Protein AF-A0A8U0QFJ5-F1 (afdb_monomer)

Radius of gyration: 44.59 Å; Cα contacts (8 Å, |Δi|>4): 1621; chains: 1; bounding box: 120×111×109 Å

InterPro domains:
  IPR001611 Leucine-rich repeat [PF13516] (862-878)
  IPR003961 Fibronectin type III [PS50853] (80-177)
  IPR003961 Fibronectin type III [PS50853] (178-276)
  IPR003961 Fibronectin type III [SM00060] (78-164)
  IPR003961 Fibronectin type III [SM00060] (176-258)
  IPR003961 Fibronectin type III [cd00063] (80-174)
  IPR003961 Fibronectin type III [cd00063] (177-267)
  IPR013783 Immunoglobulin-like fold [G3DSA:2.60.40.10] (76-176)
  IPR013783 Immunoglobulin-like fold [G3DSA:2.60.40.10] (177-271)
  IPR032675 Leucine-rich repeat domain superfamily [G3DSA:3.80.10.10] (723-910)
  IPR036116 Fibronectin type III superfamily [SSF49265] (83-261)
  IPR040581 SNTX, thioredoxin-like domain [PF18078] (7-76)
  IPR052090 Cytolytic pore-forming toxin [PTHR31594] (272-919)

Foldseek 3Di:
DDDDDDDDDDDDDDDDDDPDLVVVVVVVVVLVVVVVVVCPDPDPDDDDDDDDDDPPDPHDADWDDDPNHTPAGHADGPFEAEDWDFPDFAQFKTKTFGDDGPDDAFQKKKKWKDFDDPDPDRDDPDDTDIDIGGPPDRMDMDGGHHGQTKMWMWMWTDDDGYIYDIYDIDIDTHAFAFWADWDWDWDDDPPATKIKIFTHDGDDPPPQQFFWKWKWKDAPPDDDTDIDIDPGSHRMDIDRDDLAHKMWIWMWTHRDDVRIGDIDPTDIRDDQEGEDECLVHQLQVVQVVLVPDPAAHAYEYHNQDLALVSLVSNLSSLVRHQAYHYPDLCVLLSSLLSDPDPDPVVLVSNLSVCVNPVLEHEDEEAQDLSSLQSQLSSLQSHPDEHAYAYHYPYDDLNSVCNNVVHQRNYAEYEYELVRLQSVLVSDVVVPPPGQAHEYAEYEYDDDDDADPQVSVLSSLVSVLSSVVRHHYQEYEYQVHQHALVSCLSVLPRPDRYAYHYHLNNLQRVLVVCLVVLDLSSLASNCSRPVQENQSYADEPSSVLSSQVSYPAAHEYECVSHVNCLVVLVSCLVVLLRYAYDDQVSLLSNLLVCVVVVPLVSLVSNCNNDVLENANAQEEADPSSLVSVLSSLVSAAQGAYEQQLYHDDLVSLLSCLLSLLRHQAYHYALVVLLSNLLSLQVVCVVDVDPPDRLSLLSVCNNNVLEAAHPGDSDPDPDVVPPDDFAEQELSSLLSVLRSQVSNVVPDPDDLPQREYAAQRHDYDLNNLVSCLVCLQRHQYHHHLVVLLSNLLVLPPDDDPVSLVSLQSNCVSPVLEAANALAADALSSLLSVLSSLVSYAARAEDACHNHQDELNSNVSNLVRCLRYQEYHPAHYAYEPVSVVSNLVSVVVHDRHQAYEHENYHYPDCPSVVVPPRYHYD

Sequence (919 aa):
MNQSDLTGQQETQQPFKPPDLTQKIQSALRLFIKSYEDSRDGENIKFIAAVIPDISVPGSSIRLYQQGSLITTNFQLGLKPDTFQVAEVKQSCVLLKFPRSTIRRPERYRVEYRVMTTGVSKVSKRPWNVVDTLAPAETCLVPRLKPFALYQIRYSVIEHSGMSDFSKVIEVMTLRSPPEQLFVSRLLNKTKETVEVTWLQPESEDGASVLHYKVDYKEAGLEGWSTMVTEGPECKCIITPNRSTCYRVRVSAVYGEGDTSETTRETDVPVNVWYLDLSERKASLLLEVLKLQPEKKPVELKGWSNEESEVRSFLQCLSYISQLSCDDDRFFQTVCESIPVRSREEDQQLASLLQALGSTLSLGGELPRKTCRSVGRVLGLCASRVDLTLTPSKISLKGAALLLRHESKLHKLRLSVGMAVKLSRLVRRTGRGSTPLTVPELSLVLKSSQPPERVLSRALSSVASLLRLWRVQCLDLTDFQIQGHSLITLLCHQGPLSLRLNSDTLQHLTVVLYEAQDKDLTQWFLEKVGGDLTSCRLDWEVLLSLLQHSTHNITVDLRKNRLLEKNISDLLPFLGRVTLKSSSFVKSSIRHIYDSRDSDCVSSLLRSSDHWINLNSRELDRVDCTALCFTLQHSHQVKVNLLWTSIPPGEIESILPLLERVSQLSVDRMLLLSFLQCCAISQIQQGAPSSPPTAVWLLRSLHNMLDFSCSSSVDLSAQDQEKALCLTTDHCRAINSVLKQNQHSTQLVQNQVQLILRDCEVEDRALRELLPILHIVKLSPSKALLLQLLDLVCEGIEEGLLRHAESLCRSLDGELDLSETRLDRKACGSLALVLEHSEGLSELDLSHCQLTDHHLQPLITHLHKVQVLDLSHNDITDALTDKILQLVSTNTSIHTVRLFNNRIQDRRPFLTDKRFNIW

Mean predicted aligned error: 19.95 Å

Organism: Salvelinus namaycush (NCBI:txid8040)

Structure (mmCIF, N/CA/C/O backbone):
data_AF-A0A8U0QFJ5-F1
#
_entry.id   AF-A0A8U0QFJ5-F1
#
loop_
_atom_site.group_PDB
_atom_site.id
_atom_site.type_symbol
_atom_site.label_atom_id
_atom_site.label_alt_id
_atom_site.label_comp_id
_atom_site.label_asym_id
_atom_site.label_entity_id
_atom_site.label_seq_id
_atom_site.pdbx_PDB_ins_code
_atom_site.Cartn_x
_atom_site.Cartn_y
_atom_site.Cartn_z
_atom_site.occupancy
_atom_site.B_iso_or_equiv
_atom_site.auth_seq_id
_atom_site.auth_comp_id
_atom_site.auth_asym_id
_atom_site.auth_atom_id
_atom_site.pdbx_PDB_model_num
ATOM 1 N N . MET A 1 1 ? 79.818 -52.567 -39.993 1.00 31.44 1 MET A N 1
ATOM 2 C CA . MET A 1 1 ? 80.774 -53.326 -40.823 1.00 31.44 1 MET A CA 1
ATOM 3 C C . MET A 1 1 ? 80.065 -54.567 -41.355 1.00 31.44 1 MET A C 1
ATOM 5 O O . MET A 1 1 ? 79.590 -55.332 -40.533 1.00 31.44 1 MET A O 1
ATOM 9 N N . ASN A 1 2 ? 79.956 -54.636 -42.691 1.00 29.48 2 ASN A N 1
ATOM 10 C CA . ASN A 1 2 ? 79.805 -55.755 -43.655 1.00 29.48 2 ASN A CA 1
ATOM 11 C C . ASN A 1 2 ? 78.826 -56.915 -43.357 1.00 29.48 2 ASN A C 1
ATOM 13 O O . ASN A 1 2 ? 78.907 -57.533 -42.305 1.00 29.48 2 ASN A O 1
ATOM 17 N N . GLN A 1 3 ? 77.810 -57.175 -44.206 1.00 32.56 3 GLN A N 1
ATOM 18 C CA . GLN A 1 3 ? 77.845 -57.880 -45.524 1.00 32.56 3 GLN A CA 1
ATOM 19 C C . GLN A 1 3 ? 78.443 -59.298 -45.402 1.00 32.56 3 GLN A C 1
ATOM 21 O O . GLN A 1 3 ? 79.573 -59.430 -44.955 1.00 32.56 3 GLN A O 1
ATOM 26 N N . SER A 1 4 ? 77.797 -60.403 -45.801 1.00 34.38 4 SER A N 1
ATOM 27 C CA . SER A 1 4 ? 77.185 -60.677 -47.116 1.00 34.38 4 SER A CA 1
ATOM 28 C C . SER A 1 4 ? 76.456 -62.049 -47.132 1.00 34.38 4 SER A C 1
ATOM 30 O O . SER A 1 4 ? 76.995 -63.032 -46.639 1.00 34.38 4 SER A O 1
ATOM 32 N N . ASP A 1 5 ? 75.216 -62.077 -47.641 1.00 37.22 5 ASP A N 1
ATOM 33 C CA . ASP A 1 5 ? 74.724 -62.845 -48.810 1.00 37.22 5 ASP A CA 1
ATOM 34 C C . ASP A 1 5 ? 75.125 -64.326 -49.072 1.00 37.22 5 ASP A C 1
ATOM 36 O O . ASP A 1 5 ? 76.268 -64.604 -49.419 1.00 37.22 5 ASP A O 1
ATOM 40 N N . LEU A 1 6 ? 74.147 -65.263 -49.072 1.00 35.19 6 LEU A N 1
ATOM 41 C CA . LEU A 1 6 ? 73.489 -65.838 -50.284 1.00 35.19 6 LEU A CA 1
ATOM 42 C C . LEU A 1 6 ? 72.628 -67.104 -50.011 1.00 35.19 6 LEU A C 1
ATOM 44 O O . LEU A 1 6 ? 73.084 -68.070 -49.408 1.00 35.19 6 LEU A O 1
ATOM 48 N N . THR A 1 7 ? 71.430 -67.100 -50.627 1.00 32.38 7 THR A N 1
ATOM 49 C CA . THR A 1 7 ? 70.619 -68.223 -51.188 1.00 32.38 7 THR A CA 1
ATOM 50 C C . THR A 1 7 ? 70.075 -69.309 -50.242 1.00 32.38 7 THR A C 1
ATOM 52 O O . THR A 1 7 ? 70.837 -69.978 -49.569 1.00 32.38 7 THR A O 1
ATOM 55 N N . GLY A 1 8 ? 68.779 -69.635 -50.151 1.00 35.56 8 GLY A N 1
ATOM 56 C CA . GLY A 1 8 ? 67.606 -69.340 -50.980 1.00 35.56 8 GLY A CA 1
ATOM 57 C C . GLY A 1 8 ? 67.141 -70.573 -51.768 1.00 35.56 8 GLY A C 1
ATOM 58 O O . GLY A 1 8 ? 67.604 -70.759 -52.885 1.00 35.56 8 GLY A O 1
ATOM 59 N N . GLN A 1 9 ? 66.204 -71.365 -51.223 1.00 32.69 9 GLN A N 1
ATOM 60 C CA . GLN A 1 9 ? 65.253 -72.196 -51.983 1.00 32.69 9 GLN A CA 1
ATOM 61 C C . GLN A 1 9 ? 63.956 -72.424 -51.182 1.00 32.69 9 GLN A C 1
ATOM 63 O O . GLN A 1 9 ? 63.966 -72.521 -49.959 1.00 32.69 9 GLN A O 1
ATOM 68 N N . GLN A 1 10 ? 62.849 -72.394 -51.925 1.00 38.09 10 GLN A N 1
ATOM 69 C CA . GLN A 1 10 ? 61.451 -72.233 -51.524 1.00 38.09 10 GLN A CA 1
ATOM 70 C C . GLN A 1 10 ? 60.767 -73.547 -51.121 1.00 38.09 10 GLN A C 1
ATOM 72 O O . GLN A 1 10 ? 61.019 -74.576 -51.738 1.00 38.09 10 GLN A O 1
ATOM 77 N N . GLU A 1 11 ? 59.756 -73.446 -50.251 1.00 31.53 11 GLU A N 1
ATOM 78 C CA . GLU A 1 11 ? 58.540 -74.264 -50.334 1.00 31.53 11 GLU A CA 1
ATOM 79 C C . GLU A 1 11 ? 57.278 -73.379 -50.271 1.00 31.53 11 GLU A C 1
ATOM 81 O O . GLU A 1 11 ? 57.256 -72.280 -49.720 1.00 31.53 11 GLU A O 1
ATOM 86 N N . THR A 1 12 ? 56.255 -73.873 -50.956 1.00 40.03 12 THR A N 1
ATOM 87 C CA . THR A 1 12 ? 55.101 -73.245 -51.619 1.00 40.03 12 THR A CA 1
ATOM 88 C C . THR A 1 12 ? 53.938 -72.749 -50.743 1.00 40.03 12 THR A C 1
ATOM 90 O O . THR A 1 12 ? 53.458 -73.471 -49.875 1.00 40.03 12 THR A O 1
ATOM 93 N N . GLN A 1 13 ? 53.333 -71.610 -51.125 1.00 36.03 13 GLN A N 1
ATOM 94 C CA . GLN A 1 13 ? 51.901 -71.310 -50.929 1.00 36.03 13 GLN A CA 1
ATOM 95 C C . GLN A 1 13 ? 51.273 -70.815 -52.247 1.00 36.03 13 GLN A C 1
ATOM 97 O O . GLN A 1 13 ? 51.914 -70.119 -53.031 1.00 36.03 13 GLN A O 1
ATOM 102 N N . GLN A 1 14 ? 50.030 -71.232 -52.509 1.00 38.34 14 GLN A N 1
ATOM 103 C CA . GLN A 1 14 ? 49.283 -71.006 -53.756 1.00 38.34 14 GLN A CA 1
ATOM 104 C C . GLN A 1 14 ? 49.098 -69.512 -54.109 1.00 38.34 14 GLN A C 1
ATOM 106 O O . GLN A 1 14 ? 48.927 -68.691 -53.207 1.00 38.34 14 GLN A O 1
ATOM 111 N N . PRO A 1 15 ? 49.030 -69.142 -55.406 1.00 39.34 15 PRO A N 1
ATOM 112 C CA . PRO A 1 15 ? 48.749 -67.769 -55.811 1.00 39.34 15 PRO A CA 1
ATOM 113 C C . PRO A 1 15 ? 47.284 -67.399 -55.532 1.00 39.34 15 PRO A C 1
ATOM 115 O O . PRO A 1 15 ? 46.351 -67.927 -56.139 1.00 39.34 15 PRO A O 1
ATOM 118 N N . PHE A 1 16 ? 47.098 -66.447 -54.620 1.00 42.91 16 PHE A N 1
ATOM 119 C CA . PHE A 1 16 ? 45.839 -65.756 -54.346 1.00 42.91 16 PHE A CA 1
ATOM 120 C C . PHE A 1 16 ? 45.380 -65.023 -55.625 1.00 42.91 16 PHE A C 1
ATOM 122 O O . PHE A 1 16 ? 46.058 -64.107 -56.089 1.00 42.91 16 PHE A O 1
ATOM 129 N N . LYS A 1 17 ? 44.248 -65.412 -56.229 1.00 43.44 17 LYS A N 1
ATOM 130 C CA . LYS A 1 17 ? 43.615 -64.623 -57.305 1.00 43.44 17 LYS A CA 1
ATOM 131 C C . LYS A 1 17 ? 42.905 -63.413 -56.677 1.00 43.44 17 LYS A C 1
ATOM 133 O O . LYS A 1 17 ? 41.966 -63.633 -55.911 1.00 43.44 17 LYS A O 1
ATOM 138 N N . PRO A 1 18 ? 43.287 -62.157 -56.975 1.00 50.12 18 PRO A N 1
ATOM 139 C CA . PRO A 1 18 ? 42.519 -61.005 -56.518 1.00 50.12 18 PRO A CA 1
ATOM 140 C C . PRO A 1 18 ? 41.156 -60.963 -57.241 1.00 50.12 18 PRO A C 1
ATOM 142 O O . PRO A 1 18 ? 41.095 -61.274 -58.434 1.00 50.12 18 PRO A O 1
ATOM 145 N N . PRO A 1 19 ? 40.055 -60.602 -56.553 1.00 50.34 19 PRO A N 1
ATOM 146 C CA . PRO A 1 19 ? 38.758 -60.396 -57.193 1.00 50.34 19 PRO A CA 1
ATOM 147 C C . PRO A 1 19 ? 38.851 -59.285 -58.249 1.00 50.34 19 PRO A C 1
ATOM 149 O O . PRO A 1 19 ? 39.624 -58.339 -58.102 1.00 50.34 19 PRO A O 1
ATOM 152 N N . ASP A 1 20 ? 38.067 -59.431 -59.317 1.00 56.31 20 ASP A N 1
ATOM 153 C CA . ASP A 1 20 ? 38.145 -58.702 -60.589 1.00 56.31 20 ASP A CA 1
ATOM 154 C C . ASP A 1 20 ? 37.940 -57.174 -60.424 1.00 56.31 20 ASP A C 1
ATOM 156 O O . ASP A 1 20 ? 36.844 -56.633 -60.588 1.00 56.31 20 ASP A O 1
ATOM 160 N N . LEU A 1 21 ? 39.010 -56.461 -60.042 1.00 58.00 21 LEU A N 1
ATOM 161 C CA . LEU A 1 21 ? 39.033 -55.016 -59.763 1.00 58.00 21 LEU A CA 1
ATOM 162 C C . LEU A 1 21 ? 38.480 -54.197 -60.945 1.00 58.00 21 LEU A C 1
ATOM 164 O O . LEU A 1 21 ? 37.811 -53.178 -60.758 1.00 58.00 21 LEU A O 1
ATOM 168 N N . THR A 1 22 ? 38.715 -54.688 -62.162 1.00 60.06 22 THR A N 1
ATOM 169 C CA . THR A 1 22 ? 38.268 -54.094 -63.423 1.00 60.06 22 THR A CA 1
ATOM 170 C C . THR A 1 22 ? 36.744 -54.083 -63.547 1.00 60.06 22 THR A C 1
ATOM 172 O O . THR A 1 22 ? 36.184 -53.086 -64.001 1.00 60.06 22 THR A O 1
ATOM 175 N N . GLN A 1 23 ? 36.043 -55.127 -63.084 1.00 64.50 23 GLN A N 1
ATOM 176 C CA . GLN A 1 23 ? 34.575 -55.157 -63.108 1.00 64.50 23 GLN A CA 1
ATOM 177 C C . GLN A 1 23 ? 33.963 -54.131 -62.156 1.00 64.50 23 GLN A C 1
ATOM 179 O O . GLN A 1 23 ? 33.007 -53.455 -62.531 1.00 64.50 23 GLN A O 1
ATOM 184 N N . LYS A 1 24 ? 34.530 -53.966 -60.953 1.00 65.12 24 LYS A N 1
ATOM 185 C CA . LYS A 1 24 ? 34.052 -52.985 -59.962 1.00 65.12 24 LYS A CA 1
ATOM 186 C C . LYS A 1 24 ? 34.213 -51.548 -60.473 1.00 65.12 24 LYS A C 1
ATOM 188 O O . LYS A 1 24 ? 33.293 -50.737 -60.346 1.00 65.12 24 LYS A O 1
ATOM 193 N N . ILE A 1 25 ? 35.344 -51.263 -61.124 1.00 66.44 25 ILE A N 1
ATOM 194 C CA . ILE A 1 25 ? 35.610 -49.978 -61.788 1.00 66.44 25 ILE A CA 1
ATOM 195 C C . ILE A 1 25 ? 34.619 -49.751 -62.941 1.00 66.44 25 ILE A C 1
ATOM 197 O O . ILE A 1 25 ? 34.010 -48.686 -63.023 1.00 66.44 25 ILE A O 1
ATOM 201 N N . GLN A 1 26 ? 34.387 -50.757 -63.793 1.00 67.81 26 GLN A N 1
ATOM 202 C CA . GLN A 1 26 ? 33.424 -50.663 -64.897 1.00 67.81 26 GLN A CA 1
ATOM 203 C C . GLN A 1 26 ? 31.975 -50.496 -64.414 1.00 67.81 26 GLN A C 1
ATOM 205 O O . GLN A 1 26 ? 31.226 -49.721 -65.006 1.00 67.81 26 GLN A O 1
ATOM 210 N N . SER A 1 27 ? 31.563 -51.176 -63.339 1.00 70.31 27 SER A N 1
ATOM 211 C CA . SER A 1 27 ? 30.223 -51.014 -62.762 1.00 70.31 27 SER A CA 1
ATOM 212 C C . SER A 1 27 ? 30.028 -49.632 -62.147 1.00 70.31 27 SER A C 1
ATOM 214 O O . SER A 1 27 ? 28.984 -49.020 -62.365 1.00 70.31 27 SER A O 1
ATOM 216 N N . ALA A 1 28 ? 31.043 -49.111 -61.445 1.00 67.00 28 ALA A N 1
ATOM 217 C CA . ALA A 1 28 ? 31.009 -47.758 -60.907 1.00 67.00 28 ALA A CA 1
ATOM 218 C C . ALA A 1 28 ? 30.902 -46.735 -62.047 1.00 67.00 28 ALA A C 1
ATOM 220 O O . ALA A 1 28 ? 30.010 -45.897 -62.015 1.00 67.00 28 ALA A O 1
ATOM 221 N N . LEU A 1 29 ? 31.723 -46.861 -63.099 1.00 67.81 29 LEU A N 1
ATOM 222 C CA . LEU A 1 29 ? 31.673 -46.004 -64.292 1.00 67.81 29 LEU A CA 1
ATOM 223 C C . LEU A 1 29 ? 30.312 -46.043 -65.009 1.00 67.81 29 LEU A C 1
ATOM 225 O O . LEU A 1 29 ? 29.804 -44.998 -65.402 1.00 67.81 29 LEU A O 1
ATOM 229 N N . ARG A 1 30 ? 29.684 -47.219 -65.152 1.00 71.12 30 ARG A N 1
ATOM 230 C CA . ARG A 1 30 ? 28.337 -47.331 -65.748 1.00 71.12 30 ARG A CA 1
ATOM 231 C C . ARG A 1 30 ? 27.270 -46.635 -64.903 1.00 71.12 30 ARG A C 1
ATOM 233 O O . ARG A 1 30 ? 26.419 -45.948 -65.459 1.00 71.12 30 ARG A O 1
ATOM 240 N N . LEU A 1 31 ? 27.318 -46.795 -63.579 1.00 69.62 31 LEU A N 1
ATOM 241 C CA . LEU A 1 31 ? 26.413 -46.096 -62.660 1.00 69.62 31 LEU A CA 1
ATOM 242 C C . LEU A 1 31 ? 26.667 -44.580 -62.654 1.00 69.62 31 LEU A C 1
ATOM 244 O O . LEU A 1 31 ? 25.709 -43.815 -62.608 1.00 69.62 31 LEU A O 1
ATOM 248 N N . PHE A 1 32 ? 27.927 -44.148 -62.782 1.00 68.12 32 PHE A N 1
ATOM 249 C CA . PHE A 1 32 ? 28.316 -42.743 -62.955 1.00 68.12 32 PHE A CA 1
ATOM 250 C C . PHE A 1 32 ? 27.704 -42.118 -64.211 1.00 68.12 32 PHE A C 1
ATOM 252 O O . PHE A 1 32 ? 27.123 -41.039 -64.128 1.00 68.12 32 PHE A O 1
ATOM 259 N N . ILE A 1 33 ? 27.804 -42.797 -65.359 1.00 66.38 33 ILE A N 1
ATOM 260 C CA . ILE A 1 33 ? 27.241 -42.317 -66.631 1.00 66.38 33 ILE A CA 1
ATOM 261 C C . ILE A 1 33 ? 25.712 -42.277 -66.552 1.00 66.38 33 ILE A C 1
ATOM 263 O O . ILE A 1 33 ? 25.105 -41.265 -66.886 1.00 66.38 33 ILE A O 1
ATOM 267 N N . LYS A 1 34 ? 25.089 -43.334 -66.018 1.00 69.25 34 LYS A N 1
ATOM 268 C CA . LYS A 1 34 ? 23.635 -43.385 -65.843 1.00 69.25 34 LYS A CA 1
ATOM 269 C C . LYS A 1 34 ? 23.120 -42.274 -64.922 1.00 69.25 34 LYS A C 1
ATOM 271 O O . LYS A 1 34 ? 22.125 -41.633 -65.229 1.00 69.25 34 LYS A O 1
ATOM 276 N N . SER A 1 35 ? 23.814 -42.010 -63.813 1.00 64.88 35 SER A N 1
ATOM 277 C CA . SER A 1 35 ? 23.457 -40.919 -62.901 1.00 64.88 35 SER A CA 1
ATOM 278 C C . SER A 1 35 ? 23.571 -39.542 -63.557 1.00 64.88 35 SER A C 1
ATOM 280 O O . SER A 1 35 ? 22.788 -38.665 -63.204 1.00 64.88 35 SER A O 1
ATOM 282 N N . TYR A 1 36 ? 24.523 -39.345 -64.476 1.00 61.00 36 TYR A N 1
ATOM 283 C CA . TYR A 1 36 ? 24.672 -38.106 -65.246 1.00 61.00 36 TYR A CA 1
ATOM 284 C C . TYR A 1 36 ? 23.525 -37.905 -66.246 1.00 61.00 36 TYR A C 1
ATOM 286 O O . TYR A 1 36 ? 22.997 -36.803 -66.379 1.00 61.00 36 TYR A O 1
ATOM 294 N N . GLU A 1 37 ? 23.100 -38.977 -66.917 1.00 61.31 37 GLU A N 1
ATOM 295 C CA . GLU A 1 37 ? 21.962 -38.950 -67.846 1.00 61.31 37 GLU A CA 1
ATOM 296 C C . GLU A 1 37 ? 20.618 -38.743 -67.118 1.00 61.31 37 GLU A C 1
ATOM 298 O O . GLU A 1 37 ? 19.734 -38.044 -67.623 1.00 61.31 37 GLU A O 1
ATOM 303 N N . ASP A 1 38 ? 20.477 -39.307 -65.913 1.00 57.97 38 ASP A N 1
ATOM 304 C CA . ASP A 1 38 ? 19.287 -39.174 -65.064 1.00 57.97 38 ASP A CA 1
ATOM 305 C C . ASP A 1 38 ? 19.210 -37.810 -64.349 1.00 57.97 38 ASP A C 1
ATOM 307 O O . ASP A 1 38 ? 18.111 -37.342 -64.033 1.00 57.97 38 ASP A O 1
ATOM 311 N N . SER A 1 39 ? 20.347 -37.146 -64.095 1.00 54.22 39 SER A N 1
ATOM 312 C CA . SER A 1 39 ? 20.403 -35.806 -63.498 1.00 54.22 39 SER A CA 1
ATOM 313 C C . SER A 1 39 ? 20.039 -34.736 -64.528 1.00 54.22 39 SER A C 1
ATOM 315 O O . SER A 1 39 ? 20.874 -33.961 -64.986 1.00 54.22 39 SER A O 1
ATOM 317 N N . ARG A 1 40 ? 18.759 -34.671 -64.896 1.00 47.44 40 ARG A N 1
ATOM 318 C CA . ARG A 1 40 ? 18.178 -33.610 -65.733 1.00 47.44 40 ARG A CA 1
ATOM 319 C C . ARG A 1 40 ? 17.948 -32.302 -64.950 1.00 47.44 40 ARG A C 1
ATOM 321 O O . ARG A 1 40 ? 17.001 -31.576 -65.229 1.00 47.44 40 ARG A O 1
ATOM 328 N N . ASP A 1 41 ? 18.831 -32.010 -63.996 1.00 46.75 41 ASP A N 1
ATOM 329 C CA . ASP A 1 41 ? 18.847 -30.803 -63.173 1.00 46.75 41 ASP A CA 1
ATOM 330 C C . ASP A 1 41 ? 20.171 -30.077 -63.434 1.00 46.75 41 ASP A C 1
ATOM 332 O O . ASP A 1 41 ? 21.244 -30.589 -63.129 1.00 46.75 41 ASP A O 1
ATOM 336 N N . GLY A 1 42 ? 20.096 -28.900 -64.059 1.00 49.97 42 GLY A N 1
ATOM 337 C CA . GLY A 1 42 ? 21.226 -28.111 -64.568 1.00 49.97 42 GLY A CA 1
ATOM 338 C C . GLY A 1 42 ? 22.158 -27.493 -63.515 1.00 49.97 42 GLY A C 1
ATOM 339 O O . GLY A 1 42 ? 22.521 -26.324 -63.636 1.00 49.97 42 GLY A O 1
ATOM 340 N N . GLU A 1 43 ? 22.557 -28.242 -62.489 1.00 55.62 43 GLU A N 1
ATOM 341 C CA . GLU A 1 43 ? 23.652 -27.865 -61.595 1.00 55.62 43 GLU A CA 1
ATOM 342 C C . GLU A 1 43 ? 24.994 -28.344 -62.185 1.00 55.62 43 GLU A C 1
ATOM 344 O O . GLU A 1 43 ? 25.109 -29.454 -62.698 1.00 55.62 43 GLU A O 1
ATOM 349 N N . ASN A 1 44 ? 26.020 -27.483 -62.140 1.00 55.72 44 ASN A N 1
ATOM 350 C CA . ASN A 1 44 ? 27.384 -27.711 -62.647 1.00 55.72 44 ASN A CA 1
ATOM 351 C C . ASN A 1 44 ? 28.115 -28.835 -61.873 1.00 55.72 44 ASN A C 1
ATOM 353 O O . ASN A 1 44 ? 29.097 -28.581 -61.170 1.00 55.72 44 ASN A O 1
ATOM 357 N N . ILE A 1 45 ? 27.658 -30.081 -61.974 1.00 62.59 45 ILE A N 1
ATOM 358 C CA . ILE A 1 45 ? 28.371 -31.232 -61.421 1.00 62.59 45 ILE A CA 1
ATOM 359 C C . ILE A 1 45 ? 29.587 -31.490 -62.314 1.00 62.59 45 ILE A C 1
ATOM 361 O O . ILE A 1 45 ? 29.461 -31.820 -63.493 1.00 62.59 45 ILE A O 1
ATOM 365 N N . LYS A 1 46 ? 30.784 -31.302 -61.755 1.00 63.66 46 LYS A N 1
ATOM 366 C CA . LYS A 1 46 ? 32.052 -31.618 -62.419 1.00 63.66 46 LYS A CA 1
ATOM 367 C C . LYS A 1 46 ? 32.555 -32.959 -61.914 1.00 63.66 46 LYS A C 1
ATOM 369 O O . LYS A 1 46 ? 32.666 -33.167 -60.708 1.00 63.66 46 LYS A O 1
ATOM 374 N N . PHE A 1 47 ? 32.902 -33.839 -62.841 1.00 68.88 47 PHE A N 1
ATOM 375 C CA . PHE A 1 47 ? 33.428 -35.162 -62.530 1.00 68.88 47 PHE A CA 1
ATOM 376 C C . PHE A 1 47 ? 34.945 -35.161 -62.681 1.00 68.88 47 PHE A C 1
ATOM 378 O O . PHE A 1 47 ? 35.480 -34.624 -63.650 1.00 68.88 47 PHE A O 1
ATOM 385 N N . ILE A 1 48 ? 35.639 -35.763 -61.717 1.00 71.62 48 ILE A N 1
ATOM 386 C CA . ILE A 1 48 ? 37.093 -35.917 -61.728 1.00 71.62 48 ILE A CA 1
ATOM 387 C C . ILE A 1 48 ? 37.392 -37.384 -61.434 1.00 71.62 48 ILE A C 1
ATOM 389 O O . ILE A 1 48 ? 36.970 -37.910 -60.406 1.00 71.62 48 ILE A O 1
ATOM 393 N N . ALA A 1 49 ? 38.124 -38.037 -62.334 1.00 70.44 49 ALA A N 1
ATOM 394 C CA . ALA A 1 49 ? 38.688 -39.359 -62.099 1.00 70.44 49 ALA A CA 1
ATOM 395 C C . ALA A 1 49 ? 40.177 -39.204 -61.775 1.00 70.44 49 ALA A C 1
ATOM 397 O O . ALA A 1 49 ? 40.913 -38.566 -62.526 1.00 70.44 49 ALA A O 1
ATOM 398 N N . ALA A 1 50 ? 40.619 -39.777 -60.658 1.00 72.69 50 ALA A N 1
ATOM 399 C CA . ALA A 1 50 ? 42.016 -39.761 -60.244 1.00 72.69 50 ALA A CA 1
ATOM 400 C C . ALA A 1 50 ? 42.401 -41.125 -59.664 1.00 72.69 50 ALA A C 1
ATOM 402 O O . ALA A 1 50 ? 41.613 -41.749 -58.954 1.00 72.69 50 ALA A O 1
ATOM 403 N N . VAL A 1 51 ? 43.621 -41.575 -59.957 1.00 72.62 51 VAL A N 1
ATOM 404 C CA . VAL A 1 51 ? 44.207 -42.770 -59.341 1.00 72.62 51 VAL A CA 1
ATOM 405 C C . VAL A 1 51 ? 44.988 -42.308 -58.118 1.00 72.62 51 VAL A C 1
ATOM 407 O O . VAL A 1 51 ? 46.033 -41.676 -58.251 1.00 72.62 51 VAL A O 1
ATOM 410 N N . ILE A 1 52 ? 44.452 -42.576 -56.930 1.00 70.56 52 ILE A N 1
ATOM 411 C CA . ILE A 1 52 ? 45.034 -42.141 -55.658 1.00 70.56 52 ILE A CA 1
ATOM 412 C C . ILE A 1 52 ? 45.324 -43.394 -54.823 1.00 70.56 52 ILE A C 1
ATOM 414 O O . ILE A 1 52 ? 44.395 -44.171 -54.596 1.00 70.56 52 ILE A O 1
ATOM 418 N N . PRO A 1 53 ? 46.571 -43.617 -54.365 1.00 66.31 53 PRO A N 1
ATOM 419 C CA . PRO A 1 53 ? 46.877 -44.704 -53.442 1.00 66.31 53 PRO A CA 1
ATOM 420 C C . PRO A 1 53 ? 46.101 -44.511 -52.134 1.00 66.31 53 PRO A C 1
ATOM 422 O O . PRO A 1 53 ? 46.291 -43.512 -51.443 1.00 66.31 53 PRO A O 1
ATOM 425 N N . ASP A 1 54 ? 45.222 -45.452 -51.796 1.00 67.25 54 ASP A N 1
ATOM 426 C CA . ASP A 1 54 ? 44.436 -45.419 -50.564 1.00 67.25 54 ASP A CA 1
ATOM 427 C C . ASP A 1 54 ? 44.402 -46.818 -49.941 1.00 67.25 54 ASP A C 1
ATOM 429 O O . ASP A 1 54 ? 43.820 -47.757 -50.483 1.00 67.25 54 ASP A O 1
ATOM 433 N N . ILE A 1 55 ? 45.072 -46.956 -48.800 1.00 64.06 55 ILE A N 1
ATOM 434 C CA . ILE A 1 55 ? 45.221 -48.227 -48.079 1.00 64.06 55 ILE A CA 1
ATOM 435 C C . ILE A 1 55 ? 43.929 -48.584 -47.324 1.00 64.06 55 ILE A C 1
ATOM 437 O O . ILE A 1 55 ? 43.729 -49.737 -46.950 1.00 64.06 55 ILE A O 1
ATOM 441 N N . SER A 1 56 ? 43.049 -47.600 -47.099 1.00 61.78 56 SER A N 1
ATOM 442 C CA . SER A 1 56 ? 41.820 -47.763 -46.317 1.00 61.78 56 SER A CA 1
ATOM 443 C C . SER A 1 56 ? 40.644 -48.310 -47.135 1.00 61.78 56 SER A C 1
ATOM 445 O O . SER A 1 56 ? 39.719 -48.883 -46.561 1.00 61.78 56 SER A O 1
ATOM 447 N N . VAL A 1 57 ? 40.686 -48.195 -48.471 1.00 64.31 57 VAL A N 1
ATOM 448 C CA . VAL A 1 57 ? 39.627 -48.680 -49.372 1.00 64.31 57 VAL A CA 1
ATOM 449 C C . VAL A 1 57 ? 40.233 -49.437 -50.565 1.00 64.31 57 VAL A C 1
ATOM 451 O O . VAL A 1 57 ? 40.519 -48.830 -51.597 1.00 64.31 57 VAL A O 1
ATOM 454 N N . PRO A 1 58 ? 40.414 -50.770 -50.486 1.00 58.97 58 PRO A N 1
ATOM 455 C CA . PRO A 1 58 ? 40.946 -51.541 -51.607 1.00 58.97 58 PRO A CA 1
ATOM 456 C C . PRO A 1 58 ? 39.971 -51.548 -52.803 1.00 58.97 58 PRO A C 1
ATOM 458 O O . PRO A 1 58 ? 38.818 -51.987 -52.703 1.00 58.97 58 PRO A O 1
ATOM 461 N N . GLY A 1 59 ? 40.439 -51.067 -53.961 1.00 69.81 59 GLY A N 1
ATOM 462 C CA . GLY A 1 59 ? 39.681 -51.002 -55.219 1.00 69.81 59 GLY A CA 1
ATOM 463 C C . GLY A 1 59 ? 39.378 -49.569 -55.671 1.00 69.81 59 GLY A C 1
ATOM 464 O O . GLY A 1 59 ? 40.283 -48.751 -55.775 1.00 69.81 59 GLY A O 1
ATOM 465 N N . SER A 1 60 ? 38.110 -49.275 -55.983 1.00 69.94 60 SER A N 1
ATOM 466 C CA . SER A 1 60 ? 37.625 -47.946 -56.392 1.00 69.94 60 SER A CA 1
ATOM 467 C C . SER A 1 60 ? 36.636 -47.375 -55.373 1.00 69.94 60 SER A C 1
ATOM 469 O O . SER A 1 60 ? 35.758 -48.110 -54.909 1.00 69.94 60 SER A O 1
ATOM 471 N N . SER A 1 61 ? 36.724 -46.075 -55.088 1.00 72.50 61 SER A N 1
ATOM 472 C CA . SER A 1 61 ? 35.787 -45.324 -54.240 1.00 72.50 61 SER A CA 1
ATOM 473 C C . SER A 1 61 ? 35.277 -44.072 -54.954 1.00 72.50 61 SER A C 1
ATOM 475 O O . SER A 1 61 ? 35.916 -43.559 -55.874 1.00 72.50 61 SER A O 1
ATOM 477 N N . ILE A 1 62 ? 34.102 -43.591 -54.549 1.00 76.94 62 ILE A N 1
ATOM 478 C CA . ILE A 1 62 ? 33.494 -42.371 -55.087 1.00 76.94 62 ILE A CA 1
ATOM 479 C C . ILE A 1 62 ? 33.532 -41.313 -53.999 1.00 76.94 62 ILE A C 1
ATOM 481 O O . ILE A 1 62 ? 32.979 -41.508 -52.920 1.00 76.94 62 ILE A O 1
ATOM 485 N N . ARG A 1 63 ? 34.169 -40.180 -54.287 1.00 78.75 63 ARG A N 1
ATOM 486 C CA . ARG A 1 63 ? 34.259 -39.057 -53.354 1.00 78.75 63 ARG A CA 1
ATOM 487 C C . ARG A 1 63 ? 33.301 -37.955 -53.796 1.00 78.75 63 ARG A C 1
ATOM 489 O O . ARG A 1 63 ? 33.387 -37.496 -54.932 1.00 78.75 63 ARG A O 1
ATOM 496 N N . LEU A 1 64 ? 32.397 -37.542 -52.911 1.00 76.00 64 LEU A N 1
ATOM 497 C CA . LEU A 1 64 ? 31.457 -36.450 -53.175 1.00 76.00 64 LEU A CA 1
ATOM 498 C C . LEU A 1 64 ? 32.014 -35.156 -52.588 1.00 76.00 64 LEU A C 1
ATOM 500 O O . LEU A 1 64 ? 32.290 -35.095 -51.391 1.00 76.00 64 LEU A O 1
ATOM 504 N N . TYR A 1 65 ? 32.140 -34.124 -53.419 1.00 75.81 65 TYR A N 1
ATOM 505 C CA . TYR A 1 65 ? 32.541 -32.784 -53.001 1.00 75.81 65 TYR A CA 1
ATOM 506 C C . TYR A 1 65 ? 31.403 -31.797 -53.252 1.00 75.81 65 TYR A C 1
ATOM 508 O O . TYR A 1 65 ? 30.778 -31.825 -54.310 1.00 75.81 65 TYR A O 1
ATOM 516 N N . GLN A 1 66 ? 31.174 -30.887 -52.312 1.00 71.44 66 GLN A N 1
ATOM 517 C CA . GLN A 1 66 ? 30.205 -29.803 -52.442 1.00 71.44 66 GLN A CA 1
ATOM 518 C C . GLN A 1 66 ? 30.882 -28.495 -52.037 1.00 71.44 66 GLN A C 1
ATOM 520 O O . GLN A 1 66 ? 31.461 -28.405 -50.960 1.00 71.44 66 GLN A O 1
ATOM 525 N N . GLN A 1 67 ? 30.864 -27.501 -52.934 1.00 69.44 67 GLN A N 1
ATOM 526 C CA . GLN A 1 67 ? 31.522 -26.196 -52.739 1.00 69.44 67 GLN A CA 1
ATOM 527 C C . GLN A 1 67 ? 33.012 -26.293 -52.336 1.00 69.44 67 GLN A C 1
ATOM 529 O O . GLN A 1 67 ? 33.528 -25.454 -51.608 1.00 69.44 67 GLN A O 1
ATOM 534 N N . GLY A 1 68 ? 33.717 -27.324 -52.816 1.00 69.50 68 GLY A N 1
ATOM 535 C CA . GLY A 1 68 ? 35.131 -27.566 -52.500 1.00 69.50 68 GLY A CA 1
ATOM 536 C C . GLY A 1 68 ? 35.377 -28.362 -51.213 1.00 69.50 68 GLY A C 1
ATOM 537 O O . GLY A 1 68 ? 36.496 -28.819 -50.997 1.00 69.50 68 GLY A O 1
ATOM 538 N N . SER A 1 69 ? 34.350 -28.610 -50.395 1.00 73.62 69 SER A N 1
ATOM 539 C CA . SER A 1 69 ? 34.442 -29.451 -49.198 1.00 73.62 69 SER A CA 1
ATOM 540 C C . SER A 1 69 ? 34.112 -30.910 -49.513 1.00 73.62 69 SER A C 1
ATOM 542 O O . SER A 1 69 ? 33.149 -31.203 -50.221 1.00 73.62 69 SER A O 1
ATOM 544 N N . LEU A 1 70 ? 34.906 -31.839 -48.975 1.00 77.81 70 LEU A N 1
ATOM 545 C CA . LEU A 1 70 ? 34.655 -33.278 -49.075 1.00 77.81 70 LEU A CA 1
ATOM 546 C C . LEU A 1 70 ? 33.469 -33.662 -48.178 1.00 77.81 70 LEU A C 1
ATOM 548 O O . LEU A 1 70 ? 33.541 -33.518 -46.961 1.00 77.81 70 LEU A O 1
ATOM 552 N N . ILE A 1 71 ? 32.390 -34.159 -48.781 1.00 77.94 71 ILE A N 1
ATOM 553 C CA . ILE A 1 71 ? 31.161 -34.580 -48.095 1.00 77.94 71 ILE A CA 1
ATOM 554 C C . ILE A 1 71 ? 31.235 -36.046 -47.665 1.00 77.94 71 ILE A C 1
ATOM 556 O O . ILE A 1 71 ? 30.841 -36.385 -46.551 1.00 77.94 71 ILE A O 1
ATOM 560 N N . THR A 1 72 ? 31.745 -36.924 -48.531 1.00 77.94 72 THR A N 1
ATOM 561 C CA . THR A 1 72 ? 31.989 -38.336 -48.204 1.00 77.94 72 THR A CA 1
ATOM 562 C C . THR A 1 72 ? 33.086 -38.924 -49.087 1.00 77.94 72 THR A C 1
ATOM 564 O O . THR A 1 72 ? 33.251 -38.518 -50.239 1.00 77.94 72 THR A O 1
ATOM 567 N N . THR A 1 73 ? 33.838 -39.885 -48.550 1.00 73.31 73 THR A N 1
ATOM 568 C CA . THR A 1 73 ? 34.910 -40.609 -49.247 1.00 73.31 73 THR A CA 1
ATOM 569 C C . THR A 1 73 ? 34.435 -41.870 -49.975 1.00 73.31 73 THR A C 1
ATOM 571 O O . THR A 1 73 ? 35.207 -42.428 -50.753 1.00 73.31 73 THR A O 1
ATOM 574 N N . ASN A 1 74 ? 33.195 -42.319 -49.740 1.00 75.94 74 ASN A N 1
ATOM 575 C CA . ASN A 1 74 ? 32.650 -43.565 -50.292 1.00 75.94 74 ASN A CA 1
ATOM 576 C C . ASN A 1 74 ? 31.144 -43.438 -50.619 1.00 75.94 74 ASN A C 1
ATOM 578 O O . ASN A 1 74 ? 30.289 -44.113 -50.047 1.00 75.94 74 ASN A O 1
ATOM 582 N N . PHE A 1 75 ? 30.797 -42.517 -51.514 1.00 77.00 75 PHE A N 1
ATOM 583 C CA . PHE A 1 75 ? 29.429 -42.304 -51.989 1.00 77.00 75 PHE A CA 1
ATOM 584 C C . PHE A 1 75 ? 28.915 -43.509 -52.799 1.00 77.00 75 PHE A C 1
ATOM 586 O O . PHE A 1 75 ? 29.616 -44.044 -53.658 1.00 77.00 75 PHE A O 1
ATOM 593 N N . GLN A 1 76 ? 27.685 -43.942 -52.538 1.00 75.56 76 GLN A N 1
ATOM 594 C CA . GLN A 1 76 ? 27.074 -45.118 -53.152 1.00 75.56 76 GLN A CA 1
ATOM 595 C C . GLN A 1 76 ? 26.029 -44.697 -54.195 1.00 75.56 76 GLN A C 1
ATOM 597 O O . GLN A 1 76 ? 24.880 -44.415 -53.860 1.00 75.56 76 GLN A O 1
ATOM 602 N N . LEU A 1 77 ? 26.425 -44.689 -55.471 1.00 68.56 77 LEU A N 1
ATOM 603 C CA . LEU A 1 77 ? 25.532 -44.371 -56.593 1.00 68.56 77 LEU A CA 1
ATOM 604 C C . LEU A 1 77 ? 24.476 -45.463 -56.827 1.00 68.56 77 LEU A C 1
ATOM 606 O O . LEU A 1 77 ? 24.795 -46.653 -56.854 1.00 68.56 77 LEU A O 1
ATOM 610 N N . GLY A 1 78 ? 23.235 -45.051 -57.095 1.00 65.50 78 GLY A N 1
ATOM 611 C CA . GLY A 1 78 ? 22.128 -45.917 -57.514 1.00 65.50 78 GLY A CA 1
ATOM 612 C C . GLY A 1 78 ? 21.254 -46.451 -56.376 1.00 65.50 78 GLY A C 1
ATOM 613 O O . GLY A 1 78 ? 20.235 -47.089 -56.648 1.00 65.50 78 GLY A O 1
ATOM 614 N N . LEU A 1 79 ? 21.608 -46.180 -55.117 1.00 72.50 79 LEU A N 1
ATOM 615 C CA . LEU A 1 79 ? 20.808 -46.527 -53.941 1.00 72.50 79 LEU A CA 1
ATOM 616 C C . LEU A 1 79 ? 20.019 -45.296 -53.483 1.00 72.50 79 LEU A C 1
ATOM 618 O O . LEU A 1 79 ? 20.515 -44.501 -52.692 1.00 72.50 79 LEU A O 1
ATOM 622 N N . LYS A 1 80 ? 18.792 -45.128 -53.990 1.00 76.25 80 LYS A N 1
ATOM 623 C CA . LYS A 1 80 ? 17.886 -44.040 -53.585 1.00 76.25 80 LYS A CA 1
ATOM 624 C C . LYS A 1 80 ? 16.952 -44.507 -52.463 1.00 76.25 80 LYS A C 1
ATOM 626 O O . LYS A 1 80 ? 16.220 -45.473 -52.678 1.00 76.25 80 LYS A O 1
ATOM 631 N N . PRO A 1 81 ? 16.944 -43.840 -51.295 1.00 83.38 81 PRO A N 1
ATOM 632 C CA . PRO A 1 81 ? 15.954 -44.085 -50.256 1.00 83.38 81 PRO A CA 1
ATOM 633 C C . PRO A 1 81 ? 14.536 -43.808 -50.759 1.00 83.38 81 PRO A C 1
ATOM 635 O O . PRO A 1 81 ? 14.319 -42.933 -51.608 1.00 83.38 81 PRO A O 1
ATOM 638 N N . ASP A 1 82 ? 13.569 -44.531 -50.197 1.00 84.56 82 ASP A N 1
ATOM 639 C CA . ASP A 1 82 ? 12.152 -44.277 -50.439 1.00 84.56 82 ASP A CA 1
ATOM 640 C C . ASP A 1 82 ? 11.754 -42.865 -49.991 1.00 84.56 82 ASP A C 1
ATOM 642 O O . ASP A 1 82 ? 12.455 -42.188 -49.250 1.00 84.56 82 ASP A O 1
ATOM 646 N N . THR A 1 83 ? 10.620 -42.371 -50.475 1.00 84.62 83 THR A N 1
ATOM 647 C CA . THR A 1 83 ? 10.179 -41.010 -50.141 1.00 84.62 83 THR A CA 1
ATOM 648 C C . THR A 1 83 ? 9.609 -40.971 -48.718 1.00 84.62 83 THR A C 1
ATOM 650 O O . THR A 1 83 ? 8.834 -41.847 -48.334 1.00 84.62 83 THR A O 1
ATOM 653 N N . PHE A 1 84 ? 9.995 -39.967 -47.928 1.00 88.31 84 PHE A N 1
ATOM 654 C CA . PHE A 1 84 ? 9.474 -39.761 -46.573 1.00 88.31 84 PHE A CA 1
ATOM 655 C C . PHE A 1 84 ? 8.027 -39.258 -46.589 1.00 88.31 84 PHE A C 1
ATOM 657 O O . PHE A 1 84 ? 7.555 -38.705 -47.580 1.00 88.31 84 PHE A O 1
ATOM 664 N N . GLN A 1 85 ? 7.323 -39.435 -45.473 1.00 91.44 85 GLN A N 1
ATOM 665 C CA . GLN A 1 85 ? 5.994 -38.867 -45.258 1.00 91.44 85 GLN A CA 1
ATOM 666 C C . GLN A 1 85 ? 6.111 -37.616 -44.390 1.00 91.44 85 GLN A C 1
ATOM 668 O O . GLN A 1 85 ? 6.854 -37.605 -43.409 1.00 91.44 85 GLN A O 1
ATOM 673 N N . VAL A 1 86 ? 5.377 -36.562 -44.731 1.00 91.62 86 VAL A N 1
ATOM 674 C CA . VAL A 1 86 ? 5.255 -35.382 -43.869 1.00 91.62 86 VAL A CA 1
ATOM 675 C C . VAL A 1 86 ? 4.210 -35.704 -42.806 1.00 91.62 86 VAL A C 1
ATOM 677 O O . VAL A 1 86 ? 3.038 -35.879 -43.127 1.00 91.62 86 VAL A O 1
ATOM 680 N N . ALA A 1 87 ? 4.652 -35.858 -41.561 1.00 90.56 87 ALA A N 1
ATOM 681 C CA . ALA A 1 87 ? 3.797 -36.250 -40.445 1.00 90.56 87 ALA A CA 1
ATOM 682 C C . ALA A 1 87 ? 3.070 -35.051 -39.827 1.00 90.56 87 ALA A C 1
ATOM 684 O O . ALA A 1 87 ? 1.900 -35.161 -39.478 1.00 90.56 87 ALA A O 1
ATOM 685 N N . GLU A 1 88 ? 3.756 -33.914 -39.698 1.00 90.88 88 GLU A N 1
ATOM 686 C CA . GLU A 1 88 ? 3.200 -32.686 -39.126 1.00 90.88 88 GLU A CA 1
ATOM 687 C C . GLU A 1 88 ? 3.883 -31.470 -39.760 1.00 90.88 88 GLU A C 1
ATOM 689 O O . GLU A 1 88 ? 5.094 -31.477 -39.998 1.00 90.88 88 GLU A O 1
ATOM 694 N N . VAL A 1 89 ? 3.114 -30.417 -40.023 1.00 90.62 89 VAL A N 1
ATOM 695 C CA . VAL A 1 89 ? 3.614 -29.131 -40.515 1.00 90.62 89 VAL A CA 1
ATOM 696 C C . VAL A 1 89 ? 3.176 -28.063 -39.527 1.00 90.62 89 VAL A C 1
ATOM 698 O O . VAL A 1 89 ? 1.986 -27.940 -39.265 1.00 90.62 89 VAL A O 1
ATOM 701 N N . LYS A 1 90 ? 4.130 -27.296 -38.996 1.00 88.56 90 LYS A N 1
ATOM 702 C CA . LYS A 1 90 ? 3.883 -26.128 -38.139 1.00 88.56 90 LYS A CA 1
ATOM 703 C C . LYS A 1 90 ? 4.379 -24.863 -38.825 1.00 88.56 90 LYS A C 1
ATOM 705 O O . LYS A 1 90 ? 4.980 -24.904 -39.900 1.00 88.56 90 LYS A O 1
ATOM 710 N N . GLN A 1 91 ? 4.175 -23.726 -38.172 1.00 86.56 91 GLN A N 1
ATOM 711 C CA . GLN A 1 91 ? 4.705 -22.436 -38.620 1.00 86.56 91 GLN A CA 1
ATOM 712 C C . GLN A 1 91 ? 6.242 -22.386 -38.720 1.00 86.56 91 GLN A C 1
ATOM 714 O O . GLN A 1 91 ? 6.777 -21.746 -39.617 1.00 86.56 91 GLN A O 1
ATOM 719 N N . SER A 1 92 ? 6.972 -23.079 -37.835 1.00 88.00 92 SER A N 1
ATOM 720 C CA . SER A 1 92 ? 8.439 -22.968 -37.735 1.00 88.00 92 SER A CA 1
ATOM 721 C C . SER A 1 92 ? 9.189 -24.297 -37.825 1.00 88.00 92 SER A C 1
ATOM 723 O O . SER A 1 92 ? 10.417 -24.338 -37.687 1.00 88.00 92 SER A O 1
ATOM 725 N N . CYS A 1 93 ? 8.482 -25.400 -38.068 1.00 91.44 93 CYS A N 1
ATOM 726 C CA . CYS A 1 93 ? 9.096 -26.708 -38.248 1.00 91.44 93 CYS A CA 1
ATOM 727 C C . CYS A 1 93 ? 8.212 -27.669 -39.045 1.00 91.44 93 CYS A C 1
ATOM 729 O O . CYS A 1 93 ? 7.000 -27.490 -39.155 1.00 91.44 93 CYS A O 1
ATOM 731 N N . VAL A 1 94 ? 8.839 -28.711 -39.585 1.00 94.44 94 VAL A N 1
ATOM 732 C CA . VAL A 1 94 ? 8.162 -29.821 -40.264 1.00 94.44 94 VAL A CA 1
ATOM 733 C C . VAL A 1 94 ? 8.678 -31.132 -39.679 1.00 94.44 94 VAL A C 1
ATOM 735 O O . VAL A 1 94 ? 9.889 -31.336 -39.582 1.00 94.44 94 VAL A O 1
ATOM 738 N N . LEU A 1 95 ? 7.769 -32.022 -39.286 1.00 94.06 95 LEU A N 1
ATOM 739 C CA . LEU A 1 95 ? 8.089 -33.364 -38.815 1.00 94.06 95 LEU A CA 1
ATOM 740 C C . LEU A 1 95 ? 7.993 -34.353 -39.976 1.00 94.06 95 LEU A C 1
ATOM 742 O O . LEU A 1 95 ? 6.944 -34.522 -40.597 1.00 94.06 95 LEU A O 1
ATOM 746 N N . LEU A 1 96 ? 9.099 -35.031 -40.246 1.00 93.75 96 LEU A N 1
ATOM 747 C CA . LEU A 1 96 ? 9.221 -36.058 -41.270 1.00 93.75 96 LEU A CA 1
ATOM 748 C C . LEU A 1 96 ? 9.127 -37.429 -40.619 1.00 93.75 96 LEU A C 1
ATOM 750 O O . LEU A 1 96 ? 9.689 -37.641 -39.546 1.00 93.75 96 LEU A O 1
ATOM 754 N N . LYS A 1 97 ? 8.477 -38.372 -41.293 1.00 91.88 97 LYS A N 1
ATOM 755 C CA . LYS A 1 97 ? 8.445 -39.786 -40.935 1.00 91.88 97 LYS A CA 1
ATOM 756 C C . LYS A 1 97 ? 9.125 -40.596 -42.027 1.00 91.88 97 LYS A C 1
ATOM 758 O O . LYS A 1 97 ? 8.713 -40.556 -43.190 1.00 91.88 97 LYS A O 1
ATOM 763 N N . PHE A 1 98 ? 10.176 -41.315 -41.654 1.00 88.38 98 PHE A N 1
ATOM 764 C CA . PHE A 1 98 ? 10.945 -42.110 -42.598 1.00 88.38 98 PHE A CA 1
ATOM 765 C C . PHE A 1 98 ? 10.285 -43.475 -42.834 1.00 88.38 98 PHE A C 1
ATOM 767 O O . PHE A 1 98 ? 9.789 -44.098 -41.891 1.00 88.38 98 PHE A O 1
ATOM 774 N N . PRO A 1 99 ? 10.278 -43.968 -44.082 1.00 83.38 99 PRO A N 1
ATOM 775 C CA . PRO A 1 99 ? 9.913 -45.346 -44.369 1.00 83.38 99 PRO A CA 1
ATOM 776 C C . PRO A 1 99 ? 10.971 -46.299 -43.800 1.00 83.38 99 PRO A C 1
ATOM 778 O O . PRO A 1 99 ? 12.091 -45.903 -43.468 1.00 83.38 99 PRO A O 1
ATOM 781 N N . ARG A 1 100 ? 10.628 -47.588 -43.704 1.00 78.62 100 ARG A N 1
ATOM 782 C CA . ARG A 1 100 ? 11.606 -48.616 -43.326 1.00 78.62 100 ARG A CA 1
ATOM 783 C C . ARG A 1 100 ? 12.766 -48.589 -44.322 1.00 78.62 100 ARG A C 1
ATOM 785 O O . ARG A 1 100 ? 12.548 -48.742 -45.518 1.00 78.62 100 ARG A O 1
ATOM 792 N N . SER A 1 101 ? 13.980 -48.391 -43.812 1.00 69.38 101 SER A N 1
ATOM 793 C CA . SER A 1 101 ? 15.185 -48.287 -44.635 1.00 69.38 101 SER A CA 1
ATOM 794 C C . SER A 1 101 ? 15.369 -49.531 -45.510 1.00 69.38 101 SER A C 1
ATOM 796 O O . SER A 1 101 ? 15.384 -50.656 -45.011 1.00 69.38 101 SER A O 1
ATOM 798 N N . THR A 1 102 ? 15.565 -49.322 -46.813 1.00 66.44 102 THR A N 1
ATOM 799 C CA . THR A 1 102 ? 15.997 -50.353 -47.773 1.00 66.44 102 THR A CA 1
ATOM 800 C C . THR A 1 102 ? 17.470 -50.741 -47.584 1.00 66.44 102 THR A C 1
ATOM 802 O O . THR A 1 102 ? 17.899 -51.805 -48.034 1.00 66.44 102 THR A O 1
ATOM 805 N N . ILE A 1 103 ? 18.240 -49.907 -46.878 1.00 71.31 103 ILE A N 1
ATOM 806 C CA . ILE A 1 103 ? 19.641 -50.141 -46.512 1.00 71.31 103 ILE A CA 1
ATOM 807 C C . ILE A 1 103 ? 19.701 -50.943 -45.212 1.00 71.31 103 ILE A C 1
ATOM 809 O O . ILE A 1 103 ? 18.980 -50.640 -44.260 1.00 71.31 103 ILE A O 1
ATOM 813 N N . ARG A 1 104 ? 20.560 -51.973 -45.183 1.00 68.19 104 ARG A N 1
ATOM 814 C CA . ARG A 1 104 ? 20.578 -53.015 -44.141 1.00 68.19 104 ARG A CA 1
ATOM 815 C C . ARG A 1 104 ? 21.076 -52.534 -42.775 1.00 68.19 104 ARG A C 1
ATOM 817 O O . ARG A 1 104 ? 20.617 -53.074 -41.772 1.00 68.19 104 ARG A O 1
ATOM 824 N N . ARG A 1 105 ? 22.011 -51.575 -42.717 1.00 76.50 105 ARG A N 1
ATOM 825 C CA . ARG A 1 105 ? 22.563 -51.026 -41.461 1.00 76.50 105 ARG A CA 1
ATOM 826 C C . ARG A 1 105 ? 22.731 -49.500 -41.531 1.00 76.50 105 ARG A C 1
ATOM 828 O O . ARG A 1 105 ? 23.853 -49.010 -41.606 1.00 76.50 105 ARG A O 1
ATOM 835 N N . PRO A 1 106 ? 21.631 -48.729 -41.533 1.00 81.12 106 PRO A N 1
ATOM 836 C CA . PRO A 1 106 ? 21.731 -47.277 -41.477 1.00 81.12 106 PRO A CA 1
ATOM 837 C C . PRO A 1 106 ? 22.316 -46.851 -40.122 1.00 81.12 106 PRO A C 1
ATOM 839 O O . PRO A 1 106 ? 21.889 -47.351 -39.084 1.00 81.12 106 PRO A O 1
ATOM 842 N N . GLU A 1 107 ? 23.264 -45.917 -40.127 1.00 84.31 107 GLU A N 1
ATOM 843 C CA . GLU A 1 107 ? 23.813 -45.274 -38.921 1.00 84.31 107 GLU A CA 1
ATOM 844 C C . GLU A 1 107 ? 23.188 -43.901 -38.678 1.00 84.31 107 GLU A C 1
ATOM 846 O O . GLU A 1 107 ? 22.945 -43.511 -37.536 1.00 84.31 107 GLU A O 1
ATOM 851 N N . ARG A 1 108 ? 22.911 -43.156 -39.753 1.00 86.56 108 ARG A N 1
ATOM 852 C CA . ARG A 1 108 ? 22.266 -41.841 -39.685 1.00 86.56 108 ARG A CA 1
ATOM 853 C C . ARG A 1 108 ? 21.525 -41.504 -40.975 1.00 86.56 108 ARG A C 1
ATOM 855 O O . ARG A 1 108 ? 21.913 -41.923 -42.063 1.00 86.56 108 ARG A O 1
ATOM 862 N N . TYR A 1 109 ? 20.478 -40.707 -40.838 1.00 89.19 109 TYR A N 1
ATOM 863 C CA . TYR A 1 109 ? 19.768 -40.044 -41.920 1.00 89.19 109 TYR A CA 1
ATOM 864 C C . TYR A 1 109 ? 20.257 -38.603 -42.019 1.00 89.19 109 TYR A C 1
ATOM 866 O O . TYR A 1 109 ? 20.287 -37.891 -41.016 1.00 89.19 109 TYR A O 1
ATOM 874 N N . ARG A 1 110 ? 20.620 -38.170 -43.224 1.00 90.06 110 ARG A N 1
ATOM 875 C CA . ARG A 1 110 ? 20.976 -36.782 -43.518 1.00 90.06 110 ARG A CA 1
ATOM 876 C C . ARG A 1 110 ? 19.852 -36.142 -44.317 1.00 90.06 110 ARG A C 1
ATOM 878 O O . ARG A 1 110 ? 19.650 -36.499 -45.478 1.00 90.06 110 ARG A O 1
ATOM 885 N N . VAL A 1 111 ? 19.132 -35.213 -43.700 1.00 92.12 111 VAL A N 1
ATOM 886 C CA . VAL A 1 111 ? 18.048 -34.436 -44.309 1.00 92.12 111 VAL A CA 1
ATOM 887 C C . VAL A 1 111 ? 18.599 -33.108 -44.805 1.00 92.12 111 VAL A C 1
ATOM 889 O O . VAL A 1 111 ? 19.275 -32.392 -44.074 1.00 92.12 111 VAL A O 1
ATOM 892 N N . GLU A 1 112 ? 18.278 -32.765 -46.044 1.00 91.38 112 GLU A N 1
ATOM 893 C CA . GLU A 1 112 ? 18.592 -31.486 -46.656 1.00 91.38 112 GLU A CA 1
ATOM 894 C C . GLU A 1 112 ? 17.320 -30.700 -46.952 1.00 91.38 112 GLU A C 1
ATOM 896 O O . GLU A 1 112 ? 16.348 -31.252 -47.471 1.00 91.38 112 GLU A O 1
ATOM 901 N N . TYR A 1 113 ? 17.335 -29.400 -46.662 1.00 92.06 113 TYR A N 1
ATOM 902 C CA . TYR A 1 113 ? 16.205 -28.514 -46.923 1.00 92.06 113 TYR A CA 1
ATOM 903 C C . TYR A 1 113 ? 16.633 -27.127 -47.411 1.00 92.06 113 TYR A C 1
ATOM 905 O O . TYR A 1 113 ? 17.663 -26.591 -46.999 1.00 92.06 113 TYR A O 1
ATOM 913 N N . ARG A 1 114 ? 15.827 -26.505 -48.276 1.00 89.12 114 ARG A N 1
ATOM 914 C CA . ARG A 1 114 ? 16.043 -25.124 -48.739 1.00 89.12 114 ARG A CA 1
ATOM 915 C C . ARG A 1 114 ? 14.728 -24.392 -48.976 1.00 89.12 114 ARG A C 1
ATOM 917 O O . ARG A 1 114 ? 13.742 -25.002 -49.376 1.00 89.12 114 ARG A O 1
ATOM 924 N N . VAL A 1 115 ? 14.733 -23.080 -48.750 1.00 88.00 115 VAL A N 1
ATOM 925 C CA . VAL A 1 115 ? 13.582 -22.207 -49.026 1.00 88.00 115 VAL A CA 1
ATOM 926 C C . VAL A 1 115 ? 13.525 -21.843 -50.512 1.00 88.00 115 VAL A C 1
ATOM 928 O O . VAL A 1 115 ? 14.562 -21.598 -51.145 1.00 88.00 115 VAL A O 1
ATOM 931 N N . MET A 1 116 ? 12.318 -21.798 -51.068 1.00 81.94 116 MET A N 1
ATOM 932 C CA . MET A 1 116 ? 12.049 -21.365 -52.437 1.00 81.94 116 MET A CA 1
ATOM 933 C C . MET A 1 116 ? 11.786 -19.857 -52.473 1.00 81.94 116 MET A C 1
ATOM 935 O O . MET A 1 116 ? 11.063 -19.324 -51.638 1.00 81.94 116 MET A O 1
ATOM 939 N N . THR A 1 117 ? 12.377 -19.150 -53.438 1.00 67.75 117 THR A N 1
ATOM 940 C CA . THR A 1 117 ? 12.048 -17.740 -53.702 1.00 67.75 117 THR A CA 1
ATOM 941 C C . THR A 1 117 ? 10.826 -17.663 -54.608 1.00 67.75 117 THR A C 1
ATOM 943 O O . THR A 1 117 ? 10.796 -18.322 -55.645 1.00 67.75 117 THR A O 1
ATOM 946 N N . THR A 1 118 ? 9.849 -16.838 -54.245 1.00 56.81 118 THR A N 1
ATOM 947 C CA . THR A 1 118 ? 8.539 -16.657 -54.897 1.00 56.81 118 THR A CA 1
ATOM 948 C C . THR A 1 118 ? 8.608 -15.874 -56.224 1.00 56.81 118 THR A C 1
ATOM 950 O O . THR A 1 118 ? 7.814 -14.975 -56.476 1.00 56.81 118 THR A O 1
ATOM 953 N N . GLY A 1 119 ? 9.568 -16.201 -57.095 1.00 53.91 119 GLY A N 1
ATOM 954 C CA . GLY A 1 119 ? 9.714 -15.626 -58.438 1.00 53.91 119 GLY A CA 1
ATOM 955 C C . GLY A 1 119 ? 9.495 -16.659 -59.548 1.00 53.91 119 GLY A C 1
ATOM 956 O O . GLY A 1 119 ? 9.574 -17.859 -59.312 1.00 53.91 119 GLY A O 1
ATOM 957 N N . VAL A 1 120 ? 9.278 -16.188 -60.782 1.00 48.53 120 VAL A N 1
ATOM 958 C CA . VAL A 1 120 ? 8.895 -16.950 -62.002 1.00 48.53 120 VAL A CA 1
ATOM 959 C C . VAL A 1 120 ? 9.841 -18.119 -62.373 1.00 48.53 120 VAL A C 1
ATOM 961 O O . VAL A 1 120 ? 9.527 -18.925 -63.245 1.00 48.53 120 VAL A O 1
ATOM 964 N N . SER A 1 121 ? 10.980 -18.279 -61.694 1.00 49.09 121 SER A N 1
ATOM 965 C CA . SER A 1 121 ? 11.907 -19.395 -61.899 1.00 49.09 121 SER A CA 1
ATOM 966 C C . SER A 1 121 ? 11.795 -20.427 -60.770 1.00 49.09 121 SER A C 1
ATOM 968 O O . SER A 1 121 ? 12.140 -20.140 -59.626 1.00 49.09 121 SER A O 1
ATOM 970 N N . LYS A 1 122 ? 11.368 -21.658 -61.098 1.00 53.53 122 LYS A N 1
ATOM 971 C CA . LYS A 1 122 ? 11.206 -22.804 -60.169 1.00 53.53 122 LYS A CA 1
ATOM 972 C C . LYS A 1 122 ? 12.524 -23.372 -59.604 1.00 53.53 122 LYS A C 1
ATOM 974 O O . LYS A 1 122 ? 12.543 -24.486 -59.089 1.00 53.53 122 LYS A O 1
ATOM 979 N N . VAL A 1 123 ? 13.636 -22.643 -59.691 1.00 54.66 123 VAL A N 1
ATOM 980 C CA . VAL A 1 123 ? 14.947 -23.108 -59.217 1.00 54.66 123 VAL A CA 1
ATOM 981 C C . VAL A 1 123 ? 15.476 -22.142 -58.163 1.00 54.66 123 VAL A C 1
ATOM 983 O O . VAL A 1 123 ? 15.938 -21.045 -58.478 1.00 54.66 123 VAL A O 1
ATOM 986 N N . SER A 1 124 ? 15.427 -22.559 -56.894 1.00 58.44 124 SER A N 1
ATOM 987 C CA . SER A 1 124 ? 16.103 -21.840 -55.812 1.00 58.44 124 SER A CA 1
ATOM 988 C C . SER A 1 124 ? 17.615 -22.005 -55.959 1.00 58.44 124 SER A C 1
ATOM 990 O O . SER A 1 124 ? 18.132 -23.118 -55.898 1.00 58.44 124 SER A O 1
ATOM 992 N N . LYS A 1 125 ? 18.335 -20.888 -56.123 1.00 63.09 125 LYS A N 1
ATOM 993 C CA . LYS A 1 125 ? 19.811 -20.853 -56.124 1.00 63.09 125 LYS A CA 1
ATOM 994 C C . LYS A 1 125 ? 20.414 -20.892 -54.709 1.00 63.09 125 LYS A C 1
ATOM 996 O O . LYS A 1 125 ? 21.622 -20.725 -54.560 1.00 63.09 125 LYS A O 1
ATOM 1001 N N . ARG A 1 126 ? 19.592 -21.045 -53.660 1.00 74.00 126 ARG A N 1
ATOM 1002 C CA . ARG A 1 126 ? 20.066 -21.062 -52.269 1.00 74.00 126 ARG A CA 1
ATOM 1003 C C . ARG A 1 126 ? 20.721 -22.406 -51.923 1.00 74.00 126 ARG A C 1
ATOM 1005 O O . ARG A 1 126 ? 20.254 -23.442 -52.404 1.00 74.00 126 ARG A O 1
ATOM 1012 N N . PRO A 1 127 ? 21.771 -22.402 -51.081 1.00 79.69 127 PRO A N 1
ATOM 1013 C CA . PRO A 1 127 ? 22.389 -23.634 -50.611 1.00 79.69 127 PRO A CA 1
ATOM 1014 C C . PRO A 1 127 ? 21.403 -24.461 -49.774 1.00 79.69 127 PRO A C 1
ATOM 1016 O O . PRO A 1 127 ? 20.503 -23.918 -49.129 1.00 79.69 127 PRO A O 1
ATOM 1019 N N . TRP A 1 128 ? 21.585 -25.780 -49.795 1.00 85.25 128 TRP A N 1
ATOM 1020 C CA . TRP A 1 128 ? 20.854 -26.709 -48.938 1.00 85.25 128 TRP A CA 1
ATOM 1021 C C . TRP A 1 128 ? 21.362 -26.605 -47.498 1.00 85.25 128 TRP A C 1
ATOM 1023 O O . TRP A 1 128 ? 22.566 -26.662 -47.254 1.00 85.25 128 TRP A O 1
ATOM 1033 N N . ASN A 1 129 ? 20.442 -26.468 -46.549 1.00 88.00 129 ASN A N 1
ATOM 1034 C CA . ASN A 1 129 ? 20.720 -26.620 -45.124 1.00 88.00 129 ASN A CA 1
ATOM 1035 C C . ASN A 1 129 ? 20.603 -28.093 -44.739 1.00 88.00 129 ASN A C 1
ATOM 1037 O O . ASN A 1 129 ? 19.850 -28.830 -45.373 1.00 88.00 129 ASN A O 1
ATOM 1041 N N . VAL A 1 130 ? 21.310 -28.509 -43.690 1.00 89.00 130 VAL A N 1
ATOM 1042 C CA . VAL A 1 130 ? 21.453 -29.923 -43.325 1.00 89.00 130 VAL A CA 1
ATOM 1043 C C . VAL A 1 130 ? 20.986 -30.174 -41.890 1.00 89.00 130 VAL A C 1
ATOM 1045 O O . VAL A 1 130 ? 21.334 -29.419 -40.983 1.00 89.00 130 VAL A O 1
ATOM 1048 N N . VAL A 1 131 ? 20.244 -31.263 -41.684 1.00 91.06 131 VAL A N 1
ATOM 1049 C CA . VAL A 1 131 ? 19.913 -31.844 -40.376 1.00 91.06 131 VAL A CA 1
ATOM 1050 C C . VAL A 1 131 ? 20.286 -33.323 -40.400 1.00 91.06 131 VAL A C 1
ATOM 1052 O O . VAL A 1 131 ? 19.770 -34.082 -41.216 1.00 91.06 131 VAL A O 1
ATOM 1055 N N . ASP A 1 132 ? 21.172 -33.745 -39.501 1.00 88.62 132 ASP A N 1
ATOM 1056 C CA . ASP A 1 132 ? 21.524 -35.156 -39.332 1.00 88.62 132 ASP A CA 1
ATOM 1057 C C . ASP A 1 132 ? 20.704 -35.767 -38.177 1.00 88.62 132 ASP A C 1
ATOM 1059 O O . ASP A 1 132 ? 20.450 -35.126 -37.159 1.00 88.62 132 ASP A O 1
ATOM 1063 N N . THR A 1 133 ? 20.255 -37.012 -38.327 1.00 87.50 133 THR A N 1
ATOM 1064 C CA . THR A 1 133 ? 19.479 -37.759 -37.320 1.00 87.50 133 THR A CA 1
ATOM 1065 C C . THR A 1 133 ? 20.012 -39.184 -37.220 1.00 87.50 133 THR A C 1
ATOM 1067 O O . THR A 1 133 ? 20.189 -39.841 -38.239 1.00 87.50 133 THR A O 1
ATOM 1070 N N . LEU A 1 134 ? 20.278 -39.682 -36.012 1.00 88.06 134 LEU A N 1
ATOM 1071 C CA . LEU A 1 134 ? 20.808 -41.037 -35.810 1.00 88.06 134 LEU A CA 1
ATOM 1072 C C . LEU A 1 134 ? 19.778 -42.103 -36.204 1.00 88.06 134 LEU A C 1
ATOM 1074 O O . LEU A 1 134 ? 18.590 -41.965 -35.926 1.00 88.06 134 LEU A O 1
ATOM 1078 N N . ALA A 1 135 ? 20.228 -43.177 -36.842 1.00 80.00 135 ALA A N 1
ATOM 1079 C CA . ALA A 1 135 ? 19.403 -44.343 -37.112 1.00 80.00 135 ALA A CA 1
ATOM 1080 C C . ALA A 1 135 ? 19.459 -45.334 -35.926 1.00 80.00 135 ALA A C 1
ATOM 1082 O O . ALA A 1 135 ? 20.487 -45.408 -35.251 1.00 80.00 135 ALA A O 1
ATOM 1083 N N . PRO A 1 136 ? 18.391 -46.112 -35.661 1.00 76.81 136 PRO A N 1
ATOM 1084 C CA . PRO A 1 136 ? 17.116 -46.159 -36.378 1.00 76.81 136 PRO A CA 1
ATOM 1085 C C . PRO A 1 136 ? 16.087 -45.155 -35.814 1.00 76.81 136 PRO A C 1
ATOM 1087 O O . PRO A 1 136 ? 15.275 -45.502 -34.963 1.00 76.81 136 PRO A O 1
ATOM 1090 N N . ALA A 1 137 ? 16.076 -43.913 -36.304 1.00 78.81 137 ALA A N 1
ATOM 1091 C CA . ALA A 1 137 ? 14.987 -42.976 -36.043 1.00 78.81 137 ALA A CA 1
ATOM 1092 C C . ALA A 1 137 ? 13.831 -43.191 -37.026 1.00 78.81 137 ALA A C 1
ATOM 1094 O O . ALA A 1 137 ? 14.042 -43.287 -38.235 1.00 78.81 137 ALA A O 1
ATOM 1095 N N . GLU A 1 138 ? 12.603 -43.216 -36.511 1.00 85.19 138 GLU A N 1
ATOM 1096 C CA . GLU A 1 138 ? 11.388 -43.255 -37.336 1.00 85.19 138 GLU A CA 1
ATOM 1097 C C . GLU A 1 138 ? 10.972 -41.862 -37.829 1.00 85.19 138 GLU A C 1
ATOM 1099 O O . GLU A 1 138 ? 10.240 -41.743 -38.812 1.00 85.19 138 GLU A O 1
ATOM 1104 N N . THR A 1 139 ? 11.446 -40.800 -37.169 1.00 90.81 139 THR A N 1
ATOM 1105 C CA . THR A 1 139 ? 11.071 -39.415 -37.467 1.00 90.81 139 THR A CA 1
ATOM 1106 C C . THR A 1 139 ? 12.252 -38.453 -37.388 1.00 90.81 139 THR A C 1
ATOM 1108 O O . THR A 1 139 ? 13.161 -38.650 -36.584 1.00 90.81 139 THR A O 1
ATOM 1111 N N . CYS A 1 140 ? 12.199 -37.368 -38.159 1.00 90.69 140 CYS A N 1
ATOM 1112 C CA . CYS A 1 140 ? 13.147 -36.256 -38.099 1.00 90.69 140 CYS A CA 1
ATOM 1113 C C . CYS A 1 140 ? 12.397 -34.925 -38.072 1.00 90.69 140 CYS A C 1
ATOM 1115 O O . CYS A 1 140 ? 11.528 -34.682 -38.906 1.00 90.69 140 CYS A O 1
ATOM 1117 N N . LEU A 1 141 ? 12.740 -34.060 -37.119 1.00 93.88 141 LEU A N 1
ATOM 1118 C CA . LEU A 1 141 ? 12.222 -32.699 -37.060 1.00 93.88 141 LEU A CA 1
ATOM 1119 C C . LEU A 1 141 ? 13.150 -31.774 -37.849 1.00 93.88 141 LEU A C 1
ATOM 1121 O O . LEU A 1 141 ? 14.342 -31.712 -37.554 1.00 93.88 141 LEU A O 1
ATOM 1125 N N . VAL A 1 142 ? 12.597 -31.015 -38.792 1.00 93.62 142 VAL A N 1
ATOM 1126 C CA . VAL A 1 142 ? 13.289 -29.923 -39.485 1.00 93.62 142 VAL A CA 1
ATOM 1127 C C . VAL A 1 142 ? 12.900 -28.604 -38.804 1.00 93.62 142 VAL A C 1
ATOM 1129 O O . VAL A 1 142 ? 11.774 -28.144 -39.005 1.00 93.62 142 VAL A O 1
ATOM 1132 N N . PRO A 1 143 ? 13.764 -28.008 -37.960 1.00 91.25 143 PRO A N 1
ATOM 1133 C CA . PRO A 1 143 ? 13.418 -26.837 -37.157 1.00 91.25 143 PRO A CA 1
ATOM 1134 C C . PRO A 1 143 ? 13.794 -25.513 -37.845 1.00 91.25 143 PRO A C 1
ATOM 1136 O O . PRO A 1 143 ? 14.521 -25.494 -38.839 1.00 91.25 143 PRO A O 1
ATOM 1139 N N . ARG A 1 144 ? 13.382 -24.390 -37.234 1.00 87.19 144 ARG A N 1
ATOM 1140 C CA . ARG A 1 144 ? 13.772 -23.013 -37.611 1.00 87.19 144 ARG A CA 1
ATOM 1141 C C . ARG A 1 144 ? 13.401 -22.643 -39.053 1.00 87.19 144 ARG A C 1
ATOM 1143 O O . ARG A 1 144 ? 14.160 -21.972 -39.752 1.00 87.19 144 ARG A O 1
ATOM 1150 N N . LEU A 1 145 ? 12.242 -23.108 -39.500 1.00 90.06 145 LEU A N 1
ATOM 1151 C CA . LEU A 1 145 ? 11.643 -22.700 -40.764 1.00 90.06 145 LEU A CA 1
ATOM 1152 C C . LEU A 1 145 ? 10.939 -21.348 -40.600 1.00 90.06 145 LEU A C 1
ATOM 1154 O O . LEU A 1 145 ? 10.510 -20.997 -39.503 1.00 90.06 145 LEU A O 1
ATOM 1158 N N . LYS A 1 146 ? 10.839 -20.586 -41.690 1.00 86.81 146 LYS A N 1
ATOM 1159 C CA . LYS A 1 146 ? 10.045 -19.360 -41.733 1.00 86.81 146 LYS A CA 1
ATOM 1160 C C . LYS A 1 146 ? 8.553 -19.712 -41.845 1.00 86.81 146 LYS A C 1
ATOM 1162 O O . LYS A 1 146 ? 8.244 -20.652 -42.583 1.00 86.81 146 LYS A O 1
ATOM 1167 N N . PRO A 1 147 ? 7.654 -18.963 -41.188 1.00 86.50 147 PRO A N 1
ATOM 1168 C CA . PRO A 1 147 ? 6.211 -19.076 -41.395 1.00 86.50 147 PRO A CA 1
ATOM 1169 C C . PRO A 1 147 ? 5.809 -18.793 -42.843 1.00 86.50 147 PRO A C 1
ATOM 1171 O O . PRO A 1 147 ? 6.464 -18.007 -43.527 1.00 86.50 147 PRO A O 1
ATOM 1174 N N . PHE A 1 148 ? 4.738 -19.447 -43.298 1.00 86.25 148 PHE A N 1
ATOM 1175 C CA . PHE A 1 148 ? 4.139 -19.279 -44.629 1.00 86.25 148 PHE A CA 1
ATOM 1176 C C . PHE A 1 148 ? 5.144 -19.291 -45.801 1.00 86.25 148 PHE A C 1
ATOM 1178 O O . PHE A 1 148 ? 5.057 -18.509 -46.747 1.00 86.25 148 PHE A O 1
ATOM 1185 N N . ALA A 1 149 ? 6.126 -20.192 -45.751 1.00 87.00 149 ALA A N 1
ATOM 1186 C CA . ALA A 1 149 ? 7.186 -20.297 -46.746 1.00 87.00 149 ALA A CA 1
ATOM 1187 C C . ALA A 1 149 ? 7.252 -21.705 -47.351 1.00 87.00 149 ALA A C 1
ATOM 1189 O O . ALA A 1 149 ? 7.086 -22.715 -46.665 1.00 87.00 149 ALA A O 1
ATOM 1190 N N . LEU A 1 150 ? 7.521 -21.769 -48.658 1.00 89.12 150 LEU A N 1
ATOM 1191 C CA . LEU A 1 150 ? 7.660 -23.025 -49.393 1.00 89.12 150 LEU A CA 1
ATOM 1192 C C . LEU A 1 150 ? 9.096 -23.558 -49.288 1.00 89.12 150 LEU A C 1
ATOM 1194 O O . LEU A 1 150 ? 10.056 -22.882 -49.672 1.00 89.12 150 LEU A O 1
ATOM 1198 N N . TYR A 1 151 ? 9.237 -24.791 -48.812 1.00 90.19 151 TYR A N 1
ATOM 1199 C CA . TYR A 1 151 ? 10.507 -25.490 -48.643 1.00 90.19 151 TYR A CA 1
ATOM 1200 C C . TYR A 1 151 ? 10.588 -26.729 -49.524 1.00 90.19 151 TYR A C 1
ATOM 1202 O O . TYR A 1 151 ? 9.642 -27.502 -49.607 1.00 90.19 151 TYR A O 1
ATOM 1210 N N . GLN A 1 152 ? 11.755 -26.951 -50.123 1.00 91.56 152 GLN A N 1
ATOM 1211 C CA . GLN A 1 152 ? 12.133 -28.225 -50.727 1.00 91.56 152 GLN A CA 1
ATOM 1212 C C . GLN A 1 152 ? 12.926 -29.044 -49.711 1.00 91.56 152 GLN A C 1
ATOM 1214 O O . GLN A 1 152 ? 13.860 -28.513 -49.111 1.00 91.56 152 GLN A O 1
ATOM 1219 N N . ILE A 1 153 ? 12.572 -30.317 -49.532 1.00 92.56 153 ILE A N 1
ATOM 1220 C CA . ILE A 1 153 ? 13.184 -31.229 -48.557 1.00 92.56 153 ILE A CA 1
ATOM 1221 C C . ILE A 1 153 ? 13.524 -32.565 -49.233 1.00 92.56 153 ILE A C 1
ATOM 1223 O O . ILE A 1 153 ? 12.715 -33.115 -49.980 1.00 92.56 153 ILE A O 1
ATOM 1227 N N . ARG A 1 154 ? 14.716 -33.104 -48.963 1.00 90.88 154 ARG A N 1
ATOM 1228 C CA . ARG A 1 154 ? 15.185 -34.430 -49.407 1.00 90.88 154 ARG A CA 1
ATOM 1229 C C . ARG A 1 154 ? 16.034 -35.081 -48.319 1.00 90.88 154 ARG A C 1
ATOM 1231 O O . ARG A 1 154 ? 16.540 -34.379 -47.453 1.00 90.88 154 ARG A O 1
ATOM 1238 N N . TYR A 1 155 ? 16.236 -36.395 -48.348 1.00 90.69 155 TYR A N 1
ATOM 1239 C CA . TYR A 1 155 ? 17.142 -37.047 -47.395 1.00 90.69 155 TYR A CA 1
ATOM 1240 C C . TYR A 1 155 ? 17.971 -38.160 -48.025 1.00 90.69 155 TYR A C 1
ATOM 1242 O O . TYR A 1 155 ? 17.655 -38.655 -49.100 1.00 90.69 155 TYR A O 1
ATOM 1250 N N . SER A 1 156 ? 19.042 -38.543 -47.346 1.00 87.81 156 SER A N 1
ATOM 1251 C CA . SER A 1 156 ? 19.931 -39.649 -47.703 1.00 87.81 156 SER A CA 1
ATOM 1252 C C . SER A 1 156 ? 20.252 -40.475 -46.459 1.00 87.81 156 SER A C 1
ATOM 1254 O O . SER A 1 156 ? 20.023 -40.039 -45.326 1.00 87.81 156 SER A O 1
ATOM 1256 N N . VAL A 1 157 ? 20.765 -41.681 -46.666 1.00 87.12 157 VAL A N 1
ATOM 1257 C CA . VAL A 1 157 ? 21.090 -42.639 -45.609 1.00 87.12 157 VAL A CA 1
ATOM 1258 C C . VAL A 1 157 ? 22.598 -42.865 -45.596 1.00 87.12 157 VAL A C 1
ATOM 1260 O O . VAL A 1 157 ? 23.221 -43.004 -46.648 1.00 87.12 157 VAL A O 1
ATOM 1263 N N . ILE A 1 158 ? 23.193 -42.901 -44.408 1.00 85.19 158 ILE A N 1
ATOM 1264 C CA . ILE A 1 158 ? 24.634 -43.073 -44.210 1.00 85.19 158 ILE A CA 1
ATOM 1265 C C . ILE A 1 158 ? 24.871 -44.359 -43.415 1.00 85.19 158 ILE A C 1
ATOM 1267 O O . ILE A 1 158 ? 24.216 -44.585 -42.398 1.00 85.19 158 ILE A O 1
ATOM 1271 N N . GLU A 1 159 ? 25.802 -45.189 -43.882 1.00 82.25 159 GLU A N 1
ATOM 1272 C CA . GLU A 1 159 ? 26.177 -46.496 -43.320 1.00 82.25 159 GLU A CA 1
ATOM 1273 C C . GLU A 1 159 ? 27.706 -46.600 -43.255 1.00 82.25 159 GLU A C 1
ATOM 1275 O O . GLU A 1 159 ? 28.332 -46.421 -44.294 1.00 82.25 159 GLU A O 1
ATOM 1280 N N . HIS A 1 160 ? 28.281 -46.946 -42.090 1.00 68.12 160 HIS A N 1
ATOM 1281 C CA . HIS A 1 160 ? 29.687 -47.276 -41.750 1.00 68.12 160 HIS A CA 1
ATOM 1282 C C . HIS A 1 160 ? 30.817 -46.449 -42.400 1.00 68.12 160 HIS A C 1
ATOM 1284 O O . HIS A 1 160 ? 31.678 -45.910 -41.713 1.00 68.12 160 HIS A O 1
ATOM 1290 N N . SER A 1 161 ? 30.877 -46.392 -43.728 1.00 64.62 161 SER A N 1
ATOM 1291 C CA . SER A 1 161 ? 31.862 -45.631 -44.499 1.00 64.62 161 SER A CA 1
ATOM 1292 C C . SER A 1 161 ? 31.282 -44.860 -45.689 1.00 64.62 161 SER A C 1
ATOM 1294 O O . SER A 1 161 ? 32.025 -44.085 -46.280 1.00 64.62 161 SER A O 1
ATOM 1296 N N . GLY A 1 162 ? 30.001 -45.028 -46.048 1.00 72.88 162 GLY A N 1
ATOM 1297 C CA . GLY A 1 162 ? 29.400 -44.488 -47.270 1.00 72.88 162 GLY A CA 1
ATOM 1298 C C . GLY A 1 162 ? 28.016 -43.856 -47.108 1.00 72.88 162 GLY A C 1
ATOM 1299 O O . GLY A 1 162 ? 27.359 -43.990 -46.079 1.00 72.88 162 GLY A O 1
ATOM 1300 N N . MET A 1 163 ? 27.590 -43.122 -48.137 1.00 81.56 163 MET A N 1
ATOM 1301 C CA . MET A 1 163 ? 26.336 -42.354 -48.174 1.00 81.56 163 MET A CA 1
ATOM 1302 C C . MET A 1 163 ? 25.560 -42.691 -49.448 1.00 81.56 163 MET A C 1
ATOM 1304 O O . MET A 1 163 ? 26.163 -42.748 -50.518 1.00 81.56 163 MET A O 1
ATOM 1308 N N . SER A 1 164 ? 24.253 -42.918 -49.321 1.00 84.25 164 SER A N 1
ATOM 1309 C CA . SER A 1 164 ? 23.339 -43.219 -50.428 1.00 84.25 164 SER A CA 1
ATOM 1310 C C . SER A 1 164 ? 23.066 -41.997 -51.315 1.00 84.25 164 SER A C 1
ATOM 1312 O O . SER A 1 164 ? 23.369 -40.863 -50.934 1.00 84.25 164 SER A O 1
ATOM 1314 N N . ASP A 1 165 ? 22.379 -42.203 -52.441 1.00 81.81 165 ASP A N 1
ATOM 1315 C CA . ASP A 1 165 ? 21.757 -41.098 -53.177 1.00 81.81 165 ASP A CA 1
ATOM 1316 C C . ASP A 1 165 ? 20.666 -40.423 -52.327 1.00 81.81 165 ASP A C 1
ATOM 1318 O O . ASP A 1 165 ? 20.172 -40.980 -51.339 1.00 81.81 165 ASP A O 1
ATOM 1322 N N . PHE A 1 166 ? 20.259 -39.215 -52.723 1.00 85.25 166 PHE A N 1
ATOM 1323 C CA . PHE A 1 166 ? 19.121 -38.536 -52.109 1.00 85.25 166 PHE A CA 1
ATOM 1324 C C . PHE A 1 166 ? 17.779 -39.116 -52.580 1.00 85.25 166 PHE A C 1
ATOM 1326 O O . PHE A 1 166 ? 17.621 -39.543 -53.729 1.00 85.25 166 PHE A O 1
ATOM 1333 N N . SER A 1 167 ? 16.788 -39.065 -51.691 1.00 88.12 167 SER A N 1
ATOM 1334 C CA . SER A 1 167 ? 15.378 -39.304 -51.986 1.00 88.12 167 SER A CA 1
ATOM 1335 C C . SER A 1 167 ? 14.844 -38.302 -53.014 1.00 88.12 167 SER A C 1
ATOM 1337 O O . SER A 1 167 ? 15.469 -37.281 -53.319 1.00 88.12 167 SER A O 1
ATOM 1339 N N . LYS A 1 168 ? 13.617 -38.535 -53.492 1.00 85.75 168 LYS A N 1
ATOM 1340 C CA . LYS A 1 168 ? 12.872 -37.502 -54.224 1.00 85.75 168 LYS A CA 1
ATOM 1341 C C . LYS A 1 168 ? 12.698 -36.255 -53.349 1.00 85.75 168 LYS A C 1
ATOM 1343 O O . LYS A 1 168 ? 12.530 -36.372 -52.133 1.00 85.75 168 LYS A O 1
ATOM 1348 N N . VAL A 1 169 ? 12.752 -35.087 -53.986 1.00 87.69 169 VAL A N 1
ATOM 1349 C CA . VAL A 1 169 ? 12.486 -33.795 -53.345 1.00 87.69 169 VAL A CA 1
ATOM 1350 C C . VAL A 1 169 ? 10.982 -33.664 -53.109 1.00 87.69 169 VAL A C 1
ATOM 1352 O O . VAL A 1 169 ? 10.199 -33.898 -54.029 1.00 87.69 169 VAL A O 1
ATOM 1355 N N . ILE A 1 170 ? 10.587 -33.287 -51.894 1.00 90.31 170 ILE A N 1
ATOM 1356 C CA . ILE A 1 170 ? 9.205 -32.948 -51.536 1.00 90.31 170 ILE A CA 1
ATOM 1357 C C . ILE A 1 170 ? 9.123 -31.451 -51.255 1.00 90.31 170 ILE A C 1
ATOM 1359 O O . ILE A 1 170 ? 10.001 -30.894 -50.595 1.00 90.31 170 ILE A O 1
ATOM 1363 N N . GLU A 1 171 ? 8.062 -30.817 -51.743 1.00 91.88 171 GLU A N 1
ATOM 1364 C CA . GLU A 1 171 ? 7.734 -29.425 -51.450 1.00 91.88 171 GLU A CA 1
ATOM 1365 C C . GLU A 1 171 ? 6.713 -29.352 -50.309 1.00 91.88 171 GLU A C 1
ATOM 1367 O O . GLU A 1 171 ? 5.690 -30.034 -50.340 1.00 91.88 171 GLU A O 1
ATOM 1372 N N . VAL A 1 172 ? 7.006 -28.545 -49.288 1.00 91.56 172 VAL A N 1
ATOM 1373 C CA . VAL A 1 172 ? 6.166 -28.366 -48.095 1.00 91.56 172 VAL A CA 1
ATOM 1374 C C . VAL A 1 172 ? 6.035 -26.881 -47.795 1.00 91.56 172 VAL A C 1
ATOM 1376 O O . VAL A 1 172 ? 7.037 -26.169 -47.747 1.00 91.56 172 VAL A O 1
ATOM 1379 N N . MET A 1 173 ? 4.808 -26.416 -47.582 1.00 89.88 173 MET A N 1
ATOM 1380 C CA . MET A 1 173 ? 4.517 -25.043 -47.181 1.00 89.88 173 MET A CA 1
ATOM 1381 C C . MET A 1 173 ? 4.255 -24.994 -45.678 1.00 89.88 173 MET A C 1
ATOM 1383 O O . MET A 1 173 ? 3.387 -25.718 -45.198 1.00 89.88 173 MET A O 1
ATOM 1387 N N . THR A 1 174 ? 5.010 -24.183 -44.937 1.00 89.38 174 THR A N 1
ATOM 1388 C CA . THR A 1 174 ? 4.790 -23.980 -43.496 1.00 89.38 174 THR A CA 1
ATOM 1389 C C . THR A 1 174 ? 3.511 -23.187 -43.229 1.00 89.38 174 THR A C 1
ATOM 1391 O O . THR A 1 174 ? 3.044 -22.427 -44.078 1.00 89.38 174 THR A O 1
ATOM 1394 N N . LEU A 1 175 ? 2.933 -23.363 -42.037 1.00 88.31 175 LEU A N 1
ATOM 1395 C CA . LEU A 1 175 ? 1.715 -22.651 -41.635 1.00 88.31 175 LEU A CA 1
ATOM 1396 C C . LEU A 1 175 ? 1.996 -21.171 -41.313 1.00 88.31 175 LEU A C 1
ATOM 1398 O O . LEU A 1 175 ? 3.147 -20.767 -41.130 1.00 88.31 175 LEU A O 1
ATOM 1402 N N . ARG A 1 176 ? 0.935 -20.358 -41.242 1.00 87.62 176 ARG A N 1
ATOM 1403 C CA . ARG A 1 176 ? 1.009 -18.962 -40.782 1.00 87.62 176 ARG A CA 1
ATOM 1404 C C . ARG A 1 176 ? 1.212 -18.882 -39.270 1.00 87.62 176 ARG A C 1
ATOM 1406 O O . ARG A 1 176 ? 0.742 -19.754 -38.535 1.00 87.62 176 ARG A O 1
ATOM 1413 N N . SER A 1 177 ? 1.858 -17.811 -38.818 1.00 87.19 177 SER A N 1
ATOM 1414 C CA . SER A 1 177 ? 2.058 -17.555 -37.393 1.00 87.19 177 SER A CA 1
ATOM 1415 C C . SER A 1 177 ? 0.733 -17.279 -36.674 1.00 87.19 177 SER A C 1
ATOM 1417 O O . SER A 1 177 ? -0.113 -16.566 -37.223 1.00 87.19 177 SER A O 1
ATOM 1419 N N . PRO A 1 178 ? 0.523 -17.822 -35.461 1.00 88.50 178 PRO A N 1
ATOM 1420 C CA . PRO A 1 178 ? -0.574 -17.404 -34.606 1.00 88.50 178 PRO A CA 1
ATOM 1421 C C . PRO A 1 178 ? -0.353 -15.954 -34.138 1.00 88.50 178 PRO A C 1
ATOM 1423 O O . PRO A 1 178 ? 0.778 -15.467 -34.166 1.00 88.50 178 PRO A O 1
ATOM 1426 N N . PRO A 1 179 ? -1.407 -15.273 -33.658 1.00 89.69 179 PRO A N 1
ATOM 1427 C CA . PRO A 1 179 ? -1.273 -13.988 -32.976 1.00 89.69 179 PRO A CA 1
ATOM 1428 C C . PRO A 1 179 ? -0.289 -14.047 -31.805 1.00 89.69 179 PRO A C 1
ATOM 1430 O O . PRO A 1 179 ? -0.147 -15.080 -31.142 1.00 89.69 179 PRO A O 1
ATOM 1433 N N . GLU A 1 180 ? 0.374 -12.930 -31.530 1.00 85.75 180 GLU A N 1
ATOM 1434 C CA . GLU A 1 180 ? 1.385 -12.846 -30.477 1.00 85.75 180 GLU A CA 1
ATOM 1435 C C . GLU A 1 180 ? 0.837 -12.178 -29.213 1.00 85.75 180 GLU A C 1
ATOM 1437 O O . GLU A 1 180 ? -0.178 -11.492 -29.255 1.00 85.75 180 GLU A O 1
ATOM 1442 N N . GLN A 1 181 ? 1.505 -12.414 -28.078 1.00 81.44 181 GLN A N 1
ATOM 1443 C CA . GLN A 1 181 ? 1.261 -11.769 -26.777 1.00 81.44 181 GLN A CA 1
ATOM 1444 C C . GLN A 1 181 ? -0.223 -11.553 -26.436 1.00 81.44 181 GLN A C 1
ATOM 1446 O O . GLN A 1 181 ? -0.760 -10.453 -26.531 1.00 81.44 181 GLN A O 1
ATOM 1451 N N . LEU A 1 182 ? -0.892 -12.626 -26.017 1.00 85.50 182 LEU A N 1
ATOM 1452 C CA . LEU A 1 182 ? -2.286 -12.543 -25.607 1.00 85.50 182 LEU A CA 1
ATOM 1453 C C . LEU A 1 182 ? -2.404 -11.977 -24.184 1.00 85.50 182 LEU A C 1
ATOM 1455 O O . LEU A 1 182 ? -1.991 -12.622 -23.218 1.00 85.50 182 LEU A O 1
ATOM 1459 N N . PHE A 1 183 ? -3.006 -10.798 -24.066 1.00 83.88 183 PHE A N 1
ATOM 1460 C CA . PHE A 1 183 ? -3.294 -10.119 -22.809 1.00 83.88 183 PHE A CA 1
ATOM 1461 C C . PHE A 1 183 ? -4.778 -10.222 -22.468 1.00 83.88 183 PHE A C 1
ATOM 1463 O O . PHE A 1 183 ? -5.651 -10.154 -23.334 1.00 83.88 183 PHE A O 1
ATOM 1470 N N . VAL A 1 184 ? -5.064 -10.376 -21.177 1.00 80.62 184 VAL A N 1
ATOM 1471 C CA . VAL A 1 184 ? -6.429 -10.496 -20.667 1.00 80.62 184 VAL A CA 1
ATOM 1472 C C . VAL A 1 184 ? -6.627 -9.486 -19.544 1.00 80.62 184 VAL A C 1
ATOM 1474 O O . VAL A 1 184 ? -6.021 -9.607 -18.479 1.00 80.62 184 VAL A O 1
ATOM 1477 N N . SER A 1 185 ? -7.487 -8.498 -19.778 1.00 69.69 185 SER A N 1
ATOM 1478 C CA . SER A 1 185 ? -7.842 -7.439 -18.834 1.00 69.69 185 SER A CA 1
ATOM 1479 C C . SER A 1 185 ? -9.311 -7.559 -18.418 1.00 69.69 185 SER A C 1
ATOM 1481 O O . SER A 1 185 ? -10.194 -7.961 -19.179 1.00 69.69 185 SER A O 1
ATOM 1483 N N . ARG A 1 186 ? -9.599 -7.220 -17.158 1.00 66.00 186 ARG A N 1
ATOM 1484 C CA . ARG A 1 186 ? -10.970 -7.204 -16.636 1.00 66.00 186 ARG A CA 1
ATOM 1485 C C . ARG A 1 186 ? -11.536 -5.795 -16.710 1.00 66.00 186 ARG A C 1
ATOM 1487 O O . ARG A 1 186 ? -10.966 -4.874 -16.131 1.00 66.00 186 ARG A O 1
ATOM 1494 N N . LEU A 1 187 ? -12.714 -5.656 -17.312 1.00 60.12 187 LEU A N 1
ATOM 1495 C CA . LEU A 1 187 ? -13.477 -4.412 -17.303 1.00 60.12 187 LEU A CA 1
ATOM 1496 C C . LEU A 1 187 ? -14.618 -4.533 -16.281 1.00 60.12 187 LEU A C 1
ATOM 1498 O O . LEU A 1 187 ? -15.567 -5.299 -16.463 1.00 60.12 187 LEU A O 1
ATOM 1502 N N . LEU A 1 188 ? -14.504 -3.795 -15.173 1.00 52.56 188 LEU A N 1
ATOM 1503 C CA . LEU A 1 188 ? -15.517 -3.726 -14.117 1.00 52.56 188 LEU A CA 1
ATOM 1504 C C . LEU A 1 188 ? -16.548 -2.643 -14.459 1.00 52.56 188 LEU A C 1
ATOM 1506 O O . LEU A 1 188 ? -16.328 -1.466 -14.187 1.00 52.56 188 LEU A O 1
ATOM 1510 N N . ASN A 1 189 ? -17.696 -3.040 -15.010 1.00 46.47 189 ASN A N 1
ATOM 1511 C CA . ASN A 1 189 ? -18.862 -2.166 -15.134 1.00 46.47 189 ASN A CA 1
ATOM 1512 C C . ASN A 1 189 ? -19.923 -2.545 -14.094 1.00 46.47 189 ASN A C 1
ATOM 1514 O O . ASN A 1 189 ? -20.151 -3.723 -13.827 1.00 46.47 189 ASN A O 1
ATOM 1518 N N . LYS A 1 190 ? -20.617 -1.542 -13.531 1.00 44.25 190 LYS A N 1
ATOM 1519 C CA . LYS A 1 190 ? -21.565 -1.666 -12.396 1.00 44.25 190 LYS A CA 1
ATOM 1520 C C . LYS A 1 190 ? -22.726 -2.665 -12.592 1.00 44.25 190 LYS A C 1
ATOM 1522 O O . LYS A 1 190 ? -23.490 -2.879 -11.657 1.00 44.25 190 LYS A O 1
ATOM 1527 N N . THR A 1 191 ? -22.886 -3.270 -13.772 1.00 46.75 191 THR A N 1
ATOM 1528 C CA . THR A 1 191 ? -23.983 -4.201 -14.090 1.00 46.75 191 THR A CA 1
ATOM 1529 C C . THR A 1 191 ? -23.560 -5.505 -14.792 1.00 46.75 191 THR A C 1
ATOM 1531 O O . THR A 1 191 ? -24.323 -6.473 -14.730 1.00 46.75 191 THR A O 1
ATOM 1534 N N . LYS A 1 192 ? -22.364 -5.606 -15.401 1.00 57.06 192 LYS A N 1
ATOM 1535 C CA . LYS A 1 192 ? -21.852 -6.829 -16.063 1.00 57.06 192 LYS A CA 1
ATOM 1536 C C . LYS A 1 192 ? -20.321 -6.902 -15.979 1.00 57.06 192 LYS A C 1
ATOM 1538 O O . LYS A 1 192 ? -19.656 -5.898 -16.221 1.00 57.06 192 LYS A O 1
ATOM 1543 N N . GLU A 1 193 ? -19.784 -8.082 -15.667 1.00 62.06 193 GLU A N 1
ATOM 1544 C CA . GLU A 1 193 ? -18.352 -8.363 -15.810 1.00 62.06 193 GLU A CA 1
ATOM 1545 C C . GLU A 1 193 ? -18.061 -8.710 -17.273 1.00 62.06 193 GLU A C 1
ATOM 1547 O O . GLU A 1 193 ? -18.674 -9.617 -17.835 1.00 62.06 193 GLU A O 1
ATOM 1552 N N . THR A 1 194 ? -17.145 -7.975 -17.895 1.00 73.50 194 THR A N 1
ATOM 1553 C CA . THR A 1 194 ? -16.668 -8.249 -19.255 1.00 73.50 194 THR A CA 1
ATOM 1554 C C . THR A 1 194 ? -15.159 -8.429 -19.232 1.00 73.50 194 THR A C 1
ATOM 1556 O O . THR A 1 194 ? -14.453 -7.742 -18.488 1.00 73.50 194 THR A O 1
ATOM 1559 N N . VAL A 1 195 ? -14.669 -9.355 -20.046 1.00 79.06 195 VAL A N 1
ATOM 1560 C CA . VAL A 1 195 ? -13.247 -9.655 -20.204 1.00 79.06 195 VAL A CA 1
ATOM 1561 C C . VAL A 1 195 ? -12.808 -9.095 -21.542 1.00 79.06 195 VAL A C 1
ATOM 1563 O O . VAL A 1 195 ? -13.358 -9.451 -22.578 1.00 79.06 195 VAL A O 1
ATOM 1566 N N . GLU A 1 196 ? -11.832 -8.206 -21.521 1.00 85.69 196 GLU A N 1
ATOM 1567 C CA . GLU A 1 196 ? -11.188 -7.716 -22.725 1.00 85.69 196 GLU A CA 1
ATOM 1568 C C . GLU A 1 196 ? -9.958 -8.584 -22.995 1.00 85.69 196 GLU A C 1
ATOM 1570 O O . GLU A 1 196 ? -9.115 -8.804 -22.127 1.00 85.69 196 GLU A O 1
ATOM 1575 N N . VAL A 1 197 ? -9.901 -9.134 -24.202 1.00 88.12 197 VAL A N 1
ATOM 1576 C CA . VAL A 1 197 ? -8.784 -9.935 -24.690 1.00 88.12 197 VAL A CA 1
ATOM 1577 C C . VAL A 1 197 ? -8.135 -9.146 -25.809 1.00 88.12 197 VAL A C 1
ATOM 1579 O O . VAL A 1 197 ? -8.800 -8.812 -26.790 1.00 88.12 197 VAL A O 1
ATOM 1582 N N . THR A 1 198 ? -6.857 -8.832 -25.653 1.00 90.06 198 THR A N 1
ATOM 1583 C CA . THR A 1 198 ? -6.053 -8.128 -26.653 1.00 90.06 198 THR A CA 1
ATOM 1584 C C . THR A 1 198 ? -4.855 -8.977 -27.042 1.00 90.06 198 THR A C 1
ATOM 1586 O O . THR A 1 198 ? -4.401 -9.832 -26.285 1.00 90.06 198 THR A O 1
ATOM 1589 N N . TRP A 1 199 ? -4.375 -8.796 -28.262 1.00 93.38 199 TRP A N 1
ATOM 1590 C CA . TRP A 1 199 ? -3.218 -9.517 -28.787 1.00 93.38 199 TRP A CA 1
ATOM 1591 C C . TRP A 1 199 ? -2.439 -8.622 -29.744 1.00 93.38 199 TRP A C 1
ATOM 1593 O O . TRP A 1 199 ? -2.858 -7.508 -30.058 1.00 93.38 199 TRP A O 1
ATOM 1603 N N . LEU A 1 200 ? -1.296 -9.107 -30.207 1.00 89.50 200 LEU A N 1
ATOM 1604 C CA . LEU A 1 200 ? -0.520 -8.490 -31.270 1.00 89.50 200 LEU A CA 1
ATOM 1605 C C . LEU A 1 200 ? -0.766 -9.221 -32.590 1.00 89.50 200 LEU A C 1
ATOM 1607 O O . LEU A 1 200 ? -0.938 -10.446 -32.634 1.00 89.50 200 LEU A O 1
ATOM 1611 N N . GLN A 1 201 ? -0.802 -8.449 -33.674 1.00 85.31 201 GLN A N 1
ATOM 1612 C CA . GLN A 1 201 ? -0.949 -8.978 -35.024 1.00 85.31 201 GLN A CA 1
ATOM 1613 C C . GLN A 1 201 ? 0.248 -9.888 -35.372 1.00 85.31 201 GLN A C 1
ATOM 1615 O O . GLN A 1 201 ? 1.380 -9.514 -35.070 1.00 85.31 201 GLN A O 1
ATOM 1620 N N . PRO A 1 202 ? 0.034 -11.052 -36.018 1.00 82.94 202 PRO A N 1
ATOM 1621 C CA . PRO A 1 202 ? 1.133 -11.911 -36.458 1.00 82.94 202 PRO A CA 1
ATOM 1622 C C . PRO A 1 202 ? 2.021 -11.213 -37.499 1.00 82.94 202 PRO A C 1
ATOM 1624 O O . PRO A 1 202 ? 1.503 -10.582 -38.424 1.00 82.94 202 PRO A O 1
ATOM 1627 N N . GLU A 1 203 ? 3.343 -11.376 -37.402 1.00 70.69 203 GLU A N 1
ATOM 1628 C CA . GLU A 1 203 ? 4.282 -10.881 -38.417 1.00 70.69 203 GLU A CA 1
ATOM 1629 C C . GLU A 1 203 ? 4.050 -11.567 -39.780 1.00 70.69 203 GLU A C 1
ATOM 1631 O O . GLU A 1 203 ? 4.015 -12.798 -39.878 1.00 70.69 203 GLU A O 1
ATOM 1636 N N . SER A 1 204 ? 3.915 -10.777 -40.852 1.00 68.75 204 SER A N 1
ATOM 1637 C CA . SER A 1 204 ? 3.675 -11.271 -42.216 1.00 68.75 204 SER A CA 1
ATOM 1638 C C . SER A 1 204 ? 4.624 -10.619 -43.237 1.00 68.75 204 SER A C 1
ATOM 1640 O O . SER A 1 204 ? 4.437 -9.461 -43.612 1.00 68.75 204 SER A O 1
ATOM 1642 N N . GLU A 1 205 ? 5.631 -11.359 -43.723 1.00 63.44 205 GLU A N 1
ATOM 1643 C CA . GLU A 1 205 ? 6.550 -10.907 -44.795 1.00 63.44 205 GLU A CA 1
ATOM 1644 C C . GLU A 1 205 ? 5.908 -10.960 -46.204 1.00 63.44 205 GLU A C 1
ATOM 1646 O O . GLU A 1 205 ? 6.440 -10.385 -47.152 1.00 63.44 205 GLU A O 1
ATOM 1651 N N . ASP A 1 206 ? 4.780 -11.657 -46.369 1.00 68.06 206 ASP A N 1
ATOM 1652 C CA . ASP A 1 206 ? 4.093 -11.886 -47.650 1.00 68.06 206 ASP A CA 1
ATOM 1653 C C . ASP A 1 206 ? 3.111 -10.766 -48.043 1.00 68.06 206 ASP A C 1
ATOM 1655 O O . ASP A 1 206 ? 2.512 -10.817 -49.118 1.00 68.06 206 ASP A O 1
ATOM 1659 N N . GLY A 1 207 ? 2.947 -9.750 -47.188 1.00 66.00 207 GLY A N 1
ATOM 1660 C CA . GLY A 1 207 ? 2.030 -8.627 -47.403 1.00 66.00 207 GLY A CA 1
ATOM 1661 C C . GLY A 1 207 ? 0.546 -8.979 -47.244 1.00 66.00 207 GLY A C 1
ATOM 1662 O O . GLY A 1 207 ? -0.309 -8.149 -47.558 1.00 66.00 207 GLY A O 1
ATOM 1663 N N . ALA A 1 208 ? 0.216 -10.185 -46.764 1.00 75.38 208 ALA A N 1
ATOM 1664 C CA . ALA A 1 208 ? -1.161 -10.596 -46.523 1.00 75.38 208 ALA A CA 1
ATOM 1665 C C . ALA A 1 208 ? -1.724 -9.898 -45.275 1.00 75.38 208 ALA A C 1
ATOM 1667 O O . ALA A 1 208 ? -1.201 -10.035 -44.172 1.00 75.38 208 ALA A O 1
ATOM 1668 N N . SER A 1 209 ? -2.819 -9.158 -45.441 1.00 81.19 209 SER A N 1
ATOM 1669 C CA . SER A 1 209 ? -3.507 -8.511 -44.319 1.00 81.19 209 SER A CA 1
ATOM 1670 C C . SER A 1 209 ? -4.475 -9.483 -43.650 1.00 81.19 209 SER A C 1
ATOM 1672 O O . SER A 1 209 ? -5.216 -10.192 -44.331 1.00 81.19 209 SER A O 1
ATOM 1674 N N . VAL A 1 210 ? -4.489 -9.499 -42.316 1.00 88.19 210 VAL A N 1
ATOM 1675 C CA . VAL A 1 210 ? -5.499 -10.239 -41.548 1.00 88.19 210 VAL A CA 1
ATOM 1676 C C . VAL A 1 210 ? -6.875 -9.639 -41.845 1.00 88.19 210 VAL A C 1
ATOM 1678 O O . VAL A 1 210 ? -7.025 -8.420 -41.848 1.00 88.19 210 VAL A O 1
ATOM 1681 N N . LEU A 1 211 ? -7.882 -10.478 -42.091 1.00 89.38 211 LEU A N 1
ATOM 1682 C CA . LEU A 1 211 ? -9.264 -10.036 -42.304 1.00 89.38 211 LEU A CA 1
ATOM 1683 C C . LEU A 1 211 ? -9.993 -9.851 -40.970 1.00 89.38 211 LEU A C 1
ATOM 1685 O O . LEU A 1 211 ? -10.619 -8.823 -40.733 1.00 89.38 211 LEU A O 1
ATOM 1689 N N . HIS A 1 212 ? -9.911 -10.866 -40.112 1.00 90.94 212 HIS A N 1
ATOM 1690 C CA . HIS A 1 212 ? -10.476 -10.889 -38.765 1.00 90.94 212 HIS A CA 1
ATOM 1691 C C . HIS A 1 212 ? -9.790 -11.971 -37.923 1.00 90.94 212 HIS A C 1
ATOM 1693 O O . HIS A 1 212 ? -9.007 -12.780 -38.430 1.00 90.94 212 HIS A O 1
ATOM 1699 N N . TYR A 1 213 ? -10.116 -12.021 -36.636 1.00 93.19 213 TYR A N 1
ATOM 1700 C CA . TYR A 1 213 ? -9.630 -13.027 -35.702 1.00 93.19 213 TYR A CA 1
ATOM 1701 C C . TYR A 1 213 ? -10.773 -13.895 -35.185 1.00 93.19 213 TYR A C 1
ATOM 1703 O O . TYR A 1 213 ? -11.901 -13.429 -35.013 1.00 93.19 213 TYR A O 1
ATOM 1711 N N . LYS A 1 214 ? -10.462 -15.162 -34.904 1.00 93.38 214 LYS A N 1
ATOM 1712 C CA . LYS A 1 214 ? -11.333 -16.079 -34.162 1.00 93.38 214 LYS A CA 1
ATOM 1713 C C . LYS A 1 214 ? -10.823 -16.199 -32.734 1.00 93.38 214 LYS A C 1
ATOM 1715 O O . LYS A 1 214 ? -9.698 -16.652 -32.519 1.00 93.38 214 LYS A O 1
ATOM 1720 N N . VAL A 1 215 ? -11.655 -15.803 -31.779 1.00 92.06 215 VAL A N 1
ATOM 1721 C CA . VAL A 1 215 ? -11.398 -15.882 -30.340 1.00 92.06 215 VAL A CA 1
ATOM 1722 C C . VAL A 1 215 ? -12.174 -17.066 -29.783 1.00 92.06 215 VAL A C 1
ATOM 1724 O O . VAL A 1 215 ? -13.397 -17.010 -29.648 1.00 92.06 215 VAL A O 1
ATOM 1727 N N . ASP A 1 216 ? -11.458 -18.139 -29.471 1.00 91.62 216 ASP A N 1
ATOM 1728 C CA . ASP A 1 216 ? -12.021 -19.321 -28.835 1.00 91.62 216 ASP A CA 1
ATOM 1729 C C . ASP A 1 216 ? -11.888 -19.191 -27.319 1.00 91.62 216 ASP A C 1
ATOM 1731 O O . ASP A 1 216 ? -10.788 -18.999 -26.797 1.00 91.62 216 ASP A O 1
ATOM 1735 N N . TYR A 1 217 ? -12.986 -19.362 -26.596 1.00 87.38 217 TYR A N 1
ATOM 1736 C CA . TYR A 1 217 ? -12.985 -19.430 -25.143 1.00 87.38 217 TYR A CA 1
ATOM 1737 C C . TYR A 1 217 ? -13.783 -20.633 -24.654 1.00 87.38 217 TYR A C 1
ATOM 1739 O O . TYR A 1 217 ? -14.787 -21.036 -25.242 1.00 87.38 217 TYR A O 1
ATOM 1747 N N . LYS A 1 218 ? -13.306 -21.240 -23.574 1.00 83.31 218 LYS A N 1
ATOM 1748 C CA . LYS A 1 218 ? -13.990 -22.335 -22.892 1.00 83.31 218 LYS A CA 1
ATOM 1749 C C . LYS A 1 218 ? -13.853 -22.166 -21.401 1.00 83.31 218 LYS A C 1
ATOM 1751 O O . LYS A 1 218 ? -12.943 -21.504 -20.906 1.00 83.31 218 LYS A O 1
ATOM 1756 N N . GLU A 1 219 ? -14.730 -22.831 -20.693 1.00 74.62 219 GLU A N 1
ATOM 1757 C CA . GLU A 1 219 ? -14.624 -22.942 -19.260 1.00 74.62 219 GLU A CA 1
ATOM 1758 C C . GLU A 1 219 ? -13.576 -23.986 -18.855 1.00 74.62 219 GLU A C 1
ATOM 1760 O O . GLU A 1 219 ? -13.446 -25.044 -19.479 1.00 74.62 219 GLU A O 1
ATOM 1765 N N . ALA A 1 220 ? -12.807 -23.698 -17.809 1.00 63.03 220 ALA A N 1
ATOM 1766 C CA . ALA A 1 220 ? -11.781 -24.594 -17.307 1.00 63.03 220 ALA A CA 1
ATOM 1767 C C . ALA A 1 220 ? -12.411 -25.894 -16.773 1.00 63.03 220 ALA A C 1
ATOM 1769 O O . ALA A 1 220 ? -13.085 -25.894 -15.748 1.00 63.03 220 ALA A O 1
ATOM 1770 N N . GLY A 1 221 ? -12.144 -27.014 -17.453 1.00 58.47 221 GLY A N 1
ATOM 1771 C CA . GLY A 1 221 ? -12.615 -28.349 -17.061 1.00 58.47 221 GLY A CA 1
ATOM 1772 C C . GLY A 1 221 ? -13.819 -28.877 -17.848 1.00 58.47 221 GLY A C 1
ATOM 1773 O O . GLY A 1 221 ? -14.186 -30.031 -17.644 1.00 58.47 221 GLY A O 1
ATOM 1774 N N . LEU A 1 222 ? -14.397 -28.089 -18.764 1.00 66.19 222 LEU A N 1
ATOM 1775 C CA . LEU A 1 222 ? -15.425 -28.553 -19.703 1.00 66.19 222 LEU A CA 1
ATOM 1776 C C . LEU A 1 222 ? -14.836 -28.856 -21.090 1.00 66.19 222 LEU A C 1
ATOM 1778 O O . LEU A 1 222 ? -13.841 -28.260 -21.515 1.00 66.19 222 LEU A O 1
ATOM 1782 N N . GLU A 1 223 ? -15.467 -29.789 -21.806 1.00 65.62 223 GLU A N 1
ATOM 1783 C CA . GLU A 1 223 ? -15.150 -30.099 -23.202 1.00 65.62 223 GLU A CA 1
ATOM 1784 C C . GLU A 1 223 ? -15.972 -29.215 -24.152 1.00 65.62 223 GLU A C 1
ATOM 1786 O O . GLU A 1 223 ? -17.182 -29.071 -23.990 1.00 65.62 223 GLU A O 1
ATOM 1791 N N . GLY A 1 224 ? -15.312 -28.640 -25.163 1.00 76.75 224 GLY A N 1
ATOM 1792 C CA . GLY A 1 224 ? -15.935 -27.784 -26.180 1.00 76.75 224 GLY A CA 1
ATOM 1793 C C . GLY A 1 224 ? -15.524 -26.312 -26.077 1.00 76.75 224 GLY A C 1
ATOM 1794 O O . GLY A 1 224 ? -15.480 -25.734 -24.995 1.00 76.75 224 GLY A O 1
ATOM 1795 N N . TRP A 1 225 ? -15.202 -25.705 -27.221 1.00 84.81 225 TRP A N 1
ATOM 1796 C CA . TRP A 1 225 ? -14.861 -24.284 -27.333 1.00 84.81 225 TRP A CA 1
ATOM 1797 C C . TRP A 1 225 ? -16.052 -23.495 -27.869 1.00 84.81 225 TRP A C 1
ATOM 1799 O O . TRP A 1 225 ? -16.738 -23.951 -28.782 1.00 84.81 225 TRP A O 1
ATOM 1809 N N . SER A 1 226 ? -16.265 -22.302 -27.325 1.00 85.44 226 SER A N 1
ATOM 1810 C CA . SER A 1 226 ? -17.121 -21.282 -27.929 1.00 85.44 226 SER A CA 1
ATOM 1811 C C . SER A 1 226 ? -16.254 -20.331 -28.744 1.00 85.44 226 SER A C 1
ATOM 1813 O O . SER A 1 226 ? -15.197 -19.924 -28.271 1.00 85.44 226 SER A O 1
ATOM 1815 N N . THR A 1 227 ? -16.697 -19.958 -29.942 1.00 89.69 227 THR A N 1
ATOM 1816 C CA . THR A 1 227 ? -15.924 -19.106 -30.858 1.00 89.69 227 THR A CA 1
ATOM 1817 C C . THR A 1 227 ? -16.642 -17.782 -31.085 1.00 89.69 227 THR A C 1
ATOM 1819 O O . THR A 1 227 ? -17.836 -17.757 -31.380 1.00 89.69 227 THR A O 1
ATOM 1822 N N . MET A 1 228 ? -15.905 -16.678 -30.996 1.00 88.62 228 MET A N 1
ATOM 1823 C CA . MET A 1 228 ? -16.325 -15.358 -31.465 1.00 88.62 228 MET A CA 1
ATOM 1824 C C . MET A 1 228 ? -15.418 -14.870 -32.586 1.00 88.62 228 MET A C 1
ATOM 1826 O O . MET A 1 228 ? -14.255 -15.258 -32.671 1.00 88.62 228 MET A O 1
ATOM 1830 N N . VAL A 1 229 ? -15.961 -14.011 -33.442 1.00 90.94 229 VAL A N 1
ATOM 1831 C CA . VAL A 1 229 ? -15.265 -13.445 -34.598 1.00 90.94 229 VAL A CA 1
ATOM 1832 C C . VAL A 1 229 ? -15.228 -11.928 -34.452 1.00 90.94 229 VAL A C 1
ATOM 1834 O O . VAL A 1 229 ? -16.245 -11.331 -34.104 1.00 90.94 229 VAL A O 1
ATOM 1837 N N . THR A 1 230 ? -14.070 -11.307 -34.677 1.00 89.69 230 THR A N 1
ATOM 1838 C CA . THR A 1 230 ? -13.948 -9.840 -34.670 1.00 89.69 230 THR A CA 1
ATOM 1839 C C . THR A 1 230 ? -14.570 -9.232 -35.930 1.00 89.69 230 THR A C 1
ATOM 1841 O O . THR A 1 230 ? -14.580 -9.855 -36.989 1.00 89.69 230 THR A O 1
ATOM 1844 N N . GLU A 1 231 ? -15.076 -7.999 -35.841 1.00 82.81 231 GLU A N 1
ATOM 1845 C CA . GLU A 1 231 ? -15.708 -7.305 -36.981 1.00 82.81 231 GLU A CA 1
ATOM 1846 C C . GLU A 1 231 ? -14.697 -6.866 -38.063 1.00 82.81 231 GLU A C 1
ATOM 1848 O O . GLU A 1 231 ? -15.083 -6.516 -39.176 1.00 82.81 231 GLU A O 1
ATOM 1853 N N . GLY A 1 232 ? -13.398 -6.932 -37.760 1.00 87.06 232 GLY A N 1
ATOM 1854 C CA . GLY A 1 232 ? -12.303 -6.601 -38.670 1.00 87.06 232 GLY A CA 1
ATOM 1855 C C . GLY A 1 232 ? -10.933 -7.004 -38.104 1.00 87.06 232 GLY A C 1
ATOM 1856 O O . GLY A 1 232 ? -10.874 -7.834 -37.187 1.00 87.06 232 GLY A O 1
ATOM 1857 N N . PRO A 1 233 ? -9.826 -6.403 -38.584 1.00 87.44 233 PRO A N 1
ATOM 1858 C CA . PRO A 1 233 ? -8.453 -6.730 -38.174 1.00 87.44 233 PRO A CA 1
ATOM 1859 C C . PRO A 1 233 ? -8.066 -6.174 -36.793 1.00 87.44 233 PRO A C 1
ATOM 1861 O O . PRO A 1 233 ? -6.885 -6.104 -36.451 1.00 87.44 233 PRO A O 1
ATOM 1864 N N . GLU A 1 234 ? -9.039 -5.745 -35.992 1.00 87.38 234 GLU A N 1
ATOM 1865 C CA . GLU A 1 234 ? -8.791 -5.230 -34.652 1.00 87.38 234 GLU A CA 1
ATOM 1866 C C . GLU A 1 234 ? -8.239 -6.333 -33.745 1.00 87.38 234 GLU A C 1
ATOM 1868 O O . GLU A 1 234 ? -8.810 -7.420 -33.630 1.00 87.38 234 GLU A O 1
ATOM 1873 N N . CYS A 1 235 ? -7.133 -6.044 -33.060 1.00 89.94 235 CYS A N 1
ATOM 1874 C CA . CYS A 1 235 ? -6.473 -6.998 -32.167 1.00 89.94 235 CYS A CA 1
ATOM 1875 C C . CYS A 1 235 ? -7.056 -6.958 -30.745 1.00 89.94 235 CYS A C 1
ATOM 1877 O O . CYS A 1 235 ? -6.335 -6.914 -29.745 1.00 89.94 235 CYS A O 1
ATOM 1879 N N . LYS A 1 236 ? -8.388 -6.898 -30.669 1.00 89.88 236 LYS A N 1
ATOM 1880 C CA . LYS A 1 236 ? -9.157 -6.786 -29.434 1.00 89.88 236 LYS A CA 1
ATOM 1881 C C . LYS A 1 236 ? -10.509 -7.474 -29.586 1.00 89.88 236 LYS A C 1
ATOM 1883 O O . LYS A 1 236 ? -11.184 -7.334 -30.600 1.00 89.88 236 LYS A O 1
ATOM 1888 N N . CYS A 1 237 ? -10.945 -8.164 -28.538 1.00 88.88 237 CYS A N 1
ATOM 1889 C CA . CYS A 1 237 ? -12.293 -8.706 -28.421 1.00 88.88 237 CYS A CA 1
ATOM 1890 C C . CYS A 1 237 ? -12.793 -8.583 -26.982 1.00 88.88 237 CYS A C 1
ATOM 1892 O O . CYS A 1 237 ? -12.050 -8.825 -26.032 1.00 88.88 237 CYS A O 1
ATOM 1894 N N . ILE A 1 238 ? -14.065 -8.220 -26.819 1.00 86.44 238 ILE A N 1
ATOM 1895 C CA . ILE A 1 238 ? -14.720 -8.184 -25.513 1.00 86.44 238 ILE A CA 1
ATOM 1896 C C . ILE A 1 238 ? -15.587 -9.431 -25.378 1.00 86.44 238 ILE A C 1
ATOM 1898 O O . ILE A 1 238 ? -16.591 -9.594 -26.069 1.00 86.44 238 ILE A O 1
ATOM 1902 N N . ILE A 1 239 ? -15.205 -10.300 -24.451 1.00 82.12 239 ILE A N 1
ATOM 1903 C CA . ILE A 1 239 ? -15.947 -11.492 -24.068 1.00 82.12 239 ILE A CA 1
ATOM 1904 C C . ILE A 1 239 ? -16.861 -11.131 -22.904 1.00 82.12 239 ILE A C 1
ATOM 1906 O O . ILE A 1 239 ? -16.450 -10.503 -21.928 1.00 82.12 239 ILE A O 1
ATOM 1910 N N . THR A 1 240 ? -18.116 -11.558 -22.994 1.00 74.56 240 THR A N 1
ATOM 1911 C CA . THR A 1 240 ? -19.036 -11.540 -21.854 1.00 74.56 240 THR A CA 1
ATOM 1912 C C . THR A 1 240 ? -19.195 -12.978 -21.375 1.00 74.56 240 THR A C 1
ATOM 1914 O O . THR A 1 240 ? -20.136 -13.647 -21.804 1.00 74.56 240 THR A O 1
ATOM 1917 N N . PRO A 1 241 ? -18.251 -13.505 -20.572 1.00 66.94 241 PRO A N 1
ATOM 1918 C CA . PRO A 1 241 ? -18.390 -14.857 -20.060 1.00 66.94 241 PRO A CA 1
ATOM 1919 C C . PRO A 1 241 ? -19.653 -14.960 -19.201 1.00 66.94 241 PRO A C 1
ATOM 1921 O O . PRO A 1 241 ? -20.013 -14.022 -18.480 1.00 66.94 241 PRO A O 1
ATOM 1924 N N . ASN A 1 242 ? -20.319 -16.114 -19.250 1.00 61.22 242 ASN A N 1
ATOM 1925 C CA . ASN A 1 242 ? -21.342 -16.423 -18.259 1.00 61.22 242 ASN A CA 1
ATOM 1926 C C . ASN A 1 242 ? -20.669 -16.454 -16.883 1.00 61.22 242 ASN A C 1
ATOM 1928 O O . ASN A 1 242 ? -19.507 -16.837 -16.758 1.00 61.22 242 ASN A O 1
ATOM 1932 N N . ARG A 1 243 ? -21.370 -16.006 -15.841 1.00 60.75 243 ARG A N 1
ATOM 1933 C CA . ARG A 1 243 ? -20.755 -15.707 -14.535 1.00 60.75 243 ARG A CA 1
ATOM 1934 C C . ARG A 1 243 ? -20.113 -16.920 -13.848 1.00 60.75 243 ARG A C 1
ATOM 1936 O O . ARG A 1 243 ? -19.521 -16.761 -12.800 1.00 60.75 243 ARG A O 1
ATOM 1943 N N . SER A 1 244 ? -20.186 -18.121 -14.403 1.00 56.06 244 SER A N 1
ATOM 1944 C CA . SER A 1 244 ? -19.651 -19.342 -13.820 1.00 56.06 244 SER A CA 1
ATOM 1945 C C . SER A 1 244 ? -18.201 -19.640 -14.256 1.00 56.06 244 SER A C 1
ATOM 1947 O O . SER A 1 244 ? -17.945 -20.142 -15.344 1.00 56.06 244 SER A O 1
ATOM 1949 N N . THR A 1 245 ? -17.263 -19.441 -13.315 1.00 61.12 245 THR A N 1
ATOM 1950 C CA . THR A 1 245 ? -15.894 -20.026 -13.225 1.00 61.12 245 THR A CA 1
ATOM 1951 C C . THR A 1 245 ? -14.749 -19.493 -14.122 1.00 61.12 245 THR A C 1
ATOM 1953 O O . THR A 1 245 ? -14.882 -18.503 -14.833 1.00 61.12 245 THR A O 1
ATOM 1956 N N . CYS A 1 246 ? -13.549 -20.086 -13.975 1.00 66.19 246 CYS A N 1
ATOM 1957 C CA . CYS A 1 246 ? -12.330 -19.762 -14.727 1.00 66.19 246 CYS A CA 1
ATOM 1958 C C . CYS A 1 246 ? -12.490 -20.091 -16.214 1.00 66.19 246 CYS A C 1
ATOM 1960 O O . CYS A 1 246 ? -12.855 -21.210 -16.560 1.00 66.19 246 CYS A O 1
ATOM 1962 N N . TYR A 1 247 ? -12.111 -19.160 -17.085 1.00 76.50 247 TYR A N 1
ATOM 1963 C CA . TYR A 1 247 ? -12.105 -19.365 -18.531 1.00 76.50 247 TYR A CA 1
ATOM 1964 C C . TYR A 1 247 ? -10.683 -19.529 -19.051 1.00 76.50 247 TYR A C 1
ATOM 1966 O O . TYR A 1 247 ? -9.741 -18.959 -18.502 1.00 76.50 247 TYR A O 1
ATOM 1974 N N . ARG A 1 248 ? -10.543 -20.276 -20.141 1.00 83.69 248 ARG A N 1
ATOM 1975 C CA . ARG A 1 248 ? -9.356 -20.271 -20.992 1.00 83.69 248 ARG A CA 1
ATOM 1976 C C . ARG A 1 248 ? -9.701 -19.663 -22.327 1.00 83.69 248 ARG A C 1
ATOM 1978 O O . ARG A 1 248 ? -10.774 -19.938 -22.860 1.00 83.69 248 ARG A O 1
ATOM 1985 N N . VAL A 1 249 ? -8.777 -18.885 -22.869 1.00 88.06 249 VAL A N 1
ATOM 1986 C CA . VAL A 1 249 ? -8.922 -18.238 -24.170 1.00 88.06 249 VAL A CA 1
ATOM 1987 C C . VAL A 1 249 ? -7.727 -18.547 -25.066 1.00 88.06 249 VAL A C 1
ATOM 1989 O O . VAL A 1 249 ? -6.604 -18.719 -24.588 1.00 88.06 249 VAL A O 1
ATOM 1992 N N . ARG A 1 250 ? -7.977 -18.637 -26.370 1.00 92.38 250 ARG A N 1
ATOM 1993 C CA . ARG A 1 250 ? -6.966 -18.709 -27.427 1.00 92.38 250 ARG A CA 1
ATOM 1994 C C . ARG A 1 250 ? -7.468 -17.975 -28.668 1.00 92.38 250 ARG A C 1
ATOM 1996 O O . ARG A 1 250 ? -8.675 -17.877 -28.883 1.00 92.38 250 ARG A O 1
ATOM 2003 N N . VAL A 1 251 ? -6.558 -17.474 -29.494 1.00 93.12 251 VAL A N 1
ATOM 2004 C CA . VAL A 1 251 ? -6.916 -16.671 -30.676 1.00 93.12 251 VAL A CA 1
ATOM 2005 C C . VAL A 1 251 ? -6.219 -17.207 -31.921 1.00 93.12 251 VAL A C 1
ATOM 2007 O O . VAL A 1 251 ? -5.096 -17.694 -31.839 1.00 93.12 251 VAL A O 1
ATOM 2010 N N . SER A 1 252 ? -6.880 -17.138 -33.075 1.00 92.88 252 SER A N 1
ATOM 2011 C CA . SER A 1 252 ? -6.293 -17.421 -34.393 1.00 92.88 252 SER A CA 1
ATOM 2012 C C . SER A 1 252 ? -6.612 -16.297 -35.381 1.00 92.88 252 SER A C 1
ATOM 2014 O O . SER A 1 252 ? -7.653 -15.646 -35.272 1.00 92.88 252 SER A O 1
ATOM 2016 N N . ALA A 1 253 ? -5.708 -16.052 -36.328 1.00 91.25 253 ALA A N 1
ATOM 2017 C CA . ALA A 1 253 ? -5.845 -15.045 -37.377 1.00 91.25 253 ALA A CA 1
ATOM 2018 C C . ALA A 1 253 ? -6.408 -15.668 -38.660 1.00 91.25 253 ALA A C 1
ATOM 2020 O O . ALA A 1 253 ? -6.003 -16.767 -39.044 1.00 91.25 253 ALA A O 1
ATOM 2021 N N .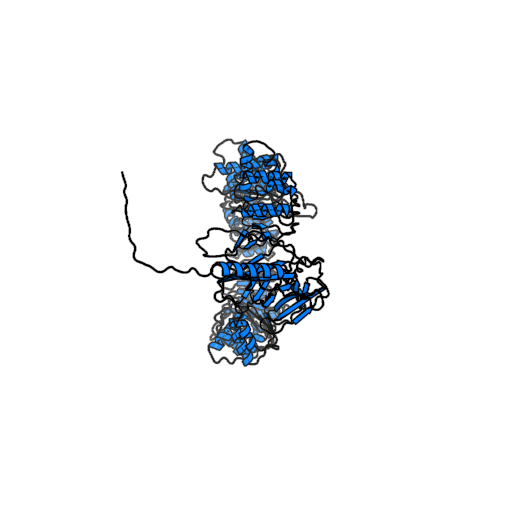 VAL A 1 254 ? -7.318 -14.966 -39.337 1.00 90.62 254 VAL A N 1
ATOM 2022 C CA . VAL A 1 254 ? -7.959 -15.420 -40.580 1.00 90.62 254 VAL A CA 1
ATOM 2023 C C . VAL A 1 254 ? -7.579 -14.491 -41.731 1.00 90.62 254 VAL A C 1
ATOM 2025 O O . VAL A 1 254 ? -7.775 -13.280 -41.644 1.00 90.62 254 VAL A O 1
ATOM 2028 N N . TYR A 1 255 ? -7.071 -15.064 -42.822 1.00 87.06 255 TYR A N 1
ATOM 2029 C CA . TYR A 1 255 ? -6.579 -14.340 -44.006 1.00 87.06 255 TYR A CA 1
ATOM 2030 C C . TYR A 1 255 ? -7.456 -14.562 -45.247 1.00 87.06 255 TYR A C 1
ATOM 2032 O O . TYR A 1 255 ? -7.362 -13.822 -46.223 1.00 87.06 255 TYR A O 1
ATOM 2040 N N . GLY A 1 256 ? -8.335 -15.564 -45.213 1.00 82.88 256 GLY A N 1
ATOM 2041 C CA . GLY A 1 256 ? -9.227 -15.917 -46.311 1.00 82.88 256 GLY A CA 1
ATOM 2042 C C . GLY A 1 256 ? -9.989 -17.206 -46.020 1.00 82.88 256 GLY A C 1
ATOM 2043 O O . GLY A 1 256 ? -9.866 -17.799 -44.947 1.00 82.88 256 GLY A O 1
ATOM 2044 N N . GLU A 1 257 ? -10.792 -17.654 -46.978 1.00 76.25 257 GLU A N 1
ATOM 2045 C CA . GLU A 1 257 ? -11.565 -18.887 -46.838 1.00 76.25 257 GLU A CA 1
ATOM 2046 C C . GLU A 1 257 ? -10.623 -20.104 -46.764 1.00 76.25 257 GLU A C 1
ATOM 2048 O O . GLU A 1 257 ? -9.870 -20.385 -47.692 1.00 76.25 257 GLU A O 1
ATOM 2053 N N . GLY A 1 258 ? -10.615 -20.791 -45.617 1.00 75.75 258 GLY A N 1
ATOM 2054 C CA . GLY A 1 258 ? -9.706 -21.913 -45.345 1.00 75.75 258 GLY A CA 1
ATOM 2055 C C . GLY A 1 258 ? -8.268 -21.527 -44.961 1.00 75.75 258 GLY A C 1
ATOM 2056 O O . GLY A 1 258 ? -7.505 -22.412 -44.583 1.00 75.75 258 GLY A O 1
ATOM 2057 N N . ASP A 1 259 ? -7.908 -20.239 -44.987 1.00 84.25 259 ASP A N 1
ATOM 2058 C CA . ASP A 1 259 ? -6.582 -19.735 -44.602 1.00 84.25 259 ASP A CA 1
ATOM 2059 C C . ASP A 1 259 ? -6.640 -19.124 -43.192 1.00 84.25 259 ASP A C 1
ATOM 2061 O O . ASP A 1 259 ? -6.986 -17.955 -42.995 1.00 84.25 259 ASP A O 1
ATOM 2065 N N . THR A 1 260 ? -6.399 -19.964 -42.182 1.00 87.12 260 THR A N 1
ATOM 2066 C CA . THR A 1 260 ? -6.408 -19.600 -40.756 1.00 87.12 260 THR A CA 1
ATOM 2067 C C . THR A 1 260 ? -5.102 -20.052 -40.108 1.00 87.12 260 THR A C 1
ATOM 2069 O O . THR A 1 260 ? -4.637 -21.165 -40.359 1.00 87.12 260 THR A O 1
ATOM 2072 N N . SER A 1 261 ? -4.509 -19.199 -39.273 1.00 89.12 261 SER A N 1
ATOM 2073 C CA . SER A 1 261 ? -3.312 -19.545 -38.505 1.00 89.12 261 SER A CA 1
ATOM 2074 C C . SER A 1 261 ? -3.595 -20.635 -37.468 1.00 89.12 261 SER A C 1
ATOM 2076 O O . SER A 1 261 ? -4.742 -20.924 -37.122 1.00 89.12 261 SER A O 1
ATOM 2078 N N . GLU A 1 262 ? -2.535 -21.176 -36.870 1.00 87.69 262 GLU A N 1
ATOM 2079 C CA . GLU A 1 262 ? -2.680 -21.902 -35.607 1.00 87.69 262 GLU A CA 1
ATOM 2080 C C . GLU A 1 262 ? -3.258 -20.983 -34.511 1.00 87.69 262 GLU A C 1
ATOM 2082 O O . GLU A 1 262 ? -3.270 -19.752 -34.632 1.00 87.69 262 GLU A O 1
ATOM 2087 N N . THR A 1 263 ? -3.759 -21.583 -33.431 1.00 89.50 263 THR A N 1
ATOM 2088 C CA . THR A 1 263 ? -4.211 -20.832 -32.256 1.00 89.50 263 THR A CA 1
ATOM 2089 C C . THR A 1 263 ? -3.034 -20.468 -31.356 1.00 89.50 263 THR A C 1
ATOM 2091 O O . THR A 1 263 ? -2.082 -21.242 -31.234 1.00 89.50 263 THR A O 1
ATOM 2094 N N . THR A 1 264 ? -3.135 -19.351 -30.636 1.00 89.31 264 THR A N 1
ATOM 2095 C CA . THR A 1 264 ? -2.236 -19.042 -29.515 1.00 89.31 264 THR A CA 1
ATOM 2096 C C . THR A 1 264 ? -2.246 -20.157 -28.463 1.00 89.31 264 THR A C 1
ATOM 2098 O O . THR A 1 264 ? -3.141 -21.011 -28.428 1.00 89.31 264 THR A O 1
ATOM 2101 N N . ARG A 1 265 ? -1.267 -20.134 -27.549 1.00 85.25 265 ARG A N 1
ATOM 2102 C CA . ARG A 1 265 ? -1.344 -20.951 -26.328 1.00 85.25 265 ARG A CA 1
ATOM 2103 C C . ARG A 1 265 ? -2.617 -20.598 -25.554 1.00 85.25 265 ARG A C 1
ATOM 2105 O O . ARG A 1 265 ? -3.071 -19.456 -25.608 1.00 85.25 265 ARG A O 1
ATOM 2112 N N . GLU A 1 266 ? -3.181 -21.588 -24.863 1.00 87.56 266 GLU A N 1
ATOM 2113 C CA . GLU A 1 266 ? -4.304 -21.352 -23.955 1.00 87.56 266 GLU A CA 1
ATOM 2114 C C . GLU A 1 266 ? -3.836 -20.430 -22.819 1.00 87.56 266 GLU A C 1
ATOM 2116 O O . GLU A 1 266 ? -2.858 -20.745 -22.138 1.00 87.56 266 GLU A O 1
ATOM 2121 N N . THR A 1 267 ? -4.539 -19.319 -22.611 1.00 81.75 267 THR A N 1
ATOM 2122 C CA . THR A 1 267 ? -4.284 -18.391 -21.504 1.00 81.75 267 THR A CA 1
ATOM 2123 C C . THR A 1 267 ? -5.446 -18.444 -20.526 1.00 81.75 267 THR A C 1
ATOM 2125 O O . THR A 1 267 ? -6.609 -18.344 -20.930 1.00 81.75 267 THR A O 1
ATOM 2128 N N . ASP A 1 268 ? -5.137 -18.599 -19.240 1.00 76.06 268 ASP A N 1
ATOM 2129 C CA . ASP A 1 268 ? -6.136 -18.530 -18.179 1.00 76.06 268 ASP A CA 1
ATOM 2130 C C . ASP A 1 268 ? -6.600 -17.079 -17.993 1.00 76.06 268 ASP A C 1
ATOM 2132 O O . ASP A 1 268 ? -5.797 -16.150 -17.889 1.00 76.06 268 ASP A O 1
ATOM 2136 N N . VAL A 1 269 ? -7.911 -16.881 -17.910 1.00 71.81 269 VAL A N 1
ATOM 2137 C CA . VAL A 1 269 ? -8.501 -15.599 -17.529 1.00 71.81 269 VAL A CA 1
ATOM 2138 C C . VAL A 1 269 ? -8.358 -15.455 -16.007 1.00 71.81 269 VAL A C 1
ATOM 2140 O O . VAL A 1 269 ? -8.925 -16.273 -15.273 1.00 71.81 269 VAL A O 1
ATOM 2143 N N . PRO A 1 270 ? -7.619 -14.454 -15.489 1.00 60.62 270 PRO A N 1
ATOM 2144 C CA . PRO A 1 270 ? -7.416 -14.300 -14.054 1.00 60.62 270 PRO A CA 1
ATOM 2145 C C . PRO A 1 270 ? -8.739 -13.959 -13.356 1.00 60.62 270 PRO A C 1
ATOM 2147 O O . PRO A 1 270 ? -9.385 -12.935 -13.618 1.00 60.62 270 PRO A O 1
ATOM 2150 N N . VAL A 1 271 ? -9.155 -14.843 -12.444 1.00 59.59 271 VAL A N 1
ATOM 2151 C CA . VAL A 1 271 ? -10.357 -14.656 -11.631 1.00 59.59 271 VAL A CA 1
ATOM 2152 C C . VAL A 1 271 ? -9.991 -14.487 -10.158 1.00 59.59 271 VAL A C 1
ATOM 2154 O O . VAL A 1 271 ? -9.588 -15.451 -9.517 1.00 59.59 271 VAL A O 1
ATOM 2157 N N . ASN A 1 272 ? -10.173 -13.271 -9.620 1.00 58.66 272 ASN A N 1
ATOM 2158 C CA . ASN A 1 272 ? -9.913 -12.963 -8.204 1.00 58.66 272 ASN A CA 1
ATOM 2159 C C . ASN A 1 272 ? -10.950 -13.572 -7.245 1.00 58.66 272 ASN A C 1
ATOM 2161 O O . ASN A 1 272 ? -10.630 -13.758 -6.079 1.00 58.66 272 ASN A O 1
ATOM 2165 N N . VAL A 1 273 ? -12.169 -13.869 -7.715 1.00 62.22 273 VAL A N 1
ATOM 2166 C CA . VAL A 1 273 ? -13.258 -14.500 -6.945 1.00 62.22 273 VAL A CA 1
ATOM 2167 C C . VAL A 1 273 ? -14.032 -15.455 -7.845 1.00 62.22 273 VAL A C 1
ATOM 2169 O O . VAL A 1 273 ? -14.545 -15.051 -8.884 1.00 62.22 273 VAL A O 1
ATOM 2172 N N . TRP A 1 274 ? -14.104 -16.727 -7.469 1.00 70.06 274 TRP A N 1
ATOM 2173 C CA . TRP A 1 274 ? -14.840 -17.753 -8.199 1.00 70.06 274 TRP A CA 1
ATOM 2174 C C . TRP A 1 274 ? -16.331 -17.624 -7.968 1.00 70.06 274 TRP A C 1
ATOM 2176 O O . TRP A 1 274 ? -16.822 -17.956 -6.899 1.00 70.06 274 TRP A O 1
ATOM 2186 N N . TYR A 1 275 ? -17.064 -17.211 -8.987 1.00 69.31 275 TYR A N 1
ATOM 2187 C CA . TYR A 1 275 ? -18.512 -17.234 -8.929 1.00 69.31 275 TYR A CA 1
ATOM 2188 C C . TYR A 1 275 ? -19.035 -18.617 -9.325 1.00 69.31 275 TYR A C 1
ATOM 2190 O O . TYR A 1 275 ? -18.663 -19.177 -10.363 1.00 69.31 275 TYR A O 1
ATOM 2198 N N . LEU A 1 276 ? -19.892 -19.168 -8.472 1.00 72.38 276 LEU A N 1
ATOM 2199 C CA . LEU A 1 276 ? -20.479 -20.486 -8.617 1.00 72.38 276 LEU A CA 1
ATOM 2200 C C . LEU A 1 276 ? -21.991 -20.417 -8.425 1.00 72.38 276 LEU A C 1
ATOM 2202 O O . LEU A 1 276 ? -22.470 -20.084 -7.343 1.00 72.38 276 LEU A O 1
ATOM 2206 N N . ASP A 1 277 ? -22.728 -20.832 -9.451 1.00 72.50 277 ASP A N 1
ATOM 2207 C CA . ASP A 1 277 ? -24.167 -21.052 -9.369 1.00 72.50 277 ASP A CA 1
ATOM 2208 C C . ASP A 1 277 ? -24.472 -22.558 -9.287 1.00 72.50 277 ASP A C 1
ATOM 2210 O O . ASP A 1 277 ? -24.229 -23.310 -10.234 1.00 72.50 277 ASP A O 1
ATOM 2214 N N . LEU A 1 278 ? -24.979 -23.008 -8.137 1.00 74.81 278 LEU A N 1
ATOM 2215 C CA . LEU A 1 278 ? -25.369 -24.404 -7.911 1.00 74.81 278 LEU A CA 1
ATOM 2216 C C . LEU A 1 278 ? -26.755 -24.755 -8.482 1.00 74.81 278 LEU A C 1
ATOM 2218 O O . LEU A 1 278 ? -27.127 -25.926 -8.491 1.00 74.81 278 LEU A O 1
ATOM 2222 N N . SER A 1 279 ? -27.520 -23.785 -8.990 1.00 73.75 279 SER A N 1
ATOM 2223 C CA . SER A 1 279 ? -28.775 -24.080 -9.696 1.00 73.75 279 SER A CA 1
ATOM 2224 C C . SER A 1 279 ? -28.510 -24.622 -11.101 1.00 73.75 279 SER A C 1
ATOM 2226 O O . SER A 1 279 ? -29.292 -25.410 -11.631 1.00 73.75 279 SER A O 1
ATOM 2228 N N . GLU A 1 280 ? -27.363 -24.256 -11.675 1.00 69.31 280 GLU A N 1
ATOM 2229 C CA . GLU A 1 280 ? -26.910 -24.712 -12.987 1.00 69.31 280 GLU A CA 1
ATOM 2230 C C . GLU A 1 280 ? -26.029 -25.970 -12.897 1.00 69.31 280 GLU A C 1
ATOM 2232 O O . GLU A 1 280 ? -25.793 -26.634 -13.909 1.00 69.31 280 GLU A O 1
ATOM 2237 N N . ARG A 1 281 ? -25.498 -26.304 -11.705 1.00 69.50 281 ARG A N 1
ATOM 2238 C CA . ARG A 1 281 ? -24.475 -27.351 -11.518 1.00 69.50 281 ARG A CA 1
ATOM 2239 C C . ARG A 1 281 ? -24.560 -28.052 -10.172 1.00 69.50 281 ARG A C 1
ATOM 2241 O O . ARG A 1 281 ? -24.703 -27.419 -9.136 1.00 69.50 281 ARG A O 1
ATOM 2248 N N . LYS A 1 282 ? -24.323 -29.364 -10.173 1.00 70.06 282 LYS A N 1
ATOM 2249 C CA . LYS A 1 282 ? -24.248 -30.155 -8.935 1.00 70.06 282 LYS A CA 1
ATOM 2250 C C . LYS A 1 282 ? -22.956 -29.888 -8.167 1.00 70.06 282 LYS A C 1
ATOM 2252 O O . LYS A 1 282 ? -21.873 -29.881 -8.760 1.00 70.06 282 LYS A O 1
ATOM 2257 N N . ALA A 1 283 ? -23.045 -29.801 -6.839 1.00 72.62 283 ALA A N 1
ATOM 2258 C CA . ALA A 1 283 ? -21.876 -29.593 -5.979 1.00 72.62 283 ALA A CA 1
ATOM 2259 C C . ALA A 1 283 ? -20.852 -30.749 -6.047 1.00 72.62 283 ALA A C 1
ATOM 2261 O O . ALA A 1 283 ? -19.670 -30.553 -5.777 1.00 72.62 283 ALA A O 1
ATOM 2262 N N . SER A 1 284 ? -21.270 -31.952 -6.453 1.00 72.56 284 SER A N 1
ATOM 2263 C CA . SER A 1 284 ? -20.376 -33.107 -6.635 1.00 72.56 284 SER A CA 1
ATOM 2264 C C . SER A 1 284 ? -19.370 -32.933 -7.778 1.00 72.56 284 SER A C 1
ATOM 2266 O O . SER A 1 284 ? -18.226 -33.361 -7.647 1.00 72.56 284 SER A O 1
ATOM 2268 N N . LEU A 1 285 ? -19.755 -32.266 -8.871 1.00 67.88 285 LEU A N 1
ATOM 2269 C CA . LEU A 1 285 ? -18.847 -31.962 -9.985 1.00 67.88 285 LEU A CA 1
ATOM 2270 C C . LEU A 1 285 ? -17.841 -30.871 -9.600 1.00 67.88 285 LEU A C 1
ATOM 2272 O O . LEU A 1 285 ? -16.675 -30.940 -9.981 1.00 67.88 285 LEU A O 1
ATOM 2276 N N . LEU A 1 286 ? -18.273 -29.899 -8.790 1.00 72.81 286 LEU A N 1
ATOM 2277 C CA . LEU A 1 286 ? -17.402 -28.851 -8.259 1.00 72.81 286 LEU A CA 1
ATOM 2278 C C . LEU A 1 286 ? -16.243 -29.432 -7.442 1.00 72.81 286 LEU A C 1
ATOM 2280 O O . LEU A 1 286 ? -15.114 -28.962 -7.567 1.00 72.81 286 LEU A O 1
ATOM 2284 N N . LEU A 1 287 ? -16.509 -30.445 -6.614 1.00 76.56 287 LEU A N 1
ATOM 2285 C CA . LEU A 1 287 ? -15.484 -31.065 -5.778 1.00 76.56 287 LEU A CA 1
ATOM 2286 C C . LEU A 1 287 ? -14.329 -31.629 -6.618 1.00 76.56 287 LEU A C 1
ATOM 2288 O O . LEU A 1 287 ? -13.167 -31.439 -6.265 1.00 76.56 287 LEU A O 1
ATOM 2292 N N . GLU A 1 288 ? -14.637 -32.286 -7.737 1.00 78.56 288 GLU A N 1
ATOM 2293 C CA . GLU A 1 288 ? -13.619 -32.822 -8.648 1.00 78.56 288 GLU A CA 1
ATOM 2294 C C . GLU A 1 288 ? -12.811 -31.703 -9.319 1.00 78.56 288 GLU A C 1
ATOM 2296 O O . GLU A 1 288 ? -11.587 -31.785 -9.391 1.00 78.56 288 GLU A O 1
ATOM 2301 N N . VAL A 1 289 ? -13.463 -30.603 -9.712 1.00 71.50 289 VAL A N 1
ATOM 2302 C CA . VAL A 1 289 ? -12.778 -29.423 -10.272 1.00 71.50 289 VAL A CA 1
ATOM 2303 C C . VAL A 1 289 ? -11.846 -28.772 -9.245 1.00 71.50 289 VAL A C 1
ATOM 2305 O O . VAL A 1 289 ? -10.719 -28.402 -9.582 1.00 71.50 289 VAL A O 1
ATOM 2308 N N . LEU A 1 290 ? -12.287 -28.649 -7.989 1.00 71.75 290 LEU A N 1
ATOM 2309 C CA . LEU A 1 290 ? -11.510 -28.043 -6.905 1.00 71.75 290 LEU A CA 1
ATOM 2310 C C . LEU A 1 290 ? -10.295 -28.889 -6.500 1.00 71.75 290 LEU A C 1
ATOM 2312 O O . LEU A 1 290 ? -9.253 -28.322 -6.178 1.00 71.75 290 LEU A O 1
ATOM 2316 N N . LYS A 1 291 ? -10.384 -30.225 -6.570 1.00 77.06 291 LYS A N 1
ATOM 2317 C CA . LYS A 1 291 ? -9.245 -31.132 -6.322 1.00 77.06 291 LYS A CA 1
ATOM 2318 C C . LYS A 1 291 ? -8.096 -30.945 -7.313 1.00 77.06 291 LYS A C 1
ATOM 2320 O O . LYS A 1 291 ? -6.952 -31.220 -6.963 1.00 77.06 291 LYS A O 1
ATOM 2325 N N . LEU A 1 292 ? -8.395 -30.509 -8.536 1.00 70.06 292 LEU A N 1
ATOM 2326 C CA . LEU A 1 292 ? -7.405 -30.298 -9.596 1.00 70.06 292 LEU A CA 1
ATOM 2327 C C . LEU A 1 292 ? -6.706 -28.932 -9.505 1.00 70.06 292 LEU A C 1
ATOM 2329 O O . LEU A 1 292 ? -5.792 -28.665 -10.284 1.00 70.06 292 LEU A O 1
ATOM 2333 N N . GLN A 1 293 ? -7.128 -28.053 -8.589 1.00 66.38 293 GLN A N 1
ATOM 2334 C CA . GLN A 1 293 ? -6.533 -26.727 -8.443 1.00 66.38 293 GLN A CA 1
ATOM 2335 C C . GLN A 1 293 ? -5.250 -26.778 -7.593 1.00 66.38 293 GLN A C 1
ATOM 2337 O O . GLN A 1 293 ? -5.235 -27.437 -6.551 1.00 66.38 293 GLN A O 1
ATOM 2342 N N . PRO A 1 294 ? -4.190 -26.042 -7.979 1.00 65.50 294 PRO A N 1
ATOM 2343 C CA . PRO A 1 294 ? -2.950 -25.972 -7.203 1.00 65.50 294 PRO A CA 1
ATOM 2344 C C . PRO A 1 294 ? -3.089 -25.134 -5.920 1.00 65.50 294 PRO A C 1
ATOM 2346 O O . PRO A 1 294 ? -2.336 -25.336 -4.970 1.00 65.50 294 PRO A O 1
ATOM 2349 N N . GLU A 1 295 ? -4.056 -24.212 -5.872 1.00 74.88 295 GLU A N 1
ATOM 2350 C CA . GLU A 1 295 ? -4.258 -23.261 -4.774 1.00 74.88 295 GLU A CA 1
ATOM 2351 C C . GLU A 1 295 ? -5.743 -23.091 -4.428 1.00 74.88 295 GLU A C 1
ATOM 2353 O O . GLU A 1 295 ? -6.624 -23.268 -5.275 1.00 74.88 295 GLU A O 1
ATOM 2358 N N . LYS A 1 296 ? -6.024 -22.701 -3.178 1.00 80.56 296 LYS A N 1
ATOM 2359 C CA . LYS A 1 296 ? -7.386 -22.403 -2.712 1.00 80.56 296 LYS A CA 1
ATOM 2360 C C . LYS A 1 296 ? -7.834 -21.030 -3.198 1.00 80.56 296 LYS A C 1
ATOM 2362 O O . LYS A 1 296 ? -7.128 -20.044 -2.993 1.00 80.56 296 LYS A O 1
ATOM 2367 N N . LYS A 1 297 ? -9.046 -20.943 -3.744 1.00 73.44 297 LYS A N 1
ATOM 2368 C CA . LYS A 1 297 ? -9.608 -19.691 -4.275 1.00 73.44 297 LYS A CA 1
ATOM 2369 C C . LYS A 1 297 ? -10.813 -19.213 -3.453 1.00 73.44 297 LYS A C 1
ATOM 2371 O O . LYS A 1 297 ? -11.498 -20.049 -2.852 1.00 73.44 297 LYS A O 1
ATOM 2376 N N . PRO A 1 298 ? -11.064 -17.892 -3.382 1.00 79.31 298 PRO A N 1
ATOM 2377 C CA . PRO A 1 298 ? -12.274 -17.361 -2.764 1.00 79.31 298 PRO A CA 1
ATOM 2378 C C . PRO A 1 298 ? -13.473 -17.594 -3.693 1.00 79.31 298 PRO A C 1
ATOM 2380 O O . PRO A 1 298 ? -13.323 -17.500 -4.910 1.00 79.31 298 PRO A O 1
ATOM 2383 N N . VAL A 1 299 ? -14.643 -17.912 -3.137 1.00 81.56 299 VAL A N 1
ATOM 2384 C CA . VAL A 1 299 ? -15.847 -18.339 -3.868 1.00 81.56 299 VAL A CA 1
ATOM 2385 C C . VAL A 1 299 ? -17.053 -17.470 -3.503 1.00 81.56 299 VAL A C 1
ATOM 2387 O O . VAL A 1 299 ? -17.347 -17.307 -2.323 1.00 81.56 299 VAL A O 1
ATOM 2390 N N . GLU A 1 300 ? -17.783 -16.984 -4.507 1.00 81.31 300 GLU A N 1
ATOM 2391 C CA . GLU A 1 300 ? -19.118 -16.385 -4.399 1.00 81.31 300 GLU A CA 1
ATOM 2392 C C . GLU A 1 300 ? -20.169 -17.409 -4.847 1.00 81.31 300 GLU A C 1
ATOM 2394 O O . GLU A 1 300 ? -20.166 -17.857 -5.993 1.00 81.31 300 GLU A O 1
ATOM 2399 N N . LEU A 1 301 ? -21.057 -17.803 -3.936 1.00 82.56 301 LEU A N 1
ATOM 2400 C CA . LEU A 1 301 ? -22.042 -18.863 -4.135 1.00 82.56 301 LEU A CA 1
ATOM 2401 C C . LEU A 1 301 ? -23.446 -18.301 -4.401 1.00 82.56 301 LEU A C 1
ATOM 2403 O O . LEU A 1 301 ? -23.953 -17.508 -3.604 1.00 82.56 301 LEU A O 1
ATOM 2407 N N . LYS A 1 302 ? -24.111 -18.785 -5.460 1.00 80.81 302 LYS A N 1
ATOM 2408 C CA . LYS A 1 302 ? -25.533 -18.532 -5.773 1.00 80.81 302 LYS A CA 1
ATOM 2409 C C . LYS A 1 302 ? -26.280 -19.807 -6.152 1.00 80.81 302 LYS A C 1
ATOM 2411 O O . LYS A 1 302 ? -25.683 -20.869 -6.314 1.00 80.81 302 LYS A O 1
ATOM 2416 N N . GLY A 1 303 ? -27.610 -19.700 -6.207 1.00 72.75 303 GLY A N 1
ATOM 2417 C CA . GLY A 1 303 ? -28.507 -20.772 -6.658 1.00 72.75 303 GLY A CA 1
ATOM 2418 C C . GLY A 1 303 ? -28.414 -22.078 -5.864 1.00 72.75 303 GLY A C 1
ATOM 2419 O O . GLY A 1 303 ? -28.754 -23.139 -6.371 1.00 72.75 303 GLY A O 1
ATOM 2420 N N . TRP A 1 304 ? -27.930 -22.022 -4.624 1.00 79.38 304 TRP A N 1
ATOM 2421 C CA . TRP A 1 304 ? -27.723 -23.199 -3.788 1.00 79.38 304 TRP A CA 1
ATOM 2422 C C . TRP A 1 304 ? -29.046 -23.853 -3.346 1.00 79.38 304 TRP A C 1
ATOM 2424 O O . TRP A 1 304 ? -30.062 -23.180 -3.163 1.00 79.38 304 TRP A O 1
ATOM 2434 N N . SER A 1 305 ? -29.027 -25.178 -3.161 1.00 79.06 305 SER A N 1
ATOM 2435 C CA . SER A 1 305 ? -30.185 -25.975 -2.733 1.00 79.06 305 SER A CA 1
ATOM 2436 C C . SER A 1 305 ? -30.125 -26.317 -1.242 1.00 79.06 305 SER A C 1
ATOM 2438 O O . SER A 1 305 ? -29.064 -26.641 -0.709 1.00 79.06 305 SER A O 1
ATOM 2440 N N . ASN A 1 306 ? -31.283 -26.314 -0.574 1.00 77.88 306 ASN A N 1
ATOM 2441 C CA . ASN A 1 306 ? -31.428 -26.764 0.814 1.00 77.88 306 ASN A CA 1
ATOM 2442 C C . ASN A 1 306 ? -31.561 -28.295 0.951 1.00 77.88 306 ASN A C 1
ATOM 2444 O O . ASN A 1 306 ? -31.801 -28.796 2.052 1.00 77.88 306 ASN A O 1
ATOM 2448 N N . GLU A 1 307 ? -31.420 -29.045 -0.144 1.00 83.50 307 GLU A N 1
ATOM 2449 C CA . GLU A 1 307 ? -31.392 -30.505 -0.117 1.00 83.50 307 GLU A CA 1
ATOM 2450 C C . GLU A 1 307 ? -30.156 -31.023 0.630 1.00 83.50 307 GLU A C 1
ATOM 2452 O O . GLU A 1 307 ? -29.016 -30.682 0.317 1.00 83.50 307 GLU A O 1
ATOM 2457 N N . GLU A 1 308 ? -30.374 -31.908 1.605 1.00 83.00 308 GLU A N 1
ATOM 2458 C CA . GLU A 1 308 ? -29.328 -32.428 2.496 1.00 83.00 308 GLU A CA 1
ATOM 2459 C C . GLU A 1 308 ? -28.132 -33.039 1.733 1.00 83.00 308 GLU A C 1
ATOM 2461 O O . GLU A 1 308 ? -26.984 -32.880 2.153 1.00 83.00 308 GLU A O 1
ATOM 2466 N N . SER A 1 309 ? -28.372 -33.703 0.596 1.00 82.69 309 SER A N 1
ATOM 2467 C CA . SER A 1 309 ? -27.327 -34.285 -0.261 1.00 82.69 309 SER A CA 1
ATOM 2468 C C . SER A 1 309 ? -26.447 -33.241 -0.952 1.00 82.69 309 SER A C 1
ATOM 2470 O O . SER A 1 309 ? -25.227 -33.420 -1.012 1.00 82.69 309 SER A O 1
ATOM 2472 N N . GLU A 1 310 ? -27.034 -32.149 -1.446 1.00 81.81 310 GLU A N 1
ATOM 2473 C CA . GLU A 1 310 ? -26.292 -31.052 -2.083 1.00 81.81 310 GLU A CA 1
ATOM 2474 C C . GLU A 1 310 ? -25.493 -30.272 -1.036 1.00 81.81 310 GLU A C 1
ATOM 2476 O O . GLU A 1 310 ? -24.302 -30.024 -1.228 1.00 81.81 310 GLU A O 1
ATOM 2481 N N . VAL A 1 311 ? -26.086 -29.997 0.133 1.00 84.75 311 VAL A N 1
ATOM 2482 C CA . VAL A 1 311 ? -25.380 -29.335 1.241 1.00 84.75 311 VAL A CA 1
ATOM 2483 C C . VAL A 1 311 ? -24.188 -30.171 1.711 1.00 84.75 311 VAL A C 1
ATOM 2485 O O . VAL A 1 311 ? -23.098 -29.630 1.892 1.00 84.75 311 VAL A O 1
ATOM 2488 N N . ARG A 1 312 ? -24.343 -31.496 1.865 1.00 85.12 312 ARG A N 1
ATOM 2489 C CA . ARG A 1 312 ? -23.219 -32.381 2.221 1.00 85.12 312 ARG A CA 1
ATOM 2490 C C . ARG A 1 312 ? -22.112 -32.368 1.170 1.00 85.12 312 ARG A C 1
ATOM 2492 O O . ARG A 1 312 ? -20.941 -32.292 1.534 1.00 85.12 312 ARG A O 1
ATOM 2499 N N . SER A 1 313 ? -22.477 -32.425 -0.109 1.00 84.69 313 SER A N 1
ATOM 2500 C CA . SER A 1 313 ? -21.514 -32.379 -1.216 1.00 84.69 313 SER A CA 1
ATOM 2501 C C . SER A 1 313 ? -20.748 -31.051 -1.227 1.00 84.69 313 SER A C 1
ATOM 2503 O O . SER A 1 313 ? -19.527 -31.030 -1.372 1.00 84.69 313 SER A O 1
ATOM 2505 N N . PHE A 1 314 ? -21.440 -29.939 -0.969 1.00 85.88 314 PHE A N 1
ATOM 2506 C CA . PHE A 1 314 ? -20.818 -28.623 -0.856 1.00 85.88 314 PHE A CA 1
ATOM 2507 C C . PHE A 1 314 ? -19.886 -28.507 0.359 1.00 85.88 314 PHE A C 1
ATOM 2509 O O . PHE A 1 314 ? -18.780 -27.986 0.231 1.00 85.88 314 PHE A O 1
ATOM 2516 N N . LEU A 1 315 ? -20.267 -29.026 1.533 1.00 86.50 315 LEU A N 1
ATOM 2517 C CA . LEU A 1 315 ? -19.397 -28.973 2.717 1.00 86.50 315 LEU A CA 1
ATOM 2518 C C . LEU A 1 315 ? -18.053 -29.686 2.503 1.00 86.50 315 LEU A C 1
ATOM 2520 O O . LEU A 1 315 ? -17.046 -29.256 3.065 1.00 86.50 315 LEU A O 1
ATOM 2524 N N . GLN A 1 316 ? -18.005 -30.727 1.666 1.00 86.50 316 GLN A N 1
ATOM 2525 C CA . GLN A 1 316 ? -16.748 -31.390 1.290 1.00 86.50 316 GLN A CA 1
ATOM 2526 C C . GLN A 1 316 ? -15.822 -30.485 0.463 1.00 86.50 316 GLN A C 1
ATOM 2528 O O . GLN A 1 316 ? -14.607 -30.655 0.497 1.00 86.50 316 GLN A O 1
ATOM 2533 N N . CYS A 1 317 ? -16.372 -29.495 -0.242 1.00 85.75 317 CYS A N 1
ATOM 2534 C CA . CYS A 1 317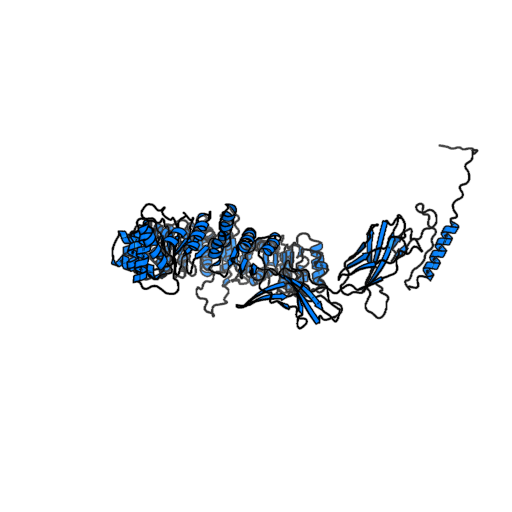 ? -15.602 -28.548 -1.044 1.00 85.75 317 CYS A CA 1
ATOM 2535 C C . CYS A 1 317 ? -14.866 -27.504 -0.187 1.00 85.75 317 CYS A C 1
ATOM 2537 O O . CYS A 1 317 ? -13.871 -26.938 -0.637 1.00 85.75 317 CYS A O 1
ATOM 2539 N N . LEU A 1 318 ? -15.305 -27.267 1.059 1.00 86.81 318 LEU A N 1
ATOM 2540 C CA . LEU A 1 318 ? -14.764 -26.212 1.929 1.00 86.81 318 LEU A CA 1
ATOM 2541 C C . LEU A 1 318 ? -13.261 -26.345 2.198 1.00 86.81 318 LEU A C 1
ATOM 2543 O O . LEU A 1 318 ? -12.590 -25.336 2.398 1.00 86.81 318 LEU A O 1
ATOM 2547 N N . SER A 1 319 ? -12.696 -27.558 2.167 1.00 84.06 319 SER A N 1
ATOM 2548 C CA . SER A 1 319 ? -11.250 -27.752 2.337 1.00 84.06 319 SER A CA 1
ATOM 2549 C C . SER A 1 319 ? -10.417 -27.110 1.225 1.00 84.06 319 SER A C 1
ATOM 2551 O O . SER A 1 319 ? -9.244 -26.814 1.460 1.00 84.06 319 SER A O 1
ATOM 2553 N N . TYR A 1 320 ? -11.011 -26.859 0.058 1.00 83.38 320 TYR A N 1
ATOM 2554 C CA . TYR A 1 320 ? -10.370 -26.287 -1.130 1.00 83.38 320 TYR A CA 1
ATOM 2555 C C . TYR A 1 320 ? -10.718 -24.805 -1.352 1.00 83.38 320 TYR A C 1
ATOM 2557 O O . TYR A 1 320 ? -10.194 -24.179 -2.270 1.00 83.38 320 TYR A O 1
ATOM 2565 N N . ILE A 1 321 ? -11.571 -24.226 -0.503 1.00 84.38 321 ILE A N 1
ATOM 2566 C CA . ILE A 1 321 ? -12.027 -22.835 -0.596 1.00 84.38 321 ILE A CA 1
ATOM 2567 C C . ILE A 1 321 ? -11.273 -21.998 0.442 1.00 84.38 321 ILE A C 1
ATOM 2569 O O . ILE A 1 321 ? -11.122 -22.415 1.591 1.00 84.38 321 ILE A O 1
ATOM 2573 N N . SER A 1 322 ? -10.766 -20.827 0.047 1.00 84.75 322 SER A N 1
ATOM 2574 C CA . SER A 1 322 ? -10.065 -19.924 0.974 1.00 84.75 322 SER A CA 1
ATOM 2575 C C . SER A 1 322 ? -11.018 -18.965 1.689 1.00 84.75 322 SER A C 1
ATOM 2577 O O . SER A 1 322 ? -10.855 -18.727 2.884 1.00 84.75 322 SER A O 1
ATOM 2579 N N . GLN A 1 323 ? -12.020 -18.445 0.978 1.00 85.44 323 GLN A N 1
ATOM 2580 C CA . GLN A 1 323 ? -13.087 -17.593 1.511 1.00 85.44 323 GLN A CA 1
ATOM 2581 C C . GLN A 1 323 ? -14.400 -17.895 0.791 1.00 85.44 323 GLN A C 1
ATOM 2583 O O . GLN A 1 323 ? -14.386 -18.238 -0.387 1.00 85.44 323 GLN A O 1
ATOM 2588 N N . LEU A 1 324 ? -15.525 -17.756 1.482 1.00 87.19 324 LEU A N 1
ATOM 2589 C CA . LEU A 1 324 ? -16.861 -17.977 0.945 1.00 87.19 324 LEU A CA 1
ATOM 2590 C C . LEU A 1 324 ? -17.712 -16.719 1.146 1.00 87.19 324 LEU A C 1
ATOM 2592 O O . LEU A 1 324 ? -17.807 -16.207 2.260 1.00 87.19 324 LEU A O 1
ATOM 2596 N N . SER A 1 325 ? -18.368 -16.257 0.088 1.00 83.12 325 SER A N 1
ATOM 2597 C CA . SER A 1 325 ? -19.445 -15.269 0.125 1.00 83.12 325 SER A CA 1
ATOM 2598 C C . SER A 1 325 ? -20.710 -15.865 -0.495 1.00 83.12 325 SER A C 1
ATOM 2600 O O . SER A 1 325 ? -20.646 -16.741 -1.354 1.00 83.12 325 SER A O 1
ATOM 2602 N N . CYS A 1 326 ? -21.878 -15.438 -0.023 1.00 82.50 326 CYS A N 1
ATOM 2603 C CA . CYS A 1 326 ? -23.169 -15.892 -0.531 1.00 82.50 326 CYS A CA 1
ATOM 2604 C C . CYS A 1 326 ? -24.168 -14.737 -0.449 1.00 82.50 326 CYS A C 1
ATOM 2606 O O . CYS A 1 326 ? -24.219 -14.048 0.569 1.00 82.50 326 CYS A O 1
ATOM 2608 N N . ASP A 1 327 ? -24.967 -14.555 -1.500 1.00 72.62 327 ASP A N 1
ATOM 2609 C CA . ASP A 1 327 ? -25.966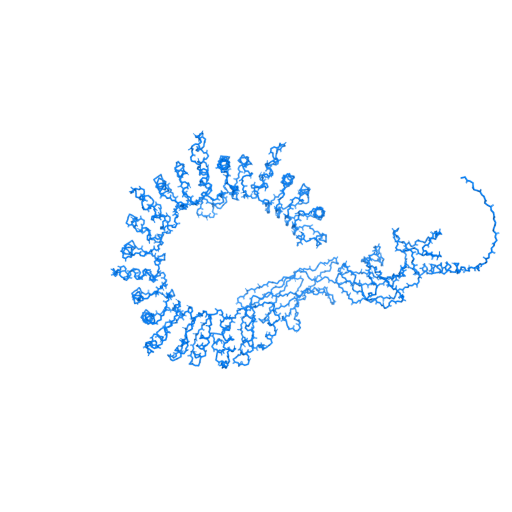 -13.476 -1.598 1.00 72.62 327 ASP A CA 1
ATOM 2610 C C . ASP A 1 327 ? -27.196 -13.699 -0.703 1.00 72.62 327 ASP A C 1
ATOM 2612 O O . ASP A 1 327 ? -27.992 -12.787 -0.483 1.00 72.62 327 ASP A O 1
ATOM 2616 N N . ASP A 1 328 ? -27.385 -14.921 -0.204 1.00 79.75 328 ASP A N 1
ATOM 2617 C CA . ASP A 1 328 ? -28.497 -15.264 0.677 1.00 79.75 328 ASP A CA 1
ATOM 2618 C C . ASP A 1 328 ? -28.130 -15.059 2.156 1.00 79.75 328 ASP A C 1
ATOM 2620 O O . ASP A 1 328 ? -27.407 -15.858 2.756 1.00 79.75 328 ASP A O 1
ATOM 2624 N N . ASP A 1 329 ? -28.723 -14.034 2.773 1.00 73.81 329 ASP A N 1
ATOM 2625 C CA . ASP A 1 329 ? -28.621 -13.720 4.208 1.00 73.81 329 ASP A CA 1
ATOM 2626 C C . ASP A 1 329 ? -29.048 -14.874 5.142 1.00 73.81 329 ASP A C 1
ATOM 2628 O O . ASP A 1 329 ? -28.769 -14.843 6.349 1.00 73.81 329 ASP A O 1
ATOM 2632 N N . ARG A 1 330 ? -29.778 -15.875 4.625 1.00 81.50 330 ARG A N 1
ATOM 2633 C CA . ARG A 1 330 ? -30.201 -17.076 5.360 1.00 81.50 330 ARG A CA 1
ATOM 2634 C C . ARG A 1 330 ? -29.410 -18.332 5.007 1.00 81.50 330 ARG A C 1
ATOM 2636 O O . ARG A 1 330 ? -29.763 -19.407 5.505 1.00 81.50 330 ARG A O 1
ATOM 2643 N N . PHE A 1 331 ? -28.356 -18.220 4.202 1.00 86.25 331 PHE A N 1
ATOM 2644 C CA . PHE A 1 331 ? -27.525 -19.345 3.777 1.00 86.25 331 PHE A CA 1
ATOM 2645 C C . PHE A 1 331 ? -27.042 -20.178 4.969 1.00 86.25 331 PHE A C 1
ATOM 2647 O O . PHE A 1 331 ? -27.380 -21.355 5.097 1.00 86.25 331 PHE A O 1
ATOM 2654 N N . PHE A 1 332 ? -26.336 -19.547 5.910 1.00 87.50 332 PHE A N 1
ATOM 2655 C CA . PHE A 1 332 ? -25.762 -20.243 7.062 1.00 87.50 332 PHE A CA 1
ATOM 2656 C C . PHE A 1 332 ? -26.838 -20.913 7.931 1.00 87.50 332 PHE A C 1
ATOM 2658 O O . PHE A 1 332 ? -26.706 -22.068 8.334 1.00 87.50 332 PHE A O 1
ATOM 2665 N N . GLN A 1 333 ? -27.940 -20.202 8.186 1.00 87.75 333 GLN A N 1
ATOM 2666 C CA . GLN A 1 333 ? -29.086 -20.674 8.960 1.00 87.75 333 GLN A CA 1
ATOM 2667 C C . GLN A 1 333 ? -29.675 -21.935 8.327 1.00 87.75 333 GLN A C 1
ATOM 2669 O O . GLN A 1 333 ? -29.930 -22.918 9.021 1.00 87.75 333 GLN A O 1
ATOM 2674 N N . THR A 1 334 ? -29.858 -21.910 7.011 1.00 86.81 334 THR A N 1
ATOM 2675 C CA . THR A 1 334 ? -30.487 -22.990 6.256 1.00 86.81 334 THR A CA 1
ATOM 2676 C C . THR A 1 334 ? -29.553 -24.200 6.149 1.00 86.81 334 THR A C 1
ATOM 2678 O O . THR A 1 334 ? -30.007 -25.327 6.347 1.00 86.81 334 THR A O 1
ATOM 2681 N N . VAL A 1 335 ? -28.241 -23.999 5.971 1.00 87.19 335 VAL A N 1
ATOM 2682 C CA . VAL A 1 335 ? -27.240 -25.082 6.023 1.00 87.19 335 VAL A CA 1
ATOM 2683 C C . VAL A 1 335 ? -27.243 -25.770 7.395 1.00 87.19 335 VAL A C 1
ATOM 2685 O O . VAL A 1 335 ? -27.342 -26.995 7.474 1.00 87.19 335 VAL A O 1
ATOM 2688 N N . CYS A 1 336 ? -27.238 -25.000 8.490 1.00 85.62 336 CYS A N 1
ATOM 2689 C CA . CYS A 1 336 ? -27.321 -25.551 9.847 1.00 85.62 336 CYS A CA 1
ATOM 2690 C C . CYS A 1 336 ? -28.640 -26.297 10.127 1.00 85.62 336 CYS A C 1
ATOM 2692 O O . CYS A 1 336 ? -28.689 -27.175 10.990 1.00 85.62 336 CYS A O 1
ATOM 2694 N N . GLU A 1 337 ? -29.738 -25.927 9.468 1.00 85.12 337 GLU A N 1
ATOM 2695 C CA . GLU A 1 337 ? -31.032 -26.600 9.620 1.00 85.12 337 GLU A CA 1
ATOM 2696 C C . GLU A 1 337 ? -31.164 -27.887 8.805 1.00 85.12 337 GLU A C 1
ATOM 2698 O O . GLU A 1 337 ? -31.940 -28.762 9.205 1.00 85.12 337 GLU A O 1
ATOM 2703 N N . SER A 1 338 ? -30.440 -27.972 7.688 1.00 83.62 338 SER A N 1
ATOM 2704 C CA . SER A 1 338 ? -30.526 -29.067 6.715 1.00 83.62 338 SER A CA 1
ATOM 2705 C C . SER A 1 338 ? -29.685 -30.275 7.121 1.00 83.62 338 SER A C 1
ATOM 2707 O O . SER A 1 338 ? -30.010 -31.392 6.739 1.00 83.62 338 SER A O 1
ATOM 2709 N N . ILE A 1 339 ? -28.643 -30.079 7.938 1.00 79.06 339 ILE A N 1
ATOM 2710 C CA . ILE A 1 339 ? -27.776 -31.166 8.409 1.00 79.06 339 ILE A CA 1
ATOM 2711 C C . ILE A 1 339 ? -28.140 -31.554 9.849 1.00 79.06 339 ILE A C 1
ATOM 2713 O O . ILE A 1 339 ? -27.826 -30.823 10.797 1.00 79.06 339 ILE A O 1
ATOM 2717 N N . PRO A 1 340 ? -28.779 -32.718 10.066 1.00 69.81 340 PRO A N 1
ATOM 2718 C CA . PRO A 1 340 ? -28.936 -33.270 11.399 1.00 69.81 340 PRO A CA 1
ATOM 2719 C C . PRO A 1 340 ? -27.589 -33.837 11.843 1.00 69.81 340 PRO A C 1
ATOM 2721 O O . PRO A 1 340 ? -27.227 -34.936 11.445 1.00 69.81 340 PRO A O 1
ATOM 2724 N N . VAL A 1 341 ? -26.845 -33.102 12.668 1.00 64.38 341 VAL A N 1
ATOM 2725 C CA . VAL A 1 341 ? -25.495 -33.535 13.041 1.00 64.38 341 VAL A CA 1
ATOM 2726 C C . VAL A 1 341 ? -25.529 -34.798 13.908 1.00 64.38 341 VAL A C 1
ATOM 2728 O O . VAL A 1 341 ? -25.982 -34.758 15.064 1.00 64.38 341 VAL A O 1
ATOM 2731 N N . ARG A 1 342 ? -25.051 -35.903 13.331 1.00 66.88 342 ARG A N 1
ATOM 2732 C CA . ARG A 1 342 ? -25.013 -37.267 13.880 1.00 66.88 342 ARG A CA 1
ATOM 2733 C C . ARG A 1 342 ? -23.588 -37.745 14.176 1.00 66.88 342 ARG A C 1
ATOM 2735 O O . ARG A 1 342 ? -23.447 -38.727 14.901 1.00 66.88 342 ARG A O 1
ATOM 2742 N N . SER A 1 343 ? -22.556 -37.065 13.666 1.00 72.62 343 SER A N 1
ATOM 2743 C CA . SER A 1 343 ? -21.143 -37.426 13.860 1.00 72.62 343 SER A CA 1
ATOM 2744 C C . SER A 1 343 ? -20.227 -36.233 14.186 1.00 72.62 343 SER A C 1
ATOM 2746 O O . SER A 1 343 ? -20.553 -35.078 13.919 1.00 72.62 343 SER A O 1
ATOM 2748 N N . ARG A 1 344 ? -19.036 -36.522 14.738 1.00 71.75 344 ARG A N 1
ATOM 2749 C CA . ARG A 1 344 ? -18.006 -35.509 15.048 1.00 71.75 344 ARG A CA 1
ATOM 2750 C C . ARG A 1 344 ? -17.382 -34.892 13.787 1.00 71.75 344 ARG A C 1
ATOM 2752 O O . ARG A 1 344 ? -16.872 -33.777 13.833 1.00 71.75 344 ARG A O 1
ATOM 2759 N N . GLU A 1 345 ? -17.419 -35.615 12.672 1.00 74.75 345 GLU A N 1
ATOM 2760 C CA . GLU A 1 345 ? -16.928 -35.146 11.371 1.00 74.75 345 GLU A CA 1
ATOM 2761 C C . GLU A 1 345 ? -17.833 -34.041 10.816 1.00 74.75 345 GLU A C 1
ATOM 2763 O O . GLU A 1 345 ? -17.344 -32.996 10.395 1.00 74.75 345 GLU A O 1
ATOM 2768 N N . GLU A 1 346 ? -19.153 -34.221 10.910 1.00 74.25 346 GLU A N 1
ATOM 2769 C CA . GLU A 1 346 ? -20.144 -33.204 10.544 1.00 74.25 346 GLU A CA 1
ATOM 2770 C C . GLU A 1 346 ? -20.034 -31.951 11.438 1.00 74.25 346 GLU A C 1
ATOM 2772 O O . GLU A 1 346 ? -20.135 -30.827 10.939 1.00 74.25 346 GLU A O 1
ATOM 2777 N N . ASP A 1 347 ? -19.760 -32.119 12.742 1.00 74.00 347 ASP A N 1
ATOM 2778 C CA . ASP A 1 347 ? -19.486 -30.994 13.654 1.00 74.00 347 ASP A CA 1
ATOM 2779 C C . ASP A 1 347 ? -18.255 -30.182 13.178 1.00 74.00 347 ASP A C 1
ATOM 2781 O O . ASP A 1 347 ? -18.277 -28.947 13.184 1.00 74.00 347 ASP A O 1
ATOM 2785 N N . GLN A 1 348 ? -17.195 -30.860 12.720 1.00 78.06 348 GLN A N 1
ATOM 2786 C CA . GLN A 1 348 ? -15.979 -30.219 12.209 1.00 78.06 348 GLN A CA 1
ATOM 2787 C C . GLN A 1 348 ? -16.213 -29.516 10.863 1.00 78.06 348 GLN A C 1
ATOM 2789 O O . GLN A 1 348 ? -15.714 -28.409 10.661 1.00 78.06 348 GLN A O 1
ATOM 2794 N N . GLN A 1 349 ? -16.999 -30.112 9.963 1.00 82.12 349 GLN A N 1
ATOM 2795 C CA . GLN A 1 349 ? -17.330 -29.522 8.660 1.00 82.12 349 GLN A CA 1
ATOM 2796 C C . GLN A 1 349 ? -18.165 -28.240 8.797 1.00 82.12 349 GLN A C 1
ATOM 2798 O O . GLN A 1 349 ? -17.888 -27.245 8.126 1.00 82.12 349 GLN A O 1
ATOM 2803 N N . LEU A 1 350 ? -19.148 -28.219 9.704 1.00 83.50 350 LEU A N 1
ATOM 2804 C CA . LEU A 1 350 ? -19.938 -27.014 9.984 1.00 83.50 350 LEU A CA 1
ATOM 2805 C C . LEU A 1 350 ? -19.105 -25.908 10.649 1.00 83.50 350 LEU A C 1
ATOM 2807 O O . LEU A 1 350 ? -19.332 -24.728 10.385 1.00 83.50 350 LEU A O 1
ATOM 2811 N N . ALA A 1 351 ? -18.114 -26.264 11.472 1.00 80.69 351 ALA A N 1
ATOM 2812 C CA . ALA A 1 351 ? -17.159 -25.290 11.999 1.00 80.69 351 ALA A CA 1
ATOM 2813 C C . ALA A 1 351 ? -16.263 -24.712 10.884 1.00 80.69 351 ALA A C 1
ATOM 2815 O O . ALA A 1 351 ? -16.018 -23.504 10.857 1.00 80.69 351 ALA A O 1
ATOM 2816 N N . SER A 1 352 ? -15.828 -25.543 9.929 1.00 86.00 352 SER A N 1
ATOM 2817 C CA . SER A 1 352 ? -15.076 -25.099 8.746 1.00 86.00 352 SER A CA 1
ATOM 2818 C C . SER A 1 352 ? -15.885 -24.166 7.839 1.00 86.00 352 SER A C 1
ATOM 2820 O O . SER A 1 352 ? -15.306 -23.255 7.251 1.00 86.00 352 SER A O 1
ATOM 2822 N N . LEU A 1 353 ? -17.215 -24.311 7.775 1.00 88.56 353 LEU A N 1
ATOM 2823 C CA . LEU A 1 353 ? -18.083 -23.379 7.044 1.00 88.56 353 LEU A CA 1
ATOM 2824 C C . LEU A 1 353 ? -17.986 -21.958 7.607 1.00 88.56 353 LEU A C 1
ATOM 2826 O O . LEU A 1 353 ? -17.838 -20.998 6.855 1.00 88.56 353 LEU A O 1
ATOM 2830 N N . LEU A 1 354 ? -18.040 -21.818 8.934 1.00 84.56 354 LEU A N 1
ATOM 2831 C CA . LEU A 1 354 ? -17.934 -20.508 9.572 1.00 84.56 354 LEU A CA 1
ATOM 2832 C C . LEU A 1 354 ? -16.542 -19.890 9.370 1.00 84.56 354 LEU A C 1
ATOM 2834 O O . LEU A 1 354 ? -16.429 -18.677 9.208 1.00 84.56 354 LEU A O 1
ATOM 2838 N N . GLN A 1 355 ? -15.490 -20.713 9.335 1.00 84.38 355 GLN A N 1
ATOM 2839 C CA . GLN A 1 355 ? -14.138 -20.255 9.003 1.00 84.38 355 GLN A CA 1
ATOM 2840 C C . GLN A 1 355 ? -14.053 -19.736 7.564 1.00 84.38 355 GLN A C 1
ATOM 2842 O O . GLN A 1 355 ? -13.499 -18.659 7.354 1.00 84.38 355 GLN A O 1
ATOM 2847 N N . ALA A 1 356 ? -14.653 -20.444 6.600 1.00 86.69 356 ALA A N 1
ATOM 2848 C CA . ALA A 1 356 ? -14.707 -20.008 5.205 1.00 86.69 356 ALA A CA 1
ATOM 2849 C C . ALA A 1 356 ? -15.477 -18.682 5.038 1.00 86.69 356 ALA A C 1
ATOM 2851 O O . ALA A 1 356 ? -15.074 -17.844 4.241 1.00 86.69 356 ALA A O 1
ATOM 2852 N N . LEU A 1 357 ? -16.519 -18.439 5.844 1.00 86.00 357 LEU A N 1
ATOM 2853 C CA . LEU A 1 357 ? -17.265 -17.168 5.899 1.00 86.00 357 LEU A CA 1
ATOM 2854 C C . LEU A 1 357 ? -16.523 -16.039 6.658 1.00 86.00 357 LEU A C 1
ATOM 2856 O O . LEU A 1 357 ? -17.121 -15.030 7.030 1.00 86.00 357 LEU A O 1
ATOM 2860 N N . GLY A 1 358 ? -15.231 -16.204 6.962 1.00 83.31 358 GLY A N 1
ATOM 2861 C CA . GLY A 1 358 ? -14.429 -15.190 7.655 1.00 83.31 358 GLY A CA 1
ATOM 2862 C C . GLY A 1 358 ? -14.732 -15.062 9.151 1.00 83.31 358 GLY A C 1
ATOM 2863 O O . GLY A 1 358 ? -14.525 -14.003 9.738 1.00 83.31 358 GLY A O 1
ATOM 2864 N N . SER A 1 359 ? -15.259 -16.118 9.783 1.00 84.81 359 SER A N 1
ATOM 2865 C CA . SER A 1 359 ? -15.673 -16.137 11.199 1.00 84.81 359 SER A CA 1
ATOM 2866 C C . SER A 1 359 ? -16.649 -15.020 11.595 1.00 84.81 359 SER A C 1
ATOM 2868 O O . SER A 1 359 ? -16.799 -14.718 12.779 1.00 84.81 359 SER A O 1
ATOM 2870 N N . THR A 1 360 ? -17.341 -14.433 10.615 1.00 84.50 360 THR A N 1
ATOM 2871 C CA . THR A 1 360 ? -18.329 -13.372 10.810 1.00 84.50 360 THR A CA 1
ATOM 2872 C C . THR A 1 360 ? -19.702 -13.897 10.420 1.00 84.50 360 THR A C 1
ATOM 2874 O O . THR A 1 360 ? -19.893 -14.411 9.323 1.00 84.50 360 THR A O 1
ATOM 2877 N N . LEU A 1 361 ? -20.678 -13.767 11.316 1.00 88.12 361 LEU A N 1
ATOM 2878 C CA . LEU A 1 361 ? -22.034 -14.261 11.105 1.00 88.12 361 LEU A CA 1
ATOM 2879 C C . LEU A 1 361 ? -23.061 -13.165 11.374 1.00 88.12 361 LEU A C 1
ATOM 2881 O O . LEU A 1 361 ? -23.078 -12.568 12.450 1.00 88.12 361 LEU A O 1
ATOM 2885 N N . SER A 1 362 ? -23.971 -12.955 10.426 1.00 88.44 362 SER A N 1
ATOM 2886 C CA . SER A 1 362 ? -25.083 -12.013 10.555 1.00 88.44 362 SER A CA 1
ATOM 2887 C C . SER A 1 362 ? -26.416 -12.753 10.544 1.00 88.44 362 SER A C 1
ATOM 2889 O O . SER A 1 362 ? -26.774 -13.399 9.569 1.00 88.44 362 SER A O 1
ATOM 2891 N N . LEU A 1 363 ? -27.165 -12.663 11.644 1.00 89.50 363 LEU A N 1
ATOM 2892 C CA . LEU A 1 363 ? -28.468 -13.304 11.812 1.00 89.50 363 LEU A CA 1
ATOM 2893 C C . LEU A 1 363 ? -29.575 -12.243 11.849 1.00 89.50 363 LEU A C 1
ATOM 2895 O O . LEU A 1 363 ? -29.870 -11.649 12.896 1.00 89.50 363 LEU A O 1
ATOM 2899 N N . GLY A 1 364 ? -30.185 -12.024 10.685 1.00 86.06 364 GLY A N 1
ATOM 2900 C CA . GLY A 1 364 ? -31.361 -11.177 10.484 1.00 86.06 364 GLY A CA 1
ATOM 2901 C C . GLY A 1 364 ? -32.671 -11.968 10.364 1.00 86.06 364 GLY A C 1
ATOM 2902 O O . GLY A 1 364 ? -32.706 -13.186 10.526 1.00 86.06 364 GLY A O 1
ATOM 2903 N N . GLY A 1 365 ? -33.769 -11.260 10.080 1.00 86.00 365 GLY A N 1
ATOM 2904 C CA . GLY A 1 365 ? -35.071 -11.871 9.776 1.00 86.00 365 GLY A CA 1
ATOM 2905 C C . GLY A 1 365 ? -35.771 -12.559 10.957 1.00 86.00 365 GLY A C 1
ATOM 2906 O O . GLY A 1 365 ? -35.532 -12.244 12.130 1.00 86.00 365 GLY A O 1
ATOM 2907 N N . GLU A 1 366 ? -36.698 -13.469 10.650 1.00 88.94 366 GLU A N 1
ATOM 2908 C CA . GLU A 1 366 ? -37.336 -14.303 11.668 1.00 88.94 366 GLU A CA 1
ATOM 2909 C C . GLU A 1 366 ? -36.399 -15.445 12.074 1.00 88.94 366 GLU A C 1
ATOM 2911 O O . GLU A 1 366 ? -35.928 -16.199 11.227 1.00 88.94 366 GLU A O 1
ATOM 2916 N N . LEU A 1 367 ? -36.170 -15.603 13.381 1.00 90.00 367 LEU A N 1
ATOM 2917 C CA . LEU A 1 367 ? -35.354 -16.674 13.959 1.00 90.00 367 LEU A CA 1
ATOM 2918 C C . LEU A 1 367 ? -36.230 -17.627 14.797 1.00 90.00 367 LEU A C 1
ATOM 2920 O O . LEU A 1 367 ? -36.420 -17.421 16.009 1.00 90.00 367 LEU A O 1
ATOM 2924 N N . PRO A 1 368 ? -36.802 -18.671 14.164 1.00 90.62 368 PRO A N 1
ATOM 2925 C CA . PRO A 1 368 ? -37.487 -19.762 14.841 1.00 90.62 368 PRO A CA 1
ATOM 2926 C C . PRO A 1 368 ? -36.605 -20.487 15.862 1.00 90.62 368 PRO A C 1
ATOM 2928 O O . PRO A 1 368 ? -35.377 -20.487 15.809 1.00 90.62 368 PRO A O 1
ATOM 2931 N N . ARG A 1 369 ? -37.248 -21.206 16.792 1.00 89.06 369 ARG A N 1
ATOM 2932 C CA . ARG A 1 369 ? -36.529 -21.986 17.817 1.00 89.06 369 ARG A CA 1
ATOM 2933 C C . ARG A 1 369 ? -35.639 -23.083 17.225 1.00 89.06 369 ARG A C 1
ATOM 2935 O O . ARG A 1 369 ? -34.624 -23.397 17.840 1.00 89.06 369 ARG A O 1
ATOM 2942 N N . LYS A 1 370 ? -36.031 -23.671 16.087 1.00 87.31 370 LYS A N 1
ATOM 2943 C CA . LYS A 1 370 ? -35.246 -24.697 15.383 1.00 87.31 370 LYS A CA 1
ATOM 2944 C C . LYS A 1 370 ? -33.921 -24.098 14.899 1.00 87.31 370 LYS A C 1
ATOM 2946 O O . LYS A 1 370 ? -32.875 -24.570 15.326 1.00 87.31 370 LYS A O 1
ATOM 2951 N N . THR A 1 371 ? -33.987 -22.988 14.165 1.00 88.06 371 THR A N 1
ATOM 2952 C CA . THR A 1 371 ? -32.836 -22.210 13.686 1.00 88.06 371 THR A CA 1
ATOM 2953 C C . THR A 1 371 ? -31.894 -21.830 14.819 1.00 88.06 371 THR A C 1
ATOM 2955 O O . THR A 1 371 ? -30.707 -22.131 14.766 1.00 88.06 371 THR A O 1
ATOM 2958 N N . CYS A 1 372 ? -32.421 -21.239 15.902 1.00 89.25 372 CYS A N 1
ATOM 2959 C CA . CYS A 1 372 ? -31.591 -20.839 17.038 1.00 89.25 372 CYS A CA 1
ATOM 2960 C C . CYS A 1 372 ? -30.869 -22.021 17.696 1.00 89.25 372 CYS A C 1
ATOM 2962 O O . CYS A 1 372 ? -29.748 -21.857 18.163 1.00 89.25 372 CYS A O 1
ATOM 2964 N N . ARG A 1 373 ? -31.506 -23.199 17.754 1.00 87.19 373 ARG A N 1
ATOM 2965 C CA . ARG A 1 373 ? -30.886 -24.411 18.301 1.00 87.19 373 ARG A CA 1
ATOM 2966 C C . ARG A 1 373 ? -29.765 -24.913 17.395 1.00 87.19 373 ARG A C 1
ATOM 2968 O O . ARG A 1 373 ? -28.696 -25.223 17.906 1.00 87.19 373 ARG A O 1
ATOM 2975 N N . SER A 1 374 ? -30.017 -24.998 16.090 1.00 86.38 374 SER A N 1
ATOM 2976 C CA . SER A 1 374 ? -29.031 -25.473 15.117 1.00 86.38 374 SER A CA 1
ATOM 2977 C C . SER A 1 374 ? -27.817 -24.547 15.055 1.00 86.38 374 SER A C 1
ATOM 2979 O O . SER A 1 374 ? -26.695 -24.995 15.263 1.00 86.38 374 SER A O 1
ATOM 2981 N N . VAL A 1 375 ? -28.042 -23.242 14.885 1.00 88.25 375 VAL A N 1
ATOM 2982 C CA . VAL A 1 375 ? -26.966 -22.242 14.838 1.00 88.25 375 VAL A CA 1
ATOM 2983 C C . VAL A 1 375 ? -26.223 -22.160 16.174 1.00 88.25 375 VAL A C 1
ATOM 2985 O O . VAL A 1 375 ? -24.997 -22.160 16.194 1.00 88.25 375 VAL A O 1
ATOM 2988 N N . GLY A 1 376 ? -26.944 -22.155 17.303 1.00 86.62 376 GLY A N 1
ATOM 2989 C CA . GLY A 1 376 ? -26.331 -22.119 18.636 1.00 86.62 376 GLY A CA 1
ATOM 2990 C C . GLY A 1 376 ? -25.441 -23.328 18.927 1.00 86.62 376 GLY A C 1
ATOM 2991 O O . GLY A 1 376 ? -24.417 -23.188 19.594 1.00 86.62 376 GLY A O 1
ATOM 2992 N N . ARG A 1 377 ? -25.784 -24.507 18.389 1.00 83.06 377 ARG A N 1
ATOM 2993 C CA . ARG A 1 377 ? -24.924 -25.696 18.453 1.00 83.06 377 ARG A CA 1
ATOM 2994 C C . ARG A 1 377 ? -23.621 -25.474 17.684 1.00 83.06 377 ARG A C 1
ATOM 2996 O O . ARG A 1 377 ? -22.564 -25.703 18.256 1.00 83.06 377 ARG A O 1
ATOM 3003 N N . VAL A 1 378 ? -23.685 -24.996 16.437 1.00 83.56 378 VAL A N 1
ATOM 3004 C CA . VAL A 1 378 ? -22.487 -24.739 15.609 1.00 83.56 378 VAL A CA 1
ATOM 3005 C C . VAL A 1 378 ? -21.575 -23.695 16.254 1.00 83.56 378 VAL A C 1
ATOM 3007 O O . VAL A 1 378 ? -20.372 -23.919 16.359 1.00 83.56 378 VAL A O 1
ATOM 3010 N N . LEU A 1 379 ? -22.140 -22.611 16.795 1.00 83.62 379 LEU A N 1
ATOM 3011 C CA . LEU A 1 379 ? -21.378 -21.606 17.549 1.00 83.62 379 LEU A CA 1
ATOM 3012 C C . LEU A 1 379 ? -20.651 -22.199 18.769 1.00 83.62 379 LEU A C 1
ATOM 3014 O O . LEU A 1 379 ? -19.561 -21.746 19.108 1.00 83.62 379 LEU A O 1
ATOM 3018 N N . GLY A 1 380 ? -21.230 -23.216 19.413 1.00 79.25 380 GLY A N 1
ATOM 3019 C CA . GLY A 1 380 ? -20.608 -23.932 20.530 1.00 79.25 380 GLY A CA 1
ATOM 3020 C C . GLY A 1 380 ? -19.465 -24.873 20.134 1.00 79.25 380 GLY A C 1
ATOM 3021 O O . GLY A 1 380 ? -18.654 -25.222 20.985 1.00 79.25 380 GLY A O 1
ATOM 3022 N N . LEU A 1 381 ? -19.389 -25.278 18.865 1.00 77.81 381 LEU A N 1
ATOM 3023 C CA . LEU A 1 381 ? -18.359 -26.183 18.338 1.00 77.81 381 LEU A CA 1
ATOM 3024 C C . LEU A 1 381 ? -17.135 -25.431 17.797 1.00 77.81 381 LEU A C 1
ATOM 3026 O O . LEU A 1 381 ? -16.084 -26.027 17.563 1.00 77.81 381 LEU A O 1
ATOM 3030 N N . CYS A 1 382 ? -17.255 -24.119 17.601 1.00 75.19 382 CYS A N 1
ATOM 3031 C CA . CYS A 1 382 ? -16.203 -23.305 17.012 1.00 75.19 382 CYS A CA 1
ATOM 3032 C C . CYS A 1 382 ? -15.030 -23.119 17.984 1.00 75.19 382 CYS A C 1
ATOM 3034 O O . CYS A 1 382 ? -15.156 -22.527 19.057 1.00 75.19 382 CYS A O 1
ATOM 3036 N N . ALA A 1 383 ? -13.850 -23.597 17.581 1.00 64.88 383 ALA A N 1
ATOM 3037 C CA . ALA A 1 383 ? -12.617 -23.390 18.335 1.00 64.88 383 ALA A CA 1
ATOM 3038 C C . ALA A 1 383 ? -12.058 -21.960 18.190 1.00 64.88 383 ALA A C 1
ATOM 3040 O O . ALA A 1 383 ? -11.304 -21.529 19.069 1.00 64.88 383 ALA A O 1
ATOM 3041 N N . SER A 1 384 ? -12.416 -21.255 17.109 1.00 72.31 384 SER A N 1
ATOM 3042 C CA . SER A 1 384 ? -11.972 -19.900 16.768 1.00 72.31 384 SER A CA 1
ATOM 3043 C C . SER A 1 384 ? -12.867 -18.811 17.362 1.00 72.31 384 SER A C 1
ATOM 3045 O O . SER A 1 384 ? -13.979 -19.061 17.826 1.00 72.31 384 SER A O 1
ATOM 3047 N N . ARG A 1 385 ? -12.341 -17.584 17.353 1.00 82.62 385 ARG A N 1
ATOM 3048 C CA . ARG A 1 385 ? -13.064 -16.371 17.727 1.00 82.62 385 ARG A CA 1
ATOM 3049 C C . ARG A 1 385 ? -14.109 -16.025 16.664 1.00 82.62 385 ARG A C 1
ATOM 3051 O O . ARG A 1 385 ? -13.763 -16.002 15.490 1.00 82.62 385 ARG A O 1
ATOM 3058 N N . VAL A 1 386 ? -15.354 -15.775 17.075 1.00 87.00 386 VAL A N 1
ATOM 3059 C CA . VAL A 1 386 ? -16.481 -15.506 16.158 1.00 87.00 386 VAL A CA 1
ATOM 3060 C C . VAL A 1 386 ? -17.060 -14.113 16.382 1.00 87.00 386 VAL A C 1
ATOM 3062 O O . VAL A 1 386 ? -17.327 -13.733 17.525 1.00 87.00 386 VAL A O 1
ATOM 3065 N N . ASP A 1 387 ? -17.332 -13.407 15.287 1.00 89.75 387 ASP A N 1
ATOM 3066 C CA . ASP A 1 387 ? -18.012 -12.116 15.277 1.00 89.75 387 ASP A CA 1
ATOM 3067 C C . ASP A 1 387 ? -19.480 -12.294 14.885 1.00 89.75 387 ASP A C 1
ATOM 3069 O O . ASP A 1 387 ? -19.811 -12.637 13.752 1.00 89.75 387 ASP A O 1
ATOM 3073 N N . LEU A 1 388 ? -20.389 -12.068 15.831 1.00 91.19 388 LEU A N 1
ATOM 3074 C CA . LEU A 1 388 ? -21.813 -12.354 15.674 1.00 91.19 388 LEU A CA 1
ATOM 3075 C C . LEU A 1 388 ? -22.645 -11.071 15.649 1.00 91.19 388 LEU A C 1
ATOM 3077 O O . LEU A 1 388 ? -22.622 -10.290 16.594 1.00 91.19 388 LEU A O 1
ATOM 3081 N N . THR A 1 389 ? -23.463 -10.894 14.616 1.00 91.69 389 THR A N 1
ATOM 3082 C CA . THR A 1 389 ? -24.401 -9.774 14.462 1.00 91.69 389 THR A CA 1
ATOM 3083 C C . THR A 1 389 ? -25.835 -10.278 14.581 1.00 91.69 389 THR A C 1
ATOM 3085 O O . THR A 1 389 ? -26.283 -11.076 13.767 1.00 91.69 389 THR A O 1
ATOM 3088 N N . LEU A 1 390 ? -26.582 -9.819 15.589 1.00 91.62 390 LEU A N 1
ATOM 3089 C CA . LEU A 1 390 ? -27.958 -10.241 15.871 1.00 91.62 390 LEU A CA 1
ATOM 3090 C C . LEU A 1 390 ? -28.954 -9.099 15.662 1.00 91.62 390 LEU A C 1
ATOM 3092 O O . LEU A 1 390 ? -29.174 -8.239 16.528 1.00 91.62 390 LEU A O 1
ATOM 3096 N N . THR A 1 391 ? -29.643 -9.144 14.526 1.00 90.38 391 THR A N 1
ATOM 3097 C CA . THR A 1 391 ? -30.624 -8.137 14.108 1.00 90.38 391 THR A CA 1
ATOM 3098 C C . THR A 1 391 ? -32.011 -8.722 13.774 1.00 90.38 391 THR A C 1
ATOM 3100 O O . THR A 1 391 ? -32.668 -8.224 12.853 1.00 90.38 391 THR A O 1
ATOM 3103 N N . PRO A 1 392 ? -32.553 -9.700 14.534 1.00 90.00 392 PRO A N 1
ATOM 3104 C CA . PRO A 1 392 ? -33.791 -10.384 14.159 1.00 90.00 392 PRO A CA 1
ATOM 3105 C C . PRO A 1 392 ? -35.015 -9.460 14.156 1.00 90.00 392 PRO A C 1
ATOM 3107 O O . PRO A 1 392 ? -35.171 -8.615 15.042 1.00 90.00 392 PRO A O 1
ATOM 3110 N N . SER A 1 393 ? -35.931 -9.668 13.208 1.00 86.88 393 SER A N 1
ATOM 3111 C CA . SER A 1 393 ? -37.285 -9.096 13.250 1.00 86.88 393 SER A CA 1
ATOM 3112 C C . SER A 1 393 ? -38.129 -9.794 14.324 1.00 86.88 393 SER A C 1
ATOM 3114 O O . SER A 1 393 ? -38.845 -9.146 15.091 1.00 86.88 393 SER A O 1
ATOM 3116 N N . LYS A 1 394 ? -37.972 -11.118 14.466 1.00 88.44 394 LYS A N 1
ATOM 3117 C CA . LYS A 1 394 ? -38.712 -11.941 15.430 1.00 88.44 394 LYS A CA 1
ATOM 3118 C C . LYS A 1 394 ? -37.826 -13.029 16.028 1.00 88.44 394 LYS A C 1
ATOM 3120 O O . LYS A 1 394 ? -37.228 -13.825 15.322 1.00 88.44 394 LYS A O 1
ATOM 3125 N N . ILE A 1 395 ? -37.773 -13.080 17.357 1.00 91.31 395 ILE A N 1
ATOM 3126 C CA . ILE A 1 395 ? -37.084 -14.126 18.126 1.00 91.31 395 ILE A CA 1
ATOM 3127 C C . ILE A 1 395 ? -37.750 -14.267 19.496 1.00 91.31 395 ILE A C 1
ATOM 3129 O O . ILE A 1 395 ? -38.125 -13.263 20.121 1.00 91.31 395 ILE A O 1
ATOM 3133 N N . SER A 1 396 ? -37.914 -15.511 19.952 1.00 90.50 396 SER A N 1
ATOM 3134 C CA . SER A 1 396 ? -38.449 -15.831 21.283 1.00 90.50 396 SER A CA 1
ATOM 3135 C C . SER A 1 396 ? -37.342 -15.858 22.342 1.00 90.50 396 SER A C 1
ATOM 3137 O O . SER A 1 396 ? -36.205 -16.187 22.021 1.00 90.50 396 SER A O 1
ATOM 3139 N N . LEU A 1 397 ? -37.664 -15.595 23.617 1.00 86.56 397 LEU A N 1
ATOM 3140 C CA . LEU A 1 397 ? -36.675 -15.658 24.711 1.00 86.56 397 LEU A CA 1
ATOM 3141 C C . LEU A 1 397 ? -35.998 -17.036 24.805 1.00 86.56 397 LEU A C 1
ATOM 3143 O O . LEU A 1 397 ? -34.784 -17.111 24.935 1.00 86.56 397 LEU A O 1
ATOM 3147 N N . LYS A 1 398 ? -36.772 -18.123 24.659 1.00 85.69 398 LYS A N 1
ATOM 3148 C CA . LYS A 1 398 ? -36.226 -19.492 24.606 1.00 85.69 398 LYS A CA 1
ATOM 3149 C C . LYS A 1 398 ? -35.312 -19.706 23.391 1.00 85.69 398 LYS A C 1
ATOM 3151 O O . LYS A 1 398 ? -34.325 -20.414 23.508 1.00 85.69 398 LYS A O 1
ATOM 3156 N N . GLY A 1 399 ? -35.629 -19.104 22.242 1.00 87.81 399 GLY A N 1
ATOM 3157 C CA . GLY A 1 399 ? -34.769 -19.147 21.052 1.00 87.81 399 GLY A CA 1
ATOM 3158 C C . GLY A 1 399 ? -33.439 -18.431 21.287 1.00 87.81 399 GLY A C 1
ATOM 3159 O O . GLY A 1 399 ? -32.390 -19.025 21.086 1.00 87.81 399 GLY A O 1
ATOM 3160 N N . ALA A 1 400 ? -33.481 -17.205 21.818 1.00 87.94 400 ALA A N 1
ATOM 3161 C CA . ALA A 1 400 ? -32.278 -16.451 22.176 1.00 87.94 400 ALA A CA 1
ATOM 3162 C C . ALA A 1 400 ? -31.397 -17.199 23.195 1.00 87.94 400 ALA A C 1
ATOM 3164 O O . ALA A 1 400 ? -30.179 -17.210 23.054 1.00 87.94 400 ALA A O 1
ATOM 3165 N N . ALA A 1 401 ? -32.013 -17.875 24.172 1.00 86.12 401 ALA A N 1
ATOM 3166 C CA . ALA A 1 401 ? -31.302 -18.708 25.140 1.00 86.12 401 ALA A CA 1
ATOM 3167 C C . ALA A 1 401 ? -30.601 -19.910 24.497 1.00 86.12 401 ALA A C 1
ATOM 3169 O O . ALA A 1 401 ? -29.505 -20.253 24.907 1.00 86.12 401 ALA A O 1
ATOM 3170 N N . LEU A 1 402 ? -31.222 -20.550 23.499 1.00 85.88 402 LEU A N 1
ATOM 3171 C CA . LEU A 1 402 ? -30.616 -21.669 22.771 1.00 85.88 402 LEU A CA 1
ATOM 3172 C C . LEU A 1 402 ? -29.452 -21.215 21.883 1.00 85.88 402 LEU A C 1
ATOM 3174 O O . LEU A 1 402 ? -28.473 -21.943 21.770 1.00 85.88 402 LEU A O 1
ATOM 3178 N N . LEU A 1 403 ? -29.557 -20.021 21.294 1.00 87.19 403 LEU A N 1
ATOM 3179 C CA . LEU A 1 403 ? -28.528 -19.455 20.424 1.00 87.19 403 LEU A CA 1
ATOM 3180 C C . LEU A 1 403 ? -27.230 -19.147 21.185 1.00 87.19 403 LEU A C 1
ATOM 3182 O O . LEU A 1 403 ? -26.150 -19.408 20.675 1.00 87.19 403 LEU A O 1
ATOM 3186 N N . LEU A 1 404 ? -27.351 -18.622 22.408 1.00 83.12 404 LEU A N 1
ATOM 3187 C CA . LEU A 1 404 ? -26.230 -18.237 23.276 1.00 83.12 404 LEU A CA 1
ATOM 3188 C C . LEU A 1 404 ? -25.991 -19.250 24.412 1.00 83.12 404 LEU A C 1
ATOM 3190 O O . LEU A 1 404 ? -25.466 -18.891 25.461 1.00 83.12 404 LEU A O 1
ATOM 3194 N N . ARG A 1 405 ? -26.457 -20.498 24.250 1.00 75.75 405 ARG A N 1
ATOM 3195 C CA . ARG A 1 405 ? -26.422 -21.515 25.315 1.00 75.75 405 ARG A CA 1
ATOM 3196 C C . ARG A 1 405 ? -25.009 -21.998 25.620 1.00 75.75 405 ARG A C 1
ATOM 3198 O O . ARG A 1 405 ? -24.698 -22.284 26.771 1.00 75.75 405 ARG A O 1
ATOM 3205 N N . HIS A 1 406 ? -24.222 -22.205 24.573 1.00 69.88 406 HIS A N 1
ATOM 3206 C CA . HIS A 1 406 ? -22.859 -22.700 24.687 1.00 69.88 406 HIS A CA 1
ATOM 3207 C C . HIS A 1 406 ? -21.923 -21.520 24.951 1.00 69.88 406 HIS A C 1
ATOM 3209 O O . HIS A 1 406 ? -22.204 -20.417 24.483 1.00 69.88 406 HIS A O 1
ATOM 3215 N N . GLU A 1 407 ? -20.827 -21.746 25.684 1.00 62.12 407 GLU A N 1
ATOM 3216 C CA . GLU A 1 407 ? -19.737 -20.772 25.837 1.00 62.12 407 GLU A CA 1
ATOM 3217 C C . GLU A 1 407 ? -19.033 -20.587 24.487 1.00 62.12 407 GLU A C 1
ATOM 3219 O O . GLU A 1 407 ? -17.938 -21.081 24.234 1.00 62.12 407 GLU A O 1
ATOM 3224 N N . SER A 1 408 ? -19.719 -19.918 23.566 1.00 63.78 408 SER A N 1
ATOM 3225 C CA . SER A 1 408 ? -19.193 -19.530 22.273 1.00 63.78 408 SER A CA 1
ATOM 3226 C C . SER A 1 408 ? -18.037 -18.575 22.524 1.00 63.78 408 SER A C 1
ATOM 3228 O O . SER A 1 408 ? -18.213 -17.580 23.234 1.00 63.78 408 SER A O 1
ATOM 3230 N N . LYS A 1 409 ? -16.874 -18.860 21.931 1.00 74.69 409 LYS A N 1
ATOM 3231 C CA . LYS A 1 409 ? -15.695 -17.982 21.918 1.00 74.69 409 LYS A CA 1
ATOM 3232 C C . LYS A 1 409 ? -15.975 -16.733 21.068 1.00 74.69 409 LYS A C 1
ATOM 3234 O O . LYS A 1 409 ? -15.311 -16.483 20.069 1.00 74.69 409 LYS A O 1
ATOM 3239 N N . LEU A 1 410 ? -17.005 -15.967 21.414 1.00 85.50 410 LEU A N 1
ATOM 3240 C CA . LEU A 1 410 ? -17.360 -14.737 20.721 1.00 85.50 410 LEU A CA 1
ATOM 3241 C C . LEU A 1 410 ? -16.261 -13.711 20.959 1.00 85.50 410 LEU A C 1
ATOM 3243 O O . LEU A 1 410 ? -15.821 -13.515 22.091 1.00 85.50 410 LEU A O 1
ATOM 3247 N N . HIS A 1 411 ? -15.828 -13.062 19.888 1.00 89.00 411 HIS A N 1
ATOM 3248 C CA . HIS A 1 411 ? -14.901 -11.945 19.968 1.00 89.00 411 HIS A CA 1
ATOM 3249 C C . HIS A 1 411 ? -15.654 -10.623 19.933 1.00 89.00 411 HIS A C 1
ATOM 3251 O O . HIS A 1 411 ? -15.517 -9.830 20.868 1.00 89.00 411 HIS A O 1
ATOM 3257 N N . LYS A 1 412 ? -16.523 -10.452 18.933 1.00 91.50 412 LYS A N 1
ATOM 3258 C CA . LYS A 1 412 ? -17.439 -9.319 18.830 1.00 91.50 412 LYS A CA 1
ATOM 3259 C C . LYS A 1 412 ? -18.895 -9.776 18.793 1.00 91.50 412 LYS A C 1
ATOM 3261 O O . LYS A 1 412 ? -19.269 -10.663 18.031 1.00 91.50 412 LYS A O 1
ATOM 3266 N N . LEU A 1 413 ? -19.751 -9.146 19.592 1.00 92.81 413 LEU A N 1
ATOM 3267 C CA . LEU A 1 413 ? -21.201 -9.328 19.543 1.00 92.81 413 LEU A CA 1
ATOM 3268 C C . LEU A 1 413 ? -21.861 -7.998 19.191 1.00 92.81 413 LEU A C 1
ATOM 3270 O O . LEU A 1 413 ? -21.780 -7.037 19.950 1.00 92.81 413 LEU A O 1
ATOM 3274 N N . ARG A 1 414 ? -22.547 -7.940 18.053 1.00 93.31 414 ARG A N 1
ATOM 3275 C CA . ARG A 1 414 ? -23.295 -6.762 17.610 1.00 93.31 414 ARG A CA 1
ATOM 3276 C C . ARG A 1 414 ? -24.786 -7.009 17.760 1.00 93.31 414 ARG A C 1
ATOM 3278 O O . ARG A 1 414 ? -25.310 -7.995 17.245 1.00 93.31 414 ARG A O 1
ATOM 3285 N N . LEU A 1 415 ? -25.493 -6.138 18.467 1.00 93.00 415 LEU A N 1
ATOM 3286 C CA . LEU A 1 415 ? -26.909 -6.319 18.784 1.00 93.00 415 LEU A CA 1
ATOM 3287 C C . LEU A 1 415 ? -27.744 -5.162 18.252 1.00 93.00 415 LEU A C 1
ATOM 3289 O O . LEU A 1 415 ? -27.438 -3.999 18.480 1.00 93.00 415 LEU A O 1
ATOM 3293 N N . SER A 1 416 ? -28.894 -5.459 17.655 1.00 91.19 416 SER A N 1
ATOM 3294 C CA . SER A 1 416 ? -29.927 -4.423 17.524 1.00 91.19 416 SER A CA 1
ATOM 3295 C C . SER A 1 416 ? -30.452 -3.981 18.901 1.00 91.19 416 SER A C 1
ATOM 3297 O O . SER A 1 416 ? -30.544 -4.783 19.836 1.00 91.19 416 SER A O 1
ATOM 3299 N N . VAL A 1 417 ? -30.895 -2.725 19.003 1.00 89.50 417 VAL A N 1
ATOM 3300 C CA . VAL A 1 417 ? -31.492 -2.126 20.217 1.00 89.50 417 VAL A CA 1
ATOM 3301 C C . VAL A 1 417 ? -32.577 -3.025 20.833 1.00 89.50 417 VAL A C 1
ATOM 3303 O O . VAL A 1 417 ? -32.573 -3.317 22.032 1.00 89.50 417 VAL A O 1
ATOM 3306 N N . GLY A 1 418 ? -33.489 -3.544 20.003 1.00 88.50 418 GLY A N 1
ATOM 3307 C CA . GLY A 1 418 ? -34.550 -4.450 20.450 1.00 88.50 418 GLY A CA 1
ATOM 3308 C C . GLY A 1 418 ? -34.028 -5.792 20.979 1.00 88.50 418 GLY A C 1
ATOM 3309 O O . GLY A 1 418 ? -34.607 -6.355 21.914 1.00 88.50 418 GLY A O 1
ATOM 3310 N N . MET A 1 419 ? -32.923 -6.297 20.425 1.00 90.06 419 MET A N 1
ATOM 3311 C CA . MET A 1 419 ? -32.300 -7.537 20.881 1.00 90.06 419 MET A CA 1
ATOM 3312 C C . MET A 1 419 ? -31.614 -7.360 22.239 1.00 90.06 419 MET A C 1
ATOM 3314 O O . MET A 1 419 ? -31.801 -8.207 23.113 1.00 90.06 419 MET A O 1
ATOM 3318 N N . ALA A 1 420 ? -30.921 -6.240 22.469 1.00 90.94 420 ALA A N 1
ATOM 3319 C CA . ALA A 1 420 ? -30.317 -5.922 23.767 1.00 90.94 420 ALA A CA 1
ATOM 3320 C C . ALA A 1 420 ? -31.364 -5.909 24.901 1.00 90.94 420 ALA A C 1
ATOM 3322 O O . ALA A 1 420 ? -31.165 -6.508 25.962 1.00 90.94 420 ALA A O 1
ATOM 3323 N N . VAL A 1 421 ? -32.543 -5.321 24.655 1.00 90.31 421 VAL A N 1
ATOM 3324 C CA . VAL A 1 421 ? -33.664 -5.328 25.615 1.00 90.31 421 VAL A CA 1
ATOM 3325 C C . VAL A 1 421 ? -34.218 -6.740 25.846 1.00 90.31 421 VAL A C 1
ATOM 3327 O O . VAL A 1 421 ? -34.575 -7.093 26.972 1.00 90.31 421 VAL A O 1
ATOM 3330 N N . LYS A 1 422 ? -34.315 -7.576 24.804 1.00 89.12 422 LYS A N 1
ATOM 3331 C CA . LYS A 1 422 ? -34.773 -8.969 24.953 1.00 89.12 422 LYS A CA 1
ATOM 3332 C C . LYS A 1 422 ? -33.779 -9.812 25.750 1.00 89.12 422 LYS A C 1
ATOM 3334 O O . LYS A 1 422 ? -34.206 -10.544 26.643 1.00 89.12 422 LYS A O 1
ATOM 3339 N N . LEU A 1 423 ? -32.483 -9.688 25.470 1.00 89.12 423 LEU A N 1
ATOM 3340 C CA . LEU A 1 423 ? -31.430 -10.401 26.193 1.00 89.12 423 LEU A CA 1
ATOM 3341 C C . LEU A 1 423 ? -31.372 -9.971 27.658 1.00 89.12 423 LEU A C 1
ATOM 3343 O O . LEU A 1 423 ? -31.320 -10.830 28.532 1.00 89.12 423 LEU A O 1
ATOM 3347 N N . SER A 1 424 ? -31.520 -8.679 27.964 1.00 89.31 424 SER A N 1
ATOM 3348 C CA . SER A 1 424 ? -31.554 -8.225 29.362 1.00 89.31 424 SER A CA 1
ATOM 3349 C C . SER A 1 424 ? -32.740 -8.807 30.143 1.00 89.31 424 SER A C 1
ATOM 3351 O O . SER A 1 424 ? -32.644 -9.061 31.343 1.00 89.31 424 SER A O 1
ATOM 3353 N N . ARG A 1 425 ? -33.889 -9.040 29.491 1.00 87.69 425 ARG A N 1
ATOM 3354 C CA . ARG A 1 425 ? -35.034 -9.744 30.103 1.00 87.69 425 ARG A CA 1
ATOM 3355 C C . ARG A 1 425 ? -34.765 -11.234 30.276 1.00 87.69 425 ARG A C 1
ATOM 3357 O O . ARG A 1 425 ? -35.202 -11.798 31.275 1.00 87.69 425 ARG A O 1
ATOM 3364 N N . LEU A 1 426 ? -34.089 -11.862 29.313 1.00 85.38 426 LEU A N 1
ATOM 3365 C CA . LEU A 1 426 ? -33.712 -13.270 29.393 1.00 85.38 426 LEU A CA 1
ATOM 3366 C C . LEU A 1 426 ? -32.795 -13.505 30.594 1.00 85.38 426 LEU A C 1
ATOM 3368 O O . LEU A 1 426 ? -33.140 -14.291 31.467 1.00 85.38 426 LEU A O 1
ATOM 3372 N N . VAL A 1 427 ? -31.696 -12.755 30.662 1.00 81.62 427 VAL A N 1
ATOM 3373 C CA . VAL A 1 427 ? -30.671 -12.903 31.697 1.00 81.62 427 VAL A CA 1
ATOM 3374 C C . VAL A 1 427 ? -31.252 -12.642 33.098 1.00 81.62 427 VAL A C 1
ATOM 3376 O O . VAL A 1 427 ? -30.962 -13.377 34.039 1.00 81.62 427 VAL A O 1
ATOM 3379 N N . ARG A 1 428 ? -32.163 -11.666 33.237 1.00 80.44 428 ARG A N 1
ATOM 3380 C CA . ARG A 1 428 ? -32.886 -11.424 34.501 1.00 80.44 428 ARG A CA 1
ATOM 3381 C C . ARG A 1 428 ? -33.790 -12.583 34.926 1.00 80.44 428 ARG A C 1
ATOM 3383 O O . ARG A 1 428 ? -33.960 -12.798 36.118 1.00 80.44 428 ARG A O 1
ATOM 3390 N N . ARG A 1 429 ? -34.388 -13.311 33.975 1.00 78.19 429 ARG A N 1
ATOM 3391 C CA . ARG A 1 429 ? -35.279 -14.449 34.263 1.00 78.19 429 ARG A CA 1
ATOM 3392 C C . ARG A 1 429 ? -34.528 -15.738 34.570 1.00 78.19 429 ARG A C 1
ATOM 3394 O O . ARG A 1 429 ? -35.063 -16.570 35.290 1.00 78.19 429 ARG A O 1
ATOM 3401 N N . THR A 1 430 ? -33.342 -15.928 34.002 1.00 67.69 430 THR A N 1
ATOM 3402 C CA . THR A 1 430 ? -32.575 -17.171 34.159 1.00 67.69 430 THR A CA 1
ATOM 3403 C C . THR A 1 430 ? -31.759 -17.226 35.453 1.00 67.69 430 THR A C 1
ATOM 3405 O O . THR A 1 430 ? -31.388 -18.321 35.860 1.00 67.69 430 THR A O 1
ATOM 3408 N N . GLY A 1 431 ? -31.547 -16.096 36.144 1.00 59.00 431 GLY A N 1
ATOM 3409 C CA . GLY A 1 431 ? -30.934 -16.055 37.481 1.00 59.00 431 GLY A CA 1
ATOM 3410 C C . GLY A 1 431 ? -29.488 -16.581 37.544 1.00 59.00 431 GLY A C 1
ATOM 3411 O O . GLY A 1 431 ? -28.929 -17.016 36.542 1.00 59.00 431 GLY A O 1
ATOM 3412 N N . ARG A 1 432 ? -28.873 -16.538 38.739 1.00 52.03 432 ARG A N 1
ATOM 3413 C CA . ARG A 1 432 ? -27.447 -16.835 39.053 1.00 52.03 432 ARG A CA 1
ATOM 3414 C C . ARG A 1 432 ? -26.887 -18.204 38.590 1.00 52.03 432 ARG A C 1
ATOM 3416 O O . ARG A 1 432 ? -25.720 -18.467 38.840 1.00 52.03 432 ARG A O 1
ATOM 3423 N N . GLY A 1 433 ? -27.680 -19.070 37.956 1.00 47.25 433 GLY A N 1
ATOM 3424 C CA . GLY A 1 433 ? -27.271 -20.415 37.525 1.00 47.25 433 GLY A CA 1
ATOM 3425 C C . GLY A 1 433 ? -26.764 -20.531 36.080 1.00 47.25 433 GLY A C 1
ATOM 3426 O O . GLY A 1 433 ? -26.345 -21.613 35.685 1.00 47.25 433 GLY A O 1
ATOM 3427 N N . SER A 1 434 ? -26.816 -19.462 35.276 1.00 57.59 434 SER A N 1
ATOM 3428 C CA . SER A 1 434 ? -26.252 -19.454 33.913 1.00 57.59 434 SER A CA 1
ATOM 3429 C C . SER A 1 434 ? -24.791 -19.017 33.946 1.00 57.59 434 SER A C 1
ATOM 3431 O O . SER A 1 434 ? -24.475 -18.021 34.598 1.00 57.59 434 SER A O 1
ATOM 3433 N N . THR A 1 435 ? -23.915 -19.705 33.209 1.00 60.41 435 THR A N 1
ATOM 3434 C CA . THR A 1 435 ? -22.527 -19.263 33.035 1.00 60.41 435 THR A CA 1
ATOM 3435 C C . THR A 1 435 ? -22.500 -17.862 32.403 1.00 60.41 435 THR A C 1
ATOM 3437 O O . THR A 1 435 ? -23.292 -17.577 31.493 1.00 60.41 435 THR A O 1
ATOM 3440 N N . PRO A 1 436 ? -21.675 -16.935 32.924 1.00 72.81 436 PRO A N 1
ATOM 3441 C CA . PRO A 1 436 ? -21.602 -15.574 32.413 1.00 72.81 436 PRO A CA 1
ATOM 3442 C C . PRO A 1 436 ? -20.949 -15.572 31.028 1.00 72.81 436 PRO A C 1
ATOM 3444 O O . PRO A 1 436 ? -19.830 -16.054 30.856 1.00 72.81 436 PRO A O 1
ATOM 3447 N N . LEU A 1 437 ? -21.634 -14.999 30.035 1.00 81.88 437 LEU A N 1
ATOM 3448 C CA . LEU A 1 437 ? -21.075 -14.853 28.694 1.00 81.88 437 LEU A CA 1
ATOM 3449 C C . LEU A 1 437 ? -19.877 -13.894 28.746 1.00 81.88 437 LEU A C 1
ATOM 3451 O O . LEU A 1 437 ? -19.979 -12.793 29.293 1.00 81.88 437 LEU A O 1
ATOM 3455 N N . THR A 1 438 ? -18.751 -14.310 28.171 1.00 85.88 438 THR A N 1
ATOM 3456 C CA . THR A 1 438 ? -17.562 -13.465 28.011 1.00 85.88 438 THR A CA 1
ATOM 3457 C C . THR A 1 438 ? -17.465 -13.034 26.555 1.00 85.88 438 THR A C 1
ATOM 3459 O O . THR A 1 438 ? -17.373 -13.883 25.674 1.00 85.88 438 THR A O 1
ATOM 3462 N N . VAL A 1 439 ? -17.503 -11.725 26.307 1.00 87.75 439 VAL A N 1
ATOM 3463 C CA . VAL A 1 439 ? -17.385 -11.140 24.966 1.00 87.75 439 VAL A CA 1
ATOM 3464 C C . VAL A 1 439 ? -16.434 -9.947 25.046 1.00 87.75 439 VAL A C 1
ATOM 3466 O O . VAL A 1 439 ? -16.792 -8.959 25.677 1.00 87.75 439 VAL A O 1
ATOM 3469 N N . PRO A 1 440 ? -15.244 -9.993 24.428 1.00 89.69 440 PRO A N 1
ATOM 3470 C CA . PRO A 1 440 ? -14.316 -8.865 24.417 1.00 89.69 440 PRO A CA 1
ATOM 3471 C C . PRO A 1 440 ? -14.961 -7.556 23.949 1.00 89.69 440 PRO A C 1
ATOM 3473 O O . PRO A 1 440 ? -14.827 -6.546 24.637 1.00 89.69 440 PRO A O 1
ATOM 3476 N N . GLU A 1 441 ? -15.717 -7.580 22.848 1.00 93.00 441 GLU A N 1
ATOM 3477 C CA . GLU A 1 441 ? -16.362 -6.390 22.290 1.00 93.00 441 GLU A CA 1
ATOM 3478 C C . GLU A 1 441 ? -17.879 -6.570 22.110 1.00 93.00 441 GLU A C 1
ATOM 3480 O O . GLU A 1 441 ? -18.348 -7.455 21.394 1.00 93.00 441 GLU A O 1
ATOM 3485 N N . LEU A 1 442 ? -18.668 -5.703 22.742 1.00 93.81 442 LEU A N 1
ATOM 3486 C CA . LEU A 1 442 ? -20.111 -5.586 22.544 1.00 93.81 442 LEU A CA 1
ATOM 3487 C C . LEU A 1 442 ? -20.395 -4.300 21.768 1.00 93.81 442 LEU A C 1
ATOM 3489 O O . LEU A 1 442 ? -19.882 -3.248 22.120 1.00 93.81 442 LEU A O 1
ATOM 3493 N N . SER A 1 443 ? -21.251 -4.349 20.755 1.00 93.94 443 SER A N 1
ATOM 3494 C CA . SER A 1 443 ? -21.693 -3.147 20.037 1.00 93.94 443 SER A CA 1
ATOM 3495 C C . SER A 1 443 ? -23.197 -3.155 19.819 1.00 93.94 443 SER A C 1
ATOM 3497 O O . SER A 1 443 ? -23.836 -4.214 19.757 1.00 93.94 443 SER A O 1
ATOM 3499 N N . LEU A 1 444 ? -23.781 -1.965 19.716 1.00 91.88 444 LEU A N 1
ATOM 3500 C CA . LEU A 1 444 ? -25.155 -1.802 19.257 1.00 91.88 444 LEU A CA 1
ATOM 3501 C C . LEU A 1 444 ? -25.154 -1.445 17.768 1.00 91.88 444 LEU A C 1
ATOM 3503 O O . LEU A 1 444 ? -24.293 -0.705 17.324 1.00 91.88 444 LEU A O 1
ATOM 3507 N N . VAL A 1 445 ? -26.123 -1.961 17.009 1.00 87.00 445 VAL A N 1
ATOM 3508 C CA . VAL A 1 445 ? -26.234 -1.738 15.556 1.00 87.00 445 VAL A CA 1
ATOM 3509 C C . VAL A 1 445 ? -27.398 -0.808 15.246 1.00 87.00 445 VAL A C 1
ATOM 3511 O O . VAL A 1 445 ? -28.543 -1.086 15.641 1.00 87.00 445 VAL A O 1
ATOM 3514 N N . LEU A 1 446 ? -27.120 0.248 14.483 1.00 83.00 446 LEU A N 1
ATOM 3515 C CA . LEU A 1 446 ? -28.122 1.134 13.899 1.00 83.00 446 LEU A CA 1
ATOM 3516 C C . LEU A 1 446 ? -28.677 0.523 12.597 1.00 83.00 446 LEU A C 1
ATOM 3518 O O . LEU A 1 446 ? -27.923 0.174 11.698 1.00 83.00 446 LEU A O 1
ATOM 3522 N N . LYS A 1 447 ? -30.003 0.341 12.494 1.00 71.19 447 LYS A N 1
ATOM 3523 C CA . LYS A 1 447 ? -30.624 -0.346 11.337 1.00 71.19 447 LYS A CA 1
ATOM 3524 C C . LYS A 1 447 ? -30.945 0.560 10.143 1.00 71.19 447 LYS A C 1
ATOM 3526 O O . LYS A 1 447 ? -30.878 0.092 9.016 1.00 71.19 447 LYS A O 1
ATOM 3531 N N . SER A 1 448 ? -31.382 1.795 10.382 1.00 67.00 448 SER A N 1
ATOM 3532 C CA . SER A 1 448 ? -31.816 2.709 9.310 1.00 67.00 448 SER A CA 1
ATOM 3533 C C . SER A 1 448 ? -31.862 4.163 9.768 1.00 67.00 448 SER A C 1
ATOM 3535 O O . SER A 1 448 ? -31.420 5.051 9.054 1.00 67.00 448 SER A O 1
ATOM 3537 N N . SER A 1 449 ? -32.390 4.410 10.968 1.00 78.62 449 SER A N 1
ATOM 3538 C CA . SER A 1 449 ? -32.525 5.746 11.550 1.00 78.62 449 SER A CA 1
ATOM 3539 C C . SER A 1 449 ? -32.321 5.705 13.060 1.00 78.62 449 SER A C 1
ATOM 3541 O O . SER A 1 449 ? -32.548 4.671 13.702 1.00 78.62 449 SER A O 1
ATOM 3543 N N . GLN A 1 450 ? -31.918 6.838 13.633 1.00 82.06 450 GLN A N 1
ATOM 3544 C CA . GLN A 1 450 ? -31.721 6.978 15.071 1.00 82.06 450 GLN A CA 1
ATOM 3545 C C . GLN A 1 450 ? -33.031 6.696 15.826 1.00 82.06 450 GLN A C 1
ATOM 3547 O O . GLN A 1 450 ? -34.074 7.266 15.489 1.00 82.06 450 GLN A O 1
ATOM 3552 N N . PRO A 1 451 ? -33.027 5.784 16.815 1.00 83.81 451 PRO A N 1
ATOM 3553 C CA . PRO A 1 451 ? -34.210 5.527 17.619 1.00 83.81 451 PRO A CA 1
ATOM 3554 C C . PRO A 1 451 ? -34.520 6.740 18.513 1.00 83.81 451 PRO A C 1
ATOM 3556 O O . PRO A 1 451 ? -33.599 7.450 18.912 1.00 83.81 451 PRO A O 1
ATOM 3559 N N . PRO A 1 452 ? -35.790 6.953 18.906 1.00 86.88 452 PRO A N 1
ATOM 3560 C CA . PRO A 1 452 ? -36.136 7.991 19.873 1.00 86.88 452 PRO A CA 1
ATOM 3561 C C . PRO A 1 452 ? -35.347 7.826 21.178 1.00 86.88 452 PRO A C 1
ATOM 3563 O O . PRO A 1 452 ? -35.209 6.699 21.664 1.00 86.88 452 PRO A O 1
ATOM 3566 N N . GLU A 1 453 ? -34.924 8.932 21.797 1.00 85.06 453 GLU A N 1
ATOM 3567 C CA . GLU A 1 453 ? -34.052 8.922 22.987 1.00 85.06 453 GLU A CA 1
ATOM 3568 C C . GLU A 1 453 ? -34.594 8.019 24.106 1.00 85.06 453 GLU A C 1
ATOM 3570 O O . GLU A 1 453 ? -33.876 7.185 24.642 1.00 85.06 453 GLU A O 1
ATOM 3575 N N . ARG A 1 454 ? -35.908 8.048 24.374 1.00 85.81 454 ARG A N 1
ATOM 3576 C CA . ARG A 1 454 ? -36.547 7.170 25.378 1.00 85.81 454 ARG A CA 1
ATOM 3577 C C . ARG A 1 454 ? -36.294 5.675 25.135 1.00 85.81 454 ARG A C 1
ATOM 3579 O O . ARG A 1 454 ? -36.194 4.892 26.082 1.00 85.81 454 ARG A O 1
ATOM 3586 N N . VAL A 1 455 ? -36.245 5.255 23.871 1.00 86.19 455 VAL A N 1
ATOM 3587 C CA . VAL A 1 455 ? -35.966 3.865 23.483 1.00 86.19 455 VAL A CA 1
ATOM 3588 C C . VAL A 1 455 ? -34.484 3.559 23.682 1.00 86.19 455 VAL A C 1
ATOM 3590 O O . VAL A 1 455 ? -34.151 2.482 24.184 1.00 86.19 455 VAL A O 1
ATOM 3593 N N . LEU A 1 456 ? -33.616 4.513 23.345 1.00 86.81 456 LEU A N 1
ATOM 3594 C CA . LEU A 1 456 ? -32.171 4.415 23.504 1.00 86.81 456 LEU A CA 1
ATOM 3595 C C . LEU A 1 456 ? -31.771 4.344 24.983 1.00 86.81 456 LEU A C 1
ATOM 3597 O O . LEU A 1 456 ? -31.118 3.379 25.370 1.00 86.81 456 LEU A O 1
ATOM 3601 N N . SER A 1 457 ? -32.275 5.227 25.851 1.00 86.81 457 SER A N 1
ATOM 3602 C CA . SER A 1 457 ? -32.026 5.178 27.302 1.00 86.81 457 SER A CA 1
ATOM 3603 C C . SER A 1 457 ? -32.497 3.852 27.917 1.00 86.81 457 SER A C 1
ATOM 3605 O O . SER A 1 457 ? -31.813 3.247 28.746 1.00 86.81 457 SER A O 1
ATOM 3607 N N . ARG A 1 458 ? -33.647 3.320 27.469 1.00 86.94 458 ARG A N 1
ATOM 3608 C CA . ARG A 1 458 ? -34.135 1.998 27.906 1.00 86.94 458 ARG A CA 1
ATOM 3609 C C . ARG A 1 458 ? -33.219 0.859 27.448 1.00 86.94 458 ARG A C 1
ATOM 3611 O O . ARG A 1 458 ? -33.076 -0.146 28.158 1.00 86.94 458 ARG A O 1
ATOM 3618 N N . ALA A 1 459 ? -32.634 0.982 26.263 1.00 88.44 459 ALA A N 1
ATOM 3619 C CA . ALA A 1 459 ? -31.669 0.025 25.750 1.00 88.44 459 ALA A CA 1
ATOM 3620 C C . ALA A 1 459 ? -30.335 0.118 26.495 1.00 88.44 459 ALA A C 1
ATOM 3622 O O . ALA A 1 459 ? -29.838 -0.920 26.914 1.00 88.44 459 ALA A O 1
ATOM 3623 N N . LEU A 1 460 ? -29.824 1.316 26.779 1.00 91.31 460 LEU A N 1
ATOM 3624 C CA . LEU A 1 460 ? -28.609 1.527 27.573 1.00 91.31 460 LEU A CA 1
ATOM 3625 C C . LEU A 1 460 ? -28.768 0.984 28.999 1.00 91.31 460 LEU A C 1
ATOM 3627 O O . LEU A 1 460 ? -27.927 0.221 29.457 1.00 91.31 460 LEU A O 1
ATOM 3631 N N . SER A 1 461 ? -29.913 1.213 29.651 1.00 90.31 461 SER A N 1
ATOM 3632 C CA . SER A 1 461 ? -30.245 0.578 30.940 1.00 90.31 461 SER A CA 1
ATOM 3633 C C . SER A 1 461 ? -30.302 -0.960 30.849 1.00 90.31 461 SER A C 1
ATOM 3635 O O . SER A 1 461 ? -29.919 -1.692 31.772 1.00 90.31 461 SER A O 1
ATOM 3637 N N . SER A 1 462 ? -30.757 -1.485 29.706 1.00 90.44 462 SER A N 1
ATOM 3638 C CA . SER A 1 462 ? -30.738 -2.924 29.428 1.00 90.44 462 SER A CA 1
ATOM 3639 C C . SER A 1 462 ? -29.317 -3.452 29.224 1.00 90.44 462 SER A C 1
ATOM 3641 O O . SER A 1 462 ? -29.015 -4.518 29.754 1.00 90.44 462 SER A O 1
ATOM 3643 N N . VAL A 1 463 ? -28.451 -2.711 28.529 1.00 92.12 463 VAL A N 1
ATOM 3644 C CA . VAL A 1 463 ? -27.027 -3.026 28.351 1.00 92.12 463 VAL A CA 1
ATOM 3645 C C . VAL A 1 463 ? -26.299 -2.971 29.691 1.00 92.12 463 VAL A C 1
ATOM 3647 O O . VAL A 1 463 ? -25.659 -3.949 30.050 1.00 92.12 463 VAL A O 1
ATOM 3650 N N . ALA A 1 464 ? -26.500 -1.936 30.509 1.00 90.81 464 ALA A N 1
ATOM 3651 C CA . ALA A 1 464 ? -25.965 -1.860 31.872 1.00 90.81 464 ALA A CA 1
ATOM 3652 C C . ALA A 1 464 ? -26.387 -3.070 32.729 1.00 90.81 464 ALA A C 1
ATOM 3654 O O . ALA A 1 464 ? -25.630 -3.586 33.551 1.00 90.81 464 ALA A O 1
ATOM 3655 N N . SER A 1 465 ? -27.606 -3.579 32.520 1.00 88.94 465 SER A N 1
ATOM 3656 C CA . SER A 1 465 ? -28.073 -4.806 33.175 1.00 88.94 465 SER A CA 1
ATOM 3657 C C . SER A 1 465 ? -27.397 -6.074 32.644 1.00 88.94 465 SER A C 1
ATOM 3659 O O . SER A 1 465 ? -27.213 -7.008 33.418 1.00 88.94 465 SER A O 1
ATOM 3661 N N . LEU A 1 466 ? -27.018 -6.113 31.363 1.00 89.25 466 LEU A N 1
ATOM 3662 C CA . LEU A 1 466 ? -26.223 -7.201 30.785 1.00 89.25 466 LEU A CA 1
ATOM 3663 C C . LEU A 1 466 ? -24.783 -7.169 31.301 1.00 89.25 466 LEU A C 1
ATOM 3665 O O . LEU A 1 466 ? -24.298 -8.197 31.754 1.00 89.25 466 LEU A O 1
ATOM 3669 N N . LEU A 1 467 ? -24.139 -5.999 31.323 1.00 89.81 467 LEU A N 1
ATOM 3670 C CA . LEU A 1 467 ? -22.761 -5.811 31.802 1.00 89.81 467 LEU A CA 1
ATOM 3671 C C . LEU A 1 467 ? -22.569 -6.239 33.264 1.00 89.81 467 LEU A C 1
ATOM 3673 O O . LEU A 1 467 ? -21.491 -6.662 33.653 1.00 89.81 467 LEU A O 1
ATOM 3677 N N . ARG A 1 468 ? -23.623 -6.194 34.089 1.00 87.69 468 ARG A N 1
ATOM 3678 C CA . ARG A 1 468 ? -23.579 -6.723 35.466 1.00 87.69 468 ARG A CA 1
ATOM 3679 C C . ARG A 1 468 ? -23.403 -8.242 35.549 1.00 87.69 468 ARG A C 1
ATOM 3681 O O . ARG A 1 468 ? -23.045 -8.744 36.609 1.00 87.69 468 ARG A O 1
ATOM 3688 N N . LEU A 1 469 ? -23.714 -8.971 34.480 1.00 85.44 469 LEU A N 1
ATOM 3689 C CA . LEU A 1 469 ? -23.711 -10.436 34.449 1.00 85.44 469 LEU A CA 1
ATOM 3690 C C . LEU A 1 469 ? -22.797 -11.003 33.360 1.00 85.44 469 LEU A C 1
ATOM 3692 O O . LEU A 1 469 ? -22.430 -12.170 33.431 1.00 85.44 469 LEU A O 1
ATOM 3696 N N . TRP A 1 470 ? -22.440 -10.209 32.355 1.00 87.50 470 TRP A N 1
ATOM 3697 C CA . TRP A 1 470 ? -21.545 -10.579 31.264 1.00 87.50 470 TRP A CA 1
ATOM 3698 C C . TRP A 1 470 ? -20.185 -9.915 31.447 1.00 87.50 470 TRP A C 1
ATOM 3700 O O . TRP A 1 470 ? -20.101 -8.785 31.918 1.00 87.50 470 TRP A O 1
ATOM 3710 N N . ARG A 1 471 ? -19.117 -10.602 31.038 1.00 88.06 471 ARG A N 1
ATOM 3711 C CA . ARG A 1 471 ? -17.762 -10.039 31.036 1.00 88.06 471 ARG A CA 1
ATOM 3712 C C . ARG A 1 471 ? -17.501 -9.395 29.681 1.00 88.06 471 ARG A C 1
ATOM 3714 O O . ARG A 1 471 ? -17.244 -10.107 28.711 1.00 88.06 471 ARG A O 1
ATOM 3721 N N . VAL A 1 472 ? -17.592 -8.069 29.629 1.00 90.50 472 VAL A N 1
ATOM 3722 C CA . VAL A 1 472 ? -17.361 -7.266 28.422 1.00 90.50 472 VAL A CA 1
ATOM 3723 C C . VAL A 1 472 ? -16.229 -6.284 28.668 1.00 90.50 472 VAL A C 1
ATOM 3725 O O . VAL A 1 472 ? -16.280 -5.550 29.648 1.00 90.50 472 VAL A O 1
ATOM 3728 N N . GLN A 1 473 ? -15.223 -6.277 27.791 1.00 91.38 473 GLN A N 1
ATOM 3729 C CA . GLN A 1 473 ? -14.067 -5.381 27.919 1.00 91.38 473 GLN A CA 1
ATOM 3730 C C . GLN A 1 473 ? -14.290 -4.055 27.199 1.00 91.38 473 GLN A C 1
ATOM 3732 O O . GLN A 1 473 ? -13.841 -3.024 27.681 1.00 91.38 473 GLN A O 1
ATOM 3737 N N . CYS A 1 474 ? -14.988 -4.062 26.063 1.00 94.25 474 CYS A N 1
ATOM 3738 C CA . CYS A 1 474 ? -15.263 -2.871 25.275 1.00 94.25 474 CYS A CA 1
ATOM 3739 C C . CYS A 1 474 ? -16.735 -2.827 24.851 1.00 94.25 474 CYS A C 1
ATOM 3741 O O . CYS A 1 474 ? -17.271 -3.817 24.352 1.00 94.25 474 CYS A O 1
ATOM 3743 N N . LEU A 1 475 ? -17.383 -1.683 25.054 1.00 95.00 475 LEU A N 1
ATOM 3744 C CA . LEU A 1 475 ? -18.711 -1.376 24.545 1.00 95.00 475 LEU A CA 1
ATOM 3745 C C . LEU A 1 475 ? -18.599 -0.248 23.513 1.00 95.00 475 LEU A C 1
ATOM 3747 O O . LEU A 1 475 ? -18.229 0.878 23.845 1.00 95.00 475 LEU A O 1
ATOM 3751 N N . ASP A 1 476 ? -18.949 -0.565 22.273 1.00 93.19 476 ASP A N 1
ATOM 3752 C CA . ASP A 1 476 ? -18.932 0.357 21.143 1.00 93.19 476 ASP A CA 1
ATOM 3753 C C . ASP A 1 476 ? -20.344 0.880 20.840 1.00 93.19 476 ASP A C 1
ATOM 3755 O O . ASP A 1 476 ? -21.273 0.115 20.549 1.00 93.19 476 ASP A O 1
ATOM 3759 N N . LEU A 1 477 ? -20.499 2.199 20.956 1.00 92.75 477 LEU A N 1
ATOM 3760 C CA . LEU A 1 477 ? -21.730 2.955 20.726 1.00 92.75 477 LEU A CA 1
ATOM 3761 C C . LEU A 1 477 ? -21.531 4.066 19.682 1.00 92.75 477 LEU A C 1
ATOM 3763 O O . LEU A 1 477 ? -22.340 4.990 19.616 1.00 92.75 477 LEU A O 1
ATOM 3767 N N . THR A 1 478 ? -20.467 3.998 18.882 1.00 90.75 478 THR A N 1
ATOM 3768 C CA . THR A 1 478 ? -20.109 5.037 17.899 1.00 90.75 478 THR A CA 1
ATOM 3769 C C . THR A 1 478 ? -21.211 5.311 16.867 1.00 90.75 478 THR A C 1
ATOM 3771 O O . THR A 1 478 ? -21.394 6.456 16.459 1.00 90.75 478 THR A O 1
ATOM 3774 N N . ASP A 1 479 ? -22.032 4.314 16.534 1.00 86.75 479 ASP A N 1
ATOM 3775 C CA . ASP A 1 479 ? -23.166 4.458 15.608 1.00 86.75 479 ASP A CA 1
ATOM 3776 C C . ASP A 1 479 ? -24.316 5.352 16.130 1.00 86.75 479 ASP A C 1
ATOM 3778 O O . ASP A 1 479 ? -25.236 5.674 15.377 1.00 86.75 479 ASP A O 1
ATOM 3782 N N . PHE A 1 480 ? -24.328 5.736 17.414 1.00 87.75 480 PHE A N 1
ATOM 3783 C CA . PHE A 1 480 ? -25.464 6.424 18.040 1.00 87.75 480 PHE A CA 1
ATOM 3784 C C . PHE A 1 480 ? -25.090 7.797 18.587 1.00 87.75 480 PHE A C 1
ATOM 3786 O O . PHE A 1 480 ? -24.174 7.928 19.392 1.00 87.75 480 PHE A O 1
ATOM 3793 N N . GLN A 1 481 ? -25.866 8.826 18.245 1.00 87.81 481 GLN A N 1
ATOM 3794 C CA . GLN A 1 481 ? -25.877 10.084 18.996 1.00 87.81 481 GLN A CA 1
ATOM 3795 C C . GLN A 1 481 ? -26.728 9.895 20.263 1.00 87.81 481 GLN A C 1
ATOM 3797 O O . GLN A 1 481 ? -27.926 9.621 20.185 1.00 87.81 481 GLN A O 1
ATOM 3802 N N . ILE A 1 482 ? -26.103 9.975 21.434 1.00 87.88 482 ILE A N 1
ATOM 3803 C CA . ILE A 1 482 ? -26.728 9.714 22.735 1.00 87.88 482 ILE A CA 1
ATOM 3804 C C . ILE A 1 482 ? -26.635 10.986 23.579 1.00 87.88 482 ILE A C 1
ATOM 3806 O O . ILE A 1 482 ? -25.614 11.672 23.580 1.00 87.88 482 ILE A O 1
ATOM 3810 N N . GLN A 1 483 ? -27.688 11.302 24.332 1.00 87.38 483 GLN A N 1
ATOM 3811 C CA . GLN A 1 483 ? -27.620 12.385 25.311 1.00 87.38 483 GLN A CA 1
ATOM 3812 C C . GLN A 1 483 ? -26.730 11.983 26.496 1.00 87.38 483 GLN A C 1
ATOM 3814 O O . GLN A 1 483 ? -26.877 10.887 27.038 1.00 87.38 483 GLN A O 1
ATOM 3819 N N . GLY A 1 484 ? -25.844 12.876 26.950 1.00 83.38 484 GLY A N 1
ATOM 3820 C CA . GLY A 1 484 ? -24.843 12.563 27.984 1.00 83.38 484 GLY A CA 1
ATOM 3821 C C . GLY A 1 484 ? -25.429 11.929 29.256 1.00 83.38 484 GLY A C 1
ATOM 3822 O O . GLY A 1 484 ? -24.927 10.915 29.739 1.00 83.38 484 GLY A O 1
ATOM 3823 N N . HIS A 1 485 ? -26.568 12.430 29.744 1.00 85.62 485 HIS A N 1
ATOM 3824 C CA . HIS A 1 485 ? -27.229 11.901 30.946 1.00 85.62 485 HIS A CA 1
ATOM 3825 C C . HIS A 1 485 ? -27.651 10.422 30.826 1.00 85.62 485 HIS A C 1
ATOM 3827 O O . HIS A 1 485 ? -27.648 9.693 31.820 1.00 85.62 485 HIS A O 1
ATOM 3833 N N . SER A 1 486 ? -27.967 9.939 29.617 1.00 86.50 486 SER A N 1
ATOM 3834 C CA . SER A 1 486 ? -28.330 8.536 29.370 1.00 86.50 486 SER A CA 1
ATOM 3835 C C . SER A 1 486 ? -27.153 7.572 29.612 1.00 86.50 486 SER A C 1
ATOM 3837 O O . SER A 1 486 ? -27.374 6.385 29.877 1.00 86.50 486 SER A O 1
ATOM 3839 N N . LEU A 1 487 ? -25.906 8.061 29.562 1.00 90.06 487 LEU A N 1
ATOM 3840 C CA . LEU A 1 487 ? -24.684 7.262 29.717 1.00 90.06 487 LEU A CA 1
ATOM 3841 C C . LEU A 1 487 ? -24.204 7.120 31.166 1.00 90.06 487 LEU A C 1
ATOM 3843 O O . LEU A 1 487 ? -23.420 6.212 31.440 1.00 90.06 487 LEU A O 1
ATOM 3847 N N . ILE A 1 488 ? -24.714 7.922 32.108 1.00 88.00 488 ILE A N 1
ATOM 3848 C CA . ILE A 1 488 ? -24.308 7.881 33.529 1.00 88.00 488 ILE A CA 1
ATOM 3849 C C . ILE A 1 488 ? -24.434 6.457 34.095 1.00 88.00 488 ILE A C 1
ATOM 3851 O O . ILE A 1 488 ? -23.542 5.957 34.774 1.00 88.00 488 ILE A O 1
ATOM 3855 N N . THR A 1 489 ? -25.498 5.736 33.725 1.00 87.81 489 THR A N 1
ATOM 3856 C CA . THR A 1 489 ? -25.711 4.346 34.171 1.00 87.81 489 THR A CA 1
ATOM 3857 C C . THR A 1 489 ? -24.641 3.355 33.700 1.00 87.81 489 THR A C 1
ATOM 3859 O O . THR A 1 489 ? -24.447 2.327 34.350 1.00 87.81 489 THR A O 1
ATOM 3862 N N . LEU A 1 490 ? -23.961 3.637 32.584 1.00 90.81 490 LEU A N 1
ATOM 3863 C CA . LEU A 1 490 ? -22.840 2.840 32.082 1.00 90.81 490 LEU A CA 1
ATOM 3864 C C . LEU A 1 490 ? -21.522 3.248 32.747 1.00 90.81 490 LEU A C 1
ATOM 3866 O O . LEU A 1 490 ? -20.699 2.374 33.013 1.00 90.81 490 LEU A O 1
ATOM 3870 N N . LEU A 1 491 ? -21.345 4.537 33.058 1.00 90.25 491 LEU A N 1
ATOM 3871 C CA . LEU A 1 491 ? -20.172 5.040 33.780 1.00 90.25 491 LEU A CA 1
ATOM 3872 C C . LEU A 1 491 ? -20.066 4.442 35.185 1.00 90.25 491 LEU A C 1
ATOM 3874 O O . LEU A 1 491 ? -18.997 3.981 35.569 1.00 90.25 491 LEU A O 1
ATOM 3878 N N . CYS A 1 492 ? -21.185 4.326 35.905 1.00 89.12 492 CYS A N 1
ATOM 3879 C CA . CYS A 1 492 ? -21.228 3.726 37.245 1.00 89.12 492 CYS A CA 1
ATOM 3880 C C . CYS A 1 492 ? -20.975 2.198 37.269 1.00 89.12 492 CYS A C 1
ATOM 3882 O O . CYS A 1 492 ? -21.153 1.549 38.306 1.00 89.12 492 CYS A O 1
ATOM 3884 N N . HIS A 1 493 ? -20.616 1.577 36.139 1.00 89.12 493 HIS A N 1
ATOM 3885 C CA . HIS A 1 493 ? -20.280 0.160 36.082 1.00 89.12 493 HIS A CA 1
ATOM 3886 C C . HIS A 1 493 ? -18.892 -0.118 36.690 1.00 89.12 493 HIS A C 1
ATOM 3888 O O . HIS A 1 493 ? -17.862 0.306 36.168 1.00 89.12 493 HIS A O 1
ATOM 3894 N N . GLN A 1 494 ? -18.874 -0.920 37.757 1.00 83.19 494 GLN A N 1
ATOM 3895 C CA . GLN A 1 494 ? -17.692 -1.200 38.586 1.00 83.19 494 GLN A CA 1
ATOM 3896 C C . GLN A 1 494 ? -16.633 -2.123 37.932 1.00 83.19 494 GLN A C 1
ATOM 3898 O O . GLN A 1 494 ? -15.553 -2.294 38.482 1.00 83.19 494 GLN A O 1
ATOM 3903 N N . GLY A 1 495 ? -16.917 -2.753 36.784 1.00 81.25 495 GLY A N 1
ATOM 3904 C CA . GLY A 1 495 ? -15.980 -3.655 36.089 1.00 81.25 495 GLY A CA 1
ATOM 3905 C C . GLY A 1 495 ? -15.082 -2.957 35.052 1.00 81.25 495 GLY A C 1
ATOM 3906 O O . GLY A 1 495 ? -15.418 -1.856 34.607 1.00 81.25 495 GLY A O 1
ATOM 3907 N N . PRO A 1 496 ? -13.967 -3.581 34.616 1.00 82.75 496 PRO A N 1
ATOM 3908 C CA . PRO A 1 496 ? -13.114 -3.041 33.556 1.00 82.75 496 PRO A CA 1
ATOM 3909 C C . PRO A 1 496 ? -13.901 -2.987 32.244 1.00 82.75 496 PRO A C 1
ATOM 3911 O O . PRO A 1 496 ? -14.299 -4.019 31.709 1.00 82.75 496 PRO A O 1
ATOM 3914 N N . LEU A 1 497 ? -14.156 -1.775 31.756 1.00 91.75 497 LEU A N 1
ATOM 3915 C CA . LEU A 1 497 ? -14.955 -1.519 30.564 1.00 91.75 497 LEU A CA 1
ATOM 3916 C C . LEU A 1 497 ? -14.357 -0.317 29.836 1.00 91.75 497 LEU A C 1
ATOM 3918 O O . LEU A 1 497 ? -14.099 0.704 30.457 1.00 91.75 497 LEU A O 1
ATOM 3922 N N . SER A 1 498 ? -14.170 -0.432 28.531 1.00 93.19 498 SER A N 1
ATOM 3923 C CA . SER A 1 498 ? -13.845 0.675 27.642 1.00 93.19 498 SER A CA 1
ATOM 3924 C C . SER A 1 498 ? -15.101 1.086 26.875 1.00 93.19 498 SER A C 1
ATOM 3926 O O . SER A 1 498 ? -15.808 0.226 26.351 1.00 93.19 498 SER A O 1
ATOM 3928 N N . LEU A 1 499 ? -15.399 2.380 26.818 1.00 93.44 499 LEU A N 1
ATOM 3929 C CA . LEU A 1 499 ? -16.524 2.951 26.082 1.00 93.44 499 LEU A CA 1
ATOM 3930 C C . LEU A 1 499 ? -16.007 3.664 24.834 1.00 93.44 499 LEU A C 1
ATOM 3932 O O . LEU A 1 499 ? -15.244 4.620 24.945 1.00 93.44 499 LEU A O 1
ATOM 3936 N N . ARG A 1 500 ? -16.466 3.237 23.652 1.00 93.31 500 ARG A N 1
ATOM 3937 C CA . ARG A 1 500 ? -16.260 3.985 22.403 1.00 93.31 500 ARG A CA 1
ATOM 3938 C C . ARG A 1 500 ? -17.535 4.738 22.059 1.00 93.31 500 ARG A C 1
ATOM 3940 O O . ARG A 1 500 ? -18.603 4.139 21.930 1.00 93.31 500 ARG A O 1
ATOM 3947 N N . LEU A 1 501 ? -17.415 6.052 21.939 1.00 92.75 501 LEU A N 1
ATOM 3948 C CA . LEU A 1 501 ? -18.512 6.982 21.688 1.00 92.75 501 LEU A CA 1
ATOM 3949 C C . LEU A 1 501 ? -18.204 7.781 20.421 1.00 92.75 501 LEU A C 1
ATOM 3951 O O . LEU A 1 501 ? -17.038 7.956 20.068 1.00 92.75 501 LEU A O 1
ATOM 3955 N N . ASN A 1 502 ? -19.233 8.284 19.740 1.00 91.06 502 ASN A N 1
ATOM 3956 C CA . ASN A 1 502 ? -19.001 9.278 18.693 1.00 91.06 502 ASN A CA 1
ATOM 3957 C C . ASN A 1 502 ? -18.610 10.639 19.288 1.00 91.06 502 ASN A C 1
ATOM 3959 O O . ASN A 1 502 ? -18.819 10.900 20.476 1.00 91.06 502 ASN A O 1
ATOM 3963 N N . SER A 1 503 ? -18.064 11.508 18.436 1.00 89.62 503 SER A N 1
ATOM 3964 C CA . SER A 1 503 ? -17.569 12.834 18.822 1.00 89.62 503 SER A CA 1
ATOM 3965 C C . SER A 1 503 ? -18.631 13.692 19.507 1.00 89.62 503 SER A C 1
ATOM 3967 O O . SER A 1 503 ? -18.346 14.317 20.523 1.00 89.62 503 SER A O 1
ATOM 3969 N N . ASP A 1 504 ? -19.860 13.693 18.989 1.00 89.00 504 ASP A N 1
ATOM 3970 C CA . ASP A 1 504 ? -20.933 14.559 19.493 1.00 89.00 504 ASP A CA 1
ATOM 3971 C C . ASP A 1 504 ? -21.427 14.098 20.871 1.00 89.00 504 ASP A C 1
ATOM 3973 O O . ASP A 1 504 ? -21.645 14.904 21.772 1.00 89.00 504 ASP A O 1
ATOM 3977 N N . THR A 1 505 ? -21.564 12.784 21.068 1.00 90.69 505 THR A N 1
ATOM 3978 C CA . THR A 1 505 ? -21.943 12.195 22.361 1.00 90.69 505 THR A CA 1
ATOM 3979 C C . THR A 1 505 ? -20.846 12.404 23.390 1.00 90.69 505 THR A C 1
ATOM 3981 O O . THR A 1 505 ? -21.150 12.734 24.535 1.00 90.69 505 THR A O 1
ATOM 3984 N N . LEU A 1 506 ? -19.580 12.223 22.997 1.00 91.94 506 LEU A N 1
ATOM 3985 C CA . LEU A 1 506 ? -18.443 12.460 23.879 1.00 91.94 506 LEU A CA 1
ATOM 3986 C C . LEU A 1 506 ? -18.409 13.928 24.323 1.00 91.94 506 LEU A C 1
ATOM 3988 O O . LEU A 1 506 ? -18.303 14.191 25.515 1.00 91.94 506 LEU A O 1
ATOM 3992 N N . GLN A 1 507 ? -18.608 14.867 23.393 1.00 89.94 507 GLN A N 1
ATOM 3993 C CA . GLN A 1 507 ? -18.713 16.296 23.690 1.00 89.94 507 GLN A CA 1
ATOM 3994 C C . GLN A 1 507 ? -19.847 16.595 24.682 1.00 89.94 507 GLN A C 1
ATOM 3996 O O . GLN A 1 507 ? -19.615 17.246 25.700 1.00 89.94 507 GLN A O 1
ATOM 4001 N N . HIS A 1 508 ? -21.067 16.120 24.409 1.00 89.62 508 HIS A N 1
ATOM 4002 C CA . HIS A 1 508 ? -22.212 16.350 25.294 1.00 89.62 508 HIS A CA 1
ATOM 4003 C C . HIS A 1 508 ? -22.008 15.732 26.679 1.00 89.62 508 HIS A C 1
ATOM 4005 O O . HIS A 1 508 ? -22.359 16.348 27.682 1.00 89.62 508 HIS A O 1
ATOM 4011 N N . LEU A 1 509 ? -21.441 14.524 26.753 1.00 90.69 509 LEU A N 1
ATOM 4012 C CA . LEU A 1 509 ? -21.160 13.860 28.022 1.00 90.69 509 LEU A CA 1
ATOM 4013 C C . LEU A 1 509 ? -20.154 14.661 28.851 1.00 90.69 509 LEU A C 1
ATOM 4015 O O . LEU A 1 509 ? -20.383 14.847 30.041 1.00 90.69 509 LEU A O 1
ATOM 4019 N N . THR A 1 510 ? -19.098 15.190 28.233 1.00 89.38 510 THR A N 1
ATOM 4020 C CA . THR A 1 510 ? -18.118 16.019 28.941 1.00 89.38 510 THR A CA 1
ATOM 4021 C C . THR A 1 510 ? -18.750 17.276 29.549 1.00 89.38 510 THR A C 1
ATOM 4023 O O . THR A 1 510 ? -18.439 17.617 30.688 1.00 89.38 510 THR A O 1
ATOM 4026 N N . VAL A 1 511 ? -19.682 17.930 28.843 1.00 87.81 511 VAL A N 1
ATOM 4027 C CA . VAL A 1 511 ? -20.419 19.094 29.376 1.00 87.81 511 VAL A CA 1
ATOM 4028 C C . VAL A 1 511 ? -21.312 18.696 30.554 1.00 87.81 511 VAL A C 1
ATOM 4030 O O . VAL A 1 511 ? -21.280 19.351 31.590 1.00 87.81 511 VAL A O 1
ATOM 4033 N N . VAL A 1 512 ? -22.048 17.585 30.448 1.00 88.62 512 VAL A N 1
ATOM 4034 C CA . VAL A 1 512 ? -22.903 17.086 31.544 1.00 88.62 512 VAL A CA 1
ATOM 4035 C C . VAL A 1 512 ? -22.084 16.749 32.795 1.00 88.62 512 VAL A C 1
ATOM 4037 O O . VAL A 1 512 ? -22.528 17.000 33.912 1.00 88.62 512 VAL A O 1
ATOM 4040 N N . LEU A 1 513 ? -20.885 16.185 32.628 1.00 89.06 513 LEU A N 1
ATOM 4041 C CA . LEU A 1 513 ? -19.986 15.881 33.745 1.00 89.06 513 LEU A CA 1
ATOM 4042 C C . LEU A 1 513 ? -19.441 17.146 34.406 1.00 89.06 513 LEU A C 1
ATOM 4044 O O . LEU A 1 513 ? -19.374 17.211 35.633 1.00 89.06 513 LEU A O 1
ATOM 4048 N N . TYR A 1 514 ? -19.112 18.159 33.603 1.00 87.62 514 TYR A N 1
ATOM 4049 C CA . TYR A 1 514 ? -18.740 19.473 34.114 1.00 87.62 514 TYR A CA 1
ATOM 4050 C C . TYR A 1 514 ? -19.881 20.115 34.912 1.00 87.62 514 TYR A C 1
ATOM 4052 O O . TYR A 1 514 ? -19.653 20.587 36.020 1.00 87.62 514 TYR A O 1
ATOM 4060 N N . GLU A 1 515 ? -21.117 20.085 34.412 1.00 87.38 515 GLU A N 1
ATOM 4061 C CA . GLU A 1 515 ? -22.280 20.606 35.145 1.00 87.38 515 GLU A CA 1
ATOM 4062 C C . GLU A 1 515 ? -22.546 19.839 36.450 1.00 87.38 515 GLU A C 1
ATOM 4064 O O . GLU A 1 515 ? -22.963 20.433 37.444 1.00 87.38 515 GLU A O 1
ATOM 4069 N N . ALA A 1 516 ? -22.286 18.528 36.469 1.00 86.56 516 ALA A N 1
ATOM 4070 C CA . ALA A 1 516 ? -22.484 17.692 37.649 1.00 86.56 516 ALA A CA 1
ATOM 4071 C C . ALA A 1 516 ? -21.455 17.951 38.765 1.00 86.56 516 ALA A C 1
ATOM 4073 O O . ALA A 1 516 ? -21.772 17.718 39.930 1.00 86.56 516 ALA A O 1
ATOM 4074 N N . GLN A 1 517 ? -20.238 18.403 38.424 1.00 85.75 517 GLN A N 1
ATOM 4075 C CA . GLN A 1 517 ? -19.120 18.622 39.362 1.00 85.75 517 GLN A CA 1
ATOM 4076 C C . GLN A 1 517 ? -18.819 17.410 40.275 1.00 85.75 517 GLN A C 1
ATOM 4078 O O . GLN A 1 517 ? -18.318 17.556 41.392 1.00 85.75 517 GLN A O 1
ATOM 4083 N N . ASP A 1 518 ? -19.113 16.195 39.803 1.00 88.38 518 ASP A N 1
ATOM 4084 C CA . ASP A 1 518 ? -18.929 14.949 40.551 1.00 88.38 518 ASP A CA 1
ATOM 4085 C C . ASP A 1 518 ? -17.552 14.334 40.248 1.00 88.38 518 ASP A C 1
ATOM 4087 O O . ASP A 1 518 ? -17.221 14.021 39.097 1.00 88.38 518 ASP A O 1
ATOM 4091 N N . LYS A 1 519 ? -16.733 14.174 41.295 1.00 87.44 519 LYS A N 1
ATOM 4092 C CA . LYS A 1 519 ? -15.352 13.681 41.185 1.00 87.44 519 LYS A CA 1
ATOM 4093 C C . LYS A 1 519 ? -15.289 12.217 40.763 1.00 87.44 519 LYS A C 1
ATOM 4095 O O . LYS A 1 519 ? -14.528 11.881 39.857 1.00 87.44 519 LYS A O 1
ATOM 4100 N N . ASP A 1 520 ? -16.105 11.369 41.382 1.00 88.56 520 ASP A N 1
ATOM 4101 C CA . ASP A 1 520 ? -16.094 9.928 41.130 1.00 88.56 520 ASP A CA 1
ATOM 4102 C C . ASP A 1 520 ? -16.577 9.643 39.706 1.00 88.56 520 ASP A C 1
ATOM 4104 O O . ASP A 1 520 ? -15.962 8.874 38.964 1.00 88.56 520 ASP A O 1
ATOM 4108 N N . LEU A 1 521 ? -17.633 10.338 39.274 1.00 89.75 521 LEU A N 1
ATOM 4109 C CA . LEU A 1 521 ? -18.177 10.198 37.930 1.00 89.75 521 LEU A CA 1
ATOM 4110 C C . LEU A 1 521 ? -17.194 10.675 36.850 1.00 89.75 521 LEU A C 1
ATOM 4112 O O . LEU A 1 521 ? -17.083 10.035 35.802 1.00 89.75 521 LEU A O 1
ATOM 4116 N N . THR A 1 522 ? -16.459 11.759 37.112 1.00 90.00 522 THR A N 1
ATOM 4117 C CA . THR A 1 522 ? -15.414 12.278 36.214 1.00 90.00 522 THR A CA 1
ATOM 4118 C C . THR A 1 522 ? -14.248 11.299 36.085 1.00 90.00 522 THR A C 1
ATOM 4120 O O . THR A 1 522 ? -13.771 11.041 34.975 1.00 90.00 522 THR A O 1
ATOM 4123 N N . GLN A 1 523 ? -13.815 10.705 37.200 1.00 88.75 523 GLN A N 1
ATOM 4124 C CA . GLN A 1 523 ? -12.768 9.691 37.188 1.00 88.75 523 GLN A CA 1
ATOM 4125 C C . GLN A 1 523 ? -13.210 8.445 36.412 1.00 88.75 523 GLN A C 1
ATOM 4127 O O . GLN A 1 523 ? -12.491 8.004 35.513 1.00 88.75 523 GLN A O 1
ATOM 4132 N N . TRP A 1 524 ? -14.409 7.918 36.688 1.00 89.88 524 TRP A N 1
ATOM 4133 C CA . TRP A 1 524 ? -14.941 6.773 35.948 1.00 89.88 524 TRP A CA 1
ATOM 4134 C C . TRP A 1 524 ? -15.070 7.080 34.461 1.00 89.88 524 TRP A C 1
ATOM 4136 O O . TRP A 1 524 ? -14.713 6.245 33.638 1.00 89.88 524 TRP A O 1
ATOM 4146 N N . PHE A 1 525 ? -15.533 8.273 34.090 1.00 91.75 525 PHE A N 1
ATOM 4147 C CA . PHE A 1 525 ? -15.592 8.688 32.692 1.00 91.75 525 PHE A CA 1
ATOM 4148 C C . PHE A 1 525 ? -14.242 8.551 31.988 1.00 91.75 525 PHE A C 1
ATOM 4150 O O . PHE A 1 525 ? -14.166 7.841 30.983 1.00 91.75 525 PHE A O 1
ATOM 4157 N N . LEU A 1 526 ? -13.186 9.162 32.529 1.00 89.75 526 LEU A N 1
ATOM 4158 C CA . LEU A 1 526 ? -11.856 9.145 31.916 1.00 89.75 526 LEU A CA 1
ATOM 4159 C C . LEU A 1 526 ? -11.249 7.737 31.876 1.00 89.75 526 LEU A C 1
ATOM 4161 O O . LEU A 1 526 ? -10.657 7.369 30.861 1.00 89.75 526 LEU A O 1
ATOM 4165 N N . GLU A 1 527 ? -11.475 6.922 32.912 1.00 89.06 527 GLU A N 1
ATOM 4166 C CA . GLU A 1 527 ? -11.111 5.499 32.928 1.00 89.06 527 GLU A CA 1
ATOM 4167 C C . GLU A 1 527 ? -11.790 4.721 31.793 1.00 89.06 527 GLU A C 1
ATOM 4169 O O . GLU A 1 527 ? -11.143 3.936 31.098 1.00 89.06 527 GLU A O 1
ATOM 4174 N N . LYS A 1 528 ? -13.097 4.936 31.581 1.00 90.62 528 LYS A N 1
ATOM 4175 C CA . LYS A 1 528 ? -13.861 4.208 30.561 1.00 90.62 528 LYS A CA 1
ATOM 4176 C C . LYS A 1 528 ? -13.524 4.663 29.138 1.00 90.62 528 LYS A C 1
ATOM 4178 O O . LYS A 1 528 ? -13.491 3.821 28.246 1.00 90.62 528 LYS A O 1
ATOM 4183 N N . VAL A 1 529 ? -13.293 5.953 28.887 1.00 90.31 529 VAL A N 1
ATOM 4184 C CA . VAL A 1 529 ? -12.972 6.449 27.527 1.00 90.31 529 VAL A CA 1
ATOM 4185 C C . VAL A 1 529 ? -11.474 6.421 27.204 1.00 90.31 529 VAL A C 1
ATOM 4187 O O . VAL A 1 529 ? -11.087 6.699 26.074 1.00 90.31 529 VAL A O 1
ATOM 4190 N N . GLY A 1 530 ? -10.621 6.072 28.174 1.00 85.69 530 GLY A N 1
ATOM 4191 C CA . GLY A 1 530 ? -9.165 6.026 28.001 1.00 85.69 530 GLY A CA 1
ATOM 4192 C C . GLY A 1 530 ? -8.505 7.405 27.913 1.00 85.69 530 GLY A C 1
ATOM 4193 O O . GLY A 1 530 ? -7.386 7.513 27.421 1.00 85.69 530 GLY A O 1
ATOM 4194 N N . GLY A 1 531 ? -9.202 8.458 28.350 1.00 84.12 531 GLY A N 1
ATOM 4195 C CA . GLY A 1 531 ? -8.702 9.834 28.351 1.00 84.12 531 GLY A CA 1
ATOM 4196 C C . GLY A 1 531 ? -8.558 10.502 26.977 1.00 84.12 531 GLY A C 1
ATOM 4197 O O . GLY A 1 531 ? -8.085 11.635 26.921 1.00 84.12 531 GLY A O 1
ATOM 4198 N N . ASP A 1 532 ? -8.954 9.865 25.869 1.00 85.19 532 ASP A N 1
ATOM 4199 C CA . ASP A 1 532 ? -8.892 10.486 24.538 1.00 85.19 532 ASP A CA 1
ATOM 4200 C C . ASP A 1 532 ? -10.085 11.419 24.287 1.00 85.19 532 ASP A C 1
ATOM 4202 O O . ASP A 1 532 ? -11.200 10.984 24.002 1.00 85.19 532 ASP A O 1
ATOM 4206 N N . LEU A 1 533 ? -9.829 12.725 24.371 1.00 86.56 533 LEU A N 1
ATOM 4207 C CA . LEU A 1 533 ? -10.788 13.800 24.124 1.00 86.56 533 LEU A CA 1
ATOM 4208 C C . LEU A 1 533 ? -10.404 14.629 22.885 1.00 86.56 533 LEU A C 1
ATOM 4210 O O . LEU A 1 533 ? -10.854 15.763 22.725 1.00 86.56 533 LEU A O 1
ATOM 4214 N N . THR A 1 534 ? -9.591 14.087 21.971 1.00 82.94 534 THR A N 1
ATOM 4215 C CA . THR A 1 534 ? -9.127 14.797 20.758 1.00 82.94 534 THR A CA 1
ATOM 4216 C C . THR A 1 534 ? -10.252 15.202 19.801 1.00 82.94 534 THR A C 1
ATOM 4218 O O . THR A 1 534 ? -10.122 16.147 19.010 1.00 82.94 534 THR A O 1
ATOM 4221 N N . SER A 1 535 ? -11.384 14.501 19.848 1.00 83.44 535 SER A N 1
ATOM 4222 C CA . SER A 1 535 ? -12.560 14.851 19.054 1.00 83.44 535 SER A CA 1
ATOM 4223 C C . SER A 1 535 ? -13.325 16.057 19.618 1.00 83.44 535 SER A C 1
ATOM 4225 O O . SER A 1 535 ? -13.948 16.772 18.828 1.00 83.44 535 SER A O 1
ATOM 4227 N N . CYS A 1 536 ? -13.196 16.335 20.920 1.00 83.19 536 CYS A N 1
ATOM 4228 C CA . CYS A 1 536 ? -13.957 17.346 21.650 1.00 83.19 536 CYS A CA 1
ATOM 4229 C C . CYS A 1 536 ? -13.415 18.776 21.484 1.00 83.19 536 CYS A C 1
ATOM 4231 O O . CYS A 1 536 ? -12.212 19.016 21.344 1.00 83.19 536 CYS A O 1
ATOM 4233 N N . ARG A 1 537 ? -14.338 19.738 21.554 1.00 82.94 537 ARG A N 1
ATOM 4234 C CA . ARG A 1 537 ? -14.095 21.174 21.720 1.00 82.94 537 ARG A CA 1
ATOM 4235 C C . ARG A 1 537 ? -14.392 21.540 23.176 1.00 82.94 537 ARG A C 1
ATOM 4237 O O . ARG A 1 537 ? -15.546 21.718 23.548 1.00 82.94 537 ARG A O 1
ATOM 4244 N N . LEU A 1 538 ? -13.365 21.562 24.009 1.00 80.44 538 LEU A N 1
ATOM 4245 C CA . LEU A 1 538 ? -13.445 21.832 25.436 1.00 80.44 538 LEU A CA 1
ATOM 4246 C C . LEU A 1 538 ? -13.091 23.292 25.724 1.00 80.44 538 LEU A C 1
ATOM 4248 O O . LEU A 1 538 ? -12.016 23.768 25.351 1.00 80.44 538 LEU A O 1
ATOM 4252 N N . ASP A 1 539 ? -13.976 23.969 26.449 1.00 81.00 539 ASP A N 1
ATOM 4253 C CA . ASP A 1 539 ? -13.653 25.246 27.074 1.00 81.00 539 ASP A CA 1
ATOM 4254 C C . ASP A 1 539 ? -12.650 25.042 28.220 1.00 81.00 539 ASP A C 1
ATOM 4256 O O . ASP A 1 539 ? -12.519 23.946 28.777 1.00 81.00 539 ASP A O 1
ATOM 4260 N N . TRP A 1 540 ? -11.932 26.107 28.586 1.00 79.69 540 TRP A N 1
ATOM 4261 C CA . TRP A 1 540 ? -10.904 26.041 29.628 1.00 79.69 540 TRP A CA 1
ATOM 4262 C C . TRP A 1 540 ? -11.444 25.537 30.970 1.00 79.69 540 TRP A C 1
ATOM 4264 O O . TRP A 1 540 ? -10.833 24.663 31.575 1.00 79.69 540 TRP A O 1
ATOM 4274 N N . GLU A 1 541 ? -12.590 26.055 31.417 1.00 83.75 541 GLU A N 1
ATOM 4275 C CA . GLU A 1 541 ? -13.181 25.686 32.710 1.00 83.75 541 GLU A CA 1
ATOM 4276 C C . GLU A 1 541 ? -13.504 24.188 32.782 1.00 83.75 541 GLU A C 1
ATOM 4278 O O . GLU A 1 541 ? -13.259 23.535 33.798 1.00 83.75 541 GLU A O 1
ATOM 4283 N N . VAL A 1 542 ? -13.979 23.628 31.664 1.00 86.12 542 VAL A N 1
ATOM 4284 C CA . VAL A 1 542 ? -14.278 22.202 31.523 1.00 86.12 542 VAL A CA 1
ATOM 4285 C C . VAL A 1 542 ? -12.993 21.385 31.626 1.00 86.12 542 VAL A C 1
ATOM 4287 O O . VAL A 1 542 ? -12.925 20.450 32.420 1.00 86.12 542 VAL A O 1
ATOM 4290 N N . LEU A 1 543 ? -11.949 21.747 30.870 1.00 85.56 543 LEU A N 1
ATOM 4291 C CA . LEU A 1 543 ? -10.667 21.039 30.924 1.00 85.56 543 LEU A CA 1
ATOM 4292 C C . LEU A 1 543 ? -10.023 21.126 32.315 1.00 85.56 543 LEU A C 1
ATOM 4294 O O . LEU A 1 543 ? -9.531 20.119 32.822 1.00 85.56 543 LEU A O 1
ATOM 4298 N N . LEU A 1 544 ? -10.052 22.302 32.944 1.00 84.06 544 LEU A N 1
ATOM 4299 C CA . LEU A 1 544 ? -9.500 22.512 34.278 1.00 84.06 544 LEU A CA 1
ATOM 4300 C C . LEU A 1 544 ? -10.226 21.650 35.318 1.00 84.06 544 LEU A C 1
ATOM 4302 O O . LEU A 1 544 ? -9.567 20.982 36.111 1.00 84.06 544 LEU A O 1
ATOM 4306 N N . SER A 1 545 ? -11.560 21.596 35.271 1.00 85.00 545 SER A N 1
ATOM 4307 C CA . SER A 1 545 ? -12.359 20.723 36.141 1.00 85.00 545 SER A CA 1
ATOM 4308 C C . SER A 1 545 ? -11.984 19.244 35.958 1.00 85.00 545 SER A C 1
ATOM 4310 O O . SER A 1 545 ? -11.723 18.547 36.941 1.00 85.00 545 SER A O 1
ATOM 4312 N N . LEU A 1 546 ? -11.839 18.772 34.712 1.00 85.62 546 LEU A N 1
ATOM 4313 C CA . LEU A 1 546 ? -11.412 17.395 34.424 1.00 85.62 546 LEU A CA 1
ATOM 4314 C C . LEU A 1 546 ? -10.009 17.086 34.975 1.00 85.62 546 LEU A C 1
ATOM 4316 O O . LEU A 1 546 ? -9.782 16.005 35.520 1.00 85.62 546 LEU A O 1
ATOM 4320 N N . LEU A 1 547 ? -9.067 18.025 34.852 1.00 84.12 547 LEU A N 1
ATOM 4321 C CA . LEU A 1 547 ? -7.688 17.874 35.331 1.00 84.12 547 LEU A CA 1
ATOM 4322 C C . LEU A 1 547 ? -7.564 17.951 36.859 1.00 84.12 547 LEU A C 1
ATOM 4324 O O . LEU A 1 547 ? -6.701 17.292 37.447 1.00 84.12 547 LEU A O 1
ATOM 4328 N N . GLN A 1 548 ? -8.420 18.740 37.510 1.00 83.81 548 GLN A N 1
ATOM 4329 C CA . GLN A 1 548 ? -8.494 18.835 38.968 1.00 83.81 548 GLN A CA 1
ATOM 4330 C C . GLN A 1 548 ? -9.144 17.596 39.592 1.00 83.81 548 GLN A C 1
ATOM 4332 O O . GLN A 1 548 ? -8.744 17.169 40.674 1.00 83.81 548 GLN A O 1
ATOM 4337 N N . HIS A 1 549 ? -10.134 17.010 38.918 1.00 82.50 549 HIS A N 1
ATOM 4338 C CA . HIS A 1 549 ? -10.907 15.877 39.426 1.00 82.50 549 HIS A CA 1
ATOM 4339 C C . HIS A 1 549 ? -10.380 14.506 38.985 1.00 82.50 549 HIS A C 1
ATOM 4341 O O . HIS A 1 549 ? -10.976 13.492 39.341 1.00 82.50 549 HIS A O 1
ATOM 4347 N N . SER A 1 550 ? -9.264 14.439 38.250 1.00 78.06 550 SER A N 1
ATOM 4348 C CA . SER A 1 550 ? -8.700 13.164 37.803 1.00 78.06 550 SER A CA 1
ATOM 4349 C C . SER A 1 550 ? -7.173 13.110 37.818 1.00 78.06 550 SER A C 1
ATOM 4351 O O . SER A 1 550 ? -6.466 14.099 37.635 1.00 78.06 550 SER A O 1
ATOM 4353 N N . THR A 1 551 ? -6.649 11.902 38.011 1.00 77.38 551 THR A N 1
ATOM 4354 C CA . THR A 1 551 ? -5.221 11.571 37.885 1.00 77.38 551 THR A CA 1
ATOM 4355 C C . THR A 1 551 ? -4.881 10.921 36.541 1.00 77.38 551 THR A C 1
ATOM 4357 O O . THR A 1 551 ? -3.718 10.611 36.295 1.00 77.38 551 THR A O 1
ATOM 4360 N N . HIS A 1 552 ? -5.879 10.717 35.676 1.00 80.44 552 HIS A N 1
ATOM 4361 C CA . HIS A 1 552 ? -5.726 10.070 34.376 1.00 80.44 552 HIS A CA 1
ATOM 4362 C C . HIS A 1 552 ? -5.066 10.997 33.354 1.00 80.44 552 HIS A C 1
ATOM 4364 O O . HIS A 1 552 ? -5.240 12.214 33.400 1.00 80.44 552 HIS A O 1
ATOM 4370 N N . ASN A 1 553 ? -4.339 10.404 32.405 1.00 83.38 553 ASN A N 1
ATOM 4371 C CA . ASN A 1 553 ? -3.787 11.152 31.282 1.00 83.38 553 ASN A CA 1
ATOM 4372 C C . ASN A 1 553 ? -4.907 11.522 30.307 1.00 83.38 553 ASN A C 1
ATOM 4374 O O . ASN A 1 553 ? -5.681 10.658 29.897 1.00 83.38 553 ASN A O 1
ATOM 4378 N N . ILE A 1 554 ? -4.973 12.793 29.920 1.00 85.06 554 ILE A N 1
ATOM 4379 C CA . ILE A 1 554 ? -5.985 13.337 29.019 1.00 85.06 554 ILE A CA 1
ATOM 4380 C C . ILE A 1 554 ? -5.314 13.747 27.708 1.00 85.06 554 ILE A C 1
ATOM 4382 O O . ILE A 1 554 ? -4.361 14.517 27.685 1.00 85.06 554 ILE A O 1
ATOM 4386 N N . THR A 1 555 ? -5.824 13.257 26.587 1.00 82.81 555 THR A N 1
ATOM 4387 C CA . THR A 1 555 ? -5.340 13.618 25.250 1.00 82.81 555 THR A CA 1
ATOM 4388 C C . THR A 1 555 ? -6.300 14.628 24.637 1.00 82.81 555 THR A C 1
ATOM 4390 O O . THR A 1 555 ? -7.484 14.334 24.489 1.00 82.81 555 THR A O 1
ATOM 4393 N N . VAL A 1 556 ? -5.814 15.818 24.272 1.00 80.31 556 VAL A N 1
ATOM 4394 C CA . VAL A 1 556 ? -6.642 16.894 23.694 1.00 80.31 556 VAL A CA 1
ATOM 4395 C C . VAL A 1 556 ? -6.012 17.467 22.428 1.00 80.31 556 VAL A C 1
ATOM 4397 O O . VAL A 1 556 ? -4.802 17.676 22.341 1.00 80.31 556 VAL A O 1
ATOM 4400 N N . ASP A 1 557 ? -6.841 17.771 21.427 1.00 73.44 557 ASP A N 1
ATOM 4401 C CA . ASP A 1 557 ? -6.390 18.543 20.267 1.00 73.44 557 ASP A CA 1
ATOM 4402 C C . ASP A 1 557 ? -6.569 20.036 20.549 1.00 73.44 557 ASP A C 1
ATOM 4404 O O . ASP A 1 557 ? -7.664 20.591 20.450 1.00 73.44 557 ASP A O 1
ATOM 4408 N N . LEU A 1 558 ? -5.477 20.707 20.906 1.00 67.38 558 LEU A N 1
ATOM 4409 C CA . LEU A 1 558 ? -5.506 22.131 21.226 1.00 67.38 558 LEU A CA 1
ATOM 4410 C C . LEU A 1 558 ? -5.857 23.016 20.020 1.00 67.38 558 LEU A C 1
ATOM 4412 O O . LEU A 1 558 ? -6.321 24.135 20.216 1.00 67.38 558 LEU A O 1
ATOM 4416 N N . ARG A 1 559 ? -5.708 22.537 18.771 1.00 66.19 559 ARG A N 1
ATOM 4417 C CA . ARG A 1 559 ? -6.098 23.330 17.586 1.00 66.19 559 ARG A CA 1
ATOM 4418 C C . ARG A 1 559 ? -7.596 23.623 17.567 1.00 66.19 559 ARG A C 1
ATOM 4420 O O . ARG A 1 559 ? -8.023 24.665 17.070 1.00 66.19 559 ARG A O 1
ATOM 4427 N N . LYS A 1 560 ? -8.393 22.719 18.139 1.00 65.62 560 LYS A N 1
ATOM 4428 C CA . LYS A 1 560 ? -9.838 22.888 18.321 1.00 65.62 560 LYS A CA 1
ATOM 4429 C C . LYS A 1 560 ? -10.195 23.745 19.541 1.00 65.62 560 LYS A C 1
ATOM 4431 O O . LYS A 1 560 ? -11.326 24.210 19.623 1.00 65.62 560 LYS A O 1
ATOM 4436 N N . ASN A 1 561 ? -9.236 23.987 20.438 1.00 66.56 561 ASN A N 1
ATOM 4437 C CA . ASN A 1 561 ? -9.426 24.567 21.768 1.00 66.56 561 ASN A CA 1
ATOM 4438 C C . ASN A 1 561 ? -8.583 25.841 21.943 1.00 66.56 561 ASN A C 1
ATOM 4440 O O . ASN A 1 561 ? -7.730 25.933 22.824 1.00 66.56 561 ASN A O 1
ATOM 4444 N N . ARG A 1 562 ? -8.833 26.845 21.087 1.00 62.00 562 ARG A N 1
ATOM 4445 C CA . ARG A 1 562 ? -8.070 28.114 21.014 1.00 62.00 562 ARG A CA 1
ATOM 4446 C C . ARG A 1 562 ? -7.986 28.882 22.343 1.00 62.00 562 ARG A C 1
ATOM 4448 O O . ARG A 1 562 ? -7.087 29.693 22.524 1.00 62.00 562 ARG A O 1
ATOM 4455 N N . LEU A 1 563 ? -8.918 28.643 23.266 1.00 57.94 563 LEU A N 1
ATOM 4456 C CA . LEU A 1 563 ? -8.973 29.301 24.575 1.00 57.94 563 LEU A CA 1
ATOM 4457 C C . LEU A 1 563 ? -7.832 28.873 25.516 1.00 57.94 563 LEU A C 1
ATOM 4459 O O . LEU A 1 563 ? -7.497 29.619 26.430 1.00 57.94 563 LEU A O 1
ATOM 4463 N N . LEU A 1 564 ? -7.200 27.720 25.267 1.00 60.31 564 LEU A N 1
ATOM 4464 C CA . LEU A 1 564 ? -6.131 27.177 26.112 1.00 60.31 564 LEU A CA 1
ATOM 4465 C C . LEU A 1 564 ? -4.818 27.966 26.017 1.00 60.31 564 LEU A C 1
ATOM 4467 O O . LEU A 1 564 ? -4.026 27.942 26.952 1.00 60.31 564 LEU A O 1
ATOM 4471 N N . GLU A 1 565 ? -4.596 28.714 24.933 1.00 60.72 565 GLU A N 1
ATOM 4472 C CA . GLU A 1 565 ? -3.391 29.542 24.772 1.00 60.72 565 GLU A CA 1
ATOM 4473 C C . GLU A 1 565 ? -3.348 30.734 25.738 1.00 60.72 565 GLU A C 1
ATOM 4475 O O . GLU A 1 565 ? -2.266 31.209 26.069 1.00 60.72 565 GLU A O 1
ATOM 4480 N N . LYS A 1 566 ? -4.503 31.214 26.220 1.00 67.19 566 LYS A N 1
ATOM 4481 C CA . LYS A 1 566 ? -4.560 32.335 27.175 1.00 67.19 566 LYS A CA 1
ATOM 4482 C C . LYS A 1 566 ? -4.255 31.913 28.613 1.00 67.19 566 LYS A C 1
ATOM 4484 O O . LYS A 1 566 ? -3.834 32.751 29.402 1.00 67.19 566 LYS A O 1
ATOM 4489 N N . ASN A 1 567 ? -4.427 30.628 28.930 1.00 73.31 567 ASN A N 1
ATOM 4490 C CA . ASN A 1 567 ? -4.396 30.104 30.299 1.00 73.31 567 ASN A CA 1
ATOM 4491 C C . ASN A 1 567 ? -3.249 29.098 30.496 1.00 73.31 567 ASN A C 1
ATOM 4493 O O . ASN A 1 567 ? -3.346 28.157 31.279 1.00 73.31 567 ASN A O 1
ATOM 4497 N N . ILE A 1 568 ? -2.148 29.289 29.760 1.00 73.88 568 ILE A N 1
ATOM 4498 C CA . ILE A 1 568 ? -0.974 28.403 29.788 1.00 73.88 568 ILE A CA 1
ATOM 4499 C C . ILE A 1 568 ? -0.420 28.265 31.204 1.00 73.88 568 ILE A C 1
ATOM 4501 O O . ILE A 1 568 ? -0.121 27.148 31.617 1.00 73.88 568 ILE A O 1
ATOM 4505 N N . SER A 1 569 ? -0.337 29.371 31.951 1.00 74.62 569 SER A N 1
ATOM 4506 C CA . SER A 1 569 ? 0.183 29.411 33.323 1.00 74.62 569 SER A CA 1
ATOM 4507 C C . SER A 1 569 ? -0.521 28.412 34.241 1.00 74.62 569 SER A C 1
ATOM 4509 O O . SER A 1 569 ? 0.133 27.723 35.020 1.00 74.62 569 SER A O 1
ATOM 4511 N N . ASP A 1 570 ? -1.837 28.274 34.091 1.00 76.19 570 ASP A N 1
ATOM 4512 C CA . ASP A 1 570 ? -2.648 27.372 34.903 1.00 76.19 570 ASP A CA 1
ATOM 4513 C C . ASP A 1 570 ? -2.575 25.912 34.416 1.00 76.19 570 ASP A C 1
ATOM 4515 O O . ASP A 1 570 ? -2.840 24.989 35.188 1.00 76.19 570 ASP A O 1
ATOM 4519 N N . LEU A 1 571 ? -2.216 25.675 33.144 1.00 79.12 571 LEU A N 1
ATOM 4520 C CA . LEU A 1 571 ? -2.053 24.329 32.579 1.00 79.12 571 LEU A CA 1
ATOM 4521 C C . LEU A 1 571 ? -0.658 23.741 32.846 1.00 79.12 571 LEU A C 1
ATOM 4523 O O . LEU A 1 571 ? -0.531 22.516 32.902 1.00 79.12 571 LEU A O 1
ATOM 4527 N N . LEU A 1 572 ? 0.376 24.573 33.044 1.00 76.94 572 LEU A N 1
ATOM 4528 C CA . LEU A 1 572 ? 1.761 24.127 33.276 1.00 76.94 572 LEU A CA 1
ATOM 4529 C C . LEU A 1 572 ? 1.895 23.011 34.337 1.00 76.94 572 LEU A C 1
ATOM 4531 O O . LEU A 1 572 ? 2.521 21.993 34.026 1.00 76.94 572 LEU A O 1
ATOM 4535 N N . PRO A 1 573 ? 1.244 23.091 35.521 1.00 79.38 573 PRO A N 1
ATOM 4536 C CA . PRO A 1 573 ? 1.328 22.041 36.545 1.00 79.38 573 PRO A CA 1
ATOM 4537 C C . PRO A 1 573 ? 0.739 20.687 36.112 1.00 79.38 573 PRO A C 1
ATOM 4539 O O . PRO A 1 573 ? 0.981 19.657 36.743 1.00 79.38 573 PRO A O 1
ATOM 4542 N N . PHE A 1 574 ? -0.068 20.676 35.050 1.00 79.19 574 PHE A N 1
ATOM 4543 C CA . PHE A 1 574 ? -0.789 19.509 34.555 1.00 79.19 574 PHE A CA 1
ATOM 4544 C C . PHE A 1 574 ? -0.186 18.931 33.269 1.00 79.19 574 PHE A C 1
ATOM 4546 O O . PHE A 1 574 ? -0.634 17.869 32.843 1.00 79.19 574 PHE A O 1
ATOM 4553 N N . LEU A 1 575 ? 0.840 19.555 32.671 1.00 77.00 575 LEU A N 1
ATOM 4554 C CA . LEU A 1 575 ? 1.398 19.142 31.373 1.00 77.00 575 LEU A CA 1
ATOM 4555 C C . LEU A 1 575 ? 1.819 17.672 31.320 1.00 77.00 575 LEU A C 1
ATOM 4557 O O . LEU A 1 575 ? 1.566 17.007 30.325 1.00 77.00 575 LEU A O 1
ATOM 4561 N N . GLY A 1 576 ? 2.374 17.123 32.404 1.00 70.81 576 GLY A N 1
ATOM 4562 C CA . GLY A 1 576 ? 2.749 15.705 32.458 1.00 70.81 576 GLY A CA 1
ATOM 4563 C C . GLY A 1 576 ? 1.571 14.724 32.326 1.00 70.81 576 GLY A C 1
ATOM 4564 O O . GLY A 1 576 ? 1.797 13.542 32.084 1.00 70.81 576 GLY A O 1
ATOM 4565 N N . ARG A 1 577 ? 0.330 15.205 32.482 1.00 75.88 577 ARG A N 1
ATOM 4566 C CA . ARG A 1 577 ? -0.920 14.443 32.340 1.00 75.88 577 ARG A CA 1
ATOM 4567 C C . ARG A 1 577 ? -1.684 14.774 31.063 1.00 75.88 577 ARG A C 1
ATOM 4569 O O . ARG A 1 577 ? -2.699 14.140 30.802 1.00 75.88 577 ARG A O 1
ATOM 4576 N N . VAL A 1 578 ? -1.243 15.749 30.274 1.00 78.62 578 VAL A N 1
ATOM 4577 C CA . VAL A 1 578 ? -1.929 16.129 29.038 1.00 78.62 578 VAL A CA 1
ATOM 4578 C C . VAL A 1 578 ? -1.062 15.738 27.857 1.00 78.62 578 VAL A C 1
ATOM 4580 O O . VAL A 1 578 ? 0.138 15.946 27.908 1.00 78.62 578 VAL A O 1
ATOM 4583 N N . THR A 1 579 ? -1.629 15.181 26.790 1.00 75.44 579 THR A N 1
ATOM 4584 C CA . THR A 1 579 ? -0.888 15.033 25.528 1.00 75.44 579 THR A CA 1
ATOM 4585 C C . THR A 1 579 ? -1.351 16.084 24.523 1.00 75.44 579 THR A C 1
ATOM 4587 O O . THR A 1 579 ? -2.551 16.258 24.285 1.00 75.44 579 THR A O 1
ATOM 4590 N N . LEU A 1 580 ? -0.395 16.835 23.968 1.00 72.25 580 LEU A N 1
ATOM 4591 C CA . LEU A 1 580 ? -0.649 18.036 23.171 1.00 72.25 580 LEU A CA 1
ATOM 4592 C C . LEU A 1 580 ? -0.265 17.806 21.706 1.00 72.25 580 LEU A C 1
ATOM 4594 O O . LEU A 1 580 ? 0.820 17.317 21.404 1.00 72.25 580 LEU A O 1
ATOM 4598 N N . LYS A 1 581 ? -1.139 18.216 20.778 1.00 65.19 581 LYS A N 1
ATOM 4599 C CA . LYS A 1 581 ? -0.926 18.074 19.321 1.00 65.19 581 LYS A CA 1
ATOM 4600 C C . LYS A 1 581 ? -0.819 19.404 18.546 1.00 65.19 581 LYS A C 1
ATOM 4602 O O . LYS A 1 581 ? -0.926 19.388 17.322 1.00 65.19 581 LYS A O 1
ATOM 4607 N N . SER A 1 582 ? -0.635 20.554 19.210 1.00 71.75 582 SER A N 1
ATOM 4608 C CA . SER A 1 582 ? -0.591 21.880 18.546 1.00 71.75 582 SER A CA 1
ATOM 4609 C C . SER A 1 582 ? 0.761 22.584 18.654 1.00 71.75 582 SER A C 1
ATOM 4611 O O . SER A 1 582 ? 1.288 22.725 19.754 1.00 71.75 582 SER A O 1
ATOM 4613 N N . SER A 1 583 ? 1.260 23.115 17.532 1.00 72.25 583 SER A N 1
ATOM 4614 C CA . SER A 1 583 ? 2.511 23.886 17.469 1.00 72.25 583 SER A CA 1
ATOM 4615 C C . SER A 1 583 ? 2.416 25.299 18.055 1.00 72.25 583 SER A C 1
ATOM 4617 O O . SER A 1 583 ? 3.385 25.793 18.628 1.00 72.25 583 SER A O 1
ATOM 4619 N N . SER A 1 584 ? 1.247 25.951 17.979 1.00 74.62 584 SER A N 1
ATOM 4620 C CA . SER A 1 584 ? 1.044 27.293 18.556 1.00 74.62 584 SER A CA 1
ATOM 4621 C C . SER A 1 584 ? 1.191 27.290 20.074 1.00 74.62 584 SER A C 1
ATOM 4623 O O . SER A 1 584 ? 1.842 28.157 20.650 1.00 74.62 584 SER A O 1
ATOM 4625 N N . PHE A 1 585 ? 0.634 26.268 20.717 1.00 79.56 585 PHE A N 1
ATOM 4626 C CA . PHE A 1 585 ? 0.691 26.120 22.161 1.00 79.56 585 PHE A CA 1
ATOM 4627 C C . PHE A 1 585 ? 2.108 25.817 22.649 1.00 79.56 585 PHE A C 1
ATOM 4629 O O . PHE A 1 585 ? 2.521 26.359 23.671 1.00 79.56 585 PHE A O 1
ATOM 4636 N N . VAL A 1 586 ? 2.867 24.994 21.914 1.00 85.62 586 VAL A N 1
ATOM 4637 C CA . VAL A 1 586 ? 4.272 24.709 22.245 1.00 85.62 586 VAL A CA 1
ATOM 4638 C C . VAL A 1 586 ? 5.085 26.004 22.243 1.00 85.62 586 VAL A C 1
ATOM 4640 O O . VAL A 1 586 ? 5.784 26.255 23.221 1.00 85.62 586 VAL A O 1
ATOM 4643 N N . LYS A 1 587 ? 4.925 26.869 21.226 1.00 86.38 587 LYS A N 1
ATOM 4644 C CA . LYS A 1 587 ? 5.593 28.184 21.156 1.00 86.38 587 LYS A CA 1
ATOM 4645 C C . LYS A 1 587 ? 5.307 29.050 22.392 1.00 86.38 587 LYS A C 1
ATOM 4647 O O . LYS A 1 587 ? 6.227 29.549 23.034 1.00 86.38 587 LYS A O 1
ATOM 4652 N N . SER A 1 588 ? 4.038 29.215 22.751 1.00 85.38 588 SER A N 1
ATOM 4653 C CA . SER A 1 588 ? 3.664 30.038 23.906 1.00 85.38 588 SER A CA 1
ATOM 4654 C C . SER A 1 588 ? 4.084 29.402 25.241 1.00 85.38 588 SER A C 1
ATOM 4656 O O . SER A 1 588 ? 4.443 30.113 26.177 1.00 85.38 588 SER A O 1
ATOM 4658 N N . SER A 1 589 ? 4.111 28.066 25.319 1.00 86.81 589 SER A N 1
ATOM 4659 C CA . SER A 1 589 ? 4.548 27.325 26.510 1.00 86.81 589 SER A CA 1
ATOM 4660 C C . SER A 1 589 ? 6.038 27.483 26.769 1.00 86.81 589 SER A C 1
ATOM 4662 O O . SER A 1 589 ? 6.416 27.784 27.898 1.00 86.81 589 SER A O 1
ATOM 4664 N N . ILE A 1 590 ? 6.889 27.340 25.743 1.00 89.62 590 ILE A N 1
ATOM 4665 C CA . ILE A 1 590 ? 8.337 27.542 25.913 1.00 89.62 590 ILE A CA 1
ATOM 4666 C C . ILE A 1 590 ? 8.644 28.980 26.342 1.00 89.62 590 ILE A C 1
ATOM 4668 O O . ILE A 1 590 ? 9.500 29.187 27.199 1.00 89.62 590 ILE A O 1
ATOM 4672 N N . ARG A 1 591 ? 7.899 29.966 25.821 1.00 89.81 591 ARG A N 1
ATOM 4673 C CA . ARG A 1 591 ? 8.049 31.376 26.199 1.00 89.81 591 ARG A CA 1
ATOM 4674 C C . ARG A 1 591 ? 7.686 31.609 27.665 1.00 89.81 591 ARG A C 1
ATOM 4676 O O . ARG A 1 591 ? 8.477 32.187 28.397 1.00 89.81 591 ARG A O 1
ATOM 4683 N N . HIS A 1 592 ? 6.555 31.075 28.125 1.00 87.25 592 HIS A N 1
ATOM 4684 C CA . HIS A 1 592 ? 6.160 31.192 29.531 1.00 87.25 592 HIS A CA 1
ATOM 4685 C C . HIS A 1 592 ? 7.119 30.450 30.479 1.00 87.25 592 HIS A C 1
ATOM 4687 O O . HIS A 1 592 ? 7.451 30.950 31.554 1.00 87.25 592 HIS A O 1
ATOM 4693 N N . ILE A 1 593 ? 7.585 29.256 30.101 1.00 88.31 593 ILE A N 1
ATOM 4694 C CA . ILE A 1 593 ? 8.589 28.500 30.867 1.00 88.31 593 ILE A CA 1
ATOM 4695 C C . ILE A 1 593 ? 9.888 29.311 30.993 1.00 88.31 593 ILE A C 1
ATOM 4697 O O . ILE A 1 593 ? 10.468 29.401 32.073 1.00 88.31 593 ILE A O 1
ATOM 4701 N N . TYR A 1 594 ? 10.312 29.962 29.910 1.00 90.12 594 TYR A N 1
ATOM 4702 C CA . TYR A 1 594 ? 11.462 30.860 29.919 1.00 90.12 594 TYR A CA 1
ATOM 4703 C C . TYR A 1 594 ? 11.255 32.082 30.826 1.00 90.12 594 TYR A C 1
ATOM 4705 O O . TYR A 1 594 ? 12.139 32.393 31.627 1.00 90.12 594 TYR A O 1
ATOM 4713 N N . ASP A 1 595 ? 10.095 32.739 30.743 1.00 88.38 595 ASP A N 1
ATOM 4714 C CA . ASP A 1 595 ? 9.767 33.919 31.554 1.00 88.38 595 ASP A CA 1
ATOM 4715 C C . ASP A 1 595 ? 9.707 33.582 33.055 1.00 88.38 595 ASP A C 1
ATOM 4717 O O . ASP A 1 595 ? 10.180 34.353 33.890 1.00 88.38 595 ASP A O 1
ATOM 4721 N N . SER A 1 596 ? 9.186 32.399 33.398 1.00 86.75 596 SER A N 1
ATOM 4722 C CA . SER A 1 596 ? 9.097 31.891 34.778 1.00 86.75 596 SER A CA 1
ATOM 4723 C C . SER A 1 596 ? 10.383 31.240 35.300 1.00 86.75 596 SER A C 1
ATOM 4725 O O . SER A 1 596 ? 10.502 31.030 36.505 1.00 86.75 596 SER A O 1
ATOM 4727 N N . ARG A 1 597 ? 11.358 30.949 34.424 1.00 88.12 597 ARG A N 1
ATOM 4728 C CA . ARG A 1 597 ? 12.617 30.241 34.739 1.00 88.12 597 ARG A CA 1
ATOM 4729 C C . ARG A 1 597 ? 12.421 28.854 35.365 1.00 88.12 597 ARG A C 1
ATOM 4731 O O . ARG A 1 597 ? 13.322 28.354 36.034 1.00 88.12 597 ARG A O 1
ATOM 4738 N N . ASP A 1 598 ? 11.279 28.218 35.118 1.00 85.25 598 ASP A N 1
ATOM 4739 C CA . ASP A 1 598 ? 10.944 26.902 35.665 1.00 85.25 598 ASP A CA 1
ATOM 4740 C C . ASP A 1 598 ? 11.474 25.778 34.756 1.00 85.25 598 ASP A C 1
ATOM 4742 O O . ASP A 1 598 ? 10.822 25.346 33.802 1.00 85.25 598 ASP A O 1
ATOM 4746 N N . SER A 1 599 ? 12.686 25.296 35.038 1.00 85.62 599 SER A N 1
ATOM 4747 C CA . SER A 1 599 ? 13.298 24.201 34.276 1.00 85.62 599 SER A CA 1
ATOM 4748 C C . SER A 1 599 ? 12.589 22.854 34.448 1.00 85.62 599 SER A C 1
ATOM 4750 O O . SER A 1 599 ? 12.663 22.014 33.549 1.00 85.62 599 SER A O 1
ATOM 4752 N N . ASP A 1 600 ? 11.889 22.627 35.562 1.00 84.50 600 ASP A N 1
ATOM 4753 C CA . ASP A 1 600 ? 11.250 21.337 35.855 1.00 84.50 600 ASP A CA 1
ATOM 4754 C C . ASP A 1 600 ? 10.057 21.090 34.918 1.00 84.50 600 ASP A C 1
ATOM 4756 O O . ASP A 1 600 ? 9.821 19.962 34.454 1.00 84.50 600 ASP A O 1
ATOM 4760 N N . CYS A 1 601 ? 9.370 22.172 34.536 1.00 85.25 601 CYS A N 1
ATOM 4761 C CA . CYS A 1 601 ? 8.297 22.163 33.547 1.00 85.25 601 CYS A CA 1
ATOM 4762 C C . CYS A 1 601 ? 8.739 21.700 32.145 1.00 85.25 601 CYS A C 1
ATOM 4764 O O . CYS A 1 601 ? 7.914 21.148 31.413 1.00 85.25 601 CYS A O 1
ATOM 4766 N N . VAL A 1 602 ? 10.019 21.842 31.767 1.00 87.81 602 VAL A N 1
ATOM 4767 C CA . VAL A 1 602 ? 10.528 21.408 30.447 1.00 87.81 602 VAL A CA 1
ATOM 4768 C C . VAL A 1 602 ? 10.342 19.902 30.256 1.00 87.81 602 VAL A C 1
ATOM 4770 O O . VAL A 1 602 ? 9.860 19.457 29.214 1.00 87.81 602 VAL A O 1
ATOM 4773 N N . SER A 1 603 ? 10.652 19.105 31.282 1.00 86.12 603 SER A N 1
ATOM 4774 C CA . SER A 1 603 ? 10.498 17.646 31.223 1.00 86.12 603 SER A CA 1
ATOM 4775 C C . SER A 1 603 ? 9.031 17.222 31.072 1.00 86.12 603 SER A C 1
ATOM 4777 O O . SER A 1 603 ? 8.720 16.284 30.334 1.00 86.12 603 SER A O 1
ATOM 4779 N N . SER A 1 604 ? 8.120 17.948 31.726 1.00 86.06 604 SER A N 1
ATOM 4780 C CA . SER A 1 604 ? 6.676 17.719 31.642 1.00 86.06 604 SER A CA 1
ATOM 4781 C C . SER A 1 604 ? 6.125 18.099 30.269 1.00 86.06 604 SER A C 1
ATOM 4783 O O . SER A 1 604 ? 5.354 17.330 29.696 1.00 86.06 604 SER A O 1
ATOM 4785 N N . LEU A 1 605 ? 6.572 19.226 29.701 1.00 86.88 605 LEU A N 1
ATOM 4786 C CA . LEU A 1 605 ? 6.230 19.634 28.338 1.00 86.88 605 LEU A CA 1
ATOM 4787 C C . LEU A 1 605 ? 6.700 18.590 27.317 1.00 86.88 605 LEU A C 1
ATOM 4789 O O . LEU A 1 605 ? 5.914 18.165 26.478 1.00 86.88 605 LEU A O 1
ATOM 4793 N N . LEU A 1 606 ? 7.942 18.114 27.410 1.00 87.06 606 LEU A N 1
ATOM 4794 C CA . LEU A 1 606 ? 8.465 17.120 26.468 1.00 87.06 606 LEU A CA 1
ATOM 4795 C C . LEU A 1 606 ? 7.737 15.775 26.573 1.00 87.06 606 LEU A C 1
ATOM 4797 O O . LEU A 1 606 ? 7.447 15.164 25.550 1.00 87.06 606 LEU A O 1
ATOM 4801 N N . ARG A 1 607 ? 7.355 15.323 27.776 1.00 84.38 607 ARG A N 1
ATOM 4802 C CA . ARG A 1 607 ? 6.500 14.129 27.923 1.00 84.38 607 ARG A CA 1
ATOM 4803 C C . ARG A 1 607 ? 5.123 14.324 27.282 1.00 84.38 607 ARG A C 1
ATOM 4805 O O . ARG A 1 607 ? 4.611 13.393 26.667 1.00 84.38 607 ARG A O 1
ATOM 4812 N N . SER A 1 608 ? 4.552 15.525 27.394 1.00 82.88 608 SER A N 1
ATOM 4813 C CA . SER A 1 608 ? 3.244 15.868 26.814 1.00 82.88 608 SER A CA 1
ATOM 4814 C C . SER A 1 608 ? 3.230 15.849 25.280 1.00 82.88 608 SER A C 1
ATOM 4816 O O . SER A 1 608 ? 2.187 15.619 24.667 1.00 82.88 608 SER A O 1
ATOM 4818 N N . SER A 1 609 ? 4.381 16.080 24.645 1.00 80.56 609 SER A N 1
ATOM 4819 C CA . SER A 1 609 ? 4.517 16.230 23.194 1.00 80.56 609 SER A CA 1
ATOM 4820 C C . SER A 1 609 ? 5.309 15.101 22.528 1.00 80.56 609 SER A C 1
ATOM 4822 O O . SER A 1 609 ? 5.790 15.275 21.412 1.00 80.56 609 SER A O 1
ATOM 4824 N N . ASP A 1 610 ? 5.467 13.950 23.190 1.00 83.94 610 ASP A N 1
ATOM 4825 C CA . ASP A 1 610 ? 6.278 12.822 22.695 1.00 83.94 610 ASP A CA 1
ATOM 4826 C C . ASP A 1 610 ? 7.718 13.235 22.318 1.00 83.94 610 ASP A C 1
ATOM 4828 O O . ASP A 1 610 ? 8.274 12.865 21.285 1.00 83.94 610 ASP A O 1
ATOM 4832 N N . HIS A 1 611 ? 8.313 14.074 23.168 1.00 88.62 611 HIS A N 1
ATOM 4833 C CA . HIS A 1 611 ? 9.632 14.688 23.013 1.00 88.62 611 HIS A CA 1
ATOM 4834 C C . HIS A 1 611 ? 9.781 15.557 21.756 1.00 88.62 611 HIS A C 1
ATOM 4836 O O . HIS A 1 611 ? 10.907 15.855 21.359 1.00 88.62 611 HIS A O 1
ATOM 4842 N N . TRP A 1 612 ? 8.675 16.003 21.148 1.00 89.25 612 TRP A N 1
ATOM 4843 C CA . TRP A 1 612 ? 8.698 16.976 20.061 1.00 89.25 612 TRP A CA 1
ATOM 4844 C C . TRP A 1 612 ? 8.578 18.411 20.569 1.00 89.25 612 TRP A C 1
ATOM 4846 O O . TRP A 1 612 ? 7.617 18.774 21.248 1.00 89.25 612 TRP A O 1
ATOM 4856 N N . ILE A 1 613 ? 9.492 19.269 20.134 1.00 92.06 613 ILE A N 1
ATOM 4857 C CA . ILE A 1 613 ? 9.295 20.716 20.093 1.00 92.06 613 ILE A CA 1
ATOM 4858 C C . ILE A 1 613 ? 8.832 21.050 18.676 1.00 92.06 613 ILE A C 1
ATOM 4860 O O . ILE A 1 613 ? 9.637 21.191 17.755 1.00 92.06 613 ILE A O 1
ATOM 4864 N N . ASN A 1 614 ? 7.514 21.102 18.484 1.00 89.25 614 ASN A N 1
ATOM 4865 C CA . ASN A 1 614 ? 6.922 21.404 17.186 1.00 89.25 614 ASN A CA 1
ATOM 4866 C C . ASN A 1 614 ? 6.602 22.898 17.070 1.00 89.25 614 ASN A C 1
ATOM 4868 O O . ASN A 1 614 ? 5.656 23.376 17.692 1.00 89.25 614 ASN A O 1
ATOM 4872 N N . LEU A 1 615 ? 7.375 23.615 16.257 1.00 89.31 615 LEU A N 1
ATOM 4873 C CA . LEU A 1 615 ? 7.234 25.046 15.978 1.00 89.31 615 LEU A CA 1
ATOM 4874 C C . LEU A 1 615 ? 6.961 25.303 14.488 1.00 89.31 615 LEU A C 1
ATOM 4876 O O . LEU A 1 615 ? 7.277 26.380 13.982 1.00 89.31 615 LEU A O 1
ATOM 4880 N N . ASN A 1 616 ? 6.371 24.326 13.791 1.00 87.19 616 ASN A N 1
ATOM 4881 C CA . ASN A 1 616 ? 6.108 24.411 12.359 1.00 87.19 616 ASN A CA 1
ATOM 4882 C C . ASN A 1 616 ? 5.201 25.593 11.973 1.00 87.19 616 ASN A C 1
ATOM 4884 O O . ASN A 1 616 ? 4.246 25.924 12.689 1.00 87.19 616 ASN A O 1
ATOM 4888 N N . SER A 1 617 ? 5.474 26.195 10.813 1.00 83.50 617 SER A N 1
ATOM 4889 C CA . SER A 1 617 ? 4.692 27.309 10.255 1.00 83.50 617 SER A CA 1
ATOM 4890 C C . SER A 1 617 ? 4.577 28.495 11.226 1.00 83.50 617 SER A C 1
ATOM 4892 O O . SER A 1 617 ? 3.475 28.976 11.512 1.00 83.50 617 SER A O 1
ATOM 4894 N N . ARG A 1 618 ? 5.708 28.930 11.802 1.00 84.56 618 ARG A N 1
ATOM 4895 C CA . ARG A 1 618 ? 5.768 30.032 12.781 1.00 84.56 618 ARG A CA 1
ATOM 4896 C C . ARG A 1 618 ? 6.848 31.044 12.458 1.00 84.56 618 ARG A C 1
ATOM 4898 O O . ARG A 1 618 ? 7.923 30.699 11.993 1.00 84.56 618 ARG A O 1
ATOM 4905 N N . GLU A 1 619 ? 6.593 32.279 12.852 1.00 86.31 619 GLU A N 1
ATOM 4906 C CA . GLU A 1 619 ? 7.623 33.305 12.941 1.00 86.31 619 GLU A CA 1
ATOM 4907 C C . GLU A 1 619 ? 8.141 33.350 14.376 1.00 86.31 619 GLU A C 1
ATOM 4909 O O . GLU A 1 619 ? 7.345 33.509 15.309 1.00 86.31 619 GLU A O 1
ATOM 4914 N N . LEU A 1 620 ? 9.443 33.146 14.577 1.00 90.69 620 LEU A N 1
ATOM 4915 C CA . LEU A 1 620 ? 10.081 33.265 15.887 1.00 90.69 620 LEU A CA 1
ATOM 4916 C C . LEU A 1 620 ? 10.728 34.645 16.013 1.00 90.69 620 LEU A C 1
ATOM 4918 O O . LEU A 1 620 ? 11.474 35.069 15.135 1.00 90.69 620 LEU A O 1
ATOM 4922 N N . ASP A 1 621 ? 10.456 35.343 17.113 1.00 91.06 621 ASP A N 1
ATOM 4923 C CA . ASP A 1 621 ? 11.212 36.536 17.487 1.00 91.06 621 ASP A CA 1
ATOM 4924 C C . ASP A 1 621 ? 12.462 36.159 18.317 1.00 91.06 621 ASP A C 1
ATOM 4926 O O . ASP A 1 621 ? 12.726 34.989 18.614 1.00 91.06 621 ASP A O 1
ATOM 4930 N N . ARG A 1 622 ? 13.257 37.159 18.715 1.00 91.44 622 ARG A N 1
ATOM 4931 C CA . ARG A 1 622 ? 14.452 36.960 19.555 1.00 91.44 622 ARG A CA 1
ATOM 4932 C C . ARG A 1 622 ? 14.143 36.301 20.907 1.00 91.44 622 ARG A C 1
ATOM 4934 O O . ARG A 1 622 ? 14.943 35.518 21.421 1.00 91.44 622 ARG A O 1
ATOM 4941 N N . VAL A 1 623 ? 12.994 36.613 21.500 1.00 91.88 623 VAL A N 1
ATOM 4942 C CA . VAL A 1 623 ? 12.583 36.055 22.795 1.00 91.88 623 VAL A CA 1
ATOM 4943 C C . VAL A 1 623 ? 12.182 34.592 22.625 1.00 91.88 623 VAL A C 1
ATOM 4945 O O . VAL A 1 623 ? 12.600 33.757 23.421 1.00 91.88 623 VAL A O 1
ATOM 4948 N N . ASP A 1 624 ? 11.456 34.265 21.557 1.00 92.19 624 ASP A N 1
ATOM 4949 C CA . ASP A 1 624 ? 11.083 32.897 21.202 1.00 92.19 624 ASP A CA 1
ATOM 4950 C C . ASP A 1 624 ? 12.322 32.022 20.967 1.00 92.19 624 ASP A C 1
ATOM 4952 O O . ASP A 1 624 ? 12.376 30.889 21.443 1.00 92.19 624 ASP A O 1
ATOM 4956 N N . CYS A 1 625 ? 13.346 32.555 20.291 1.00 92.62 625 CYS A N 1
ATOM 4957 C CA . CYS A 1 625 ? 14.615 31.852 20.083 1.00 92.62 625 CYS A CA 1
ATOM 4958 C C . CYS A 1 625 ? 15.358 31.629 21.405 1.00 92.62 625 CYS A C 1
ATOM 4960 O O . CYS A 1 625 ? 15.822 30.524 21.680 1.00 92.62 625 CYS A O 1
ATOM 4962 N N . THR A 1 626 ? 15.398 32.638 22.279 1.00 92.88 626 THR A N 1
ATOM 4963 C CA . THR A 1 626 ? 16.017 32.501 23.606 1.00 92.88 626 THR A CA 1
ATOM 4964 C C . THR A 1 626 ? 15.268 31.479 24.475 1.00 92.88 626 THR A C 1
ATOM 4966 O O . THR A 1 626 ? 15.888 30.696 25.198 1.00 92.88 626 THR A O 1
ATOM 4969 N N . ALA A 1 627 ? 13.938 31.442 24.376 1.00 93.81 627 ALA A N 1
ATOM 4970 C CA . ALA A 1 627 ? 13.093 30.466 25.053 1.00 93.81 627 ALA A CA 1
ATOM 4971 C C . ALA A 1 627 ? 13.297 29.040 24.514 1.00 93.81 627 ALA A C 1
ATOM 4973 O O . ALA A 1 627 ? 13.387 28.088 25.295 1.00 93.81 627 ALA A O 1
ATOM 4974 N N . LEU A 1 628 ? 13.441 28.886 23.193 1.00 94.81 628 LEU A N 1
ATOM 4975 C CA . LEU A 1 628 ? 13.825 27.623 22.565 1.00 94.81 628 LEU A CA 1
ATOM 4976 C C . LEU A 1 628 ? 15.193 27.160 23.078 1.00 94.81 628 LEU A C 1
ATOM 4978 O O . LEU A 1 628 ? 15.321 26.015 23.505 1.00 94.81 628 LEU A O 1
ATOM 4982 N N . CYS A 1 629 ? 16.186 28.051 23.129 1.00 93.62 629 CYS A N 1
ATOM 4983 C CA . CYS A 1 629 ? 17.512 27.747 23.665 1.00 93.62 629 CYS A CA 1
ATOM 4984 C C . CYS A 1 629 ? 17.456 27.300 25.134 1.00 93.62 629 CYS A C 1
ATOM 4986 O O . CYS A 1 629 ? 18.043 26.279 25.487 1.00 93.62 629 CYS A O 1
ATOM 4988 N N . PHE A 1 630 ? 16.697 27.996 25.986 1.00 94.56 630 PHE A N 1
ATOM 4989 C CA . PHE A 1 630 ? 16.496 27.594 27.384 1.00 94.56 630 PHE A CA 1
ATOM 4990 C C . PHE A 1 630 ? 15.846 26.210 27.507 1.00 94.56 630 PHE A C 1
ATOM 4992 O O . PHE A 1 630 ? 16.273 25.389 28.322 1.00 94.56 630 PHE A O 1
ATOM 4999 N N . THR A 1 631 ? 14.847 25.929 26.667 1.00 93.00 631 THR A N 1
ATOM 5000 C CA . THR A 1 631 ? 14.171 24.625 26.623 1.00 93.00 631 THR A CA 1
ATOM 5001 C C . THR A 1 631 ? 15.144 23.527 26.191 1.00 93.00 631 THR A C 1
ATOM 5003 O O . THR A 1 631 ? 15.225 22.485 26.837 1.00 93.00 631 THR A O 1
ATOM 5006 N N . LEU A 1 632 ? 15.941 23.772 25.145 1.00 93.69 632 LEU A N 1
ATOM 5007 C CA . LEU A 1 632 ? 16.931 22.817 24.651 1.00 93.69 632 LEU A CA 1
ATOM 5008 C C . LEU A 1 632 ? 18.032 22.539 25.683 1.00 93.69 632 LEU A C 1
ATOM 5010 O O . LEU A 1 632 ? 18.387 21.377 25.873 1.00 93.69 632 LEU A O 1
ATOM 5014 N N . GLN A 1 633 ? 18.518 23.560 26.400 1.00 93.75 633 GLN A N 1
ATOM 5015 C CA . GLN A 1 633 ? 19.524 23.422 27.465 1.00 93.75 633 GLN A CA 1
ATOM 5016 C C . GLN A 1 633 ? 19.103 22.436 28.564 1.00 93.75 633 GLN A C 1
ATOM 5018 O O . GLN A 1 633 ? 19.936 21.666 29.045 1.00 93.75 633 GLN A O 1
ATOM 5023 N N . HIS A 1 634 ? 17.815 22.417 28.914 1.00 92.44 634 HIS A N 1
ATOM 5024 C CA . HIS A 1 634 ? 17.243 21.549 29.950 1.00 92.44 634 HIS A CA 1
ATOM 5025 C C . HIS A 1 634 ? 16.621 20.265 29.382 1.00 92.44 634 HIS A C 1
ATOM 5027 O O . HIS A 1 634 ? 15.804 19.617 30.035 1.00 92.44 634 HIS A O 1
ATOM 5033 N N . SER A 1 635 ? 17.005 19.878 28.163 1.00 91.75 635 SER A N 1
ATOM 5034 C CA . SER A 1 635 ? 16.460 18.712 27.472 1.00 91.75 635 SER A CA 1
ATOM 5035 C C . SER A 1 635 ? 17.527 17.701 27.041 1.00 91.75 635 SER A C 1
ATOM 5037 O O . SER A 1 635 ? 18.732 17.984 27.066 1.00 91.75 635 SER A O 1
ATOM 5039 N N . HIS A 1 636 ? 17.086 16.498 26.6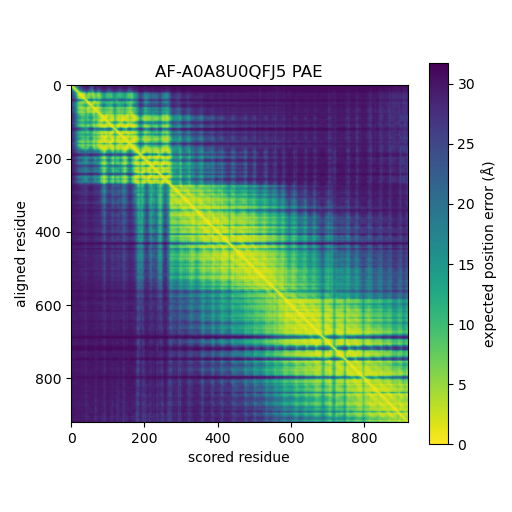62 1.00 89.31 636 HIS A N 1
ATOM 5040 C CA . HIS A 1 636 ? 17.945 15.431 26.155 1.00 89.31 636 HIS A CA 1
ATOM 5041 C C . HIS A 1 636 ? 17.226 14.616 25.070 1.00 89.31 636 HIS A C 1
ATOM 5043 O O . HIS A 1 636 ? 16.084 14.210 25.271 1.00 89.31 636 HIS A O 1
ATOM 5049 N N . GLN A 1 637 ? 17.901 14.374 23.940 1.00 89.44 637 GLN A N 1
ATOM 5050 C CA . GLN A 1 637 ? 17.403 13.614 22.780 1.00 89.44 637 GLN A CA 1
ATOM 5051 C C . GLN A 1 637 ? 16.043 14.084 22.231 1.00 89.44 637 GLN A C 1
ATOM 5053 O O . GLN A 1 637 ? 15.217 13.282 21.793 1.00 89.44 637 GLN A O 1
ATOM 5058 N N . VAL A 1 638 ? 15.820 15.395 22.206 1.00 93.38 638 VAL A N 1
ATOM 5059 C CA . VAL A 1 638 ? 14.560 16.001 21.751 1.00 93.38 638 VAL A CA 1
ATOM 5060 C C . VAL A 1 638 ? 14.465 16.031 20.231 1.00 93.38 638 VAL A C 1
ATOM 5062 O O . VAL A 1 638 ? 15.468 16.189 19.541 1.00 93.38 638 VAL A O 1
ATOM 5065 N N . LYS A 1 639 ? 13.246 15.916 19.707 1.00 94.75 639 LYS A N 1
ATOM 5066 C CA . LYS A 1 639 ? 12.945 16.095 18.286 1.00 94.75 639 LYS A CA 1
ATOM 5067 C C . LYS A 1 639 ? 12.426 17.507 18.055 1.00 94.75 639 LYS A C 1
ATOM 5069 O O . LYS A 1 639 ? 11.538 17.965 18.767 1.00 94.75 639 LYS A O 1
ATOM 5074 N N . VAL A 1 640 ? 12.966 18.217 17.079 1.00 95.38 640 VAL A N 1
ATOM 5075 C CA . VAL A 1 640 ? 12.652 19.625 16.827 1.00 95.38 640 VAL A CA 1
ATOM 5076 C C . VAL A 1 640 ? 12.114 19.769 15.409 1.00 95.38 640 VAL A C 1
ATOM 5078 O O . VAL A 1 640 ? 12.788 19.415 14.444 1.00 95.38 640 VAL A O 1
ATOM 5081 N N . ASN A 1 641 ? 10.894 20.290 15.278 1.00 93.00 641 ASN A N 1
ATOM 5082 C CA . ASN A 1 641 ? 10.273 20.570 13.986 1.00 93.00 641 ASN A CA 1
ATOM 5083 C C . ASN A 1 641 ? 10.181 22.083 13.759 1.00 93.00 641 ASN A C 1
ATOM 5085 O O . ASN A 1 641 ? 9.406 22.763 14.433 1.00 93.00 641 ASN A O 1
ATOM 5089 N N . LEU A 1 642 ? 10.962 22.572 12.800 1.00 93.12 642 LEU A N 1
ATOM 5090 C CA . LEU A 1 642 ? 11.052 23.959 12.344 1.00 93.12 642 LEU A CA 1
ATOM 5091 C C . LEU A 1 642 ? 10.683 24.083 10.852 1.00 93.12 642 LEU A C 1
ATOM 5093 O O . LEU A 1 642 ? 11.164 24.978 10.161 1.00 93.12 642 LEU A O 1
ATOM 5097 N N . LEU A 1 643 ? 9.873 23.160 10.321 1.00 89.62 643 LEU A N 1
ATOM 5098 C CA . LEU A 1 643 ? 9.391 23.248 8.942 1.00 89.62 643 LEU A CA 1
ATOM 5099 C C . LEU A 1 643 ? 8.553 24.516 8.755 1.00 89.62 643 LEU A C 1
ATOM 5101 O O . LEU A 1 643 ? 7.576 24.725 9.483 1.00 89.62 643 LEU A O 1
ATOM 5105 N N . TRP A 1 644 ? 8.907 25.326 7.755 1.00 87.75 644 TRP A N 1
ATOM 5106 C CA . TRP A 1 644 ? 8.248 26.598 7.449 1.00 87.75 644 TRP A CA 1
ATOM 5107 C C . TRP A 1 644 ? 8.322 27.600 8.604 1.00 87.75 644 TRP A C 1
ATOM 5109 O O . TRP A 1 644 ? 7.386 28.367 8.841 1.00 87.75 644 TRP A O 1
ATOM 5119 N N . THR A 1 645 ? 9.412 27.561 9.369 1.00 89.25 645 THR A N 1
ATOM 5120 C CA . THR A 1 645 ? 9.630 28.445 10.515 1.00 89.25 645 THR A CA 1
ATOM 5121 C C . THR A 1 645 ? 10.639 29.531 10.155 1.00 89.25 645 THR A C 1
ATOM 5123 O O . THR A 1 645 ? 11.757 29.229 9.747 1.00 89.25 645 THR A O 1
ATOM 5126 N N . SER A 1 646 ? 10.289 30.805 10.350 1.00 88.69 646 SER A N 1
ATOM 5127 C CA . SER A 1 646 ? 11.235 31.907 10.145 1.00 88.69 646 SER A CA 1
ATOM 5128 C C . SER A 1 646 ? 12.020 32.185 11.426 1.00 88.69 646 SER A C 1
ATOM 5130 O O . SER A 1 646 ? 11.429 32.504 12.463 1.00 88.69 646 SER A O 1
ATOM 5132 N N . ILE A 1 647 ? 13.348 32.109 11.345 1.00 90.56 647 ILE A N 1
ATOM 5133 C CA . ILE A 1 647 ? 14.265 32.428 12.445 1.00 90.56 647 ILE A CA 1
ATOM 5134 C C . ILE A 1 647 ? 15.090 33.662 12.054 1.00 90.56 647 ILE A C 1
ATOM 5136 O O . ILE A 1 647 ? 15.619 33.697 10.941 1.00 90.56 647 ILE A O 1
ATOM 5140 N N . PRO A 1 648 ? 15.230 34.675 12.928 1.00 89.56 648 PRO A N 1
ATOM 5141 C CA . PRO A 1 648 ? 16.086 35.821 12.656 1.00 89.56 648 PRO A CA 1
ATOM 5142 C C . PRO A 1 648 ? 17.546 35.366 12.455 1.00 89.56 648 PRO A C 1
ATOM 5144 O O . PRO A 1 648 ? 18.036 34.578 13.266 1.00 89.56 648 PRO A O 1
ATOM 5147 N N . PRO A 1 649 ? 18.279 35.873 11.442 1.00 78.44 649 PRO A N 1
ATOM 5148 C CA . PRO A 1 649 ? 19.608 35.361 11.079 1.00 78.44 649 PRO A CA 1
ATOM 5149 C C . PRO A 1 649 ? 20.621 35.316 12.233 1.00 78.44 649 PRO A C 1
ATOM 5151 O O . PRO A 1 649 ? 21.407 34.380 12.324 1.00 78.44 649 PRO A O 1
ATOM 5154 N N . GLY A 1 650 ? 20.576 36.294 13.146 1.00 82.50 650 GLY A N 1
ATOM 5155 C CA . GLY A 1 650 ? 21.483 36.357 14.298 1.00 82.50 650 GLY A CA 1
ATOM 5156 C C . GLY A 1 650 ? 21.185 35.347 15.412 1.00 82.50 650 GLY A C 1
ATOM 5157 O O . GLY A 1 650 ? 22.042 35.091 16.249 1.00 82.50 650 GLY A O 1
ATOM 5158 N N . GLU A 1 651 ? 19.993 34.749 15.440 1.00 91.19 651 GLU A N 1
ATOM 5159 C CA . GLU A 1 651 ? 19.592 33.831 16.514 1.00 91.19 651 GLU A CA 1
ATOM 5160 C C . GLU A 1 651 ? 19.975 32.374 16.206 1.00 91.19 651 GLU A C 1
ATOM 5162 O O . GLU A 1 651 ? 20.117 31.568 17.128 1.00 91.19 651 GLU A O 1
ATOM 5167 N N . ILE A 1 652 ? 20.222 32.033 14.934 1.00 89.31 652 ILE A N 1
ATOM 5168 C CA . ILE A 1 652 ? 20.658 30.692 14.502 1.00 89.31 652 ILE A CA 1
ATOM 5169 C C . ILE A 1 652 ? 21.977 30.299 15.186 1.00 89.31 652 ILE A C 1
ATOM 5171 O O . ILE A 1 652 ? 22.126 29.161 15.639 1.00 89.31 652 ILE A O 1
ATOM 5175 N N . GLU A 1 653 ? 22.901 31.252 15.344 1.00 87.31 653 GLU A N 1
ATOM 5176 C CA . GLU A 1 653 ? 24.183 31.054 16.036 1.00 87.31 653 GLU A CA 1
ATOM 5177 C C . GLU A 1 653 ? 24.006 30.597 17.492 1.00 87.31 653 GLU A C 1
ATOM 5179 O O . GLU A 1 653 ? 24.815 29.821 17.999 1.00 87.31 653 GLU A O 1
ATOM 5184 N N . SER A 1 654 ? 22.926 31.022 18.155 1.00 89.25 654 SER A N 1
ATOM 5185 C CA . SER A 1 654 ? 22.627 30.631 19.538 1.00 89.25 654 SER A CA 1
ATOM 5186 C C . SER A 1 654 ? 22.033 29.221 19.654 1.00 89.25 654 SER A C 1
ATOM 5188 O O . SER A 1 654 ? 22.227 28.550 20.669 1.00 89.25 654 SER A O 1
ATOM 5190 N N . ILE A 1 655 ? 21.343 28.754 18.606 1.00 91.88 655 ILE A N 1
ATOM 5191 C CA . ILE A 1 655 ? 20.677 27.444 18.560 1.00 91.88 655 ILE A CA 1
ATOM 5192 C C . ILE A 1 655 ? 21.679 26.340 18.194 1.00 91.88 655 ILE A C 1
ATOM 5194 O O . ILE A 1 655 ? 21.607 25.237 18.738 1.00 91.88 655 ILE A O 1
ATOM 5198 N N . LEU A 1 656 ? 22.635 26.634 17.306 1.00 90.62 656 LEU A N 1
ATOM 5199 C CA . LEU A 1 656 ? 23.605 25.671 16.769 1.00 90.62 656 LEU A CA 1
ATOM 5200 C C . LEU A 1 656 ? 24.336 24.828 17.838 1.00 90.62 656 LEU A C 1
ATOM 5202 O O . LEU A 1 656 ? 24.379 23.604 17.684 1.00 90.62 656 LEU A O 1
ATOM 5206 N N . PRO A 1 657 ? 24.872 25.400 18.937 1.00 89.94 657 PRO A N 1
ATOM 5207 C CA . PRO A 1 657 ? 25.547 24.612 19.968 1.00 89.94 657 PRO A CA 1
ATOM 5208 C C . PRO A 1 657 ? 24.619 23.665 20.737 1.00 89.94 657 PRO A C 1
ATOM 5210 O O . PRO A 1 657 ? 25.078 22.712 21.355 1.00 89.94 657 PRO A O 1
ATOM 5213 N N . LEU A 1 658 ? 23.311 23.919 20.723 1.00 92.81 658 LEU A N 1
ATOM 5214 C CA . LEU A 1 658 ? 22.325 23.122 21.452 1.00 92.81 658 LEU A CA 1
ATOM 5215 C C . LEU A 1 658 ? 21.796 21.941 20.631 1.00 92.81 658 LEU A C 1
ATOM 5217 O O . LEU A 1 658 ? 21.121 21.072 21.189 1.00 92.81 658 LEU A O 1
ATOM 5221 N N . LEU A 1 659 ? 22.150 21.854 19.342 1.00 91.56 659 LEU A N 1
ATOM 5222 C CA . LEU A 1 659 ? 21.800 20.722 18.481 1.00 91.56 659 LEU A CA 1
ATOM 5223 C C . LEU A 1 659 ? 22.410 19.393 18.953 1.00 91.56 659 LEU A C 1
ATOM 5225 O O . LEU A 1 659 ? 21.882 18.344 18.607 1.00 91.56 659 LEU A O 1
ATOM 5229 N N . GLU A 1 660 ? 23.441 19.402 19.809 1.00 90.62 660 GLU A N 1
ATOM 5230 C CA . GLU A 1 660 ? 23.953 18.186 20.469 1.00 90.62 660 GLU A CA 1
ATOM 5231 C C . GLU A 1 660 ? 22.851 17.421 21.226 1.00 90.62 660 GLU A C 1
ATOM 5233 O O . GLU A 1 660 ? 22.885 16.196 21.348 1.00 90.62 660 GLU A O 1
ATOM 5238 N N . ARG A 1 661 ? 21.848 18.147 21.732 1.00 92.62 661 ARG A N 1
ATOM 5239 C CA . ARG A 1 661 ? 20.726 17.595 22.501 1.00 92.62 661 ARG A CA 1
ATOM 5240 C C . ARG A 1 661 ? 19.543 17.195 21.619 1.00 92.62 661 ARG A C 1
ATOM 5242 O O . ARG A 1 661 ? 18.577 16.631 22.138 1.00 92.62 661 ARG A O 1
ATOM 5249 N N . VAL A 1 662 ? 19.613 17.472 20.316 1.00 94.56 662 VAL A N 1
ATOM 5250 C CA . VAL A 1 662 ? 18.549 17.219 19.342 1.00 94.56 662 VAL A CA 1
ATOM 5251 C C . VAL A 1 662 ? 18.817 15.897 18.627 1.00 94.56 662 VAL A C 1
ATOM 5253 O O . VAL A 1 662 ? 19.834 15.725 17.963 1.00 94.56 662 VAL A O 1
ATOM 5256 N N . SER A 1 663 ? 17.892 14.948 18.764 1.00 94.12 663 SER A N 1
ATOM 5257 C CA . SER A 1 663 ? 17.976 13.637 18.109 1.00 94.12 663 SER A CA 1
ATOM 5258 C C . SER A 1 663 ? 17.490 13.670 16.662 1.00 94.12 663 SER A C 1
ATOM 5260 O O . SER A 1 663 ? 17.996 12.914 15.838 1.00 94.12 663 SER A O 1
ATOM 5262 N N . GLN A 1 664 ? 16.525 14.543 16.366 1.00 95.44 664 GLN A N 1
ATOM 5263 C CA . GLN A 1 664 ? 15.936 14.712 15.042 1.00 95.44 664 GLN A CA 1
ATOM 5264 C C . GLN A 1 664 ? 15.574 16.181 14.820 1.00 95.44 664 GLN A C 1
ATOM 5266 O O . GLN A 1 664 ? 14.857 16.768 15.629 1.00 95.44 664 GLN A O 1
ATOM 5271 N N . LEU A 1 665 ? 16.031 16.755 13.714 1.00 95.38 665 LEU A N 1
ATOM 5272 C CA . LEU A 1 665 ? 15.734 18.113 13.279 1.00 95.38 665 LEU A CA 1
ATOM 5273 C C . LEU A 1 665 ? 14.980 18.062 11.947 1.00 95.38 665 LEU A C 1
ATOM 5275 O O . LEU A 1 665 ? 15.381 17.365 11.020 1.00 95.38 665 LEU A O 1
ATOM 5279 N N . SER A 1 666 ? 13.874 18.792 11.844 1.00 94.19 666 SER A N 1
ATOM 5280 C CA . SER A 1 666 ? 13.128 18.969 10.593 1.00 94.19 666 SER A CA 1
ATOM 5281 C C . SER A 1 666 ? 13.112 20.446 10.224 1.00 94.19 666 SER A C 1
ATOM 5283 O O . SER A 1 666 ? 12.645 21.263 11.013 1.00 94.19 666 SER A O 1
ATOM 5285 N N . VAL A 1 667 ? 13.639 20.784 9.050 1.00 93.88 667 VAL A N 1
ATOM 5286 C CA . VAL A 1 667 ? 13.778 22.154 8.528 1.00 93.88 667 VAL A CA 1
ATOM 5287 C C . VAL A 1 667 ? 13.429 22.164 7.042 1.00 93.88 667 VAL A C 1
ATOM 5289 O O . VAL A 1 667 ? 13.559 21.140 6.373 1.00 93.88 667 VAL A O 1
ATOM 5292 N N . ASP A 1 668 ? 12.969 23.301 6.525 1.00 91.00 668 ASP A N 1
ATOM 5293 C CA . ASP A 1 668 ? 12.803 23.492 5.081 1.00 91.00 668 ASP A CA 1
ATOM 5294 C C . ASP A 1 668 ? 14.123 23.892 4.401 1.00 91.00 668 ASP A C 1
ATOM 5296 O O . ASP A 1 668 ? 15.130 24.175 5.060 1.00 91.00 668 ASP A O 1
ATOM 5300 N N . ARG A 1 669 ? 14.114 23.939 3.062 1.00 89.38 669 ARG A N 1
ATOM 5301 C CA . ARG A 1 669 ? 15.303 24.234 2.250 1.00 89.38 669 ARG A CA 1
ATOM 5302 C C . ARG A 1 669 ? 15.960 25.587 2.561 1.00 89.38 669 ARG A C 1
ATOM 5304 O O . ARG A 1 669 ? 17.179 25.696 2.461 1.00 89.38 669 ARG A O 1
ATOM 5311 N N . MET A 1 670 ? 15.195 26.612 2.945 1.00 89.88 670 MET A N 1
ATOM 5312 C CA . MET A 1 670 ? 15.738 27.954 3.205 1.00 89.88 670 MET A CA 1
ATOM 5313 C C . MET A 1 670 ? 16.374 28.030 4.588 1.00 89.88 670 MET A C 1
ATOM 5315 O O . MET A 1 670 ? 17.482 28.550 4.741 1.00 89.88 670 MET A O 1
ATOM 5319 N N . LEU A 1 671 ? 15.699 27.463 5.588 1.00 91.62 671 LEU A N 1
ATOM 5320 C CA . LEU A 1 671 ? 16.235 27.398 6.938 1.00 91.62 671 LEU A CA 1
ATOM 5321 C C . LEU A 1 671 ? 17.475 26.491 6.995 1.00 91.62 671 LEU A C 1
ATOM 5323 O O . LEU A 1 671 ? 18.456 26.851 7.644 1.00 91.62 671 LEU A O 1
ATOM 5327 N N . LEU A 1 672 ? 17.486 25.379 6.247 1.00 93.56 672 LEU A N 1
ATOM 5328 C CA . LEU A 1 672 ? 18.668 24.526 6.087 1.00 93.56 672 LEU A CA 1
ATOM 5329 C C . LEU A 1 672 ? 19.868 25.307 5.530 1.00 93.56 672 LEU A C 1
ATOM 5331 O O . LEU A 1 672 ? 20.963 25.211 6.086 1.00 93.56 672 LEU A O 1
ATOM 5335 N N . LEU A 1 673 ? 19.671 26.118 4.481 1.00 92.00 673 LEU A N 1
ATOM 5336 C CA . LEU A 1 673 ? 20.728 26.984 3.942 1.00 92.00 673 LEU A CA 1
ATOM 5337 C C . LEU A 1 673 ? 21.258 27.962 4.992 1.00 92.00 673 LEU A C 1
ATOM 5339 O O . LEU A 1 673 ? 22.472 28.112 5.121 1.00 92.00 673 LEU A O 1
ATOM 5343 N N . SER A 1 674 ? 20.370 28.580 5.773 1.00 91.50 674 SER A N 1
ATOM 5344 C CA . SER A 1 674 ? 20.776 29.510 6.833 1.00 91.50 674 SER A CA 1
ATOM 5345 C C . SER A 1 674 ? 21.587 28.811 7.931 1.00 91.50 674 SER A C 1
ATOM 5347 O O . SER A 1 674 ? 22.630 29.320 8.336 1.00 91.50 674 SER A O 1
ATOM 5349 N N . PHE A 1 675 ? 21.182 27.608 8.359 1.00 92.62 675 PHE A N 1
ATOM 5350 C CA . PHE A 1 675 ? 21.960 26.795 9.304 1.00 92.62 675 PHE A CA 1
ATOM 5351 C C . PHE A 1 675 ? 23.357 26.459 8.763 1.00 92.62 675 PHE A C 1
ATOM 5353 O O . PHE A 1 675 ? 24.346 26.614 9.480 1.00 92.62 675 PHE A O 1
ATOM 5360 N N . LEU A 1 676 ? 23.457 26.049 7.495 1.00 91.81 676 LEU A N 1
ATOM 5361 C CA . LEU A 1 676 ? 24.734 25.722 6.853 1.00 91.81 676 LEU A CA 1
ATOM 5362 C C . LEU A 1 676 ? 25.648 26.948 6.713 1.00 91.81 676 LEU A C 1
ATOM 5364 O O . LEU A 1 676 ? 26.844 26.855 6.992 1.00 91.81 676 LEU A O 1
ATOM 5368 N N . GLN A 1 677 ? 25.098 28.101 6.324 1.00 90.81 677 GLN A N 1
ATOM 5369 C CA . GLN A 1 677 ? 25.839 29.361 6.240 1.00 90.81 677 GLN A CA 1
ATOM 5370 C C . GLN A 1 677 ? 26.354 29.807 7.609 1.00 90.81 677 GLN A C 1
ATOM 5372 O O . GLN A 1 677 ? 27.536 30.121 7.731 1.00 90.81 677 GLN A O 1
ATOM 5377 N N . CYS A 1 678 ? 25.512 29.781 8.648 1.00 88.25 678 CYS A N 1
ATOM 5378 C CA . CYS A 1 678 ? 25.934 30.104 10.012 1.00 88.25 678 CYS A CA 1
ATOM 5379 C C . CYS A 1 678 ? 27.043 29.157 10.488 1.00 88.25 678 CYS A C 1
ATOM 5381 O O . CYS A 1 678 ? 28.065 29.628 10.984 1.00 88.25 678 CYS A O 1
ATOM 5383 N N . CYS A 1 679 ? 26.910 27.844 10.250 1.00 86.12 679 CYS A N 1
ATOM 5384 C CA . CYS A 1 679 ? 27.978 26.885 10.534 1.00 86.12 679 CYS A CA 1
ATOM 5385 C C . CYS A 1 679 ? 29.289 27.259 9.834 1.00 86.12 679 CYS A C 1
ATOM 5387 O O . CYS A 1 679 ? 30.335 27.205 10.473 1.00 86.12 679 CYS A O 1
ATOM 5389 N N . ALA A 1 680 ? 29.252 27.654 8.558 1.00 83.56 680 ALA A N 1
ATOM 5390 C CA . ALA A 1 680 ? 30.443 28.040 7.803 1.00 83.56 680 ALA A CA 1
ATOM 5391 C C . ALA A 1 680 ? 31.067 29.366 8.291 1.00 83.56 680 ALA A C 1
ATOM 5393 O O . ALA A 1 680 ? 32.289 29.481 8.366 1.00 83.56 680 ALA A O 1
ATOM 5394 N N . ILE A 1 681 ? 30.253 30.360 8.663 1.00 79.25 681 ILE A N 1
ATOM 5395 C CA . ILE A 1 681 ? 30.719 31.677 9.137 1.00 79.25 681 ILE A CA 1
ATOM 5396 C C . ILE A 1 681 ? 31.377 31.575 10.516 1.00 79.25 681 ILE A C 1
ATOM 5398 O O . ILE A 1 681 ? 32.452 32.147 10.720 1.00 79.25 681 ILE A O 1
ATOM 5402 N N . SER A 1 682 ? 30.788 30.806 11.441 1.00 68.94 682 SER A N 1
ATOM 5403 C CA . SER A 1 682 ? 31.353 30.597 12.782 1.00 68.94 682 SER A CA 1
ATOM 5404 C C . SER A 1 682 ? 32.778 30.023 12.743 1.00 68.94 682 SER A C 1
ATOM 5406 O O . SER A 1 682 ? 33.547 30.216 13.680 1.00 68.94 682 SER A O 1
ATOM 5408 N N . GLN A 1 683 ? 33.161 29.361 11.646 1.00 61.91 683 GLN A N 1
ATOM 5409 C CA . GLN A 1 683 ? 34.499 28.799 11.439 1.00 61.91 683 GLN A CA 1
ATOM 5410 C C . GLN A 1 683 ? 35.520 29.855 11.019 1.00 61.91 683 GLN A C 1
ATOM 5412 O O . GLN A 1 683 ? 36.637 29.868 11.530 1.00 61.91 683 GLN A O 1
ATOM 5417 N N . ILE A 1 684 ? 35.144 30.747 10.094 1.00 58.66 684 ILE A N 1
ATOM 5418 C CA . ILE A 1 684 ? 36.044 31.777 9.547 1.00 58.66 684 ILE A CA 1
ATOM 5419 C C . ILE A 1 684 ? 36.479 32.744 10.653 1.00 58.66 684 ILE A C 1
ATOM 5421 O O . ILE A 1 684 ? 37.612 33.219 10.660 1.00 58.66 684 ILE A O 1
ATOM 5425 N N . GLN A 1 685 ? 35.593 33.011 11.613 1.00 56.91 685 GLN A N 1
ATOM 5426 C CA . GLN A 1 685 ? 35.873 33.920 12.721 1.00 56.91 685 GLN A CA 1
ATOM 5427 C C . GLN A 1 685 ? 36.662 33.277 13.876 1.00 56.91 685 GLN A C 1
ATOM 5429 O O . GLN A 1 685 ? 37.190 34.014 14.707 1.00 56.91 685 GLN A O 1
ATOM 5434 N N . GLN A 1 686 ? 36.770 31.942 13.965 1.00 54.56 686 GLN A N 1
ATOM 5435 C CA . GLN A 1 686 ? 37.326 31.271 15.151 1.00 54.56 686 GLN A CA 1
ATOM 5436 C C . GLN A 1 686 ? 38.250 30.093 14.793 1.00 54.56 686 GLN A C 1
ATOM 5438 O O . GLN A 1 686 ? 37.863 28.928 14.823 1.00 54.56 686 GLN A O 1
ATOM 5443 N N . GLY A 1 687 ? 39.520 30.394 14.506 1.00 48.50 687 GLY A N 1
ATOM 5444 C CA . GLY A 1 687 ? 40.586 29.417 14.228 1.00 48.50 687 GLY A CA 1
ATOM 5445 C C . GLY A 1 687 ? 41.128 28.652 15.449 1.00 48.50 687 GLY A C 1
ATOM 5446 O O . GLY A 1 687 ? 42.340 28.477 15.552 1.00 48.50 687 GLY A O 1
ATOM 5447 N N . ALA A 1 688 ? 40.275 28.219 16.387 1.00 46.22 688 ALA A N 1
ATOM 5448 C CA . ALA A 1 688 ? 40.689 27.527 17.616 1.00 46.22 688 ALA A CA 1
ATOM 5449 C C . ALA A 1 688 ? 40.116 26.090 17.720 1.00 46.22 688 ALA A C 1
ATOM 5451 O O . ALA A 1 688 ? 38.937 25.887 17.444 1.00 46.22 688 ALA A O 1
ATOM 5452 N N . PRO A 1 689 ? 40.901 25.093 18.184 1.00 49.34 689 PRO A N 1
ATOM 5453 C CA . PRO A 1 689 ? 40.510 23.674 18.271 1.00 49.34 689 PRO A CA 1
ATOM 5454 C C . PRO A 1 689 ? 39.522 23.327 19.408 1.00 49.34 689 PRO A C 1
ATOM 5456 O O . PRO A 1 689 ? 39.283 22.152 19.670 1.00 49.34 689 PRO A O 1
ATOM 5459 N N . SER A 1 690 ? 38.968 24.320 20.111 1.00 48.28 690 SER A N 1
ATOM 5460 C CA . SER A 1 690 ? 38.103 24.142 21.290 1.00 48.28 690 SER A CA 1
ATOM 5461 C C . SER A 1 690 ? 36.638 24.535 21.063 1.00 48.28 690 SER A C 1
ATOM 5463 O O . SER A 1 690 ? 35.880 24.617 22.030 1.00 48.28 690 SER A O 1
ATOM 5465 N N . SER A 1 691 ? 36.232 24.840 19.828 1.00 53.97 691 SER A N 1
ATOM 5466 C CA . SER A 1 691 ? 34.842 25.181 19.526 1.00 53.97 691 SER A CA 1
ATOM 5467 C C . SER A 1 691 ? 33.966 23.922 19.431 1.00 53.97 691 SER A C 1
ATOM 5469 O O . SER A 1 691 ? 34.434 22.862 19.005 1.00 53.97 691 SER A O 1
ATOM 5471 N N . PRO A 1 692 ? 32.691 24.004 19.858 1.00 60.94 692 PRO A N 1
ATOM 5472 C CA . PRO A 1 692 ? 31.758 22.895 19.725 1.00 60.94 692 PRO A CA 1
ATOM 5473 C C . PRO A 1 692 ? 31.623 22.475 18.252 1.00 60.94 692 PRO A C 1
ATOM 5475 O O . PRO A 1 692 ? 31.506 23.353 17.393 1.00 60.94 692 PRO A O 1
ATOM 5478 N N . PRO A 1 693 ? 31.596 21.167 17.929 1.00 75.44 693 PRO A N 1
ATOM 5479 C CA . PRO A 1 693 ? 31.474 20.681 16.558 1.00 75.44 693 PRO A CA 1
ATOM 5480 C C . PRO A 1 693 ? 30.030 20.839 16.044 1.00 75.44 693 PRO A C 1
ATOM 5482 O O . PRO A 1 693 ? 29.334 19.863 15.768 1.00 75.44 693 PRO A O 1
ATOM 5485 N N . THR A 1 694 ? 29.569 22.085 15.906 1.00 83.38 694 THR A N 1
ATOM 5486 C CA . THR A 1 694 ? 28.195 22.446 15.518 1.00 83.38 694 THR A CA 1
ATOM 5487 C C . THR A 1 694 ? 27.792 21.847 14.172 1.00 83.38 694 THR A C 1
ATOM 5489 O O . THR A 1 694 ? 26.665 21.385 14.031 1.00 83.38 694 THR A O 1
ATOM 5492 N N . ALA A 1 695 ? 28.724 21.757 13.217 1.00 85.50 695 ALA A N 1
ATOM 5493 C CA . ALA A 1 695 ? 28.532 21.073 11.937 1.00 85.50 695 ALA A CA 1
ATOM 5494 C C . ALA A 1 695 ? 28.209 19.575 12.106 1.00 85.50 695 ALA A C 1
ATOM 5496 O O . ALA A 1 695 ? 27.293 19.057 11.468 1.00 85.50 695 ALA A O 1
ATOM 5497 N N . VAL A 1 696 ? 28.920 18.881 13.003 1.00 84.62 696 VAL A N 1
ATOM 5498 C CA . VAL A 1 696 ? 28.691 17.455 13.292 1.00 84.62 696 VAL A CA 1
ATOM 5499 C C . VAL A 1 696 ? 27.337 17.263 13.966 1.00 84.62 696 VAL A C 1
ATOM 5501 O O . VAL A 1 696 ? 26.612 16.325 13.641 1.00 84.62 696 VAL A O 1
ATOM 5504 N N . TRP A 1 697 ? 26.971 18.146 14.894 1.00 88.69 697 TRP A N 1
ATOM 5505 C CA . TRP A 1 697 ? 25.674 18.087 15.566 1.00 88.69 697 TRP A CA 1
ATOM 5506 C C . TRP A 1 697 ? 24.512 18.379 14.621 1.00 88.69 697 TRP A C 1
ATOM 5508 O O . TRP A 1 697 ? 23.528 17.643 14.646 1.00 88.69 697 TRP A O 1
ATOM 5518 N N . LEU A 1 698 ? 24.652 19.367 13.731 1.00 91.62 698 LEU A N 1
ATOM 5519 C CA . LEU A 1 698 ? 23.675 19.645 12.681 1.00 91.62 698 LEU A CA 1
ATOM 5520 C C . LEU A 1 698 ? 23.452 18.405 11.807 1.00 91.62 698 LEU A C 1
ATOM 5522 O O . LEU A 1 698 ? 22.321 17.932 11.705 1.00 91.62 698 LEU A O 1
ATOM 5526 N N . LEU A 1 699 ? 24.523 17.819 11.261 1.00 89.06 699 LEU A N 1
ATOM 5527 C CA . LEU A 1 699 ? 24.430 16.619 10.422 1.00 89.06 699 LEU A CA 1
ATOM 5528 C C . LEU A 1 699 ? 23.816 15.430 11.171 1.00 89.06 699 LEU A C 1
ATOM 5530 O O . LEU A 1 699 ? 22.933 14.768 10.633 1.00 89.06 699 LEU A O 1
ATOM 5534 N N . ARG A 1 700 ? 24.209 15.186 12.429 1.00 88.75 700 ARG A N 1
ATOM 5535 C CA . ARG A 1 700 ? 23.622 14.116 13.254 1.00 88.75 700 ARG A CA 1
ATOM 5536 C C . ARG A 1 700 ? 22.130 14.324 13.494 1.00 88.75 700 ARG A C 1
ATOM 5538 O O . ARG A 1 700 ? 21.372 13.369 13.352 1.00 88.75 700 ARG A O 1
ATOM 5545 N N . SER A 1 701 ? 21.718 15.552 13.813 1.00 91.75 701 SER A N 1
ATOM 5546 C CA . SER A 1 701 ? 20.308 15.889 14.034 1.00 91.75 701 SER A CA 1
ATOM 5547 C C . SER A 1 701 ? 19.467 15.757 12.756 1.00 91.75 701 SER A C 1
ATOM 5549 O O . SER A 1 701 ? 18.292 15.416 12.830 1.00 91.75 701 SER A O 1
ATOM 5551 N N . LEU A 1 702 ? 20.071 15.939 11.578 1.00 92.50 702 LEU A N 1
ATOM 5552 C CA . LEU A 1 702 ? 19.450 15.716 10.266 1.00 92.50 702 LEU A CA 1
ATOM 5553 C C . LEU A 1 702 ? 19.594 14.266 9.765 1.00 92.50 702 LEU A C 1
ATOM 5555 O O . LEU A 1 702 ? 19.325 13.987 8.600 1.00 92.50 702 LEU A O 1
ATOM 5559 N N . HIS A 1 703 ? 20.062 13.336 10.605 1.00 91.12 703 HIS A N 1
ATOM 5560 C CA . HIS A 1 703 ? 20.344 11.945 10.226 1.00 91.12 703 HIS A CA 1
ATOM 5561 C C . HIS A 1 703 ? 21.283 11.796 9.013 1.00 91.12 703 HIS A C 1
ATOM 5563 O O . HIS A 1 703 ? 21.159 10.857 8.233 1.00 91.12 703 HIS A O 1
ATOM 5569 N N . ASN A 1 704 ? 22.254 12.704 8.872 1.00 89.00 704 ASN A N 1
ATOM 5570 C CA . ASN A 1 704 ? 23.180 12.796 7.740 1.00 89.00 704 ASN A CA 1
ATOM 5571 C C . ASN A 1 704 ? 22.470 12.939 6.381 1.00 89.00 704 ASN A C 1
ATOM 5573 O O . ASN A 1 704 ? 22.999 12.489 5.367 1.00 89.00 704 ASN A O 1
ATOM 5577 N N . MET A 1 705 ? 21.292 13.569 6.357 1.00 91.62 705 MET A N 1
ATOM 5578 C CA . MET A 1 705 ? 20.533 13.848 5.142 1.00 91.62 705 MET A CA 1
ATOM 5579 C C . MET A 1 705 ? 20.343 15.359 4.972 1.00 91.62 705 MET A C 1
ATOM 5581 O O . MET A 1 705 ? 19.652 16.013 5.751 1.00 91.62 705 MET A O 1
ATOM 5585 N N . LEU A 1 706 ? 20.970 15.920 3.941 1.00 93.00 706 LEU A N 1
ATOM 5586 C CA . LEU A 1 706 ? 20.798 17.305 3.512 1.00 93.00 706 LEU A CA 1
ATOM 5587 C C . LEU A 1 706 ? 19.780 17.338 2.371 1.00 93.00 706 LEU A C 1
ATOM 5589 O O . LEU A 1 706 ? 20.136 17.141 1.207 1.00 93.00 706 LEU A O 1
ATOM 5593 N N . ASP A 1 707 ? 18.512 17.544 2.723 1.00 90.19 707 ASP A N 1
ATOM 5594 C CA . ASP A 1 707 ? 17.399 17.538 1.776 1.00 90.19 707 ASP A CA 1
ATOM 5595 C C . ASP A 1 707 ? 16.928 18.953 1.415 1.00 90.19 707 ASP A C 1
ATOM 5597 O O . ASP A 1 707 ? 16.309 19.645 2.224 1.00 90.19 707 ASP A O 1
ATOM 5601 N N . PHE A 1 708 ? 17.201 19.372 0.177 1.00 90.00 708 PHE A N 1
ATOM 5602 C CA . PHE A 1 708 ? 16.764 20.663 -0.360 1.00 90.00 708 PHE A CA 1
ATOM 5603 C C . PHE A 1 708 ? 15.470 20.579 -1.188 1.00 90.00 708 PHE A C 1
ATOM 5605 O O . PHE A 1 708 ? 15.004 21.602 -1.694 1.00 90.00 708 PHE A O 1
ATOM 5612 N N . SER A 1 709 ? 14.852 19.396 -1.307 1.00 81.75 709 SER A N 1
ATOM 5613 C CA . SER A 1 709 ? 13.566 19.224 -2.003 1.00 81.75 709 SER A CA 1
ATOM 5614 C C . SER A 1 709 ? 12.375 19.751 -1.188 1.00 81.75 709 SER A C 1
ATOM 5616 O O . SER A 1 709 ? 11.386 20.219 -1.753 1.00 81.75 709 SER A O 1
ATOM 5618 N N . CYS A 1 710 ? 12.476 19.813 0.144 1.00 77.75 710 CYS A N 1
ATOM 5619 C CA . CYS A 1 710 ? 11.425 20.354 1.015 1.00 77.75 710 CYS A CA 1
ATOM 5620 C C . CYS A 1 710 ? 11.129 21.839 0.715 1.00 77.75 710 CYS A C 1
ATOM 5622 O O . CYS A 1 710 ? 11.983 22.700 0.933 1.00 77.75 710 CYS A O 1
ATOM 5624 N N . SER A 1 711 ? 9.932 22.163 0.206 1.00 74.88 711 SER A N 1
ATOM 5625 C CA . SER A 1 711 ? 9.514 23.543 -0.115 1.00 74.88 711 SER A CA 1
ATOM 5626 C C . SER A 1 711 ? 9.465 24.443 1.116 1.00 74.88 711 SER A C 1
ATOM 5628 O O . SER A 1 711 ? 9.162 23.987 2.211 1.00 74.88 711 SER A O 1
ATOM 5630 N N . SER A 1 712 ? 9.734 25.738 0.937 1.00 66.69 712 SER A N 1
ATOM 5631 C CA . SER A 1 712 ? 9.641 26.754 1.997 1.00 66.69 712 SER A CA 1
ATOM 5632 C C . SER A 1 712 ? 8.253 27.401 2.119 1.00 66.69 712 SER A C 1
ATOM 5634 O O . SER A 1 712 ? 8.055 28.229 3.003 1.00 66.69 712 SER A O 1
ATOM 5636 N N . SER A 1 713 ? 7.282 27.019 1.278 1.00 62.81 713 SER A N 1
ATOM 5637 C CA . SER A 1 713 ? 5.892 27.497 1.347 1.00 62.81 713 SER A CA 1
ATOM 5638 C C . SER A 1 713 ? 4.918 26.368 1.699 1.00 62.81 713 SER A C 1
ATOM 5640 O O . SER A 1 713 ? 5.064 25.247 1.205 1.00 62.81 713 SER A O 1
ATOM 5642 N N . VAL A 1 714 ? 3.926 26.699 2.536 1.00 56.41 714 VAL A N 1
ATOM 5643 C CA . VAL A 1 714 ? 2.821 25.824 2.975 1.00 56.41 714 VAL A CA 1
ATOM 5644 C C . VAL A 1 714 ? 1.644 25.857 1.989 1.00 56.41 714 VAL A C 1
ATOM 5646 O O . VAL A 1 714 ? 0.981 24.839 1.808 1.00 56.41 714 VAL A O 1
ATOM 5649 N N . ASP A 1 715 ? 1.402 26.997 1.333 1.00 45.97 715 ASP A N 1
ATOM 5650 C CA . ASP A 1 715 ? 0.289 27.195 0.398 1.00 45.97 715 ASP A CA 1
ATOM 5651 C C . ASP A 1 715 ? 0.810 27.208 -1.044 1.00 45.97 715 ASP A C 1
ATOM 5653 O O . ASP A 1 715 ? 1.413 28.176 -1.509 1.00 45.97 715 ASP A O 1
ATOM 5657 N N . LEU A 1 716 ? 0.552 26.125 -1.778 1.00 46.59 716 LEU A N 1
ATOM 5658 C CA . LEU A 1 716 ? 0.710 26.088 -3.230 1.00 46.59 716 LEU A CA 1
ATOM 5659 C C . LEU A 1 716 ? -0.525 26.737 -3.864 1.00 46.59 716 LEU A C 1
ATOM 5661 O O . LEU A 1 716 ? -1.450 26.053 -4.307 1.00 46.59 716 LEU A O 1
ATOM 5665 N N . SER A 1 717 ? -0.567 28.070 -3.887 1.00 43.28 717 SER A N 1
ATOM 5666 C CA . SER A 1 717 ? -1.449 28.755 -4.830 1.00 43.28 717 SER A CA 1
ATOM 5667 C C . SER A 1 717 ? -0.936 28.485 -6.253 1.00 43.28 717 SER A C 1
ATOM 5669 O O . SER A 1 717 ? 0.270 28.386 -6.474 1.00 43.28 717 SER A O 1
ATOM 5671 N N . ALA A 1 718 ? -1.838 28.340 -7.227 1.00 44.69 718 ALA A N 1
ATOM 5672 C CA . ALA A 1 718 ? -1.515 27.933 -8.602 1.00 44.69 718 ALA A CA 1
ATOM 5673 C C . ALA A 1 718 ? -0.564 28.887 -9.370 1.00 44.69 718 ALA A C 1
ATOM 5675 O O . ALA A 1 718 ? -0.267 28.630 -10.531 1.00 44.69 718 ALA A O 1
ATOM 5676 N N . GLN A 1 719 ? -0.107 29.983 -8.751 1.00 45.06 719 GLN A N 1
ATOM 5677 C CA . GLN A 1 719 ? 0.860 30.932 -9.313 1.00 45.06 719 GLN A CA 1
ATOM 5678 C C . GLN A 1 719 ? 2.300 30.759 -8.796 1.00 45.06 719 GLN A C 1
ATOM 5680 O O . GLN A 1 719 ? 3.201 31.290 -9.434 1.00 45.06 719 GLN A O 1
ATOM 5685 N N . ASP A 1 720 ? 2.529 30.005 -7.711 1.00 41.97 720 ASP A N 1
ATOM 5686 C CA . ASP A 1 720 ? 3.872 29.766 -7.137 1.00 41.97 720 ASP A CA 1
ATOM 5687 C C . ASP A 1 720 ? 4.397 28.338 -7.382 1.00 41.97 720 ASP A C 1
ATOM 5689 O O . ASP A 1 720 ? 5.416 27.921 -6.822 1.00 41.97 720 ASP A O 1
ATOM 5693 N N . GLN A 1 721 ? 3.722 27.564 -8.236 1.00 46.12 721 GLN A N 1
ATOM 5694 C CA . GLN A 1 721 ? 4.359 26.399 -8.843 1.00 46.12 721 GLN A CA 1
ATOM 5695 C C . GLN A 1 721 ? 5.462 26.908 -9.783 1.00 46.12 721 GLN A C 1
ATOM 5697 O O . GLN A 1 721 ? 5.204 27.786 -10.595 1.00 46.12 721 GLN A O 1
ATOM 5702 N N . GLU A 1 722 ? 6.665 26.334 -9.671 1.00 50.31 722 GLU A N 1
ATOM 5703 C CA . GLU A 1 722 ? 7.801 26.514 -10.599 1.00 50.31 722 GLU A CA 1
ATOM 5704 C C . GLU A 1 722 ? 8.795 27.662 -10.338 1.00 50.31 722 GLU A C 1
ATOM 5706 O O . GLU A 1 722 ? 9.242 28.328 -11.272 1.00 50.31 722 GLU A O 1
ATOM 5711 N N . LYS A 1 723 ? 9.293 27.844 -9.108 1.00 62.06 723 LYS A N 1
ATOM 5712 C CA . LYS A 1 723 ? 10.659 28.388 -8.975 1.00 62.06 723 LYS A CA 1
ATOM 5713 C C . LYS A 1 723 ? 11.559 27.408 -8.241 1.00 62.06 723 LYS A C 1
ATOM 5715 O O . LYS A 1 723 ? 11.455 27.235 -7.026 1.00 62.06 723 LYS A O 1
ATOM 5720 N N . ALA A 1 724 ? 12.410 26.723 -9.004 1.00 71.50 724 ALA A N 1
ATOM 5721 C CA . ALA A 1 724 ? 13.462 25.880 -8.457 1.00 71.50 724 ALA A CA 1
ATOM 5722 C C . ALA A 1 724 ? 14.366 26.712 -7.530 1.00 71.50 724 ALA A C 1
ATOM 5724 O O . ALA A 1 724 ? 14.559 27.913 -7.733 1.00 71.50 724 ALA A O 1
ATOM 5725 N N . LEU A 1 725 ? 14.895 26.091 -6.472 1.00 83.25 725 LEU A N 1
ATOM 5726 C CA . LEU A 1 725 ? 15.819 26.781 -5.572 1.00 83.25 725 LEU A CA 1
ATOM 5727 C C . LEU A 1 725 ? 17.158 26.979 -6.292 1.00 83.25 725 LEU A C 1
ATOM 5729 O O . LEU A 1 725 ? 17.847 25.995 -6.545 1.00 83.25 725 LEU A O 1
ATOM 5733 N N . CYS A 1 726 ? 17.546 28.225 -6.570 1.00 86.50 726 CYS A N 1
ATOM 5734 C CA . CYS A 1 726 ? 18.858 28.532 -7.142 1.00 86.50 726 CYS A CA 1
ATOM 5735 C C . CYS A 1 726 ? 19.933 28.571 -6.037 1.00 86.50 726 CYS A C 1
ATOM 5737 O O . CYS A 1 726 ? 19.911 29.435 -5.154 1.00 86.50 726 CYS A O 1
ATOM 5739 N N . LEU A 1 727 ? 20.890 27.644 -6.072 1.00 89.25 727 LEU A N 1
ATOM 5740 C CA . LEU A 1 727 ? 22.047 27.622 -5.181 1.00 89.25 727 LEU A CA 1
ATOM 5741 C C . LEU A 1 727 ? 23.163 28.519 -5.725 1.00 89.25 727 LEU A C 1
ATOM 5743 O O . LEU A 1 727 ? 23.665 28.314 -6.831 1.00 89.25 727 LEU A O 1
ATOM 5747 N N . THR A 1 728 ? 23.567 29.494 -4.909 1.00 91.19 728 THR A N 1
ATOM 5748 C CA . THR A 1 728 ? 24.660 30.422 -5.204 1.00 91.19 728 THR A CA 1
ATOM 5749 C C . THR A 1 728 ? 26.011 29.825 -4.821 1.00 91.19 728 THR A C 1
ATOM 5751 O O . THR A 1 728 ? 26.105 28.835 -4.089 1.00 91.19 728 THR A O 1
ATOM 5754 N N . THR A 1 729 ? 27.091 30.474 -5.259 1.00 88.88 729 THR A N 1
ATOM 5755 C CA . THR A 1 729 ? 28.462 30.049 -4.914 1.00 88.88 729 THR A CA 1
ATOM 5756 C C . THR A 1 729 ? 28.688 29.994 -3.395 1.00 88.88 729 THR A C 1
ATOM 5758 O O . THR A 1 729 ? 29.332 29.071 -2.898 1.00 88.88 729 THR A O 1
ATOM 5761 N N . ASP A 1 730 ? 28.110 30.927 -2.634 1.00 87.94 730 ASP A N 1
ATOM 5762 C CA . ASP A 1 730 ? 28.241 30.945 -1.173 1.00 87.94 730 ASP A CA 1
ATOM 5763 C C . ASP A 1 730 ? 27.460 29.803 -0.501 1.00 87.94 730 ASP A C 1
ATOM 5765 O O . ASP A 1 730 ? 27.940 29.238 0.484 1.00 87.94 730 ASP A O 1
ATOM 5769 N N . HIS A 1 731 ? 26.305 29.404 -1.054 1.00 91.69 731 HIS A N 1
ATOM 5770 C CA . HIS A 1 731 ? 25.557 28.230 -0.584 1.00 91.69 731 HIS A CA 1
ATOM 5771 C C . HIS A 1 731 ? 26.379 26.947 -0.749 1.00 91.69 731 HIS A C 1
ATOM 5773 O O . HIS A 1 731 ? 26.552 26.189 0.208 1.00 91.69 731 HIS A O 1
ATOM 5779 N N . CYS A 1 732 ? 26.943 26.721 -1.938 1.00 90.62 732 CYS A N 1
ATOM 5780 C CA . CYS A 1 732 ? 27.757 25.536 -2.208 1.00 90.62 732 CYS A CA 1
ATOM 5781 C C . CYS A 1 732 ? 29.066 25.532 -1.405 1.00 90.62 732 CYS A C 1
ATOM 5783 O O . CYS A 1 732 ? 29.466 24.479 -0.905 1.00 90.62 732 CYS A O 1
ATOM 5785 N N . ARG A 1 733 ? 29.692 26.698 -1.189 1.00 89.88 733 ARG A N 1
ATOM 5786 C CA . ARG A 1 733 ? 30.857 26.822 -0.300 1.00 89.88 733 ARG A CA 1
ATOM 5787 C C . ARG A 1 733 ? 30.514 26.449 1.143 1.00 89.88 733 ARG A C 1
ATOM 5789 O O . ARG A 1 733 ? 31.286 25.738 1.778 1.00 89.88 733 ARG A O 1
ATOM 5796 N N . ALA A 1 734 ? 29.360 26.882 1.655 1.00 89.38 734 ALA A N 1
ATOM 5797 C CA . ALA A 1 734 ? 28.916 26.528 3.002 1.00 89.38 734 ALA A CA 1
ATOM 5798 C C . ALA A 1 734 ? 28.685 25.013 3.155 1.00 89.38 734 ALA A C 1
ATOM 5800 O O . ALA A 1 734 ? 29.181 24.413 4.110 1.00 89.38 734 ALA A O 1
ATOM 5801 N N . ILE A 1 735 ? 28.012 24.384 2.181 1.00 90.75 735 ILE A N 1
ATOM 5802 C CA . ILE A 1 735 ? 27.830 22.922 2.121 1.00 90.75 735 ILE A CA 1
ATOM 5803 C C . ILE A 1 735 ? 29.194 22.212 2.133 1.00 90.75 735 ILE A C 1
ATOM 5805 O O . ILE A 1 735 ? 29.420 21.312 2.943 1.00 90.75 735 ILE A O 1
ATOM 5809 N N . ASN A 1 736 ? 30.126 22.651 1.281 1.00 88.94 736 ASN A N 1
ATOM 5810 C CA . ASN A 1 736 ? 31.474 22.089 1.178 1.00 88.94 736 ASN A CA 1
ATOM 5811 C C . ASN A 1 736 ? 32.232 22.159 2.515 1.00 88.94 736 ASN A C 1
ATOM 5813 O O . ASN A 1 736 ? 32.748 21.146 2.995 1.00 88.94 736 ASN A O 1
ATOM 5817 N N . SER A 1 737 ? 32.233 23.330 3.158 1.00 86.00 737 SER A N 1
ATOM 5818 C CA . SER A 1 737 ? 32.873 23.536 4.460 1.00 86.00 737 SER A CA 1
ATOM 5819 C C . SER A 1 737 ? 32.306 22.618 5.545 1.00 86.00 737 SER A C 1
ATOM 5821 O O . SER A 1 737 ? 33.073 21.962 6.246 1.00 86.00 737 SER A O 1
ATOM 5823 N N . VAL A 1 738 ? 30.977 22.520 5.672 1.00 86.88 738 VAL A N 1
ATOM 5824 C CA . VAL A 1 738 ? 30.319 21.681 6.694 1.00 86.88 738 VAL A CA 1
ATOM 5825 C C . VAL A 1 738 ? 30.642 20.196 6.502 1.00 86.88 738 VAL A C 1
ATOM 5827 O O . VAL A 1 738 ? 30.943 19.496 7.470 1.00 86.88 738 VAL A O 1
ATOM 5830 N N . LEU A 1 739 ? 30.630 19.709 5.261 1.00 86.12 739 LEU A N 1
ATOM 5831 C CA . LEU A 1 739 ? 30.871 18.295 4.970 1.00 86.12 739 LEU A CA 1
ATOM 5832 C C . LEU A 1 739 ? 32.333 17.883 5.184 1.00 86.12 739 LEU A C 1
ATOM 5834 O O . LEU A 1 739 ? 32.588 16.825 5.763 1.00 86.12 739 LEU A O 1
ATOM 5838 N N . LYS A 1 740 ? 33.300 18.727 4.798 1.00 81.12 740 LYS A N 1
ATOM 5839 C CA . LYS A 1 740 ? 34.730 18.468 5.052 1.00 81.12 740 LYS A CA 1
ATOM 5840 C C . LYS A 1 740 ? 35.054 18.376 6.541 1.00 81.12 740 LYS A C 1
ATOM 5842 O O . LYS A 1 740 ? 35.908 17.591 6.941 1.00 81.12 740 LYS A O 1
ATOM 5847 N N . GLN A 1 741 ? 34.358 19.134 7.383 1.00 75.25 741 GLN A N 1
ATOM 5848 C CA . GLN A 1 741 ? 34.569 19.066 8.829 1.00 75.25 741 GLN A CA 1
ATOM 5849 C C . GLN A 1 741 ? 34.162 17.735 9.441 1.00 75.25 741 GLN A C 1
ATOM 5851 O O . GLN A 1 741 ? 34.852 17.241 10.333 1.00 75.25 741 GLN A O 1
ATOM 5856 N N . ASN A 1 742 ? 33.088 17.124 8.939 1.00 70.94 742 ASN A N 1
ATOM 5857 C CA . ASN A 1 742 ? 32.641 15.828 9.435 1.00 70.94 742 ASN A CA 1
ATOM 5858 C C . ASN A 1 742 ? 33.728 14.745 9.269 1.00 70.94 742 ASN A C 1
ATOM 5860 O O . ASN A 1 742 ? 33.895 13.898 10.148 1.00 70.94 742 ASN A O 1
ATOM 5864 N N . GLN A 1 743 ? 34.534 14.825 8.198 1.00 67.44 743 GLN A N 1
ATOM 5865 C CA . GLN A 1 743 ? 35.631 13.882 7.947 1.00 67.44 743 GLN A CA 1
ATOM 5866 C C . GLN A 1 743 ? 36.740 13.934 9.004 1.00 67.44 743 GLN A C 1
ATOM 5868 O O . GLN A 1 743 ? 37.299 12.900 9.359 1.00 67.44 743 GLN A O 1
ATOM 5873 N N . HIS A 1 744 ? 37.085 15.122 9.502 1.00 59.59 744 HIS A N 1
ATOM 5874 C CA . HIS A 1 744 ? 38.203 15.282 10.435 1.00 59.59 744 HIS A CA 1
ATOM 5875 C C . HIS A 1 744 ? 37.836 14.918 11.882 1.00 59.59 744 HIS A C 1
ATOM 5877 O O . HIS A 1 744 ? 38.724 14.622 12.679 1.00 59.59 744 HIS A O 1
ATOM 5883 N N . SER A 1 745 ? 36.545 14.927 12.232 1.00 56.34 745 SER A N 1
ATOM 5884 C CA . SER A 1 745 ? 36.082 14.772 13.618 1.00 56.34 745 SER A CA 1
ATOM 5885 C C . SER A 1 745 ? 35.677 13.350 14.019 1.00 56.34 745 SER A C 1
ATOM 5887 O O . SER A 1 745 ? 35.487 13.103 15.209 1.00 56.34 745 SER A O 1
ATOM 5889 N N . THR A 1 746 ? 35.535 12.399 13.089 1.00 49.53 746 THR A N 1
ATOM 5890 C CA . THR A 1 746 ? 35.068 11.039 13.417 1.00 49.53 746 THR A CA 1
ATOM 5891 C C . THR A 1 746 ? 35.997 9.951 12.875 1.00 49.53 746 THR A C 1
ATOM 5893 O O . THR A 1 746 ? 35.955 9.575 11.713 1.00 49.53 746 THR A O 1
ATOM 5896 N N . GLN A 1 747 ? 36.822 9.376 13.758 1.00 45.50 747 GLN A N 1
ATOM 5897 C CA . GLN A 1 747 ? 37.608 8.160 13.485 1.00 45.50 747 GLN A CA 1
ATOM 5898 C C . GLN A 1 747 ? 36.753 6.875 13.419 1.00 45.50 747 GLN A C 1
ATOM 5900 O O . GLN A 1 747 ? 37.294 5.784 13.266 1.00 45.50 747 GLN A O 1
ATOM 5905 N N . LEU A 1 748 ? 35.426 6.973 13.535 1.00 40.50 748 LEU A N 1
ATOM 5906 C CA . LEU A 1 748 ? 34.507 5.841 13.575 1.00 40.50 748 LEU A CA 1
ATOM 5907 C C . LEU A 1 748 ? 33.214 6.206 12.830 1.00 40.50 748 LEU A C 1
ATOM 5909 O O . LEU A 1 748 ? 32.534 7.159 13.203 1.00 40.50 748 LEU A O 1
ATOM 5913 N N . VAL A 1 749 ? 32.876 5.365 11.846 1.00 43.12 749 VAL A N 1
ATOM 5914 C CA . VAL A 1 749 ? 31.674 5.337 10.988 1.00 43.12 749 VAL A CA 1
ATOM 5915 C C . VAL A 1 749 ? 31.756 6.182 9.702 1.00 43.12 749 VAL A C 1
ATOM 5917 O O . VAL A 1 749 ? 31.434 7.365 9.676 1.00 43.12 749 VAL A O 1
ATOM 5920 N N . GLN A 1 750 ? 32.103 5.513 8.595 1.00 51.09 750 GLN A N 1
ATOM 5921 C CA . GLN A 1 750 ? 31.916 5.969 7.209 1.00 51.09 750 GLN A CA 1
ATOM 5922 C C . GLN A 1 750 ? 30.416 6.013 6.836 1.00 51.09 750 GLN A C 1
ATOM 5924 O O . GLN A 1 750 ? 29.973 5.302 5.940 1.00 51.09 750 GLN A O 1
ATOM 5929 N N . ASN A 1 751 ? 29.602 6.811 7.530 1.00 56.47 751 ASN A N 1
ATOM 5930 C CA . ASN A 1 751 ? 28.254 7.104 7.043 1.00 56.47 751 ASN A CA 1
ATOM 5931 C C . ASN A 1 751 ? 28.378 8.204 5.985 1.00 56.47 751 ASN A C 1
ATOM 5933 O O . ASN A 1 751 ? 28.624 9.360 6.329 1.00 56.47 751 ASN A O 1
ATOM 5937 N N . GLN A 1 752 ? 28.249 7.844 4.706 1.00 73.62 752 GLN A N 1
ATOM 5938 C CA . GLN A 1 752 ? 28.150 8.827 3.624 1.00 73.62 752 GLN A CA 1
ATOM 5939 C C . GLN A 1 752 ? 26.945 9.744 3.873 1.00 73.62 752 GLN A C 1
ATOM 5941 O O . GLN A 1 752 ? 25.847 9.269 4.166 1.00 73.62 752 GLN A O 1
ATOM 5946 N N . VAL A 1 753 ? 27.152 11.059 3.774 1.00 87.75 753 VAL A N 1
ATOM 5947 C CA . VAL A 1 753 ? 26.074 12.049 3.923 1.00 87.75 753 VAL A CA 1
ATOM 5948 C C . VAL A 1 753 ? 25.240 12.058 2.647 1.00 87.75 753 VAL A C 1
ATOM 5950 O O . VAL A 1 753 ? 25.792 12.194 1.559 1.00 87.75 753 VAL A O 1
ATOM 5953 N N . GLN A 1 754 ? 23.920 11.942 2.754 1.00 91.62 754 GLN A N 1
ATOM 5954 C CA . GLN A 1 754 ? 23.032 12.032 1.599 1.00 91.62 754 GLN A CA 1
ATOM 5955 C C . GLN A 1 754 ? 22.750 13.503 1.266 1.00 91.62 754 GLN A C 1
ATOM 5957 O O . GLN A 1 754 ? 22.304 14.257 2.127 1.00 91.62 754 GLN A O 1
ATOM 5962 N N . LEU A 1 755 ? 23.000 13.911 0.023 1.00 93.06 755 LEU A N 1
ATOM 5963 C CA . LEU A 1 755 ? 22.777 15.267 -0.481 1.00 93.06 755 LEU A CA 1
ATOM 5964 C C . LEU A 1 755 ? 21.716 15.235 -1.587 1.00 93.06 755 LEU A C 1
ATOM 5966 O O . LEU A 1 755 ? 21.986 14.772 -2.696 1.00 93.06 755 LEU A O 1
ATOM 5970 N N . ILE A 1 756 ? 20.509 15.720 -1.290 1.00 91.56 756 ILE A N 1
ATOM 5971 C CA . ILE A 1 756 ? 19.350 15.661 -2.193 1.00 91.56 756 ILE A CA 1
ATOM 5972 C C . ILE A 1 756 ? 19.116 17.039 -2.818 1.00 91.56 756 ILE A C 1
ATOM 5974 O O . ILE A 1 756 ? 18.768 17.993 -2.126 1.00 91.56 756 ILE A O 1
ATOM 5978 N N . LEU A 1 757 ? 19.287 17.123 -4.141 1.00 90.25 757 LEU A N 1
ATOM 5979 C CA . LEU A 1 757 ? 19.210 18.342 -4.960 1.00 90.25 757 LEU A CA 1
ATOM 5980 C C . LEU A 1 757 ? 18.222 18.184 -6.136 1.00 90.25 757 LEU A C 1
ATOM 5982 O O . LEU A 1 757 ? 18.459 18.700 -7.227 1.00 90.25 757 LEU A O 1
ATOM 5986 N N . ARG A 1 758 ? 17.130 17.432 -5.938 1.00 84.69 758 ARG A N 1
ATOM 5987 C CA . ARG A 1 758 ? 16.157 17.089 -6.998 1.00 84.69 758 ARG A CA 1
ATOM 5988 C C . ARG A 1 758 ? 15.382 18.292 -7.553 1.00 84.69 758 ARG A C 1
ATOM 5990 O O . ARG A 1 758 ? 15.099 18.308 -8.743 1.00 84.69 758 ARG A O 1
ATOM 5997 N N . ASP A 1 759 ? 15.134 19.309 -6.725 1.00 82.56 759 ASP A N 1
ATOM 5998 C CA . ASP A 1 759 ? 14.378 20.526 -7.081 1.00 82.56 759 ASP A CA 1
ATOM 5999 C C . ASP A 1 759 ? 15.241 21.800 -6.977 1.00 82.56 759 ASP A C 1
ATOM 6001 O O . ASP A 1 759 ? 14.784 22.867 -6.541 1.00 82.56 759 ASP A O 1
ATOM 6005 N N . CYS A 1 760 ? 16.529 21.678 -7.316 1.00 84.62 760 CYS A N 1
ATOM 6006 C CA . CYS A 1 760 ? 17.497 22.770 -7.252 1.00 84.62 760 CYS A CA 1
ATOM 6007 C C . CYS A 1 760 ? 18.094 23.087 -8.627 1.00 84.62 760 CYS A C 1
ATOM 6009 O O . CYS A 1 760 ? 18.426 22.190 -9.402 1.00 84.62 760 CYS A O 1
ATOM 6011 N N . GLU A 1 761 ? 18.294 24.378 -8.872 1.00 86.31 761 GLU A N 1
ATOM 6012 C CA . GLU A 1 761 ? 19.172 24.909 -9.912 1.00 86.31 761 GLU A CA 1
ATOM 6013 C C . GLU A 1 761 ? 20.477 25.348 -9.246 1.00 86.31 761 GLU A C 1
ATOM 6015 O O . GLU A 1 761 ? 20.462 25.853 -8.126 1.00 86.31 761 GLU A O 1
ATOM 6020 N N . VAL A 1 762 ? 21.621 25.163 -9.895 1.00 86.06 762 VAL A N 1
ATOM 6021 C CA . VAL A 1 762 ? 22.917 25.561 -9.331 1.00 86.06 762 VAL A CA 1
ATOM 6022 C C . VAL A 1 762 ? 23.631 26.441 -10.342 1.00 86.06 762 VAL A C 1
ATOM 6024 O O . VAL A 1 762 ? 23.711 26.097 -11.516 1.00 86.06 762 VAL A O 1
ATOM 6027 N N . GLU A 1 763 ? 24.138 27.590 -9.897 1.00 87.12 763 GLU A N 1
ATOM 6028 C CA . GLU A 1 763 ? 24.925 28.478 -10.757 1.00 87.12 763 GLU A CA 1
ATOM 6029 C C . GLU A 1 763 ? 26.214 27.778 -11.234 1.00 87.12 763 GLU A C 1
ATOM 6031 O O . GLU A 1 763 ? 26.877 27.093 -10.453 1.00 87.12 763 GLU A O 1
ATOM 6036 N N . ASP A 1 764 ? 26.654 28.021 -12.473 1.00 78.81 764 ASP A N 1
ATOM 6037 C CA . ASP A 1 764 ? 27.845 27.370 -13.059 1.00 78.81 764 ASP A CA 1
ATOM 6038 C C . ASP A 1 764 ? 29.118 27.518 -12.205 1.00 78.81 764 ASP A C 1
ATOM 6040 O O . ASP A 1 764 ? 29.956 26.617 -12.116 1.00 78.81 764 ASP A O 1
ATOM 6044 N N . ARG A 1 765 ? 29.280 28.672 -11.544 1.00 81.69 765 ARG A N 1
ATOM 6045 C CA . ARG A 1 765 ? 30.402 28.917 -10.621 1.00 81.69 765 ARG A CA 1
ATOM 6046 C C . ARG A 1 765 ? 30.247 28.153 -9.307 1.00 81.69 765 ARG A C 1
ATOM 6048 O O . ARG A 1 765 ? 31.249 27.713 -8.750 1.00 81.69 765 ARG A O 1
ATOM 6055 N N . ALA A 1 766 ? 29.014 27.973 -8.841 1.00 86.00 766 ALA A N 1
ATOM 6056 C CA . ALA A 1 766 ? 28.688 27.267 -7.610 1.00 86.00 766 ALA A CA 1
ATOM 6057 C C . ALA A 1 766 ? 28.874 25.748 -7.749 1.00 86.00 766 ALA A C 1
ATOM 6059 O O . ALA A 1 766 ? 29.329 25.098 -6.810 1.00 86.00 766 ALA A O 1
ATOM 6060 N N . LEU A 1 767 ? 28.635 25.189 -8.940 1.00 85.12 767 LEU A N 1
ATOM 6061 C CA . LEU A 1 767 ? 28.883 23.774 -9.247 1.00 85.12 767 LEU A CA 1
ATOM 6062 C C . LEU A 1 767 ? 30.328 23.338 -8.971 1.00 85.12 767 LEU A C 1
ATOM 6064 O O . LEU A 1 767 ? 30.566 22.246 -8.452 1.00 85.12 767 LEU A O 1
ATOM 6068 N N . ARG A 1 768 ? 31.303 24.211 -9.258 1.00 85.69 768 ARG A N 1
ATOM 6069 C CA . ARG A 1 768 ? 32.731 23.940 -9.012 1.00 85.69 768 ARG A CA 1
ATOM 6070 C C . ARG A 1 768 ? 33.046 23.735 -7.529 1.00 85.69 768 ARG A C 1
ATOM 6072 O O . ARG A 1 768 ? 33.976 23.001 -7.209 1.00 85.69 768 ARG A O 1
ATOM 6079 N N . GLU A 1 769 ? 32.257 24.323 -6.632 1.00 88.62 769 GLU A N 1
ATOM 6080 C CA . GLU A 1 769 ? 32.408 24.161 -5.181 1.00 88.62 769 GLU A CA 1
ATOM 6081 C C . GLU A 1 769 ? 31.893 22.798 -4.681 1.00 88.62 769 GLU A C 1
ATOM 6083 O O . GLU A 1 769 ? 32.266 22.379 -3.585 1.00 88.62 769 GLU A O 1
ATOM 6088 N N . LEU A 1 770 ? 31.076 22.080 -5.467 1.00 87.56 770 LEU A 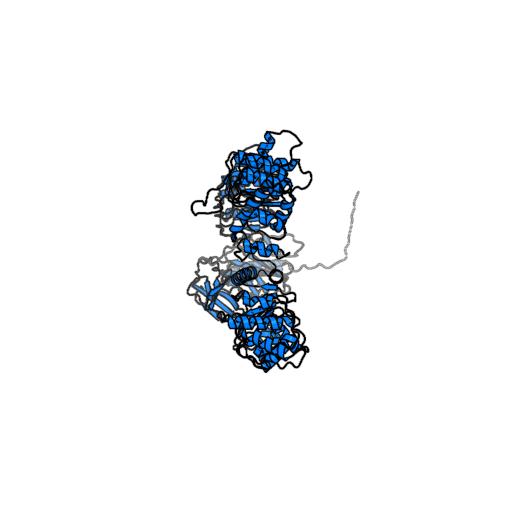N 1
ATOM 6089 C CA . LEU A 1 770 ? 30.560 20.747 -5.119 1.00 87.56 770 LEU A CA 1
ATOM 6090 C C . LEU A 1 770 ? 31.509 19.609 -5.535 1.00 87.56 770 LEU A C 1
ATOM 6092 O O . LEU A 1 770 ? 31.509 18.553 -4.906 1.00 87.56 770 LEU A O 1
ATOM 6096 N N . LEU A 1 771 ? 32.360 19.810 -6.548 1.00 87.12 771 LEU A N 1
ATOM 6097 C CA . LEU A 1 771 ? 33.292 18.776 -7.028 1.00 87.12 771 LEU A CA 1
ATOM 6098 C C . LEU A 1 771 ? 34.191 18.181 -5.919 1.00 87.12 771 LEU A C 1
ATOM 6100 O O . LEU A 1 771 ? 34.304 16.953 -5.849 1.00 87.12 771 LEU A O 1
ATOM 6104 N N . PRO A 1 772 ? 34.774 18.977 -4.994 1.00 86.44 772 PRO A N 1
ATOM 6105 C CA . PRO A 1 772 ? 35.662 18.449 -3.958 1.00 86.44 772 PRO A CA 1
ATOM 6106 C C . PRO A 1 772 ? 34.973 17.545 -2.928 1.00 86.44 772 PRO A C 1
ATOM 61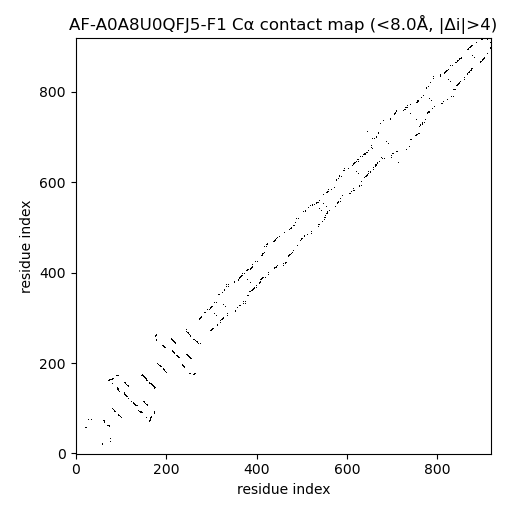08 O O . PRO A 1 772 ? 35.669 16.832 -2.210 1.00 86.44 772 PRO A O 1
ATOM 6111 N N . ILE A 1 773 ? 33.641 17.580 -2.819 1.00 87.06 773 ILE A N 1
ATOM 6112 C CA . ILE A 1 773 ? 32.873 16.808 -1.827 1.00 87.06 773 ILE A CA 1
ATOM 6113 C C . ILE A 1 773 ? 32.161 15.587 -2.413 1.00 87.06 773 ILE A C 1
ATOM 6115 O O . ILE A 1 773 ? 31.578 14.817 -1.657 1.00 87.06 773 ILE A O 1
ATOM 6119 N N . LEU A 1 774 ? 32.234 15.351 -3.726 1.00 87.06 774 LEU A N 1
ATOM 6120 C CA . LEU A 1 774 ? 31.565 14.200 -4.349 1.00 87.06 774 LEU A CA 1
ATOM 6121 C C . LEU A 1 774 ? 31.999 12.864 -3.726 1.00 87.06 774 LEU A C 1
ATOM 6123 O O . LEU A 1 774 ? 31.176 11.993 -3.484 1.00 87.06 774 LEU A O 1
ATOM 6127 N N . HIS A 1 775 ? 33.275 12.728 -3.356 1.00 83.81 775 HIS A N 1
ATOM 6128 C CA . HIS A 1 775 ? 33.806 11.504 -2.750 1.00 83.81 775 HIS A CA 1
ATOM 6129 C C . HIS A 1 775 ? 33.273 11.188 -1.333 1.00 83.81 775 HIS A C 1
ATOM 6131 O O . HIS A 1 775 ? 33.558 10.109 -0.814 1.00 83.81 775 HIS A O 1
ATOM 6137 N N . ILE A 1 776 ? 32.534 12.107 -0.692 1.00 84.88 776 ILE A N 1
ATOM 6138 C CA . ILE A 1 776 ? 32.076 11.983 0.711 1.00 84.88 776 ILE A CA 1
ATOM 6139 C C . ILE A 1 776 ? 30.557 12.011 0.864 1.00 84.88 776 ILE A C 1
ATOM 6141 O O . ILE A 1 776 ? 30.053 11.854 1.979 1.00 84.88 776 ILE A O 1
ATOM 6145 N N . VAL A 1 777 ? 29.832 12.207 -0.238 1.00 89.19 777 VAL A N 1
ATOM 6146 C CA . VAL A 1 777 ? 28.372 12.291 -0.247 1.00 89.19 777 VAL A CA 1
ATOM 6147 C C . VAL A 1 777 ? 27.758 11.211 -1.123 1.00 89.19 777 VAL A C 1
ATOM 6149 O O . VAL A 1 777 ? 28.354 10.798 -2.113 1.00 89.19 777 VAL A O 1
ATOM 6152 N N . LYS A 1 778 ? 26.530 10.819 -0.785 1.00 90.44 778 LYS A N 1
ATOM 6153 C CA . LYS A 1 778 ? 25.606 10.167 -1.710 1.00 90.44 778 LYS A CA 1
ATOM 6154 C C . LYS A 1 778 ? 24.716 11.243 -2.337 1.00 90.44 778 LYS A C 1
ATOM 6156 O O . LYS A 1 778 ? 23.871 11.819 -1.654 1.00 90.44 778 LYS A O 1
ATOM 6161 N N . LEU A 1 779 ? 24.944 11.563 -3.603 1.00 90.88 779 LEU A N 1
ATOM 6162 C CA . LEU A 1 779 ? 24.282 12.638 -4.332 1.00 90.88 779 LEU A CA 1
ATOM 6163 C C . LEU A 1 779 ? 22.970 12.145 -4.960 1.00 90.88 779 LEU A C 1
ATOM 6165 O O . LEU A 1 779 ? 22.910 11.083 -5.569 1.00 90.88 779 LEU A O 1
ATOM 6169 N N . SER A 1 780 ? 21.909 12.937 -4.846 1.00 91.25 780 SER A N 1
ATOM 6170 C CA . SER A 1 780 ? 20.639 12.731 -5.552 1.00 91.25 780 SER A CA 1
ATOM 6171 C C . SER A 1 780 ? 20.259 14.021 -6.289 1.00 91.25 780 SER A C 1
ATOM 6173 O O . SER A 1 780 ? 19.463 14.805 -5.760 1.00 91.25 780 SER A O 1
ATOM 6175 N N . PRO A 1 781 ? 20.871 14.294 -7.456 1.00 90.75 781 PRO A N 1
ATOM 6176 C CA . PRO A 1 781 ? 20.673 15.536 -8.194 1.00 90.75 781 PRO A CA 1
ATOM 6177 C C . PRO A 1 781 ? 19.385 15.508 -9.029 1.00 90.75 781 PRO A C 1
ATOM 6179 O O . PRO A 1 781 ? 18.805 14.449 -9.268 1.00 90.75 781 PRO A O 1
ATOM 6182 N N . SER A 1 782 ? 18.943 16.675 -9.499 1.00 89.31 782 SER A N 1
ATOM 6183 C CA . SER A 1 782 ? 17.998 16.756 -10.617 1.00 89.31 782 SER A CA 1
ATOM 6184 C C . SER A 1 782 ? 18.683 16.303 -11.912 1.00 89.31 782 SER A C 1
ATOM 6186 O O . SER A 1 782 ? 19.905 16.415 -12.047 1.00 89.31 782 SER A O 1
ATOM 6188 N N . LYS A 1 783 ? 17.919 15.822 -12.898 1.00 89.06 783 LYS A N 1
ATOM 6189 C CA . LYS A 1 783 ? 18.497 15.368 -14.177 1.00 89.06 783 LYS A CA 1
ATOM 6190 C C . LYS A 1 783 ? 19.207 16.510 -14.926 1.00 89.06 783 LYS A C 1
ATOM 6192 O O . LYS A 1 783 ? 20.266 16.309 -15.511 1.00 89.06 783 LYS A O 1
ATOM 6197 N N . ALA A 1 784 ? 18.674 17.733 -14.835 1.00 87.50 784 ALA A N 1
ATOM 6198 C CA . ALA A 1 784 ? 19.310 18.934 -15.381 1.00 87.50 784 ALA A CA 1
ATOM 6199 C C . ALA A 1 784 ? 20.652 19.243 -14.694 1.00 87.50 784 ALA A C 1
ATOM 6201 O O . ALA A 1 784 ? 21.645 19.511 -15.368 1.00 87.50 784 ALA A O 1
ATOM 6202 N N . LEU A 1 785 ? 20.702 19.139 -13.362 1.00 88.94 785 LEU A N 1
ATOM 6203 C CA . LEU A 1 785 ? 21.924 19.347 -12.589 1.00 88.94 785 LEU A CA 1
ATOM 6204 C C . LEU A 1 785 ? 22.976 18.268 -12.878 1.00 88.94 785 LEU A C 1
ATOM 6206 O O . LEU A 1 785 ? 24.166 18.567 -12.955 1.00 88.94 785 LEU A O 1
ATOM 6210 N N . LEU A 1 786 ? 22.541 17.020 -13.069 1.00 90.62 786 LEU A N 1
ATOM 6211 C CA . LEU A 1 786 ? 23.418 15.921 -13.460 1.00 90.62 786 LEU A CA 1
ATOM 6212 C C . LEU A 1 786 ? 24.086 16.200 -14.814 1.00 90.62 786 LEU A C 1
ATOM 6214 O O . LEU A 1 786 ? 25.294 16.016 -14.933 1.00 90.62 786 LEU A O 1
ATOM 6218 N N . LEU A 1 787 ? 23.349 16.719 -15.803 1.00 88.44 787 LEU A N 1
ATOM 6219 C CA . LEU A 1 787 ? 23.926 17.116 -17.094 1.00 88.44 787 LEU A CA 1
ATOM 6220 C C . LEU A 1 787 ? 24.956 18.240 -16.966 1.00 88.44 787 LEU A C 1
ATOM 6222 O O . LEU A 1 787 ? 26.021 18.157 -17.576 1.00 88.44 787 LEU A O 1
ATOM 6226 N N . GLN A 1 788 ? 24.680 19.255 -16.144 1.00 88.19 788 GLN A N 1
ATOM 6227 C CA . GLN A 1 788 ? 25.640 20.333 -15.890 1.00 88.19 788 GLN A CA 1
ATOM 6228 C C . GLN A 1 788 ? 26.911 19.820 -15.193 1.00 88.19 788 GLN A C 1
ATOM 6230 O O . GLN A 1 788 ? 28.017 20.233 -15.540 1.00 88.19 788 GLN A O 1
ATOM 6235 N N . LEU A 1 789 ? 26.774 18.895 -14.235 1.00 87.69 789 LEU A N 1
ATOM 6236 C CA . LEU A 1 789 ? 27.911 18.250 -13.571 1.00 87.69 789 LEU A CA 1
ATOM 6237 C C . LEU A 1 789 ? 28.744 17.416 -14.550 1.00 87.69 789 LEU A C 1
ATOM 6239 O O . LEU A 1 789 ? 29.971 17.480 -14.502 1.00 87.69 789 LEU A O 1
ATOM 6243 N N . LEU A 1 790 ? 28.097 16.668 -15.447 1.00 87.12 790 LEU A N 1
ATOM 6244 C CA . LEU A 1 790 ? 28.777 15.878 -16.475 1.00 87.12 790 LEU A CA 1
ATOM 6245 C C . LEU A 1 790 ? 29.557 16.762 -17.451 1.00 87.12 790 LEU A C 1
ATOM 6247 O O . LEU A 1 790 ? 30.697 16.442 -17.773 1.00 87.12 790 LEU A O 1
ATOM 6251 N N . ASP A 1 791 ? 28.982 17.883 -17.891 1.00 83.88 791 ASP A N 1
ATOM 6252 C CA . ASP A 1 791 ? 29.678 18.823 -18.773 1.00 83.88 791 ASP A CA 1
ATOM 6253 C C . ASP A 1 791 ? 30.894 19.443 -18.068 1.00 83.88 791 ASP A C 1
ATOM 6255 O O . ASP A 1 791 ? 32.011 19.413 -18.585 1.00 83.88 791 ASP A O 1
ATOM 6259 N N . LEU A 1 792 ? 30.715 19.895 -16.823 1.00 83.81 792 LEU A N 1
ATOM 6260 C CA . LEU A 1 792 ? 31.776 20.520 -16.036 1.00 83.81 792 LEU A CA 1
ATOM 6261 C C . LEU A 1 792 ? 32.957 19.579 -15.751 1.00 83.81 792 LEU A C 1
ATOM 6263 O O . LEU A 1 792 ? 34.108 20.018 -15.761 1.00 83.81 792 LEU A O 1
ATOM 6267 N N . VAL A 1 793 ? 32.690 18.296 -15.490 1.00 76.06 793 VAL A N 1
ATOM 6268 C CA . VAL A 1 793 ? 33.736 17.280 -15.278 1.00 76.06 793 VAL A CA 1
ATOM 6269 C C . VAL A 1 793 ? 34.549 17.026 -16.560 1.00 76.06 793 VAL A C 1
ATOM 6271 O O . VAL A 1 793 ? 35.690 16.576 -16.472 1.00 76.06 793 VAL A O 1
ATOM 6274 N N . CYS A 1 794 ? 34.016 17.360 -17.739 1.00 71.44 794 CYS A N 1
ATOM 6275 C CA . CYS A 1 794 ? 34.631 17.058 -19.034 1.00 71.44 794 CYS A CA 1
ATOM 6276 C C . CYS A 1 794 ? 35.268 18.264 -19.754 1.00 71.44 794 CYS A C 1
ATOM 6278 O O . CYS A 1 794 ? 36.001 18.063 -20.721 1.00 71.44 794 CYS A O 1
ATOM 6280 N N . GLU A 1 795 ? 35.063 19.503 -19.295 1.00 67.69 795 GLU A N 1
ATOM 6281 C CA . GLU A 1 795 ? 35.575 20.721 -19.955 1.00 67.69 795 GLU A CA 1
ATOM 6282 C C . GLU A 1 795 ? 37.077 21.048 -19.723 1.00 67.69 795 GLU A C 1
ATOM 6284 O O . GLU A 1 795 ? 37.541 22.105 -20.153 1.00 67.69 795 GLU A O 1
ATOM 6289 N N . GLY A 1 796 ? 37.889 20.177 -19.101 1.00 55.56 796 GLY A N 1
ATOM 6290 C CA . GLY A 1 796 ? 39.321 20.452 -18.855 1.00 55.56 796 GLY A CA 1
ATOM 6291 C C . GLY A 1 796 ? 40.270 19.265 -19.082 1.00 55.56 796 GLY A C 1
ATOM 6292 O O . GLY A 1 796 ? 39.921 18.114 -18.863 1.00 55.56 796 GLY A O 1
ATOM 6293 N N . ILE A 1 797 ? 41.504 19.548 -19.516 1.00 48.12 797 ILE A N 1
ATOM 6294 C CA . ILE A 1 797 ? 42.531 18.559 -19.919 1.00 48.12 797 ILE A CA 1
ATOM 6295 C C . ILE A 1 797 ? 43.538 18.281 -18.766 1.00 48.12 797 ILE A C 1
ATOM 6297 O O . ILE A 1 797 ? 44.710 18.014 -18.996 1.00 48.12 797 ILE A O 1
ATOM 6301 N N . GLU A 1 798 ? 43.130 18.354 -17.493 1.00 56.81 798 GLU A N 1
ATOM 6302 C CA . GLU A 1 798 ? 44.057 18.214 -16.345 1.00 56.81 798 GLU A CA 1
ATOM 6303 C C . GLU A 1 798 ? 43.803 16.966 -15.473 1.00 56.81 798 GLU A C 1
ATOM 6305 O O . GLU A 1 798 ? 42.658 16.587 -15.222 1.00 56.81 798 GLU A O 1
ATOM 6310 N N . GLU A 1 799 ? 44.881 16.370 -14.932 1.00 53.66 799 GLU A N 1
ATOM 6311 C CA . GLU A 1 799 ? 44.902 15.164 -14.067 1.00 53.66 799 GLU A CA 1
ATOM 6312 C C . GLU A 1 799 ? 43.942 15.216 -12.857 1.00 53.66 799 GLU A C 1
ATOM 6314 O O . GLU A 1 799 ? 43.540 14.175 -12.331 1.00 53.66 799 GLU A O 1
ATOM 6319 N N . GLY A 1 800 ? 43.535 16.411 -12.411 1.00 59.25 800 GLY A N 1
ATOM 6320 C CA . GLY A 1 800 ? 42.569 16.594 -11.323 1.00 59.25 800 GLY A CA 1
ATOM 6321 C C . GLY A 1 800 ? 41.128 16.191 -11.670 1.00 59.25 800 GLY A C 1
ATOM 6322 O O . GLY A 1 800 ? 40.369 15.841 -10.767 1.00 59.25 800 GLY A O 1
ATOM 6323 N N . LEU A 1 801 ? 40.739 16.195 -12.952 1.00 60.34 801 LEU A N 1
ATOM 6324 C CA . LEU A 1 801 ? 39.366 15.890 -13.398 1.00 60.34 801 LEU A CA 1
ATOM 6325 C C . LEU A 1 801 ? 39.048 14.390 -13.391 1.00 60.34 801 LEU A C 1
ATOM 6327 O O . LEU A 1 801 ? 37.912 14.010 -13.110 1.00 60.34 801 LEU A O 1
ATOM 6331 N N . LEU A 1 802 ? 40.065 13.539 -13.562 1.00 66.62 802 LEU A N 1
ATOM 6332 C CA . LEU A 1 802 ? 39.944 12.077 -13.490 1.00 66.62 802 LEU A CA 1
ATOM 6333 C C . LEU A 1 802 ? 39.370 11.615 -12.143 1.00 66.62 802 LEU A C 1
ATOM 6335 O O . LEU A 1 802 ? 38.477 10.771 -12.083 1.00 66.62 802 LEU A O 1
ATOM 6339 N N . ARG A 1 803 ? 39.832 12.234 -11.050 1.00 72.75 803 ARG A N 1
ATOM 6340 C CA . ARG A 1 803 ? 39.337 11.940 -9.698 1.00 72.75 803 ARG A CA 1
ATOM 6341 C C . ARG A 1 803 ? 37.895 12.399 -9.497 1.00 72.75 803 ARG A C 1
ATOM 6343 O O . ARG A 1 803 ? 37.168 11.770 -8.732 1.00 72.75 803 ARG A O 1
ATOM 6350 N N . HIS A 1 804 ? 37.469 13.474 -10.163 1.00 79.81 804 HIS A N 1
ATOM 6351 C CA . HIS A 1 80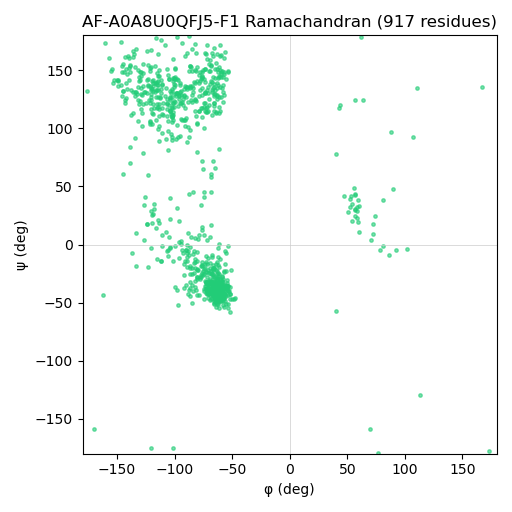4 ? 36.098 13.978 -10.059 1.00 79.81 804 HIS A CA 1
ATOM 6352 C C . HIS A 1 804 ? 35.101 13.098 -10.815 1.00 79.81 804 HIS A C 1
ATOM 6354 O O . HIS A 1 804 ? 34.025 12.856 -10.281 1.00 79.81 804 HIS A O 1
ATOM 6360 N N . ALA A 1 805 ? 35.465 12.563 -11.986 1.00 79.19 805 ALA A N 1
ATOM 6361 C CA . ALA A 1 805 ? 34.632 11.608 -12.721 1.00 79.19 805 ALA A CA 1
ATOM 6362 C C . ALA A 1 805 ? 34.361 10.335 -11.900 1.00 79.19 805 ALA A C 1
ATOM 6364 O O . ALA A 1 805 ? 33.213 9.931 -11.717 1.00 79.19 805 ALA A O 1
ATOM 6365 N N . GLU A 1 806 ? 35.412 9.753 -11.319 1.00 80.12 806 GLU A N 1
ATOM 6366 C CA . GLU A 1 806 ? 35.293 8.581 -10.449 1.00 80.12 806 GLU A CA 1
ATOM 6367 C C . GLU A 1 806 ? 34.490 8.896 -9.171 1.00 80.12 806 GLU A C 1
ATOM 6369 O O . GLU A 1 806 ? 33.639 8.114 -8.743 1.00 80.12 806 GLU A O 1
ATOM 6374 N N . SER A 1 807 ? 34.719 10.070 -8.573 1.00 85.25 807 SER A N 1
ATOM 6375 C CA . SER A 1 807 ? 33.975 10.525 -7.390 1.00 85.25 807 SER A CA 1
ATOM 6376 C C . SER A 1 807 ? 32.498 10.781 -7.687 1.00 85.25 807 SER A C 1
ATOM 6378 O O . SER A 1 807 ? 31.664 10.484 -6.836 1.00 85.25 807 SER A O 1
ATOM 6380 N N . LEU A 1 808 ? 32.159 11.289 -8.877 1.00 87.19 808 LEU A N 1
ATOM 6381 C CA . LEU A 1 808 ? 30.778 11.496 -9.308 1.00 87.19 808 LEU A CA 1
ATOM 6382 C C . LEU A 1 808 ? 30.028 10.161 -9.374 1.00 87.19 808 LEU A C 1
ATOM 6384 O O . LEU A 1 808 ? 28.990 10.027 -8.729 1.00 87.19 808 LEU A O 1
ATOM 6388 N N . CYS A 1 809 ? 30.577 9.151 -10.056 1.00 82.88 809 CYS A N 1
ATOM 6389 C CA . CYS A 1 809 ? 29.951 7.826 -10.139 1.00 82.88 809 CYS A CA 1
ATOM 6390 C C . CYS A 1 809 ? 29.782 7.159 -8.768 1.00 82.88 809 CYS A C 1
ATOM 6392 O O . CYS A 1 809 ? 28.728 6.590 -8.493 1.00 82.88 809 CYS A O 1
ATOM 6394 N N . ARG A 1 810 ? 30.784 7.271 -7.882 1.00 83.44 810 ARG A N 1
ATOM 6395 C CA . ARG A 1 810 ? 30.670 6.788 -6.494 1.00 83.44 810 ARG A CA 1
ATOM 6396 C C . ARG A 1 810 ? 29.583 7.523 -5.712 1.00 83.44 810 ARG A C 1
ATOM 6398 O O . ARG A 1 810 ? 28.872 6.893 -4.938 1.00 83.44 810 ARG A O 1
ATOM 6405 N N . SER A 1 811 ? 29.449 8.835 -5.909 1.00 87.19 811 SER A N 1
ATOM 6406 C CA . SER A 1 811 ? 28.440 9.634 -5.207 1.00 87.19 811 SER A CA 1
ATOM 6407 C C . SER A 1 811 ? 27.011 9.268 -5.612 1.00 87.19 811 SER A C 1
ATOM 6409 O O . SER A 1 811 ? 26.099 9.394 -4.807 1.00 87.19 811 SER A O 1
ATOM 6411 N N . LEU A 1 812 ? 26.804 8.772 -6.831 1.00 87.19 812 LEU A N 1
ATOM 6412 C CA . LEU A 1 812 ? 25.492 8.368 -7.340 1.00 87.19 812 LEU A CA 1
ATOM 6413 C C . LEU A 1 812 ? 25.110 6.922 -6.965 1.00 87.19 812 LEU A C 1
ATOM 6415 O O . LEU A 1 812 ? 24.093 6.419 -7.426 1.00 87.19 812 LEU A O 1
ATOM 6419 N N . ASP A 1 813 ? 25.915 6.243 -6.138 1.00 82.31 813 ASP A N 1
ATOM 6420 C CA . ASP A 1 813 ? 25.718 4.836 -5.740 1.00 82.31 813 ASP A CA 1
ATOM 6421 C C . ASP A 1 813 ? 25.650 3.860 -6.931 1.00 82.31 813 ASP A C 1
ATOM 6423 O O . ASP A 1 813 ? 24.989 2.826 -6.890 1.00 82.31 813 ASP A O 1
ATOM 6427 N N . GLY A 1 814 ? 26.339 4.208 -8.022 1.00 79.69 814 GLY A N 1
ATOM 6428 C CA . GLY A 1 814 ? 26.351 3.417 -9.248 1.00 79.69 814 GLY A CA 1
ATOM 6429 C C . GLY A 1 814 ? 25.134 3.611 -10.162 1.00 79.69 814 GLY A C 1
ATOM 6430 O O . GLY A 1 814 ? 25.132 3.023 -11.240 1.00 79.69 814 GLY A O 1
ATOM 6431 N N . GLU A 1 815 ? 24.149 4.436 -9.796 1.00 86.88 815 GLU A N 1
ATOM 6432 C CA . GLU A 1 815 ? 22.942 4.683 -10.598 1.00 86.88 815 GLU A CA 1
ATOM 6433 C C . GLU A 1 815 ? 23.017 6.044 -11.307 1.00 86.88 815 GLU A C 1
ATOM 6435 O O . GLU A 1 815 ? 23.018 7.099 -10.674 1.00 86.88 815 GLU A O 1
ATOM 6440 N N . LEU A 1 816 ? 23.067 6.046 -12.639 1.00 90.69 816 LEU A N 1
ATOM 6441 C CA . LEU A 1 816 ? 23.057 7.261 -13.454 1.00 90.69 816 LEU A CA 1
ATOM 6442 C C . LEU A 1 816 ? 21.769 7.307 -14.280 1.00 90.69 816 LEU A C 1
ATOM 6444 O O . LEU A 1 816 ? 21.673 6.674 -15.329 1.00 90.69 816 LEU A O 1
ATOM 6448 N N . ASP A 1 817 ? 20.796 8.084 -13.803 1.00 90.69 817 ASP A N 1
ATOM 6449 C CA . ASP A 1 817 ? 19.502 8.289 -14.461 1.00 90.69 817 ASP A CA 1
ATOM 6450 C C . ASP A 1 817 ? 19.449 9.639 -15.196 1.00 90.69 817 ASP A C 1
ATOM 6452 O O . ASP A 1 817 ? 19.424 10.713 -14.586 1.00 90.69 817 ASP A O 1
ATOM 6456 N N . LEU A 1 818 ? 19.409 9.572 -16.526 1.00 91.81 818 LEU A N 1
ATOM 6457 C CA . LEU A 1 818 ? 19.153 10.695 -17.428 1.00 91.81 818 LEU A CA 1
ATOM 6458 C C . LEU A 1 818 ? 17.900 10.457 -18.281 1.00 91.81 818 LEU A C 1
ATOM 6460 O O . LEU A 1 818 ? 17.716 11.138 -19.293 1.00 91.81 818 LEU A O 1
ATOM 6464 N N . SER A 1 819 ? 17.020 9.538 -17.880 1.00 90.94 819 SER A N 1
ATOM 6465 C CA . SER A 1 819 ? 15.788 9.237 -18.608 1.00 90.94 819 SER A CA 1
ATOM 6466 C C . SER A 1 819 ? 14.957 10.497 -18.865 1.00 90.94 819 SER A C 1
ATOM 6468 O O . SER A 1 819 ? 14.975 11.447 -18.080 1.00 90.94 819 SER A O 1
ATOM 6470 N N . GLU A 1 820 ? 14.218 10.544 -19.969 1.00 87.75 820 GLU A N 1
ATOM 6471 C CA . GLU A 1 820 ? 13.363 11.681 -20.353 1.00 87.75 820 GLU A CA 1
ATOM 6472 C C . GLU A 1 820 ? 14.112 13.021 -20.545 1.00 87.75 820 GLU A C 1
ATOM 6474 O O . GLU A 1 820 ? 13.481 14.070 -20.706 1.00 87.75 820 GLU A O 1
ATOM 6479 N N . THR A 1 821 ? 15.452 13.025 -20.570 1.00 89.25 821 THR A N 1
ATOM 6480 C CA . THR A 1 821 ? 16.244 14.221 -20.899 1.00 89.25 821 THR A CA 1
ATOM 6481 C C . THR A 1 821 ? 16.718 14.199 -22.342 1.00 89.25 821 THR A C 1
ATOM 6483 O O . THR A 1 821 ? 17.179 13.181 -22.845 1.00 89.25 821 THR A O 1
ATOM 6486 N N . ARG A 1 822 ? 16.640 15.339 -23.038 1.00 87.75 822 ARG A N 1
ATOM 6487 C CA . ARG A 1 822 ? 17.181 15.442 -24.400 1.00 87.75 822 ARG A CA 1
ATOM 6488 C C . ARG A 1 822 ? 18.700 15.491 -24.341 1.00 87.75 822 ARG A C 1
ATOM 6490 O O . ARG A 1 822 ? 19.260 16.467 -23.846 1.00 87.75 822 ARG A O 1
ATOM 6497 N N . LEU A 1 823 ? 19.344 14.464 -24.884 1.00 89.56 823 LEU A N 1
ATOM 6498 C CA . LEU A 1 823 ? 20.798 14.353 -24.911 1.00 89.56 823 LEU A CA 1
ATOM 6499 C C . LEU A 1 823 ? 21.337 14.665 -26.303 1.00 89.56 823 LEU A C 1
ATOM 6501 O O . LEU A 1 823 ? 20.867 14.131 -27.309 1.00 89.56 823 LEU A O 1
ATOM 6505 N N . ASP A 1 824 ? 22.356 15.515 -26.353 1.00 87.00 824 ASP A N 1
ATOM 6506 C CA . ASP A 1 824 ? 23.097 15.804 -27.572 1.00 87.00 824 ASP A CA 1
ATOM 6507 C C . ASP A 1 824 ? 24.398 14.983 -27.647 1.00 87.00 824 ASP A C 1
ATOM 6509 O O . ASP A 1 824 ? 24.758 14.200 -26.759 1.00 87.00 824 ASP A O 1
ATOM 6513 N N . ARG A 1 825 ? 25.133 15.150 -28.751 1.00 84.94 825 ARG A N 1
ATOM 6514 C CA . ARG A 1 825 ? 26.408 14.452 -28.954 1.00 84.94 825 ARG A CA 1
ATOM 6515 C C . ARG A 1 825 ? 27.480 14.886 -27.945 1.00 84.94 825 ARG A C 1
ATOM 6517 O O . ARG A 1 825 ? 28.335 14.064 -27.620 1.00 84.94 825 ARG A O 1
ATOM 6524 N N . LYS A 1 826 ? 27.457 16.143 -27.472 1.00 85.06 826 LYS A N 1
ATOM 6525 C CA . LYS A 1 826 ? 28.415 16.655 -26.474 1.00 85.06 826 LYS A CA 1
ATOM 6526 C C . LYS A 1 826 ? 28.200 15.921 -25.150 1.00 85.06 826 LYS A C 1
ATOM 6528 O O . LYS A 1 826 ? 29.142 15.315 -24.655 1.00 85.06 826 LYS A O 1
ATOM 6533 N N . ALA A 1 827 ? 26.960 15.861 -24.665 1.00 86.31 827 ALA A N 1
ATOM 6534 C CA . ALA A 1 827 ? 26.575 15.151 -23.448 1.00 86.31 827 ALA A CA 1
ATOM 6535 C C . ALA A 1 827 ? 26.926 13.655 -23.507 1.00 86.31 827 ALA A C 1
ATOM 6537 O O . ALA A 1 827 ? 27.481 13.114 -22.552 1.00 86.31 827 ALA A O 1
ATOM 6538 N N . CYS A 1 828 ? 26.690 12.993 -24.647 1.00 87.38 828 CYS A N 1
ATOM 6539 C CA . CYS A 1 828 ? 27.113 11.603 -24.851 1.00 87.38 828 CYS A CA 1
ATOM 6540 C C . CYS A 1 828 ? 28.644 11.441 -24.811 1.00 87.38 828 CYS A C 1
ATOM 6542 O O . CYS A 1 828 ? 29.148 10.454 -24.281 1.00 87.38 828 CYS A O 1
ATOM 6544 N N . GLY A 1 829 ? 29.396 12.409 -25.345 1.00 85.44 829 GLY A N 1
ATOM 6545 C CA . GLY A 1 829 ? 30.856 12.452 -25.234 1.00 85.44 829 GLY A CA 1
ATOM 6546 C C . GLY A 1 829 ? 31.336 12.622 -23.790 1.00 85.44 829 GLY A C 1
ATOM 6547 O O . GLY A 1 829 ? 32.231 11.899 -23.359 1.00 85.44 829 GLY A O 1
ATOM 6548 N N . SER A 1 830 ? 30.701 13.509 -23.021 1.00 85.81 830 SER A N 1
ATOM 6549 C CA . SER A 1 830 ? 31.005 13.710 -21.599 1.00 85.81 830 SER A CA 1
ATOM 6550 C C . SER A 1 830 ? 30.719 12.451 -20.772 1.00 85.81 830 SER A C 1
ATOM 6552 O O . SER A 1 830 ? 31.558 12.002 -19.994 1.00 85.81 830 SER A O 1
ATOM 6554 N N . LEU A 1 831 ? 29.577 11.798 -21.010 1.00 88.56 831 LEU A N 1
ATOM 6555 C CA . LEU A 1 831 ? 29.254 10.503 -20.404 1.00 88.56 831 LEU A CA 1
ATOM 6556 C C . LEU A 1 831 ? 30.295 9.426 -20.748 1.00 88.56 831 LEU A C 1
ATOM 6558 O O . LEU A 1 831 ? 30.676 8.646 -19.878 1.00 88.56 831 LEU A O 1
ATOM 6562 N N . ALA A 1 832 ? 30.787 9.388 -21.991 1.00 86.88 832 ALA A N 1
ATOM 6563 C CA . ALA A 1 832 ? 31.806 8.426 -22.407 1.00 86.88 832 ALA A CA 1
ATOM 6564 C C . ALA A 1 832 ? 33.118 8.609 -21.630 1.00 86.88 832 ALA A C 1
ATOM 6566 O O . ALA A 1 832 ? 33.677 7.625 -21.151 1.00 86.88 832 ALA A O 1
ATOM 6567 N N . LEU A 1 833 ? 33.555 9.856 -21.428 1.00 82.62 833 LEU A N 1
ATOM 6568 C CA . LEU A 1 833 ? 34.743 10.183 -20.629 1.00 82.62 833 LEU A CA 1
ATOM 6569 C C . LEU A 1 833 ? 34.579 9.796 -19.152 1.00 82.62 833 LEU A C 1
ATOM 6571 O O . LEU A 1 833 ? 35.523 9.311 -18.526 1.00 82.62 833 LEU A O 1
ATOM 6575 N N . VAL A 1 834 ? 33.381 9.974 -18.587 1.00 84.62 834 VAL A N 1
ATOM 6576 C CA . VAL A 1 834 ? 33.081 9.552 -17.210 1.00 84.62 834 VAL A CA 1
ATOM 6577 C C . VAL A 1 834 ? 33.089 8.026 -17.089 1.00 84.62 834 VAL A C 1
ATOM 6579 O O . VAL A 1 834 ? 33.669 7.483 -16.147 1.00 84.62 834 VAL A O 1
ATOM 6582 N N . LEU A 1 835 ? 32.517 7.311 -18.060 1.00 85.69 835 LEU A N 1
ATOM 6583 C CA . LEU A 1 835 ? 32.560 5.847 -18.113 1.00 85.69 835 LEU A CA 1
ATOM 6584 C C . LEU A 1 835 ? 33.978 5.313 -18.362 1.00 85.69 835 LEU A C 1
ATOM 6586 O O . LEU A 1 835 ? 34.343 4.262 -17.842 1.00 85.69 835 LEU A O 1
ATOM 6590 N N . GLU A 1 836 ? 34.821 6.021 -19.112 1.00 84.31 836 GLU A N 1
ATOM 6591 C CA . GLU A 1 836 ? 36.220 5.640 -19.335 1.00 84.31 836 GLU A CA 1
ATOM 6592 C C . GLU A 1 836 ? 37.008 5.526 -18.021 1.00 84.31 836 GLU A C 1
ATOM 6594 O O . GLU A 1 836 ? 37.798 4.594 -17.867 1.00 84.31 836 GLU A O 1
ATOM 6599 N N . HIS A 1 837 ? 36.704 6.379 -17.042 1.00 77.00 837 HIS A N 1
ATOM 6600 C CA . HIS A 1 837 ? 37.455 6.496 -15.787 1.00 77.00 837 HIS A CA 1
ATOM 6601 C C . HIS A 1 837 ? 36.706 6.002 -14.544 1.00 77.00 837 HIS A C 1
ATOM 6603 O O . HIS A 1 837 ? 37.265 6.010 -13.450 1.00 77.00 837 HIS A O 1
ATOM 6609 N N . SER A 1 838 ? 35.462 5.552 -14.697 1.00 74.94 838 SER A N 1
ATOM 6610 C CA . SER A 1 838 ? 34.708 4.874 -13.642 1.00 74.94 838 SER A CA 1
ATOM 6611 C C . SER A 1 838 ? 34.742 3.354 -13.823 1.00 74.94 838 SER A C 1
ATOM 6613 O O . SER A 1 838 ? 34.887 2.826 -14.932 1.00 74.94 838 SER A O 1
ATOM 6615 N N . GLU A 1 839 ? 34.622 2.637 -12.709 1.00 72.88 839 GLU A N 1
ATOM 6616 C CA . GLU A 1 839 ? 34.430 1.189 -12.670 1.00 72.88 839 GLU A CA 1
ATOM 6617 C C . GLU A 1 839 ? 33.140 0.885 -11.899 1.00 72.88 839 GLU A C 1
ATOM 6619 O O . GLU A 1 839 ? 32.899 1.469 -10.843 1.00 72.88 839 GLU A O 1
ATOM 6624 N N . GLY A 1 840 ? 32.315 -0.035 -12.412 1.00 64.56 840 GLY A N 1
ATOM 6625 C CA . GLY A 1 840 ? 31.206 -0.614 -11.647 1.00 64.56 840 GLY A CA 1
ATOM 6626 C C . GLY A 1 840 ? 29.920 0.216 -11.557 1.00 64.56 840 GLY A C 1
ATOM 6627 O O . GLY A 1 840 ? 29.278 0.186 -10.511 1.00 64.56 840 GLY A O 1
ATOM 6628 N N . LEU A 1 841 ? 29.514 0.912 -12.627 1.00 79.56 841 LEU A N 1
ATOM 6629 C CA . LEU A 1 841 ? 28.180 1.526 -12.697 1.00 79.56 841 LEU A CA 1
ATOM 6630 C C . LEU A 1 841 ? 27.103 0.419 -12.720 1.00 79.56 841 LEU A C 1
ATOM 6632 O O . LEU A 1 841 ? 27.128 -0.460 -13.590 1.00 79.56 841 LEU A O 1
ATOM 6636 N N . SER A 1 842 ? 26.186 0.428 -11.751 1.00 85.44 842 SER A N 1
ATOM 6637 C CA . SER A 1 842 ? 25.120 -0.571 -11.629 1.00 85.44 842 SER A CA 1
ATOM 6638 C C . SER A 1 842 ? 24.035 -0.340 -12.675 1.00 85.44 842 SER A C 1
ATOM 6640 O O . SER A 1 842 ? 23.675 -1.280 -13.381 1.00 85.44 842 SER A O 1
ATOM 6642 N N . GLU A 1 843 ? 23.575 0.897 -12.846 1.00 90.75 843 GLU A N 1
ATOM 6643 C CA . GLU A 1 843 ? 22.518 1.236 -13.801 1.00 90.75 843 GLU A CA 1
ATOM 6644 C C . GLU A 1 843 ? 22.833 2.534 -14.552 1.00 90.75 843 GLU A C 1
ATOM 6646 O O . GLU A 1 843 ? 23.233 3.536 -13.962 1.00 90.75 843 GLU A O 1
ATOM 6651 N N . LEU A 1 844 ? 22.666 2.500 -15.874 1.00 92.38 844 LEU A N 1
ATOM 6652 C CA . LEU A 1 844 ? 22.695 3.659 -16.759 1.00 92.38 844 LEU A CA 1
ATOM 6653 C C . LEU A 1 844 ? 21.356 3.728 -17.487 1.00 92.38 844 LEU A C 1
ATOM 6655 O O . LEU A 1 844 ? 21.120 2.933 -18.401 1.00 92.38 844 LEU A O 1
ATOM 6659 N N . ASP A 1 845 ? 20.508 4.673 -17.094 1.00 92.75 845 ASP A N 1
ATOM 6660 C CA . ASP A 1 845 ? 19.207 4.895 -17.719 1.00 92.75 845 ASP A CA 1
ATOM 6661 C C . ASP A 1 845 ? 19.258 6.103 -18.660 1.00 92.75 845 ASP A C 1
ATOM 6663 O O . ASP A 1 845 ? 19.406 7.252 -18.239 1.00 92.75 845 ASP A O 1
ATOM 6667 N N . LEU A 1 846 ? 19.166 5.817 -19.958 1.00 93.25 846 LEU A N 1
ATOM 6668 C CA . LEU A 1 846 ? 19.116 6.775 -21.061 1.00 93.25 846 LEU A CA 1
ATOM 6669 C C . LEU A 1 846 ? 17.815 6.599 -21.868 1.00 93.25 846 LEU A C 1
ATOM 6671 O O . LEU A 1 846 ? 17.790 6.818 -23.087 1.00 93.25 846 LEU A O 1
ATOM 6675 N N . SER A 1 847 ? 16.741 6.142 -21.221 1.00 91.56 847 SER A N 1
ATOM 6676 C CA . SER A 1 847 ? 15.442 5.963 -21.865 1.00 91.56 847 SER A CA 1
ATOM 6677 C C . SER A 1 847 ? 14.783 7.304 -22.212 1.00 91.56 847 SER A C 1
ATOM 6679 O O . SER A 1 847 ? 14.979 8.311 -21.540 1.00 91.56 847 SER A O 1
ATOM 6681 N N . HIS A 1 848 ? 13.989 7.362 -23.285 1.00 90.31 848 HIS A N 1
ATOM 6682 C CA . HIS A 1 848 ? 13.278 8.589 -23.695 1.00 90.31 848 HIS A CA 1
ATOM 6683 C C . HIS A 1 848 ? 14.179 9.818 -23.972 1.00 90.31 848 HIS A C 1
ATOM 6685 O O . HIS A 1 848 ? 13.738 10.963 -23.838 1.00 90.31 848 HIS A O 1
ATOM 6691 N N . CYS A 1 849 ? 15.426 9.609 -24.407 1.00 91.12 849 CYS A N 1
ATOM 6692 C CA . CYS A 1 849 ? 16.419 10.679 -24.564 1.00 91.12 849 CYS A CA 1
ATOM 6693 C C . CYS A 1 849 ? 16.537 11.293 -25.974 1.00 91.12 849 CYS A C 1
ATOM 6695 O O . CYS A 1 849 ? 17.356 12.190 -26.187 1.00 91.12 849 CYS A O 1
ATOM 6697 N N . GLN A 1 850 ? 15.735 10.836 -26.947 1.00 89.00 850 GLN A N 1
ATOM 6698 C CA . GLN A 1 850 ? 15.835 11.222 -28.371 1.00 89.00 850 GLN A CA 1
ATOM 6699 C C . GLN A 1 850 ? 17.211 10.896 -28.994 1.00 89.00 850 GLN A C 1
ATOM 6701 O O . GLN A 1 850 ? 17.722 11.601 -29.870 1.00 89.00 850 GLN A O 1
ATOM 6706 N N . LEU A 1 851 ? 17.840 9.814 -28.529 1.00 90.69 851 LEU A N 1
ATOM 6707 C CA . LEU A 1 851 ? 19.151 9.374 -28.998 1.00 90.69 851 LEU A CA 1
ATOM 6708 C C . LEU A 1 851 ? 19.066 8.701 -30.371 1.00 90.69 851 LEU A C 1
ATOM 6710 O O . LEU A 1 851 ? 18.134 7.956 -30.654 1.00 90.69 851 LEU A O 1
ATOM 6714 N N . THR A 1 852 ? 20.086 8.926 -31.201 1.00 89.38 852 THR A N 1
ATOM 6715 C CA . THR A 1 852 ? 20.274 8.270 -32.506 1.00 89.38 852 THR A CA 1
ATOM 6716 C C . THR A 1 852 ? 21.606 7.522 -32.522 1.00 89.38 852 THR A C 1
ATOM 6718 O O . THR A 1 852 ? 22.479 7.783 -31.687 1.00 89.38 852 THR A O 1
ATOM 6721 N N . ASP A 1 853 ? 21.823 6.666 -33.522 1.00 88.19 853 ASP A N 1
ATOM 6722 C CA . ASP A 1 853 ? 23.084 5.931 -33.709 1.00 88.19 853 ASP A CA 1
ATOM 6723 C C . ASP A 1 853 ? 24.329 6.830 -33.698 1.00 88.19 853 ASP A C 1
ATOM 6725 O O . ASP A 1 853 ? 25.381 6.462 -33.173 1.00 88.19 853 ASP A O 1
ATOM 6729 N N . HIS A 1 854 ? 24.202 8.036 -34.254 1.00 86.56 854 HIS A N 1
ATOM 6730 C CA . HIS A 1 854 ? 25.280 9.017 -34.307 1.00 86.56 854 HIS A CA 1
ATOM 6731 C C . HIS A 1 854 ? 25.578 9.645 -32.933 1.00 86.56 854 HIS A C 1
ATOM 6733 O O . HIS A 1 854 ? 26.734 9.951 -32.638 1.00 86.56 854 HIS A O 1
ATOM 6739 N N . HIS A 1 855 ? 24.562 9.822 -32.079 1.00 88.62 855 HIS A N 1
ATOM 6740 C CA . HIS A 1 855 ? 24.740 10.357 -30.723 1.00 88.62 855 HIS A CA 1
ATOM 6741 C C . HIS A 1 855 ? 25.480 9.366 -29.817 1.00 88.62 855 HIS A C 1
ATOM 6743 O O . HIS A 1 855 ? 26.371 9.769 -29.077 1.00 88.62 855 HIS A O 1
ATOM 6749 N N . LEU A 1 856 ? 25.170 8.071 -29.928 1.00 86.38 856 LEU A N 1
ATOM 6750 C CA . LEU A 1 856 ? 25.714 7.010 -29.069 1.00 86.38 856 LEU A CA 1
ATOM 6751 C C . LEU A 1 856 ? 27.082 6.465 -29.508 1.00 86.38 856 LEU A C 1
ATOM 6753 O O . LEU A 1 856 ? 27.708 5.703 -28.770 1.00 86.38 856 LEU A O 1
ATOM 6757 N N . GLN A 1 857 ? 27.583 6.857 -30.681 1.00 85.50 857 GLN A N 1
ATOM 6758 C CA . GLN A 1 857 ? 28.875 6.393 -31.193 1.00 85.50 857 GLN A CA 1
ATOM 6759 C C . GLN A 1 857 ? 30.063 6.584 -30.216 1.00 85.50 857 GLN A C 1
ATOM 6761 O O . GLN A 1 857 ? 30.878 5.666 -30.141 1.00 85.50 857 GLN A O 1
ATOM 6766 N N . PRO A 1 858 ? 30.189 7.699 -29.460 1.00 85.50 858 PRO A N 1
ATOM 6767 C CA . PRO A 1 858 ? 31.249 7.870 -28.458 1.00 85.50 858 PRO A CA 1
ATOM 6768 C C . PRO A 1 858 ? 31.088 6.961 -27.232 1.00 85.50 858 PRO A C 1
ATOM 6770 O O . PRO A 1 858 ? 32.076 6.572 -26.623 1.00 85.50 858 PRO A O 1
ATOM 6773 N N . LEU A 1 859 ? 29.851 6.611 -26.867 1.00 86.56 859 LEU A N 1
ATOM 6774 C CA . LEU A 1 859 ? 29.552 5.830 -25.663 1.00 86.56 859 LEU A CA 1
ATOM 6775 C C . LEU A 1 859 ? 29.825 4.344 -25.839 1.00 86.56 859 LEU A C 1
ATOM 6777 O O . LEU A 1 859 ? 30.169 3.655 -24.880 1.00 86.56 859 LEU A O 1
ATOM 6781 N N . ILE A 1 860 ? 29.681 3.856 -27.068 1.00 84.19 860 ILE A N 1
ATOM 6782 C CA . ILE A 1 860 ? 29.629 2.431 -27.375 1.00 84.19 860 ILE A CA 1
ATOM 6783 C C . ILE A 1 860 ? 30.833 1.652 -26.830 1.00 84.19 860 ILE A C 1
ATOM 6785 O O . ILE A 1 860 ? 30.676 0.567 -26.281 1.00 84.19 860 ILE A O 1
ATOM 6789 N N . THR A 1 861 ? 32.031 2.233 -26.895 1.00 82.56 861 THR A N 1
ATOM 6790 C CA . THR A 1 861 ? 33.276 1.611 -26.434 1.00 82.56 861 THR A CA 1
ATOM 6791 C C . THR A 1 861 ? 33.351 1.468 -24.919 1.00 82.56 861 THR A C 1
ATOM 6793 O O . THR A 1 861 ? 34.153 0.670 -24.446 1.00 82.56 861 THR A O 1
ATOM 6796 N N . HIS A 1 862 ? 32.503 2.166 -24.158 1.00 85.75 862 HIS A N 1
ATOM 6797 C CA . HIS A 1 862 ? 32.530 2.211 -22.692 1.00 85.75 862 HIS A CA 1
ATOM 6798 C C . HIS A 1 862 ? 31.285 1.602 -22.024 1.00 85.75 862 HIS A C 1
ATOM 6800 O O . HIS A 1 862 ? 31.335 1.292 -20.836 1.00 85.75 862 HIS A O 1
ATOM 6806 N N . LEU A 1 863 ? 30.204 1.332 -22.772 1.00 84.38 863 LEU A N 1
ATOM 6807 C CA . LEU A 1 863 ? 28.969 0.702 -22.254 1.00 84.38 863 LEU A CA 1
ATOM 6808 C C . LEU A 1 863 ? 29.202 -0.660 -21.583 1.00 84.38 863 LEU A C 1
ATOM 6810 O O . LEU A 1 863 ? 28.438 -1.085 -20.723 1.00 84.38 863 LEU A O 1
ATOM 6814 N N . HIS A 1 864 ? 30.293 -1.330 -21.947 1.00 82.00 864 HIS A N 1
ATOM 6815 C CA . HIS A 1 864 ? 30.726 -2.606 -21.388 1.00 82.00 864 HIS A CA 1
ATOM 6816 C C . HIS A 1 864 ? 31.003 -2.558 -19.867 1.00 82.00 864 HIS A C 1
ATOM 6818 O O . HIS A 1 864 ? 31.149 -3.596 -19.228 1.00 82.00 864 HIS A O 1
ATOM 6824 N N . LYS A 1 865 ? 31.082 -1.368 -19.267 1.00 83.25 865 LYS A N 1
ATOM 6825 C CA . LYS A 1 865 ? 31.318 -1.173 -17.830 1.00 83.25 865 LYS A CA 1
ATOM 6826 C C . LYS A 1 865 ? 30.046 -1.107 -16.976 1.00 83.25 865 LYS A C 1
ATOM 6828 O O . LYS A 1 865 ? 30.162 -1.025 -15.756 1.00 83.25 865 LYS A O 1
ATOM 6833 N N . VAL A 1 866 ? 28.866 -1.138 -17.596 1.00 86.31 866 VAL A N 1
ATOM 6834 C CA . VAL A 1 866 ? 27.565 -1.001 -16.922 1.00 86.31 866 VAL A CA 1
ATOM 6835 C C . VAL A 1 866 ? 26.920 -2.372 -16.699 1.00 86.31 866 VAL A C 1
ATOM 6837 O O . VAL A 1 866 ? 27.051 -3.256 -17.542 1.00 86.31 866 VAL A O 1
ATOM 6840 N N . GLN A 1 867 ? 26.209 -2.572 -15.586 1.00 88.62 867 GLN A N 1
ATOM 6841 C CA . GLN A 1 867 ? 25.475 -3.821 -15.333 1.00 88.62 867 GLN A CA 1
ATOM 6842 C C . GLN A 1 867 ? 24.059 -3.816 -15.930 1.00 88.62 867 GLN A C 1
ATOM 6844 O O . GLN A 1 867 ? 23.652 -4.807 -16.543 1.00 88.62 867 GLN A O 1
ATOM 6849 N N . VAL A 1 868 ? 23.321 -2.717 -15.773 1.00 91.44 868 VAL A N 1
ATOM 6850 C CA . VAL A 1 868 ? 21.978 -2.497 -16.321 1.00 91.44 868 VAL A CA 1
ATOM 6851 C C . VAL A 1 868 ? 22.008 -1.276 -17.234 1.00 91.44 868 VAL A C 1
ATOM 6853 O O . VAL A 1 868 ? 22.285 -0.170 -16.791 1.00 91.44 868 VAL A O 1
ATOM 6856 N N . LEU A 1 869 ? 21.741 -1.473 -18.520 1.00 91.88 869 LEU A N 1
ATOM 6857 C CA . LEU A 1 869 ? 21.709 -0.406 -19.516 1.00 91.88 869 LEU A CA 1
ATOM 6858 C C . LEU A 1 869 ? 20.288 -0.243 -20.050 1.00 91.88 8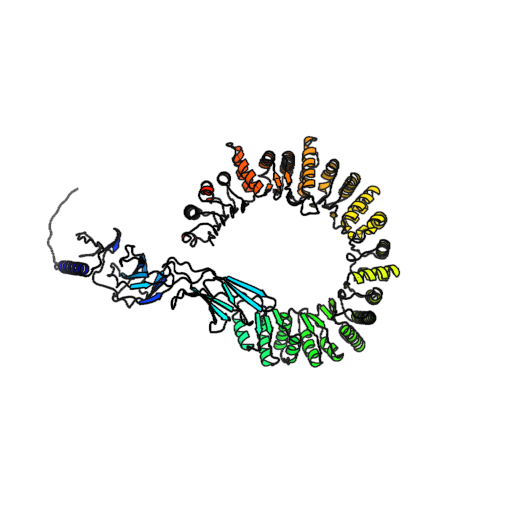69 LEU A C 1
ATOM 6860 O O . LEU A 1 869 ? 19.761 -1.170 -20.669 1.00 91.88 869 LEU A O 1
ATOM 6864 N N . ASP A 1 870 ? 19.688 0.927 -19.861 1.00 92.62 870 ASP A N 1
ATOM 6865 C CA . ASP A 1 870 ? 18.401 1.274 -20.457 1.00 92.62 870 ASP A CA 1
ATOM 6866 C C . ASP A 1 870 ? 18.583 2.273 -21.601 1.00 92.62 870 ASP A C 1
ATOM 6868 O O . ASP A 1 870 ? 19.059 3.389 -21.421 1.00 92.62 870 ASP A O 1
ATOM 6872 N N . LEU A 1 871 ? 18.230 1.841 -22.807 1.00 92.75 871 LEU A N 1
ATOM 6873 C CA . LEU A 1 871 ? 18.235 2.638 -24.030 1.00 92.75 871 LEU A CA 1
ATOM 6874 C C . LEU A 1 871 ? 16.846 2.633 -24.687 1.00 92.75 871 LEU A C 1
ATOM 6876 O O . LEU A 1 871 ? 16.718 2.929 -25.879 1.00 92.75 871 LEU A O 1
ATOM 6880 N N . SER A 1 872 ? 15.799 2.266 -23.944 1.00 91.12 872 SER A N 1
ATOM 6881 C CA . SER A 1 872 ? 14.434 2.167 -24.462 1.00 91.12 872 SER A CA 1
ATOM 6882 C C . SER A 1 872 ? 13.871 3.523 -24.910 1.00 91.12 872 SER A C 1
ATOM 6884 O O . SER A 1 872 ? 14.325 4.587 -24.493 1.00 91.12 872 SER A O 1
ATOM 6886 N N . HIS A 1 873 ? 12.883 3.507 -25.806 1.00 89.88 873 HIS A N 1
ATOM 6887 C CA . HIS A 1 873 ? 12.213 4.726 -26.284 1.00 89.88 873 HIS A CA 1
ATOM 6888 C C . HIS A 1 873 ? 13.151 5.785 -26.913 1.00 89.88 873 HIS A C 1
ATOM 6890 O O . HIS A 1 873 ? 12.994 6.986 -26.685 1.00 89.88 873 HIS A O 1
ATOM 6896 N N . ASN A 1 874 ? 14.109 5.346 -27.735 1.00 92.19 874 ASN A N 1
ATOM 6897 C CA . ASN A 1 874 ? 15.001 6.201 -28.528 1.00 92.19 874 ASN A CA 1
ATOM 6898 C C . ASN A 1 874 ? 14.853 5.923 -30.045 1.00 92.19 874 ASN A C 1
ATOM 6900 O O . ASN A 1 874 ? 13.996 5.152 -30.475 1.00 92.19 874 ASN A O 1
ATOM 6904 N N . ASP A 1 875 ? 15.679 6.560 -30.879 1.00 90.12 875 ASP A N 1
ATOM 6905 C CA . ASP A 1 875 ? 15.709 6.403 -32.341 1.00 90.12 875 ASP A CA 1
ATOM 6906 C C . ASP A 1 875 ? 16.910 5.544 -32.810 1.00 90.12 875 ASP A C 1
ATOM 6908 O O . ASP A 1 875 ? 17.552 5.844 -33.821 1.00 90.12 875 ASP A O 1
ATOM 6912 N N . ILE A 1 876 ? 17.232 4.474 -32.071 1.00 89.56 876 ILE A N 1
ATOM 6913 C CA . ILE A 1 876 ? 18.357 3.566 -32.365 1.00 89.56 876 ILE A CA 1
ATOM 6914 C C . ILE A 1 876 ? 18.001 2.578 -33.487 1.00 89.56 876 ILE A C 1
ATOM 6916 O O . ILE A 1 876 ? 16.895 2.035 -33.496 1.00 89.56 876 ILE A O 1
ATOM 6920 N N . THR A 1 877 ? 18.935 2.320 -34.410 1.00 90.44 877 THR A N 1
ATOM 6921 C CA . THR A 1 877 ? 18.766 1.410 -35.559 1.00 90.44 877 THR A CA 1
ATOM 6922 C C . THR A 1 877 ? 19.563 0.106 -35.429 1.00 90.44 877 THR A C 1
ATOM 6924 O O . THR A 1 877 ? 20.399 -0.061 -34.533 1.00 90.44 877 THR A O 1
ATOM 6927 N N . ASP A 1 878 ? 19.334 -0.839 -36.348 1.00 84.38 878 ASP A N 1
ATOM 6928 C CA . ASP A 1 878 ? 20.015 -2.144 -36.379 1.00 84.38 878 ASP A CA 1
ATOM 6929 C C . ASP A 1 878 ? 21.548 -2.015 -36.409 1.00 84.38 878 ASP A C 1
ATOM 6931 O O . ASP A 1 878 ? 22.252 -2.778 -35.751 1.00 84.38 878 ASP A O 1
ATOM 6935 N N . ALA A 1 879 ? 22.079 -0.987 -37.082 1.00 83.50 879 ALA A N 1
ATOM 6936 C CA . ALA A 1 879 ? 23.519 -0.780 -37.227 1.00 83.50 879 ALA A CA 1
ATOM 6937 C C . ALA A 1 879 ? 24.237 -0.527 -35.888 1.00 83.50 879 ALA A C 1
ATOM 6939 O O . ALA A 1 879 ? 25.383 -0.952 -35.704 1.00 83.50 879 ALA A O 1
ATOM 6940 N N . LEU A 1 880 ? 23.594 0.182 -34.954 1.00 85.25 880 LEU A N 1
ATOM 6941 C CA . LEU A 1 880 ? 24.124 0.358 -33.603 1.00 85.25 880 LEU A CA 1
ATOM 6942 C C . LEU A 1 880 ? 23.821 -0.856 -32.721 1.00 85.25 880 LEU A C 1
ATOM 6944 O O . LEU A 1 880 ? 24.678 -1.278 -31.943 1.00 85.25 880 LEU A O 1
ATOM 6948 N N . THR A 1 881 ? 22.633 -1.437 -32.864 1.00 85.81 881 THR A N 1
ATOM 6949 C CA . THR A 1 881 ? 22.202 -2.579 -32.051 1.00 85.81 881 THR A CA 1
ATOM 6950 C C . THR A 1 881 ? 23.092 -3.812 -32.280 1.00 85.81 881 THR A C 1
ATOM 6952 O O . THR A 1 881 ? 23.451 -4.487 -31.316 1.00 85.81 881 THR A O 1
ATOM 6955 N N . ASP A 1 882 ? 23.573 -4.043 -33.508 1.00 84.44 882 ASP A N 1
ATOM 6956 C CA . ASP A 1 882 ? 24.559 -5.091 -33.831 1.00 84.44 882 ASP A CA 1
ATOM 6957 C C . ASP A 1 882 ? 25.886 -4.913 -33.079 1.00 84.44 882 ASP A C 1
ATOM 6959 O O . ASP A 1 882 ? 26.496 -5.873 -32.599 1.00 84.44 882 ASP A O 1
ATOM 6963 N N . LYS A 1 883 ? 26.342 -3.667 -32.927 1.00 85.31 883 LYS A N 1
ATOM 6964 C CA . LYS A 1 883 ? 27.564 -3.368 -32.174 1.00 85.31 883 LYS A CA 1
ATOM 6965 C C . LYS A 1 883 ? 27.361 -3.567 -30.671 1.00 85.31 883 LYS A C 1
ATOM 6967 O O . LYS A 1 883 ? 28.269 -4.055 -30.001 1.00 85.31 883 LYS A O 1
ATOM 6972 N N . ILE A 1 884 ? 26.180 -3.237 -30.141 1.00 85.69 884 ILE A N 1
ATOM 6973 C CA . ILE A 1 884 ? 25.818 -3.516 -28.740 1.00 85.69 884 ILE A CA 1
ATOM 6974 C C . ILE A 1 884 ? 25.772 -5.031 -28.504 1.00 85.69 884 ILE A C 1
ATOM 6976 O O . ILE A 1 884 ? 26.322 -5.513 -27.515 1.00 85.69 884 ILE A O 1
ATOM 6980 N N . LEU A 1 885 ? 25.202 -5.800 -29.436 1.00 85.56 885 LEU A N 1
ATOM 6981 C CA . LEU A 1 885 ? 25.198 -7.262 -29.377 1.00 85.56 885 LEU A CA 1
ATOM 6982 C C . LEU A 1 885 ? 26.619 -7.833 -29.325 1.00 85.56 885 LEU A C 1
ATOM 6984 O O . LEU A 1 885 ? 26.905 -8.717 -28.514 1.00 85.56 885 LEU A O 1
ATOM 6988 N N . GLN A 1 886 ? 27.522 -7.316 -30.163 1.00 83.69 886 GLN A N 1
ATOM 6989 C CA . GLN A 1 886 ? 28.924 -7.724 -30.166 1.00 83.69 886 GLN A CA 1
ATOM 6990 C C . GLN A 1 886 ? 29.593 -7.427 -28.815 1.00 83.69 886 GLN A C 1
ATOM 6992 O O . GLN A 1 886 ? 30.265 -8.298 -28.266 1.00 83.69 886 GLN A O 1
ATOM 6997 N N . LEU A 1 887 ? 29.357 -6.242 -28.245 1.00 83.50 887 LEU A N 1
ATOM 6998 C CA . LEU A 1 887 ? 29.893 -5.855 -26.937 1.00 83.50 887 LEU A CA 1
ATOM 6999 C C . LEU A 1 887 ? 29.402 -6.768 -25.812 1.00 83.50 887 LEU A C 1
ATOM 7001 O O . LEU A 1 887 ? 30.213 -7.278 -25.037 1.00 83.50 887 LEU A O 1
ATOM 7005 N N . VAL A 1 888 ? 28.096 -7.028 -25.760 1.00 83.69 888 VAL A N 1
ATOM 7006 C CA . VAL A 1 888 ? 27.465 -7.898 -24.756 1.00 83.69 888 VAL A CA 1
ATOM 7007 C C . VAL A 1 888 ? 27.914 -9.355 -24.917 1.00 83.69 888 VAL A C 1
ATOM 7009 O O . VAL A 1 888 ? 28.072 -10.068 -23.927 1.00 83.69 888 VAL A O 1
ATOM 7012 N N . SER A 1 889 ? 28.197 -9.802 -26.142 1.00 79.69 889 SER A N 1
ATOM 7013 C CA . SER A 1 889 ? 28.750 -11.140 -26.406 1.00 79.69 889 SER A CA 1
ATOM 7014 C C . SER A 1 889 ? 30.195 -11.287 -25.919 1.00 79.69 889 SER A C 1
ATOM 7016 O O . SER A 1 889 ? 30.601 -12.372 -25.510 1.00 79.69 889 SER A O 1
ATOM 7018 N N . THR A 1 890 ? 30.976 -10.204 -25.954 1.00 78.25 890 THR A N 1
ATOM 7019 C CA . THR A 1 890 ? 32.374 -10.195 -25.494 1.00 78.25 890 THR A CA 1
ATOM 7020 C C . THR A 1 890 ? 32.543 -9.929 -23.998 1.00 78.25 890 THR A C 1
ATOM 7022 O O . THR A 1 890 ? 33.605 -10.236 -23.461 1.00 78.25 890 THR A O 1
ATOM 7025 N N . ASN A 1 891 ? 31.531 -9.376 -23.319 1.00 70.38 891 ASN A N 1
ATOM 7026 C CA . ASN A 1 891 ? 31.636 -8.958 -21.922 1.00 70.38 891 ASN A CA 1
ATOM 7027 C C . ASN A 1 891 ? 30.628 -9.667 -20.996 1.00 70.38 891 ASN A C 1
ATOM 7029 O O . ASN A 1 891 ? 29.439 -9.786 -21.293 1.00 70.38 891 ASN A O 1
ATOM 7033 N N . THR A 1 892 ? 31.113 -10.121 -19.840 1.00 65.88 892 THR A N 1
ATOM 7034 C CA . THR A 1 892 ? 30.355 -10.833 -18.805 1.00 65.88 892 THR A CA 1
ATOM 7035 C C . THR A 1 892 ? 29.761 -9.929 -17.716 1.00 65.88 892 THR A C 1
ATOM 7037 O O . THR A 1 892 ? 29.022 -10.437 -16.881 1.00 65.88 892 THR A O 1
ATOM 7040 N N . SER A 1 893 ? 30.079 -8.628 -17.678 1.00 76.25 893 SER A N 1
ATOM 7041 C CA . SER A 1 893 ? 29.612 -7.689 -16.636 1.00 76.25 893 SER A CA 1
ATOM 7042 C C . SER A 1 893 ? 28.190 -7.156 -16.850 1.00 76.25 893 SER A C 1
ATOM 7044 O O . SER A 1 893 ? 27.517 -6.816 -15.878 1.00 76.25 893 SER A O 1
ATOM 7046 N N . ILE A 1 894 ? 27.731 -7.074 -18.103 1.00 83.81 894 ILE A N 1
ATOM 7047 C CA . ILE A 1 894 ? 26.383 -6.606 -18.440 1.00 83.81 894 ILE A CA 1
ATOM 7048 C C . ILE A 1 894 ? 25.383 -7.712 -18.092 1.00 83.81 894 ILE A C 1
ATOM 7050 O O . ILE A 1 894 ? 25.460 -8.817 -18.638 1.00 83.81 894 ILE A O 1
ATOM 7054 N N . HIS A 1 895 ? 24.427 -7.398 -17.220 1.00 85.81 895 HIS A N 1
ATOM 7055 C CA . HIS A 1 895 ? 23.350 -8.289 -16.792 1.00 85.81 895 HIS A CA 1
ATOM 7056 C C . HIS A 1 895 ? 22.050 -8.029 -17.552 1.00 85.81 895 HIS A C 1
ATOM 7058 O O . HIS A 1 895 ? 21.331 -8.976 -17.857 1.00 85.81 895 HIS A O 1
ATOM 7064 N N . THR A 1 896 ? 21.725 -6.762 -17.825 1.00 89.31 896 THR A N 1
ATOM 7065 C CA . THR A 1 896 ? 20.462 -6.371 -18.466 1.00 89.31 896 THR A CA 1
ATOM 7066 C C . THR A 1 896 ? 20.678 -5.230 -19.456 1.00 89.31 896 THR A C 1
ATOM 7068 O O . THR A 1 896 ? 21.322 -4.241 -19.129 1.00 89.31 896 THR A O 1
ATOM 7071 N N . VAL A 1 897 ? 20.099 -5.345 -20.651 1.00 91.00 897 VAL A N 1
ATOM 7072 C CA . VAL A 1 897 ? 20.048 -4.291 -21.670 1.00 91.00 897 VAL A CA 1
ATOM 7073 C C . VAL A 1 897 ? 18.606 -4.129 -22.140 1.00 91.00 897 VAL A C 1
ATOM 7075 O O . VAL A 1 897 ? 18.037 -5.059 -22.709 1.00 91.00 897 VAL A O 1
ATOM 7078 N N . ARG A 1 898 ? 17.996 -2.966 -21.916 1.00 93.44 898 ARG A N 1
ATOM 7079 C CA . ARG A 1 898 ? 16.633 -2.643 -22.364 1.00 93.44 898 ARG A CA 1
ATOM 7080 C C . ARG A 1 898 ? 16.705 -1.802 -23.639 1.00 93.44 898 ARG A C 1
ATOM 7082 O O . ARG A 1 898 ? 17.340 -0.754 -23.659 1.00 93.44 898 ARG A O 1
ATOM 7089 N N . LEU A 1 899 ? 16.078 -2.278 -24.714 1.00 90.44 899 LEU A N 1
ATOM 7090 C CA . LEU A 1 899 ? 16.113 -1.644 -26.047 1.00 90.44 899 LEU A CA 1
ATOM 7091 C C . LEU A 1 899 ? 14.724 -1.543 -26.697 1.00 90.44 899 LEU A C 1
ATOM 7093 O O . LEU A 1 899 ? 14.615 -1.215 -27.879 1.00 90.44 899 LEU A O 1
ATOM 7097 N N . PHE A 1 900 ? 13.655 -1.822 -25.952 1.00 86.38 900 PHE A N 1
ATOM 7098 C CA . PHE A 1 900 ? 12.292 -1.770 -26.477 1.00 86.38 900 PHE A CA 1
ATOM 7099 C C . PHE A 1 900 ? 11.900 -0.367 -26.959 1.00 86.38 900 PHE A C 1
ATOM 7101 O O . PHE A 1 900 ? 12.436 0.646 -26.506 1.00 86.38 900 PHE A O 1
ATOM 7108 N N . ASN A 1 901 ? 10.971 -0.321 -27.913 1.00 84.19 901 ASN A N 1
ATOM 7109 C CA . ASN A 1 901 ? 10.502 0.916 -28.542 1.00 84.19 901 ASN A CA 1
ATOM 7110 C C . ASN A 1 901 ? 11.615 1.778 -29.199 1.00 84.19 901 ASN A C 1
ATOM 7112 O O . ASN A 1 901 ? 11.629 2.998 -29.050 1.00 84.19 901 ASN A O 1
ATOM 7116 N N . ASN A 1 902 ? 12.533 1.131 -29.930 1.00 89.25 902 ASN A N 1
ATOM 7117 C CA . ASN A 1 902 ? 13.525 1.742 -30.834 1.00 89.25 902 ASN A CA 1
ATOM 7118 C C . ASN A 1 902 ? 13.232 1.396 -32.314 1.00 89.25 902 ASN A C 1
ATOM 7120 O O . ASN A 1 902 ? 12.350 0.586 -32.605 1.00 89.25 902 ASN A O 1
ATOM 7124 N N . ARG A 1 903 ? 13.994 1.950 -33.272 1.00 86.69 903 ARG A N 1
ATOM 7125 C CA . ARG A 1 903 ? 13.870 1.682 -34.725 1.00 86.69 903 ARG A CA 1
ATOM 7126 C C . ARG A 1 903 ? 14.635 0.423 -35.173 1.00 86.69 903 ARG A C 1
ATOM 7128 O O . ARG A 1 903 ? 15.339 0.444 -36.182 1.00 86.69 903 ARG A O 1
ATOM 7135 N N . ILE A 1 904 ? 14.495 -0.665 -34.419 1.00 85.25 904 ILE A N 1
ATOM 7136 C CA . ILE A 1 904 ? 15.169 -1.951 -34.659 1.00 85.25 904 ILE A CA 1
ATOM 7137 C C . ILE A 1 904 ? 14.277 -2.825 -35.551 1.00 85.25 904 ILE A C 1
ATOM 7139 O O . ILE A 1 904 ? 13.163 -3.171 -35.142 1.00 85.25 904 ILE A O 1
ATOM 7143 N N . GLN A 1 905 ? 14.754 -3.180 -36.748 1.00 82.75 905 GLN A N 1
ATOM 7144 C CA . GLN A 1 905 ? 14.046 -4.052 -37.690 1.00 82.75 905 GLN A CA 1
ATOM 7145 C C . GLN A 1 905 ? 14.424 -5.529 -37.505 1.00 82.75 905 GLN A C 1
ATOM 7147 O O . GLN A 1 905 ? 13.551 -6.389 -37.608 1.00 82.75 905 GLN A O 1
ATOM 7152 N N . ASP A 1 906 ? 15.690 -5.851 -37.205 1.00 81.19 906 ASP A N 1
ATOM 7153 C CA . ASP A 1 906 ? 16.151 -7.233 -37.016 1.00 81.19 906 ASP A CA 1
ATOM 7154 C C . ASP A 1 906 ? 16.315 -7.590 -35.533 1.00 81.19 906 ASP A 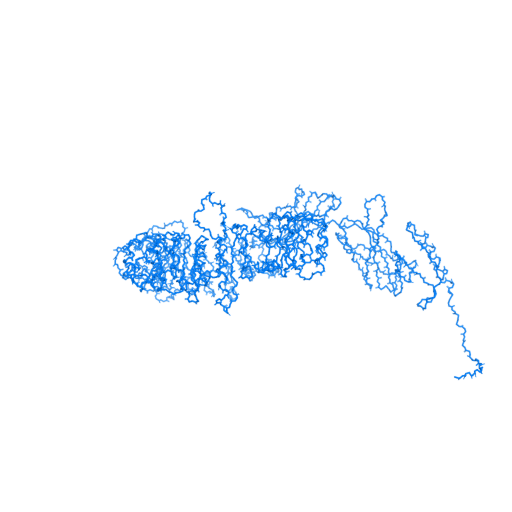C 1
ATOM 7156 O O . ASP A 1 906 ? 17.367 -7.416 -34.921 1.00 81.19 906 ASP A O 1
ATOM 7160 N N . ARG A 1 907 ? 15.258 -8.154 -34.941 1.00 80.62 907 ARG A N 1
ATOM 7161 C CA . ARG A 1 907 ? 15.244 -8.551 -33.522 1.00 80.62 907 ARG A CA 1
ATOM 7162 C C . ARG A 1 907 ? 15.780 -9.966 -33.269 1.00 80.62 907 ARG A C 1
ATOM 7164 O O . ARG A 1 907 ? 15.986 -10.356 -32.118 1.00 80.62 907 ARG A O 1
ATOM 7171 N N . ARG A 1 908 ? 16.029 -10.750 -34.327 1.00 78.62 908 ARG A N 1
ATOM 7172 C CA . ARG A 1 908 ? 16.429 -12.170 -34.239 1.00 78.62 908 ARG A CA 1
ATOM 7173 C C . ARG A 1 908 ? 17.696 -12.418 -33.406 1.00 78.62 908 ARG A C 1
ATOM 7175 O O . ARG A 1 908 ? 17.704 -13.421 -32.691 1.00 78.62 908 ARG A O 1
ATOM 7182 N N . PRO A 1 909 ? 18.737 -11.563 -33.451 1.00 77.00 909 PRO A N 1
ATOM 7183 C CA . PRO A 1 909 ? 19.966 -11.795 -32.692 1.00 77.00 909 PRO A CA 1
ATOM 7184 C C . PRO A 1 909 ? 19.804 -11.666 -31.167 1.00 77.00 909 PRO A C 1
ATOM 7186 O O . PRO A 1 909 ? 20.581 -12.250 -30.414 1.00 77.00 909 PRO A O 1
ATOM 7189 N N . PHE A 1 910 ? 18.789 -10.934 -30.701 1.00 78.50 910 PHE A N 1
ATOM 7190 C CA . PHE A 1 910 ? 18.599 -10.616 -29.280 1.00 78.50 910 PHE A CA 1
ATOM 7191 C C . PHE A 1 910 ? 17.718 -11.633 -28.553 1.00 78.50 910 PHE A C 1
ATOM 7193 O O . PHE A 1 910 ? 17.895 -11.860 -27.362 1.00 78.50 910 PHE A O 1
ATOM 7200 N N . LEU A 1 911 ? 16.823 -12.316 -29.277 1.00 69.56 911 LEU A N 1
ATOM 7201 C CA . LEU A 1 911 ? 15.912 -13.328 -28.723 1.00 69.56 911 LEU A CA 1
ATOM 7202 C C . LEU A 1 911 ? 16.637 -14.530 -28.091 1.00 69.56 911 LEU A C 1
ATOM 7204 O O . LEU A 1 911 ? 16.044 -15.278 -27.313 1.00 69.56 911 LEU A O 1
ATOM 7208 N N . THR A 1 912 ? 17.908 -14.747 -28.435 1.00 71.06 912 THR A N 1
ATOM 7209 C CA . THR A 1 912 ? 18.724 -15.843 -27.897 1.00 71.06 912 THR A CA 1
ATOM 7210 C C . THR A 1 912 ? 19.438 -15.508 -26.588 1.00 71.06 912 THR A C 1
ATOM 7212 O O . THR A 1 912 ? 19.819 -16.435 -25.872 1.00 71.06 912 THR A O 1
ATOM 7215 N N . ASP A 1 913 ? 19.618 -14.227 -26.255 1.00 79.38 913 ASP A N 1
ATOM 7216 C CA . ASP A 1 913 ? 20.354 -13.792 -25.064 1.00 79.38 913 ASP A CA 1
ATOM 7217 C C . ASP A 1 913 ? 19.390 -13.175 -24.036 1.00 79.38 913 ASP A C 1
ATOM 7219 O O . ASP A 1 913 ? 18.826 -12.103 -24.241 1.00 79.38 913 ASP A O 1
ATOM 7223 N N . LYS A 1 914 ? 19.213 -13.864 -22.898 1.00 79.62 914 LYS A N 1
ATOM 7224 C CA . LYS A 1 914 ? 18.281 -13.486 -21.815 1.00 79.62 914 LYS A CA 1
ATOM 7225 C C . LYS A 1 914 ? 18.603 -12.145 -21.149 1.00 79.62 914 LYS A C 1
ATOM 7227 O O . LYS A 1 914 ? 17.804 -11.677 -20.344 1.00 79.62 914 LYS A O 1
ATOM 7232 N N . ARG A 1 915 ? 19.769 -11.563 -21.432 1.00 84.94 915 ARG A N 1
ATOM 7233 C CA . ARG A 1 915 ? 20.166 -10.247 -20.925 1.00 84.94 915 ARG A CA 1
ATOM 7234 C C . ARG A 1 915 ? 19.470 -9.106 -21.665 1.00 84.94 915 ARG A C 1
ATOM 7236 O O . ARG A 1 915 ? 19.434 -7.998 -21.145 1.00 84.94 915 ARG A O 1
ATOM 7243 N N . PHE A 1 916 ? 18.914 -9.346 -22.851 1.00 87.56 916 PHE A N 1
ATOM 7244 C CA . PHE A 1 916 ? 18.242 -8.318 -23.639 1.00 87.56 916 PHE A CA 1
ATOM 7245 C C . PHE A 1 916 ? 16.727 -8.299 -23.405 1.00 87.56 916 PHE A C 1
ATOM 7247 O O . PHE A 1 916 ? 16.040 -9.304 -23.564 1.00 87.56 916 PHE A O 1
ATOM 7254 N N . ASN A 1 917 ? 16.205 -7.113 -23.103 1.00 84.81 917 ASN A N 1
ATOM 7255 C CA . ASN A 1 917 ? 14.787 -6.798 -22.993 1.00 84.81 917 ASN A CA 1
ATOM 7256 C C . ASN A 1 917 ? 14.375 -5.957 -24.208 1.00 84.81 917 ASN A C 1
ATOM 7258 O O . ASN A 1 917 ? 14.489 -4.727 -24.201 1.00 84.81 917 ASN A O 1
ATOM 7262 N N . ILE A 1 918 ? 13.928 -6.634 -25.265 1.00 76.88 918 ILE A N 1
ATOM 7263 C CA . ILE A 1 918 ? 13.465 -6.026 -26.518 1.00 76.88 918 ILE A CA 1
ATOM 7264 C C . ILE A 1 918 ? 12.026 -6.486 -26.730 1.00 76.88 918 ILE A C 1
ATOM 7266 O O . ILE A 1 918 ? 11.787 -7.644 -27.066 1.00 76.88 918 ILE A O 1
ATOM 7270 N N . TRP A 1 919 ? 11.087 -5.584 -26.464 1.00 62.12 919 TRP A N 1
ATOM 7271 C CA . TRP A 1 919 ? 9.644 -5.773 -26.582 1.00 62.12 919 TRP A CA 1
ATOM 7272 C C . TRP A 1 919 ? 9.141 -4.879 -27.716 1.00 62.12 919 TRP A C 1
ATOM 7274 O O . TRP A 1 919 ? 9.614 -3.719 -27.820 1.00 62.12 919 TRP A O 1
#

pLDDT: mean 80.31, std 12.89, range [29.48, 95.44]

Secondary structure (DSSP, 8-state):
----------------PPP-HHHHHHHHHHHHHHHHHH--S-------------SSSSS----EEETTEEEESSEETT-PPPPPEEEEE-SS-EEEEPPPPSSSS--EEEEEEEEPPSSS-S---SPPEEEEEESS-SEEEE-SPPTT-EEEEEEEEEETTEEEPPPPPEEEEPPPPPPEEEEEEEEEETTEEEEEEEEEPPP-TT-PPP-EEEEEEEETT-S--EEEE-SSS-SEEEE---SSS-EEEEEEEEEETTEEPPPPPPEEPP-SSEEEESSSS-HHHHHHHHHT-SS-EEEEEES----HHHHHHHHHHGGGEEEEEES-TTHHHHHHHH----SHHHHHHHHHHHHHTTTEEEEEEEE-HHHHHHHHHHHHH--S-EEEEEEEEEE-HHHHHHHT-S---EEEEEEEHHHHHHHHHHHHHHGGGSPPPEEEEEEEE--SSPPPHHHHHHHHHHHHHHHTTSEEEEEE-TT----HHHHHHHHT--S--EEE--HHHHHHHHHHHHHHT-HHHHHHHHHHHTTB-TT----HHHHHHHHHS--S-EEE-GGG-GGGGGGHHHHGGGGGGEEE--HHHHHHHHHHHHHHT-SHHHHHHHHHTTTEEE--S-B--HHHHHHHHHHHHT-SSEEEEETT-B--TTTHHHHGGGGGGEEEEEE-HHHHHHHHHHHHHHHHT---TTS--HHHHHHHHTTTEEE--S-S-S---TTSS---EEE-HHHHHHHHHHHHHHHHH-SS---PEEEEETTEEE-HHHHHHHGGGGGGEEEEE-HHHHHHHHHHHHS--STHHHHHHHHHHHHTTTEEE-TT----HHHHHHHHHHHHH---EEEEE-TTS--BHHHHTTTTTTGGGEEEEE--SSB-BHHHHHHHHHHHHH-SS--EEE--SSB-S--TTTTT-TTEE--

Nearest PDB structures (foldseek):
  3lpw-assembly2_B  TM=5.658E-01  e=8.389E-09  Homo sapiens
  2vkw-assembly1_B  TM=4.167E-01  e=1.063E-09  Homo sapiens
  2vkx-assembly3_E  TM=4.225E-01  e=2.916E-09  Homo sapiens
  4q58-assembly3_C  TM=4.952E-01  e=1.017E-08  Homo sapiens
  5utk-assembly1_A  TM=4.637E-01  e=2.532E-08  Homo sapiens

Solvent-accessible surface area (backbone atoms only — not comparable to full-atom values): 50436 Å² total; per-residue (Å²): 133,80,88,82,91,84,87,90,86,89,85,89,80,82,85,81,78,77,76,69,59,65,56,58,48,51,52,50,52,53,47,52,53,49,51,56,72,68,52,85,58,96,66,93,80,80,87,82,89,78,94,71,97,51,92,89,57,90,78,83,76,36,66,43,68,56,99,87,41,80,76,40,70,29,44,40,81,88,46,59,50,76,67,65,43,82,74,45,72,36,29,39,33,39,34,35,31,52,63,86,70,92,59,92,65,55,48,28,37,43,36,36,36,32,65,56,62,99,54,100,55,98,67,57,89,62,75,73,44,80,48,79,44,62,43,94,54,59,61,49,77,48,70,85,43,60,51,62,35,48,29,42,37,32,35,28,46,28,35,102,72,31,35,40,30,60,22,65,76,44,80,47,67,28,36,44,52,32,44,37,76,80,45,78,46,80,46,88,47,101,88,53,69,34,38,37,38,36,43,39,80,48,87,59,94,83,74,71,64,60,52,26,35,42,42,34,37,29,50,72,91,60,90,70,73,46,77,46,71,43,99,32,65,60,54,54,48,78,44,71,65,70,77,62,56,53,36,33,38,30,35,23,39,27,63,52,94,94,41,61,27,48,62,32,73,79,42,76,49,90,66,90,58,39,33,42,50,42,69,85,40,62,40,65,62,50,39,60,57,50,70,72,47,96,67,62,47,33,33,38,45,40,58,71,64,80,49,52,70,49,45,53,36,43,51,67,36,52,85,46,40,59,32,48,46,60,85,54,77,54,48,70,54,48,54,39,65,44,53,80,79,84,50,74,65,54,51,50,44,57,34,49,50,42,53,26,40,69,32,51,47,64,46,54,47,74,42,50,55,66,45,22,40,36,47,12,52,47,46,45,63,36,90,58,66,30,34,40,35,42,51,54,78,40,72,48,66,72,18,54,50,38,38,64,61,42,88,36,46,36,40,35,41,33,26,23,58,71,47,39,40,50,49,32,53,42,58,66,71,61,47,96,81,58,85,60,56,56,27,52,30,36,32,58,49,77,86,86,67,87,70,59,64,74,58,47,41,52,25,46,56,19,44,42,56,36,58,76,58,29,52,45,45,28,42,40,40,51,80,46,88,50,63,31,78,56,47,51,67,57,46,74,48,91,64,76,44,35,49,43,63,26,53,67,22,49,39,43,29,53,51,50,44,53,75,64,71,44,46,69,62,48,35,37,42,39,64,24,48,67,21,68,41,52,74,34,73,59,55,56,70,51,50,50,51,53,57,73,43,36,92,66,55,36,31,42,34,45,80,65,23,71,66,49,68,81,47,46,82,78,43,57,91,46,25,70,38,35,37,56,76,38,34,70,52,47,53,55,47,37,38,51,36,49,76,70,66,46,62,73,53,45,58,26,47,30,64,17,31,79,34,40,50,41,41,48,70,33,80,44,52,74,64,48,50,52,12,48,42,55,48,42,72,61,47,70,66,27,30,40,33,37,38,46,34,49,69,54,81,80,53,52,69,68,44,42,72,47,28,71,30,30,56,34,52,41,58,14,32,62,54,46,48,51,54,37,42,47,53,39,50,61,46,78,79,47,93,56,99,81,65,79,64,36,48,52,23,50,37,51,14,35,72,35,47,49,56,47,59,46,64,67,67,91,75,83,50,96,81,70,69,87,73,62,49,72,39,43,48,68,55,30,43,14,51,39,51,43,56,58,50,47,64,79,74,47,100,70,79,93,71,62,32,35,39,35,32,57,46,41,42,65,41,81,75,14,50,62,42,46,54,86,45,27,78,56,29,37,50,41,61,17,58,70,48,47,53,54,52,41,48,64,52,55,76,61,98,50,85,73,37,56,59,41,33,32,19,46,47,60,11,33,76,20,50,48,68,42,52,68,37,84,56,52,52,65,57,32,42,28,51,23,58,34,43,68,60,41,80,68,36,48,34,39,34,46,23,46,14,71,38,36,52,80,34,46,57,62,28,61,86,33,57,68,51,28,24,30,39,32,48,22,46,24,55,36,35,49,79,48,49,55,53,50,50,52,48,56,74,76,38,86,61,52,58,38,38,34,47,23,61,39,57,60,81,78,61,73,80,46,79,78,42,90,39,49,46,73,102